Protein AF-A0A9W7ZV11-F1 (afdb_monomer_lite)

InterPro domains:
  IPR000727 Target SNARE coiled-coil homology domain [PS50192] (181-243)
  IPR000727 Target SNARE coiled-coil homology domain [SM00397] (176-243)
  IPR006011 Syntaxin, N-terminal domain [PF14523] (29-167)
  IPR006011 Syntaxin, N-terminal domain [SM00503] (16-131)
  IPR010989 SNARE [SSF47661] (23-236)
  IPR012337 Ribonuclease H-like superfamily [SSF53098] (879-1048)
  IPR036188 FAD/NAD(P)-binding domain superfamily [G3DSA:3.50.50.60] (300-605)
  IPR036397 Ribonuclease H superfamily [G3DSA:3.30.420.10] (871-1049)
  IPR048519 Gfd2/YDR514C-like, C-terminal domain [PF21762] (881-1045)
  IPR055275 Ferredoxin-NADP reductase-like [PTHR48467] (255-736)

Foldseek 3Di:
DDPVVVVVVVVVVVVVVVVLVVVLVVLLVVLVVLLVVLLVLLVVLLVLLVCQPHPNDDPVSLVVSLVSLVVSLVSLVVSLVSLVVLVVSQPDDDPVVNVVSLVSSVVSLVSSVVSLVSSLVSLVSSLVSLVVVLVVLVVVLVVLVVVLVVLVPPDDDDDPVVVVVSVVVNVVSVVVSVVSVVVSVVSVVVNVSSVVSSVSSVVSVVSSVVVVVVVVVVCCPVCVVVCVVVVVVVCVVVVVVVVVVVVVVVVVVVPDDFDFFAEEEEEALALLRLLLLVLLVVLPVGYAYEYEELFLAGHPCLLQPPFQLPVVQNVCVVSSVVSQPPPRYWYFHNDDELDPLHDPVLVVVQGLFYAYERFFDFDDFLPAAQAQADDDPDDDDDDDGFGHAAALSLVSRCQSQAQVNVPPQAPQQPWQEEEEEAQELSSLSSVCLLFADLVSVLQTQTAPSVSVSSVNGNHQEYEYEEQAAPLPGHYFQVSVVCSCPRPLEAEEEQLVRLVVLCVVCVVVLVVDVRSVVSSVVCNVRNVVHDNDDPDVDDDPSRHHYYYYHHNWRWHYFDGDPVGRFTQKTKTFGWDWDDDSVDTDTDGPPDIDIDGTRHYYYPPFGAHDDRVPAAADPVQSAFPDDLFFGADPVGHGDQSYGYAACNHVNRGDGSVVSSVRSSSRSVVVSVCSVVVSGGGDGPVSSVVSCVVSCSVPQTNIVVLNVQQVVVQCVVQVVSNYNGHHDNHSVVSSVSSVPPPPVDDDDDDPVVVVVVVVPDDPVVCVVVVVVPPFPDWDADPVNAWIWTDDDPPRKTDDIDHDCVVVVVLCPDDDVCVVVRDDDDPVPDDPPDIDIDPDDVVVVVVVVVVVVVVVVVVLVVLLVVLVVLLVVLLVVLVVLQAKEKQKFFFAQPVDLLHTQKIKIWIARSVVRDIDIAIEGALVCPVGADDPPDHGCQCVQDRDGYHYYHLLVVLVVVLVVQAVRPVYEYEYAVCPSVVVSSVVSVRDCAHPVRHGHHYHHLQSLVCSVVSNSPDGDDLVVLCVVLVHDADSPSHRRRRSVSRVVSSCSSNVD

pLDDT: mean 78.38, std 20.73, range [27.58, 98.81]

Structure (mmCIF, N/CA/C/O backbone):
data_AF-A0A9W7ZV11-F1
#
_entry.id   AF-A0A9W7ZV11-F1
#
loop_
_atom_site.group_PDB
_atom_site.id
_atom_site.type_symbol
_atom_site.label_atom_id
_atom_site.label_alt_id
_atom_site.label_comp_id
_atom_site.label_asym_id
_atom_site.label_entity_id
_atom_site.label_seq_id
_atom_site.pdbx_PDB_ins_code
_atom_site.Cartn_x
_atom_site.Cartn_y
_atom_site.Cartn_z
_atom_site.occupancy
_atom_site.B_iso_or_equiv
_atom_site.auth_seq_id
_atom_site.auth_comp_id
_atom_site.auth_asym_id
_atom_site.auth_atom_id
_atom_site.pdbx_PDB_model_num
ATOM 1 N N . MET A 1 1 ? -12.732 -54.924 3.211 1.00 38.97 1 MET A N 1
ATOM 2 C CA . MET A 1 1 ? -11.596 -54.533 4.074 1.00 38.97 1 MET A CA 1
ATOM 3 C C . MET A 1 1 ? -11.981 -54.878 5.499 1.00 38.97 1 MET A C 1
ATOM 5 O O . MET A 1 1 ? -13.117 -54.589 5.864 1.00 38.97 1 MET A O 1
ATOM 9 N N . SER A 1 2 ? -11.142 -55.621 6.224 1.00 28.86 2 SER A N 1
ATOM 10 C CA . SER A 1 2 ? -11.512 -56.160 7.542 1.00 28.86 2 SER A CA 1
ATOM 11 C C . SER A 1 2 ? -11.250 -55.128 8.644 1.00 28.86 2 SER A C 1
ATOM 13 O O . SER A 1 2 ? -10.426 -54.234 8.471 1.00 28.86 2 SER A O 1
ATOM 15 N N . PHE A 1 3 ? -11.929 -55.258 9.786 1.00 27.58 3 PHE A N 1
ATOM 16 C CA . PHE A 1 3 ? -11.771 -54.371 10.949 1.00 27.58 3 PHE A CA 1
ATOM 17 C C . PHE A 1 3 ? -10.330 -54.343 11.510 1.00 27.58 3 PHE A C 1
ATOM 19 O O . PHE A 1 3 ? -9.944 -53.357 12.132 1.00 27.58 3 PHE A O 1
ATOM 26 N N . ASN A 1 4 ? -9.503 -55.355 11.210 1.00 31.23 4 ASN A N 1
ATOM 27 C CA . ASN A 1 4 ? -8.085 -55.386 11.592 1.00 31.23 4 ASN A CA 1
ATOM 28 C C . ASN A 1 4 ? -7.197 -54.443 10.756 1.00 31.23 4 ASN A C 1
ATOM 30 O O . ASN A 1 4 ? -6.107 -54.088 11.201 1.00 31.23 4 ASN A O 1
ATOM 34 N N . ASP A 1 5 ? -7.652 -53.987 9.583 1.00 32.22 5 ASP A N 1
ATOM 35 C CA . ASP A 1 5 ? -6.881 -53.059 8.739 1.00 32.22 5 ASP A CA 1
ATOM 36 C C . ASP A 1 5 ? -6.957 -51.601 9.255 1.00 32.22 5 ASP A C 1
ATOM 38 O O . ASP A 1 5 ? -6.112 -50.774 8.914 1.00 32.22 5 ASP A O 1
ATOM 42 N N . LEU A 1 6 ? -7.937 -51.285 10.117 1.00 36.22 6 LEU A N 1
ATOM 43 C CA . LEU A 1 6 ? -8.157 -49.951 10.703 1.00 36.22 6 LEU A CA 1
ATOM 44 C C . LEU A 1 6 ? -7.381 -49.719 12.015 1.00 36.22 6 LEU A C 1
ATOM 46 O O . LEU A 1 6 ? -6.927 -48.600 12.256 1.00 36.22 6 LEU A O 1
ATOM 50 N N . GLU A 1 7 ? -7.151 -50.752 12.835 1.00 35.09 7 GLU A N 1
ATOM 51 C CA . GLU A 1 7 ? -6.350 -50.630 14.072 1.00 35.09 7 GLU A CA 1
ATOM 52 C C . GLU A 1 7 ? -4.838 -50.523 13.804 1.00 35.09 7 GLU A C 1
ATOM 54 O O . GLU A 1 7 ? -4.124 -49.827 14.530 1.00 35.09 7 GLU A O 1
ATOM 59 N N . ALA A 1 8 ? -4.341 -51.108 12.709 1.00 37.41 8 ALA A N 1
ATOM 60 C CA . ALA A 1 8 ? -2.939 -50.970 12.305 1.00 37.41 8 ALA A CA 1
ATOM 61 C C . ALA A 1 8 ? -2.564 -49.527 11.889 1.00 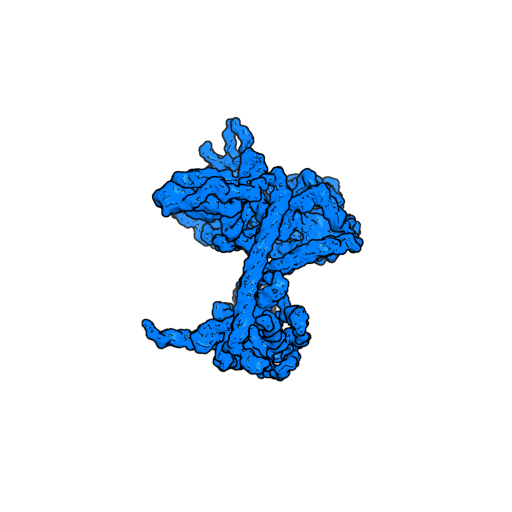37.41 8 ALA A C 1
ATOM 63 O O . ALA A 1 8 ? -1.393 -49.141 11.964 1.00 37.41 8 ALA A O 1
ATOM 64 N N . GLY A 1 9 ? -3.545 -48.715 11.474 1.00 32.31 9 GLY A N 1
ATOM 65 C CA . GLY A 1 9 ? -3.343 -47.328 11.043 1.00 32.31 9 GLY A CA 1
ATOM 66 C C . GLY A 1 9 ? -3.057 -46.351 12.188 1.00 32.31 9 GLY A C 1
ATOM 67 O O . GLY A 1 9 ? -2.239 -45.446 12.028 1.00 32.31 9 GLY A O 1
ATOM 68 N N . TYR A 1 10 ? -3.656 -46.566 13.365 1.00 34.34 10 TYR A N 1
ATOM 69 C CA . TYR A 1 10 ? -3.487 -45.681 14.527 1.00 34.34 10 TYR A CA 1
ATOM 70 C C . TYR A 1 10 ? -2.200 -45.955 15.323 1.00 34.34 10 TYR A C 1
ATOM 72 O O . TYR A 1 10 ? -1.605 -45.028 15.870 1.00 34.34 10 TYR A O 1
ATOM 80 N N . GLY A 1 11 ? -1.717 -47.204 15.346 1.00 31.89 11 GLY A N 1
ATOM 81 C CA . GLY A 1 11 ? -0.434 -47.548 15.974 1.00 31.89 11 GLY A CA 1
ATOM 82 C C . GLY A 1 11 ? 0.788 -47.017 15.210 1.00 31.89 11 GLY A C 1
ATOM 83 O O . GLY A 1 11 ? 1.790 -46.648 15.824 1.00 31.89 11 GLY A O 1
ATOM 84 N N . ARG A 1 12 ? 0.695 -46.914 13.874 1.00 34.94 12 ARG A N 1
ATOM 85 C CA . ARG A 1 12 ? 1.781 -46.408 13.015 1.00 34.94 12 ARG A CA 1
ATOM 86 C C . ARG A 1 12 ? 2.000 -44.897 13.129 1.00 34.94 12 ARG A C 1
ATOM 88 O O . ARG A 1 12 ? 3.155 -44.481 13.100 1.00 34.94 12 ARG A O 1
ATOM 95 N N . SER A 1 13 ? 0.950 -44.084 13.300 1.00 41.75 13 SER A N 1
ATOM 96 C CA . SER A 1 13 ? 1.111 -42.618 13.345 1.00 41.75 13 SER A CA 1
ATOM 97 C C . SER A 1 13 ? 1.774 -42.132 14.643 1.00 41.75 13 SER A C 1
ATOM 99 O O . SER A 1 13 ? 2.613 -41.239 14.600 1.00 41.75 13 SER A O 1
ATOM 101 N N . ILE A 1 14 ? 1.477 -42.769 15.785 1.00 45.91 14 ILE A N 1
ATOM 102 C CA . ILE A 1 14 ? 2.056 -42.416 17.098 1.00 45.91 14 ILE A CA 1
ATOM 103 C C . ILE A 1 14 ? 3.527 -42.866 17.203 1.00 45.91 14 ILE A C 1
ATOM 105 O O . ILE A 1 14 ? 4.349 -42.186 17.821 1.00 45.91 14 ILE A O 1
ATOM 109 N N . GLN A 1 15 ? 3.893 -43.992 16.578 1.00 44.22 15 GLN A N 1
ATOM 110 C CA . GLN A 1 15 ? 5.298 -44.405 16.458 1.00 44.22 15 GLN A CA 1
ATOM 111 C C . GLN A 1 15 ? 6.086 -43.506 15.489 1.00 44.22 15 GLN A C 1
ATOM 113 O O . GLN A 1 15 ? 7.239 -43.185 15.779 1.00 44.22 15 GLN A O 1
ATOM 118 N N . GLN A 1 16 ? 5.471 -43.041 14.392 1.00 48.03 16 GLN A N 1
ATOM 119 C CA . GLN A 1 16 ? 6.085 -42.077 13.468 1.00 48.03 16 GLN A CA 1
ATOM 120 C C . GLN A 1 16 ? 6.338 -40.707 14.116 1.00 48.03 16 GLN A C 1
ATOM 122 O O . GLN A 1 16 ? 7.445 -40.190 13.988 1.00 48.03 16 GLN A O 1
ATOM 127 N N . GLU A 1 17 ? 5.381 -40.136 14.857 1.00 51.47 17 GLU A N 1
ATOM 128 C CA . GLU A 1 17 ? 5.561 -38.831 15.524 1.00 51.47 17 GLU A CA 1
ATOM 129 C C . GLU A 1 17 ? 6.702 -38.839 16.559 1.00 51.47 17 GLU A C 1
ATOM 131 O O . GLU A 1 17 ? 7.508 -37.905 16.602 1.00 51.47 17 GLU A O 1
ATOM 136 N N . ASN A 1 18 ? 6.829 -39.914 17.348 1.00 57.69 18 ASN A N 1
ATOM 137 C CA . ASN A 1 18 ? 7.925 -40.068 18.311 1.00 57.69 18 ASN A CA 1
ATOM 138 C C . ASN A 1 18 ? 9.293 -40.299 17.635 1.00 57.69 18 ASN A C 1
ATOM 140 O O . ASN A 1 18 ? 10.311 -39.846 18.163 1.00 57.69 18 ASN A O 1
ATOM 144 N N . SER A 1 19 ? 9.332 -40.960 16.469 1.00 59.94 19 SER A N 1
ATOM 145 C CA . SER A 1 19 ? 10.559 -41.130 15.670 1.00 59.94 19 SER A CA 1
ATOM 146 C C . SER A 1 19 ? 11.058 -39.794 15.118 1.00 59.94 19 SER A C 1
ATOM 148 O O . SER A 1 19 ? 12.231 -39.455 15.270 1.00 59.94 19 SER A O 1
ATOM 150 N N . ILE A 1 20 ? 10.151 -38.986 14.561 1.00 66.56 20 ILE A N 1
ATOM 151 C CA . ILE A 1 20 ? 10.470 -37.699 13.927 1.00 66.56 20 ILE A CA 1
ATOM 152 C C . ILE A 1 20 ? 10.990 -36.674 14.952 1.00 66.56 20 ILE A C 1
ATOM 154 O O . ILE A 1 20 ? 11.917 -35.919 14.658 1.00 66.56 20 ILE A O 1
ATOM 158 N N . ASP A 1 21 ? 10.446 -36.637 16.176 1.00 70.38 21 ASP A N 1
ATOM 159 C CA . ASP A 1 21 ? 10.969 -35.748 17.230 1.00 70.38 21 ASP A CA 1
ATOM 160 C C . ASP A 1 21 ? 12.353 -36.186 17.738 1.00 70.38 21 ASP A C 1
ATOM 162 O O . ASP A 1 21 ? 13.201 -35.344 18.049 1.00 70.38 21 ASP A O 1
ATOM 166 N N . HIS A 1 22 ? 12.620 -37.495 17.776 1.00 74.94 22 HIS A N 1
ATOM 167 C CA . HIS A 1 22 ? 13.943 -38.017 18.112 1.00 74.94 22 HIS A CA 1
ATOM 168 C C . HIS A 1 22 ? 14.980 -37.681 17.027 1.00 74.94 22 HIS A C 1
ATOM 170 O O . HIS A 1 22 ? 16.069 -37.196 17.343 1.00 74.94 22 HIS A O 1
ATOM 176 N N . GLU A 1 23 ? 14.620 -37.853 15.754 1.00 77.50 23 GLU A N 1
ATOM 177 C CA . GLU A 1 23 ? 15.441 -37.478 14.597 1.00 77.50 23 GLU A CA 1
ATOM 178 C C . GLU A 1 23 ? 15.754 -35.978 14.579 1.00 77.50 23 GLU A C 1
ATOM 180 O O . GLU A 1 23 ? 16.915 -35.594 14.425 1.00 77.50 23 GLU A O 1
ATOM 185 N N . TYR A 1 24 ? 14.758 -35.126 14.839 1.00 82.69 24 TYR A N 1
ATOM 186 C CA . TYR A 1 24 ? 14.944 -33.677 14.910 1.00 82.69 24 TYR A CA 1
ATOM 187 C C . TYR A 1 24 ? 15.935 -33.270 16.015 1.00 82.69 24 TYR A C 1
ATOM 189 O O . TYR A 1 24 ? 16.864 -32.496 15.775 1.00 82.69 24 TYR A O 1
ATOM 197 N N . ARG A 1 25 ? 15.793 -33.818 17.231 1.00 80.38 25 ARG A N 1
ATOM 198 C CA . ARG A 1 25 ? 16.715 -33.511 18.343 1.00 80.38 25 ARG A CA 1
ATOM 199 C C . ARG A 1 25 ? 18.139 -33.989 18.060 1.00 80.38 25 ARG A C 1
ATOM 201 O O . ARG A 1 25 ? 19.095 -33.294 18.410 1.00 80.38 25 ARG A O 1
ATOM 208 N N . ASN A 1 26 ? 18.288 -35.148 17.420 1.00 82.12 26 ASN A N 1
ATOM 209 C CA . ASN A 1 26 ? 19.592 -35.664 17.012 1.00 82.12 26 ASN A CA 1
ATOM 210 C C . ASN A 1 26 ? 20.229 -34.775 15.933 1.00 82.12 26 ASN A C 1
ATOM 212 O O . ASN A 1 26 ? 21.412 -34.447 16.043 1.00 82.12 26 ASN A O 1
ATOM 216 N N . ALA A 1 27 ? 19.442 -34.306 14.959 1.00 84.06 27 ALA A N 1
ATOM 217 C CA . ALA A 1 27 ? 19.897 -33.383 13.922 1.00 84.06 27 ALA A CA 1
ATOM 218 C C . ALA A 1 27 ? 20.367 -32.041 14.507 1.00 84.06 27 ALA A C 1
ATOM 220 O O . ALA A 1 27 ? 21.452 -31.575 14.171 1.00 84.06 27 ALA A O 1
ATOM 221 N N . ILE A 1 28 ? 19.615 -31.458 15.447 1.00 85.12 28 ILE A N 1
ATOM 222 C CA . ILE A 1 28 ? 19.992 -30.221 16.154 1.00 85.12 28 ILE A CA 1
ATOM 223 C C . ILE A 1 28 ? 21.298 -30.390 16.936 1.00 85.12 28 ILE A C 1
ATOM 225 O O . ILE A 1 28 ? 22.187 -29.537 16.868 1.00 85.12 28 ILE A O 1
ATOM 229 N N . LYS A 1 29 ? 21.439 -31.502 17.666 1.00 85.94 29 LYS A N 1
ATOM 230 C CA . LYS A 1 29 ? 22.644 -31.791 18.451 1.00 85.94 29 LYS A CA 1
ATOM 231 C C . LYS A 1 29 ? 23.874 -31.957 17.556 1.00 85.94 29 LYS A C 1
ATOM 233 O O . LYS A 1 29 ? 24.913 -31.378 17.862 1.00 85.94 29 LYS A O 1
ATOM 238 N N . SER A 1 30 ? 23.746 -32.702 16.458 1.00 87.19 30 SER A N 1
ATOM 239 C CA . SER A 1 30 ? 24.816 -32.878 15.471 1.00 87.19 30 SER A CA 1
ATOM 240 C C . SER A 1 30 ? 25.186 -31.549 14.806 1.00 87.19 30 SER A C 1
ATOM 242 O O . SER A 1 30 ? 26.359 -31.190 14.786 1.00 87.19 30 SER A O 1
ATOM 244 N N . LEU A 1 31 ? 24.204 -30.751 14.375 1.00 89.31 31 LEU A N 1
ATOM 245 C CA . LEU A 1 31 ? 24.461 -29.461 13.729 1.00 89.31 31 LEU A CA 1
ATOM 246 C C . LEU A 1 31 ? 25.186 -28.482 14.663 1.00 89.31 31 LEU A C 1
ATOM 248 O O . LEU A 1 31 ? 26.114 -27.790 14.252 1.00 89.31 31 LEU A O 1
ATOM 252 N N . SER A 1 32 ? 24.815 -28.461 15.947 1.00 88.88 32 SER A N 1
ATOM 253 C CA . SER A 1 32 ? 25.510 -27.655 16.952 1.00 88.88 32 SER A CA 1
ATOM 254 C C . SER A 1 32 ? 26.964 -28.098 17.169 1.00 88.88 32 SER A C 1
ATOM 256 O O . SER A 1 32 ? 27.811 -27.248 17.449 1.00 88.88 32 SER A O 1
ATOM 258 N N . GLN A 1 33 ? 27.261 -29.398 17.064 1.00 90.56 33 GLN A N 1
ATOM 259 C CA . GLN A 1 33 ? 28.629 -29.923 17.158 1.00 90.56 33 GLN A CA 1
ATOM 260 C C . GLN A 1 33 ? 29.462 -29.531 15.936 1.00 90.56 33 GLN A C 1
ATOM 262 O O . GLN A 1 33 ? 30.615 -29.129 16.090 1.00 90.56 33 GLN A O 1
ATOM 267 N N . ASP A 1 34 ? 28.872 -29.564 14.745 1.00 90.25 34 ASP A N 1
ATOM 268 C CA . ASP A 1 34 ? 29.576 -29.210 13.513 1.00 90.25 34 ASP A CA 1
ATOM 269 C C . ASP A 1 34 ? 29.855 -27.709 13.420 1.00 90.25 34 ASP A C 1
ATOM 271 O O . ASP A 1 34 ? 30.969 -27.313 13.083 1.00 90.25 34 ASP A O 1
ATOM 275 N N . ILE A 1 35 ? 28.912 -26.856 13.840 1.00 90.31 35 ILE A N 1
ATOM 276 C CA . ILE A 1 35 ? 29.149 -25.407 13.976 1.00 90.31 35 ILE A CA 1
ATOM 277 C C . ILE A 1 35 ? 30.310 -25.142 14.949 1.00 90.31 35 ILE A C 1
ATOM 279 O O . ILE A 1 35 ? 31.183 -24.310 14.681 1.00 90.31 35 ILE A O 1
ATOM 283 N N . PHE A 1 36 ? 30.369 -25.878 16.064 1.00 90.12 36 PHE A N 1
ATOM 284 C CA . PHE A 1 36 ? 31.487 -25.785 17.000 1.00 90.12 36 PHE A CA 1
ATOM 285 C C . PHE A 1 36 ? 32.813 -26.231 16.362 1.00 90.12 36 PHE A C 1
ATOM 287 O O . PHE A 1 36 ? 33.839 -25.576 16.561 1.00 90.12 36 PHE A O 1
ATOM 294 N N . LEU A 1 37 ? 32.802 -27.298 15.560 1.00 89.44 37 LEU A N 1
ATOM 295 C CA . LEU A 1 37 ? 33.983 -27.797 14.858 1.00 89.44 37 LEU A CA 1
ATOM 296 C C . LEU A 1 37 ? 34.494 -26.807 13.798 1.00 89.44 37 LEU A C 1
ATOM 298 O O . LEU A 1 37 ? 35.703 -26.565 13.732 1.00 89.44 37 LEU A O 1
ATOM 302 N N . VAL A 1 38 ? 33.604 -26.162 13.032 1.00 88.50 38 VAL A N 1
ATOM 303 C CA . VAL A 1 38 ? 33.964 -25.062 12.113 1.00 88.50 38 VAL A CA 1
ATOM 304 C C . VAL A 1 38 ? 34.648 -23.932 12.891 1.00 88.50 38 VAL A C 1
ATOM 306 O O . VAL A 1 38 ? 35.720 -23.461 12.515 1.00 88.50 38 VAL A O 1
ATOM 309 N N . ASN A 1 39 ? 34.094 -23.539 14.039 1.00 87.19 39 ASN A N 1
ATOM 310 C CA . ASN A 1 39 ? 34.665 -22.473 14.863 1.00 87.19 39 ASN A CA 1
ATOM 311 C C . ASN A 1 39 ? 36.043 -22.840 15.468 1.00 87.19 39 ASN A C 1
ATOM 313 O O . ASN A 1 39 ? 36.952 -22.001 15.552 1.00 87.19 39 ASN A O 1
ATOM 317 N N . ALA A 1 40 ? 36.220 -24.102 15.872 1.00 88.25 40 ALA A N 1
ATOM 318 C CA . ALA A 1 40 ? 37.473 -24.621 16.417 1.00 88.25 40 ALA A CA 1
ATOM 319 C C . ALA A 1 40 ? 38.573 -24.728 15.346 1.00 88.25 40 ALA A C 1
ATOM 321 O O . ALA A 1 40 ? 39.707 -24.294 15.574 1.00 88.25 40 ALA A O 1
ATOM 322 N N . THR A 1 41 ? 38.240 -25.257 14.165 1.00 88.00 41 THR A N 1
ATOM 323 C CA . THR A 1 41 ? 39.165 -25.372 13.022 1.00 88.00 41 THR A CA 1
ATOM 324 C C . THR A 1 41 ? 39.581 -24.000 12.499 1.00 88.00 41 THR A C 1
ATOM 326 O O . THR A 1 41 ? 40.777 -23.758 12.333 1.00 88.00 41 THR A O 1
ATOM 329 N N . ARG A 1 42 ? 38.647 -23.045 12.409 1.00 89.62 42 ARG A N 1
ATOM 330 C CA . ARG A 1 42 ? 38.926 -21.623 12.141 1.00 89.62 42 ARG A CA 1
ATOM 331 C C . ARG A 1 42 ? 40.019 -21.055 13.058 1.00 89.62 42 ARG A C 1
ATOM 333 O O . ARG A 1 42 ? 40.932 -20.374 12.591 1.00 89.62 42 ARG A O 1
ATOM 340 N N . GLY A 1 43 ? 39.975 -21.354 14.360 1.00 84.06 43 GLY A N 1
ATOM 341 C CA . GLY A 1 43 ? 41.001 -20.906 15.311 1.00 84.06 43 GLY A CA 1
ATOM 342 C C . GLY A 1 43 ? 42.401 -21.469 15.021 1.00 84.06 43 GLY A C 1
ATOM 343 O O . GLY A 1 43 ? 43.404 -20.803 15.272 1.00 84.06 43 GLY A O 1
ATOM 344 N N . GLN A 1 44 ? 42.485 -22.678 14.459 1.00 89.62 44 GLN A N 1
ATOM 345 C CA . GLN A 1 44 ? 43.749 -23.276 14.017 1.00 89.62 44 GLN A CA 1
ATOM 346 C C . GLN A 1 44 ? 44.247 -22.639 12.713 1.00 89.62 44 GLN A C 1
ATOM 348 O O . GLN A 1 44 ? 45.433 -22.331 12.610 1.00 89.62 44 GLN A O 1
ATOM 353 N N . ILE A 1 45 ? 43.346 -22.392 11.757 1.00 91.44 45 ILE A N 1
ATOM 354 C CA . ILE A 1 45 ? 43.643 -21.721 10.480 1.00 91.44 45 ILE A CA 1
ATOM 355 C C . ILE A 1 45 ? 44.197 -20.319 10.740 1.00 91.44 45 ILE A C 1
ATOM 357 O O . ILE A 1 45 ? 45.251 -19.973 10.218 1.00 91.44 45 ILE A O 1
ATOM 361 N N . SER A 1 46 ? 43.572 -19.547 11.633 1.00 91.19 46 SER A N 1
ATOM 362 C CA . SER A 1 46 ? 44.052 -18.213 12.019 1.00 91.19 46 SER A CA 1
ATOM 363 C C . SER A 1 46 ? 45.510 -18.221 12.512 1.00 91.19 46 SER A C 1
ATOM 365 O O . SER A 1 46 ? 46.299 -17.363 12.115 1.00 91.19 46 SER A O 1
ATOM 367 N N . LYS A 1 47 ? 45.911 -19.228 13.306 1.00 90.69 47 LYS A N 1
ATOM 368 C CA . LYS A 1 47 ? 47.310 -19.387 13.747 1.00 90.69 47 LYS A CA 1
ATOM 369 C C . LYS A 1 47 ? 48.256 -19.678 12.579 1.00 90.69 47 LYS A C 1
ATOM 371 O O . LYS A 1 47 ? 49.336 -19.101 12.534 1.00 90.69 47 LYS A O 1
ATOM 376 N N . LEU A 1 48 ? 47.853 -20.541 11.644 1.00 91.00 48 LEU A N 1
ATOM 377 C CA . LEU A 1 48 ? 48.650 -20.881 10.459 1.00 91.00 48 LEU A CA 1
ATOM 378 C C . LEU A 1 48 ? 48.814 -19.675 9.520 1.00 91.00 48 LEU A C 1
ATOM 380 O O . LEU A 1 48 ? 49.934 -19.362 9.129 1.00 91.00 48 LEU A O 1
ATOM 384 N N . VAL A 1 49 ? 47.738 -18.922 9.268 1.00 90.56 49 VAL A N 1
ATOM 385 C CA . VAL A 1 49 ? 47.771 -17.644 8.528 1.00 90.56 49 VAL A CA 1
ATOM 386 C C . VAL A 1 49 ? 48.678 -16.618 9.219 1.00 90.56 49 VAL A C 1
ATOM 388 O O . VAL A 1 49 ? 49.327 -15.794 8.571 1.00 90.56 49 VAL A O 1
ATOM 391 N N . GLY A 1 50 ? 48.779 -16.675 10.549 1.00 87.69 50 GLY A N 1
ATOM 392 C CA . GLY A 1 50 ? 49.728 -15.889 11.336 1.00 87.69 50 GLY A CA 1
ATOM 393 C C . GLY A 1 50 ? 51.186 -16.066 10.897 1.00 87.69 50 GLY A C 1
ATOM 394 O O . GLY A 1 50 ? 51.914 -15.075 10.869 1.00 87.69 50 GLY A O 1
ATOM 395 N N . PHE A 1 51 ? 51.580 -17.275 10.486 1.00 88.75 51 PHE A N 1
ATOM 396 C CA . PHE A 1 51 ? 52.952 -17.609 10.087 1.00 88.75 51 PHE A CA 1
ATOM 397 C C . PHE A 1 51 ? 53.286 -17.296 8.622 1.00 88.75 51 PHE A C 1
ATOM 399 O O . PHE A 1 51 ? 54.470 -17.247 8.290 1.00 88.75 51 PHE A O 1
ATOM 406 N N . LEU A 1 52 ? 52.289 -17.039 7.768 1.00 85.50 52 LEU A N 1
ATOM 407 C CA . LEU A 1 52 ? 52.524 -16.639 6.376 1.00 85.50 52 LEU A CA 1
ATOM 408 C C . LEU A 1 52 ? 53.307 -15.321 6.306 1.00 85.50 52 LEU A C 1
ATOM 410 O O . LEU A 1 52 ? 52.958 -14.352 6.996 1.00 85.50 52 LEU A O 1
ATOM 414 N N . GLY A 1 53 ? 54.347 -15.296 5.469 1.00 77.50 53 GLY A N 1
ATOM 415 C CA . GLY A 1 53 ? 55.278 -14.173 5.327 1.00 77.50 53 GLY A CA 1
ATOM 416 C C . GLY A 1 53 ? 56.315 -14.044 6.451 1.00 77.50 53 GLY A C 1
ATOM 417 O O . GLY A 1 53 ? 56.913 -12.983 6.602 1.00 77.50 53 GLY A O 1
ATOM 418 N N . THR A 1 54 ? 56.515 -15.084 7.268 1.00 85.00 54 THR A N 1
ATOM 419 C CA . THR A 1 54 ? 57.559 -15.130 8.312 1.00 85.00 54 THR A CA 1
ATOM 420 C C . THR A 1 54 ? 58.588 -16.219 8.008 1.00 85.00 54 THR A C 1
ATOM 422 O O . THR A 1 54 ? 58.355 -17.070 7.158 1.00 85.00 54 THR A O 1
ATOM 425 N N . ASN A 1 55 ? 59.676 -16.292 8.781 1.00 79.19 55 ASN A N 1
ATOM 426 C CA . ASN A 1 55 ? 60.697 -17.350 8.660 1.00 79.19 55 ASN A CA 1
ATOM 427 C C . ASN A 1 55 ? 60.159 -18.781 8.891 1.00 79.19 55 ASN A C 1
ATOM 429 O O . ASN A 1 55 ? 60.902 -19.747 8.759 1.00 79.19 55 ASN A O 1
ATOM 433 N N . ARG A 1 56 ? 58.890 -18.929 9.295 1.00 82.38 56 ARG A N 1
ATOM 434 C CA . ARG A 1 56 ? 58.202 -20.217 9.471 1.00 82.38 56 ARG A CA 1
ATOM 435 C C . ARG A 1 56 ? 57.288 -20.579 8.294 1.00 82.38 56 ARG A C 1
ATOM 437 O O . ARG A 1 56 ? 56.584 -21.580 8.376 1.00 82.38 56 ARG A O 1
ATOM 444 N N . ASP A 1 57 ? 57.254 -19.768 7.241 1.00 85.44 57 ASP A N 1
ATOM 445 C CA . ASP A 1 57 ? 56.412 -19.971 6.061 1.00 85.44 57 ASP A CA 1
ATOM 446 C C . ASP A 1 57 ? 57.018 -21.018 5.106 1.00 85.44 57 ASP A C 1
ATOM 448 O O . ASP A 1 57 ? 57.682 -20.671 4.127 1.00 85.44 57 ASP A O 1
ATOM 452 N N . THR A 1 58 ? 56.793 -22.305 5.396 1.00 85.94 58 THR A N 1
ATOM 453 C CA . THR A 1 58 ? 57.281 -23.435 4.583 1.00 85.94 58 THR A CA 1
ATOM 454 C C . THR A 1 58 ? 56.186 -24.037 3.686 1.00 85.94 58 THR A C 1
ATOM 456 O O . THR A 1 58 ? 54.997 -23.893 3.998 1.00 85.94 58 THR A O 1
ATOM 459 N N . PRO A 1 59 ? 56.544 -24.755 2.601 1.00 81.00 59 PRO A N 1
ATOM 460 C CA . PRO A 1 59 ? 55.578 -25.465 1.752 1.00 81.00 59 PRO A CA 1
ATOM 461 C C . PRO A 1 59 ? 54.663 -26.425 2.530 1.00 81.00 59 PRO A C 1
ATOM 463 O O . PRO A 1 59 ? 53.457 -26.482 2.292 1.00 81.00 59 PRO A O 1
ATOM 466 N N . GLU A 1 60 ? 55.188 -27.123 3.539 1.00 83.94 60 GLU A N 1
ATOM 467 C CA . GLU A 1 60 ? 54.413 -28.049 4.376 1.00 83.94 60 GLU A CA 1
ATOM 468 C C . GLU A 1 60 ? 53.374 -27.318 5.234 1.00 83.94 60 GLU A C 1
ATOM 470 O O . GLU A 1 60 ? 52.275 -27.831 5.461 1.00 83.94 60 GLU A O 1
ATOM 475 N N . LEU A 1 61 ? 53.701 -26.111 5.713 1.00 88.06 61 LEU A N 1
ATOM 476 C CA . LEU A 1 61 ? 52.766 -25.275 6.463 1.00 88.06 61 LEU A CA 1
ATOM 477 C C . LEU A 1 61 ? 51.618 -24.799 5.571 1.00 88.06 61 LEU A C 1
ATOM 479 O O . LEU A 1 61 ? 50.468 -24.819 6.013 1.00 88.06 61 LEU A O 1
ATOM 483 N N . ARG A 1 62 ? 51.922 -24.402 4.330 1.00 85.88 62 ARG A N 1
ATOM 484 C CA . ARG A 1 62 ? 50.933 -23.953 3.336 1.00 85.88 62 ARG A CA 1
ATOM 485 C C . ARG A 1 62 ? 50.010 -25.084 2.922 1.00 85.88 62 ARG A C 1
ATOM 487 O O . ARG A 1 62 ? 48.800 -24.912 2.993 1.00 85.88 62 ARG A O 1
ATOM 494 N N . LYS A 1 63 ? 50.561 -26.265 2.631 1.00 86.19 63 LYS A N 1
ATOM 495 C CA . LYS A 1 63 ? 49.769 -27.469 2.358 1.00 86.19 63 LYS A CA 1
ATOM 496 C C . LYS A 1 63 ? 48.818 -27.782 3.514 1.00 86.19 63 LYS A C 1
ATOM 498 O O . LYS A 1 63 ? 47.622 -27.947 3.319 1.00 86.19 63 LYS A O 1
ATOM 503 N N . LYS A 1 64 ? 49.320 -27.750 4.752 1.00 88.81 64 LYS A N 1
ATOM 504 C CA . LYS A 1 64 ? 48.502 -27.971 5.955 1.00 88.81 64 LYS A CA 1
ATOM 505 C C . LYS A 1 64 ? 47.431 -26.895 6.167 1.00 88.81 64 LYS A C 1
ATOM 507 O O . LYS A 1 64 ? 46.383 -27.186 6.747 1.00 88.81 64 LYS A O 1
ATOM 512 N N . LEU A 1 65 ? 47.712 -25.651 5.785 1.00 89.31 65 LEU A N 1
ATOM 513 C CA . LEU A 1 65 ? 46.745 -24.558 5.807 1.00 89.31 65 LEU A CA 1
ATOM 514 C C . LEU A 1 65 ? 45.649 -24.806 4.765 1.00 89.31 65 LEU A C 1
ATOM 516 O O . LEU A 1 65 ? 44.480 -24.794 5.140 1.00 89.31 65 LEU A O 1
ATOM 520 N N . HIS A 1 66 ? 46.025 -25.127 3.528 1.00 88.56 66 HIS A N 1
ATOM 521 C CA . HIS A 1 66 ? 45.114 -25.443 2.433 1.00 88.56 66 HIS A CA 1
ATOM 522 C C . HIS A 1 66 ? 44.190 -26.625 2.772 1.00 88.56 66 HIS A C 1
ATOM 524 O O . HIS A 1 66 ? 42.973 -26.456 2.781 1.00 88.56 66 HIS A O 1
ATOM 530 N N . ASP A 1 67 ? 44.745 -27.761 3.215 1.00 89.06 67 ASP A N 1
ATOM 531 C CA . ASP A 1 67 ? 43.973 -28.947 3.625 1.00 89.06 67 ASP A CA 1
ATOM 532 C C . ASP A 1 67 ? 42.932 -28.611 4.712 1.00 89.06 67 ASP A C 1
ATOM 534 O O . ASP A 1 67 ? 41.821 -29.152 4.753 1.00 89.06 67 ASP A O 1
ATOM 538 N N . LYS A 1 68 ? 43.280 -27.697 5.629 1.00 90.25 68 LYS A N 1
ATOM 539 C CA . LYS A 1 68 ? 42.369 -27.219 6.677 1.00 90.25 68 LYS A CA 1
ATOM 540 C C . LYS A 1 68 ? 41.318 -26.252 6.142 1.00 90.25 68 LYS A C 1
ATOM 542 O O . LYS A 1 68 ? 40.179 -26.325 6.584 1.00 90.25 68 LYS A O 1
ATOM 547 N N . GLN A 1 69 ? 41.671 -25.364 5.220 1.00 89.19 69 GLN A N 1
ATOM 548 C CA . GLN A 1 69 ? 40.718 -24.446 4.595 1.00 89.19 69 GLN A CA 1
ATOM 549 C C . GLN A 1 69 ? 39.684 -25.204 3.757 1.00 89.19 69 GLN A C 1
ATOM 551 O O . GLN A 1 69 ? 38.494 -24.926 3.882 1.00 89.19 69 GLN A O 1
ATOM 556 N N . ASP A 1 70 ? 40.116 -26.193 2.973 1.00 87.62 70 ASP A N 1
ATOM 557 C CA . ASP A 1 70 ? 39.245 -27.064 2.177 1.00 87.62 70 ASP A CA 1
ATOM 558 C C . ASP A 1 70 ? 38.289 -27.871 3.059 1.00 87.62 70 ASP A C 1
ATOM 560 O O . ASP A 1 70 ? 37.071 -27.812 2.885 1.00 87.62 70 ASP A O 1
ATOM 564 N N . SER A 1 71 ? 38.820 -28.574 4.065 1.00 88.81 71 SER A N 1
ATOM 565 C CA . SER A 1 71 ? 37.989 -29.374 4.976 1.00 88.81 71 SER A CA 1
ATOM 566 C C . SER A 1 71 ? 37.002 -28.518 5.778 1.00 88.81 71 SER A C 1
ATOM 568 O O . SER A 1 71 ? 35.853 -28.920 5.966 1.00 88.81 71 SER A O 1
ATOM 570 N N . THR A 1 72 ? 37.392 -27.311 6.203 1.00 90.88 72 THR A N 1
ATOM 571 C CA . THR A 1 72 ? 36.469 -26.364 6.847 1.00 90.88 72 THR A CA 1
ATOM 572 C C . THR A 1 72 ? 35.421 -25.814 5.866 1.00 90.88 72 THR A C 1
ATOM 574 O O . THR A 1 72 ? 34.271 -25.624 6.271 1.00 90.88 72 THR A O 1
ATOM 577 N N . ARG A 1 73 ? 35.760 -25.595 4.585 1.00 91.12 73 ARG A N 1
ATOM 578 C CA . ARG A 1 73 ? 34.807 -25.172 3.539 1.00 91.12 73 ARG A CA 1
ATOM 579 C C . ARG A 1 73 ? 33.758 -26.243 3.247 1.00 91.12 73 ARG A C 1
ATOM 581 O O . ARG A 1 73 ? 32.572 -25.918 3.210 1.00 91.12 73 ARG A O 1
ATOM 588 N N . GLU A 1 74 ? 34.168 -27.498 3.095 1.00 89.06 74 GLU A N 1
ATOM 589 C CA . GLU A 1 74 ? 33.240 -28.616 2.882 1.00 89.06 74 GLU A CA 1
ATOM 590 C C . GLU A 1 74 ? 32.303 -28.806 4.078 1.00 89.06 74 GLU A C 1
ATOM 592 O O . GLU A 1 74 ? 31.084 -28.872 3.907 1.00 89.06 74 GLU A O 1
ATOM 597 N N . LEU A 1 75 ? 32.837 -28.744 5.302 1.00 90.31 75 LEU A N 1
ATOM 598 C CA . LEU A 1 75 ? 32.017 -28.798 6.513 1.00 90.31 75 LEU A CA 1
ATOM 599 C C . LEU A 1 75 ? 31.005 -27.638 6.576 1.00 90.31 75 LEU A C 1
ATOM 601 O O . LEU A 1 75 ? 29.853 -27.839 6.955 1.00 90.31 75 LEU A O 1
ATOM 605 N N . ALA A 1 76 ? 31.391 -26.425 6.166 1.00 89.75 76 ALA A N 1
ATOM 606 C CA . ALA A 1 76 ? 30.481 -25.281 6.119 1.00 89.75 76 ALA A CA 1
ATOM 607 C C . ALA A 1 76 ? 29.352 -25.459 5.083 1.00 89.75 76 ALA A C 1
ATOM 609 O O . ALA A 1 76 ? 28.201 -25.114 5.370 1.00 89.75 76 ALA A O 1
ATOM 610 N N . LYS A 1 77 ? 29.640 -26.026 3.903 1.00 89.12 77 LYS A N 1
ATOM 611 C CA . LYS A 1 77 ? 28.607 -26.374 2.906 1.00 89.12 77 LYS A CA 1
ATOM 612 C C . LYS A 1 77 ? 27.633 -27.410 3.465 1.00 89.12 77 LYS A C 1
ATOM 614 O O . LYS A 1 77 ? 26.418 -27.262 3.318 1.00 89.12 77 LYS A O 1
ATOM 619 N N . GLU A 1 78 ? 28.157 -28.426 4.144 1.00 88.50 78 GLU A N 1
ATOM 620 C CA . GLU A 1 78 ? 27.355 -29.494 4.736 1.00 88.50 78 GLU A CA 1
ATOM 621 C C . GLU A 1 78 ? 26.422 -28.967 5.838 1.00 88.50 78 GLU A C 1
ATOM 623 O O . GLU A 1 78 ? 25.226 -29.272 5.839 1.00 88.50 78 GLU A O 1
ATOM 628 N N . VAL A 1 79 ? 26.939 -28.106 6.724 1.00 89.06 79 VAL A N 1
ATOM 629 C CA . VAL A 1 79 ? 26.148 -27.422 7.759 1.00 89.06 79 VAL A CA 1
ATOM 630 C C . VAL A 1 79 ? 25.053 -26.561 7.125 1.00 89.06 79 VAL A C 1
ATOM 632 O O . VAL A 1 79 ? 23.902 -26.639 7.552 1.00 89.06 79 VAL A O 1
ATOM 635 N N . GLY A 1 80 ? 25.365 -25.793 6.075 1.00 86.25 80 GLY A N 1
ATOM 636 C CA . GLY A 1 80 ? 24.377 -24.988 5.347 1.00 86.25 80 GLY A CA 1
ATOM 637 C C . GLY A 1 80 ? 23.241 -25.825 4.743 1.00 86.25 80 GLY A C 1
ATOM 638 O O . GLY A 1 80 ? 22.066 -25.486 4.903 1.00 86.25 80 GLY A O 1
ATOM 639 N N . SER A 1 81 ? 23.570 -26.958 4.114 1.00 85.25 81 SER A N 1
ATOM 640 C CA . SER A 1 81 ? 22.585 -27.891 3.545 1.00 85.25 81 SER A CA 1
ATOM 641 C C . SER A 1 81 ? 21.703 -28.535 4.621 1.00 85.25 81 SER A C 1
ATOM 643 O O . SER A 1 81 ? 20.474 -28.541 4.511 1.00 85.25 81 SER A O 1
ATOM 645 N N . ARG A 1 82 ? 22.302 -29.023 5.715 1.00 86.06 82 ARG A N 1
ATOM 646 C CA . ARG A 1 82 ? 21.556 -29.645 6.821 1.00 86.06 82 ARG A CA 1
ATOM 647 C C . ARG A 1 82 ? 20.654 -28.646 7.543 1.00 86.06 82 ARG A C 1
ATOM 649 O O . ARG A 1 82 ? 19.532 -28.992 7.908 1.00 86.06 82 ARG A O 1
ATOM 656 N N . LEU A 1 83 ? 21.086 -27.392 7.669 1.00 85.12 83 LEU A N 1
ATOM 657 C CA . LEU A 1 83 ? 20.280 -26.311 8.236 1.00 85.12 83 LEU A CA 1
ATOM 658 C C . LEU A 1 83 ? 19.054 -25.979 7.365 1.00 85.12 83 LEU A C 1
ATOM 660 O O . LEU A 1 83 ? 17.983 -25.696 7.905 1.00 85.12 83 LEU A O 1
ATOM 664 N N . LYS A 1 84 ? 19.179 -26.091 6.035 1.00 80.38 84 LYS A N 1
ATOM 665 C CA . LYS A 1 84 ? 18.054 -26.000 5.088 1.00 80.38 84 LYS A CA 1
ATOM 666 C C . LYS A 1 84 ? 17.081 -27.176 5.237 1.00 80.38 84 LYS A C 1
ATOM 668 O O . LYS A 1 84 ? 15.870 -26.972 5.236 1.00 80.38 84 LYS A O 1
ATOM 673 N N . GLY A 1 85 ? 17.603 -28.390 5.426 1.00 78.38 85 GLY A N 1
ATOM 674 C CA . GLY A 1 85 ? 16.809 -29.604 5.651 1.00 78.38 85 GLY A CA 1
ATOM 675 C C . GLY A 1 85 ? 15.983 -29.588 6.944 1.00 78.38 85 GLY A C 1
ATOM 676 O O . GLY A 1 85 ? 14.921 -30.205 6.994 1.00 78.38 85 GLY A O 1
ATOM 677 N N . LEU A 1 86 ? 16.400 -28.828 7.966 1.00 77.56 86 LEU A N 1
ATOM 678 C CA . LEU A 1 86 ? 15.632 -28.667 9.210 1.00 77.56 86 LEU A CA 1
ATOM 679 C C . LEU A 1 86 ? 14.256 -28.012 8.996 1.00 77.56 86 LEU A C 1
ATOM 681 O O . LEU A 1 86 ? 13.337 -28.257 9.778 1.00 77.56 86 LEU A O 1
ATOM 685 N N . SER A 1 87 ? 14.086 -27.234 7.922 1.00 67.94 87 SER A N 1
ATOM 686 C CA . SER A 1 87 ? 12.806 -26.607 7.576 1.00 67.94 87 SER A CA 1
ATOM 687 C C . SER A 1 87 ? 11.735 -27.623 7.148 1.00 67.94 87 SER A C 1
ATOM 689 O O . SER A 1 87 ? 10.552 -27.350 7.312 1.00 67.94 87 SER A O 1
ATOM 691 N N . ALA A 1 88 ? 12.119 -28.819 6.680 1.00 68.38 88 ALA A N 1
ATOM 692 C CA . ALA A 1 88 ? 11.177 -29.876 6.294 1.00 68.38 88 ALA A CA 1
ATOM 693 C C . ALA A 1 88 ? 10.474 -30.533 7.501 1.00 68.38 88 ALA A C 1
ATOM 695 O O . ALA A 1 88 ? 9.369 -31.053 7.379 1.00 68.38 88 ALA A O 1
ATOM 696 N N . PHE A 1 89 ? 11.061 -30.452 8.701 1.00 69.62 89 PHE A N 1
ATOM 697 C CA . PHE A 1 89 ? 10.470 -30.989 9.937 1.00 69.62 89 PHE A CA 1
ATOM 698 C C . PHE A 1 89 ? 9.351 -30.097 10.522 1.00 69.62 89 PHE A C 1
ATOM 700 O O . PHE A 1 89 ? 8.906 -30.326 11.654 1.00 69.62 89 PHE A O 1
ATOM 707 N N . GLN A 1 90 ? 8.922 -29.057 9.790 1.00 61.97 90 GLN A N 1
ATOM 708 C CA . GLN A 1 90 ? 7.963 -28.043 10.244 1.00 61.97 90 GLN A CA 1
ATOM 709 C C . GLN A 1 90 ? 6.508 -28.300 9.801 1.00 61.97 90 GLN A C 1
ATOM 711 O O . GLN A 1 90 ? 5.599 -27.687 10.363 1.00 61.97 90 GLN A O 1
ATOM 716 N N . GLU A 1 91 ? 6.257 -29.194 8.837 1.00 56.09 91 GLU A N 1
ATOM 717 C CA . GLU A 1 91 ? 4.955 -29.289 8.149 1.00 56.09 91 GLU A CA 1
ATOM 718 C C . GLU A 1 91 ? 3.856 -30.058 8.915 1.00 56.09 91 GLU A C 1
ATOM 720 O O . GLU A 1 91 ? 2.677 -29.882 8.616 1.00 56.09 91 GLU A O 1
ATOM 725 N N . SER A 1 92 ? 4.183 -30.839 9.954 1.00 50.62 92 SER A N 1
ATOM 726 C CA . SER A 1 92 ? 3.227 -31.774 10.584 1.00 50.62 92 SER A CA 1
ATOM 727 C C . SER A 1 92 ? 3.277 -31.818 12.120 1.00 50.62 92 SER A C 1
ATOM 729 O O . SER A 1 92 ? 3.308 -32.892 12.716 1.00 50.62 92 SER A O 1
ATOM 731 N N . VAL A 1 93 ? 3.337 -30.661 12.784 1.00 57.38 93 VAL A N 1
ATOM 732 C CA . VAL A 1 93 ? 3.417 -30.582 14.259 1.00 57.38 93 VAL A CA 1
ATOM 733 C C . VAL A 1 93 ? 2.542 -29.461 14.813 1.00 57.38 93 VAL A C 1
ATOM 735 O O . VAL A 1 93 ? 2.294 -28.471 14.112 1.00 57.38 93 VAL A O 1
ATOM 738 N N . ASP A 1 94 ? 2.111 -29.614 16.071 1.00 59.69 94 ASP A N 1
ATOM 739 C CA . ASP A 1 94 ? 1.353 -28.609 16.820 1.00 59.69 94 ASP A CA 1
ATOM 740 C C . ASP A 1 94 ? 2.102 -27.263 16.904 1.00 59.69 94 ASP A C 1
ATOM 742 O O . ASP A 1 94 ? 3.338 -27.210 16.894 1.00 59.69 94 ASP A O 1
ATOM 746 N N . ASP A 1 95 ? 1.354 -26.163 17.007 1.00 55.38 95 ASP A N 1
ATOM 747 C CA . ASP A 1 95 ? 1.901 -24.798 16.985 1.00 55.38 95 ASP A CA 1
ATOM 748 C C . ASP A 1 95 ? 2.928 -24.518 18.099 1.00 55.38 95 ASP A C 1
ATOM 750 O O . ASP A 1 95 ? 3.848 -23.714 17.912 1.00 55.38 95 ASP A O 1
ATOM 754 N N . GLY A 1 96 ? 2.821 -25.191 19.251 1.00 63.25 96 GLY A N 1
ATOM 755 C CA . GLY A 1 96 ? 3.760 -25.049 20.362 1.00 63.25 96 GLY A CA 1
ATOM 756 C C . GLY A 1 96 ? 5.122 -25.668 20.047 1.00 63.25 96 GLY A C 1
ATOM 757 O O . GLY A 1 96 ? 6.160 -25.010 20.195 1.00 63.25 96 GLY A O 1
ATOM 758 N N . THR A 1 97 ? 5.128 -26.905 19.547 1.00 66.44 97 THR A N 1
ATOM 759 C CA . THR A 1 97 ? 6.353 -27.598 19.119 1.00 66.44 97 THR A CA 1
ATOM 760 C C . THR A 1 97 ? 6.980 -26.914 17.907 1.00 66.44 97 THR A C 1
ATOM 762 O O . THR A 1 97 ? 8.194 -26.697 17.886 1.00 66.44 97 THR A O 1
ATOM 765 N N . ARG A 1 98 ? 6.166 -26.462 16.944 1.00 67.56 98 ARG A N 1
ATOM 766 C CA . ARG A 1 98 ? 6.621 -25.695 15.773 1.00 67.56 98 ARG A CA 1
ATOM 767 C C . ARG A 1 98 ? 7.356 -24.416 16.181 1.00 67.56 98 ARG A C 1
ATOM 769 O O . ARG A 1 98 ? 8.438 -24.138 15.665 1.00 67.56 98 ARG A O 1
ATOM 776 N N . ARG A 1 99 ? 6.836 -23.674 17.168 1.00 65.81 99 ARG A N 1
ATOM 777 C CA . ARG A 1 99 ? 7.486 -22.465 17.702 1.00 65.81 99 ARG A CA 1
ATOM 778 C C . ARG A 1 99 ? 8.815 -22.768 18.396 1.00 65.81 99 ARG A C 1
ATOM 780 O O . ARG A 1 99 ? 9.776 -22.029 18.191 1.00 65.81 99 ARG A O 1
ATOM 787 N N . LYS A 1 100 ? 8.887 -23.833 19.202 1.00 72.00 100 LYS A N 1
ATOM 788 C CA . LYS A 1 100 ? 10.126 -24.238 19.888 1.00 72.00 100 LYS A CA 1
ATOM 789 C C . LYS A 1 100 ? 11.211 -24.649 18.889 1.00 72.00 100 LYS A C 1
ATOM 791 O O . LYS A 1 100 ? 12.318 -24.119 18.956 1.00 72.00 100 LYS A O 1
ATOM 796 N N . ARG A 1 101 ? 10.871 -25.520 17.932 1.00 79.50 101 ARG A N 1
ATOM 797 C CA . ARG A 1 101 ? 11.784 -25.956 16.866 1.00 79.50 101 ARG A CA 1
ATOM 798 C C . ARG A 1 101 ? 12.283 -24.763 16.037 1.00 79.50 101 ARG A C 1
ATOM 800 O O . ARG A 1 101 ? 13.477 -24.639 15.786 1.00 79.50 101 ARG A O 1
ATOM 807 N N . ARG A 1 102 ? 11.399 -23.805 15.729 1.00 69.81 102 ARG A N 1
ATOM 808 C CA . ARG A 1 102 ? 11.753 -22.567 15.013 1.00 69.81 102 ARG A CA 1
ATOM 809 C C . ARG A 1 102 ? 12.767 -21.698 15.766 1.00 69.81 102 ARG A C 1
ATOM 811 O O . ARG A 1 102 ? 13.710 -21.219 15.149 1.00 69.81 102 ARG A O 1
ATOM 818 N N . LEU A 1 103 ? 12.607 -21.510 17.079 1.00 74.94 103 LEU A N 1
ATOM 819 C CA . LEU A 1 103 ? 13.554 -20.730 17.894 1.00 74.94 103 LEU A CA 1
ATOM 820 C C . LEU A 1 103 ? 14.932 -21.406 18.001 1.00 74.94 103 LEU A C 1
ATOM 822 O O . LEU A 1 103 ? 15.958 -20.728 17.986 1.00 74.94 103 LEU A O 1
ATOM 826 N N . GLU A 1 104 ? 14.963 -22.738 18.096 1.00 78.25 104 GLU A N 1
ATOM 827 C CA . GLU A 1 104 ? 16.207 -23.517 18.103 1.00 78.25 104 GLU A CA 1
ATOM 828 C C . GLU A 1 104 ? 16.936 -23.421 16.753 1.00 78.25 104 GLU A C 1
ATOM 830 O O . GLU A 1 104 ? 18.144 -23.180 16.727 1.00 78.25 104 GLU A O 1
ATOM 835 N N . GLN A 1 105 ? 16.201 -23.520 15.640 1.00 81.25 105 GLN A N 1
ATOM 836 C CA . GLN A 1 105 ? 16.750 -23.336 14.296 1.00 81.25 105 GLN A CA 1
ATOM 837 C C . GLN A 1 105 ? 17.260 -21.900 14.088 1.00 81.25 105 GLN A C 1
ATOM 839 O O . GLN A 1 105 ? 18.375 -21.724 13.613 1.00 81.25 105 GLN A O 1
ATOM 844 N N . GLU A 1 106 ? 16.507 -20.874 14.503 1.00 78.69 106 GLU A N 1
ATOM 845 C CA . GLU A 1 106 ? 16.904 -19.461 14.377 1.00 78.69 106 GLU A CA 1
ATOM 846 C C . GLU A 1 106 ? 18.212 -19.157 15.123 1.00 78.69 106 GLU A C 1
ATOM 848 O O . GLU A 1 106 ? 19.085 -18.448 14.611 1.00 78.69 106 GLU A O 1
ATOM 853 N N . LYS A 1 107 ? 18.374 -19.722 16.325 1.00 84.31 107 LYS A N 1
ATOM 854 C CA . LYS A 1 107 ? 19.611 -19.596 17.096 1.00 84.31 107 LYS A CA 1
ATOM 855 C C . LYS A 1 107 ? 20.797 -20.217 16.351 1.00 84.31 107 LYS A C 1
ATOM 857 O O . LYS A 1 107 ? 21.827 -19.561 16.219 1.00 84.31 107 LYS A O 1
ATOM 862 N N . LEU A 1 108 ? 20.642 -21.433 15.821 1.00 85.25 108 LEU A N 1
ATOM 863 C CA . LEU A 1 108 ? 21.699 -22.109 15.060 1.00 85.25 108 LEU A CA 1
ATOM 864 C C . LEU A 1 108 ? 22.047 -21.367 13.765 1.00 85.25 108 LEU A C 1
ATOM 866 O O . LEU A 1 108 ? 23.226 -21.252 13.441 1.00 85.25 108 LEU A O 1
ATOM 870 N N . THR A 1 109 ? 21.058 -20.802 13.066 1.00 85.50 109 THR A N 1
ATOM 871 C CA . THR A 1 109 ? 21.280 -19.965 11.875 1.00 85.50 109 THR A CA 1
ATOM 872 C C . THR A 1 109 ? 22.145 -18.753 12.207 1.00 85.50 109 THR A C 1
ATOM 874 O O . THR A 1 109 ? 23.106 -18.474 11.492 1.00 85.50 109 THR A O 1
ATOM 877 N N . LYS A 1 110 ? 21.849 -18.054 13.311 1.00 83.56 110 LYS A N 1
ATOM 878 C CA . LYS A 1 110 ? 22.620 -16.886 13.769 1.00 83.56 110 LYS A CA 1
ATOM 879 C C . LYS A 1 110 ? 24.041 -17.260 14.199 1.00 83.56 110 LYS A C 1
ATOM 881 O O . LYS A 1 110 ? 24.995 -16.588 13.804 1.00 83.56 110 LYS A O 1
ATOM 886 N N . ASP A 1 111 ? 24.188 -18.336 14.969 1.00 86.06 111 ASP A N 1
ATOM 887 C CA . ASP A 1 111 ? 25.494 -18.820 15.434 1.00 86.06 111 ASP A CA 1
ATOM 888 C C . ASP A 1 111 ? 26.375 -19.272 14.254 1.00 86.06 111 ASP A C 1
ATOM 890 O O . ASP A 1 111 ? 27.572 -18.959 14.200 1.00 86.06 111 ASP A O 1
ATOM 894 N N . PHE A 1 112 ? 25.782 -19.939 13.259 1.00 91.38 112 PHE A N 1
ATOM 895 C CA . PHE A 1 112 ? 26.479 -20.339 12.041 1.00 91.38 112 PHE A CA 1
ATOM 896 C C . PHE A 1 112 ? 26.851 -19.138 11.163 1.00 91.38 112 PHE A C 1
ATOM 898 O O . PHE A 1 112 ? 27.991 -19.062 10.713 1.00 91.38 112 PHE A O 1
ATOM 905 N N . GLN A 1 113 ? 25.951 -18.161 10.986 1.00 87.06 113 GLN A N 1
ATOM 906 C CA . GLN A 1 113 ? 26.222 -16.938 10.219 1.00 87.06 113 GLN A CA 1
ATOM 907 C C . GLN A 1 113 ? 27.459 -16.203 10.738 1.00 87.06 113 GLN A C 1
ATOM 909 O O . GLN A 1 113 ? 28.343 -15.847 9.961 1.00 87.06 113 GLN A O 1
ATOM 914 N N . LYS A 1 114 ? 27.542 -16.027 12.062 1.00 87.94 114 LYS A N 1
ATOM 915 C CA . LYS A 1 114 ? 28.688 -15.392 12.715 1.00 87.94 114 LYS A CA 1
ATOM 916 C C . LYS A 1 114 ? 29.974 -16.196 12.516 1.00 87.94 114 LYS A C 1
ATOM 918 O O . LYS A 1 114 ? 31.017 -15.636 12.195 1.00 87.94 114 LYS A O 1
ATOM 923 N N . THR A 1 115 ? 29.897 -17.517 12.677 1.00 87.88 115 THR A N 1
ATOM 924 C CA . THR A 1 115 ? 31.050 -18.412 12.492 1.00 87.88 115 THR A CA 1
ATOM 925 C C . THR A 1 115 ? 31.570 -18.373 11.049 1.00 87.88 115 THR A C 1
ATOM 927 O O . THR A 1 115 ? 32.782 -18.368 10.824 1.00 87.88 115 THR A O 1
ATOM 930 N N . LEU A 1 116 ? 30.663 -18.301 10.072 1.00 89.94 116 LEU A N 1
ATOM 931 C CA . LEU A 1 116 ? 30.980 -18.229 8.648 1.00 89.94 116 LEU A CA 1
ATOM 932 C C . LEU A 1 116 ? 31.601 -16.878 8.260 1.00 89.94 116 LEU A C 1
ATOM 934 O O . LEU A 1 116 ? 32.541 -16.839 7.468 1.00 89.94 116 LEU A O 1
ATOM 938 N N . GLU A 1 117 ? 31.115 -15.778 8.842 1.00 88.38 117 GLU A N 1
ATOM 939 C CA . GLU A 1 117 ? 31.674 -14.433 8.650 1.00 88.38 117 GLU A CA 1
ATOM 940 C C . GLU A 1 117 ? 33.108 -14.341 9.187 1.00 88.38 117 GLU A C 1
ATOM 942 O O . GLU A 1 117 ? 34.013 -13.887 8.482 1.00 88.38 117 GLU A O 1
ATOM 947 N N . ASP A 1 118 ? 33.345 -14.861 10.392 1.00 87.81 118 ASP A N 1
ATOM 948 C CA . ASP A 1 118 ? 34.684 -14.941 10.978 1.00 87.81 118 ASP A CA 1
ATOM 949 C C . ASP A 1 118 ? 35.643 -15.770 10.107 1.00 87.81 118 ASP A C 1
ATOM 951 O O . ASP A 1 118 ? 36.805 -15.397 9.925 1.00 87.81 118 ASP A O 1
ATOM 955 N N . PHE A 1 119 ? 35.168 -16.888 9.549 1.00 92.00 119 PHE A N 1
ATOM 956 C CA . PHE A 1 119 ? 35.966 -17.727 8.656 1.00 92.00 119 PHE A CA 1
ATOM 957 C C . PHE A 1 119 ? 36.298 -17.012 7.337 1.00 92.00 119 PHE A C 1
ATOM 959 O O . PHE A 1 119 ? 37.464 -16.973 6.940 1.00 92.00 119 PHE A O 1
ATOM 966 N N . GLN A 1 120 ? 35.321 -16.346 6.711 1.00 89.56 120 GLN A N 1
ATOM 967 C CA . GLN A 1 120 ? 35.537 -15.564 5.489 1.00 89.56 120 GLN A CA 1
ATOM 968 C C . GLN A 1 120 ? 36.553 -14.426 5.694 1.00 89.56 120 GLN A C 1
ATOM 970 O O . GLN A 1 120 ? 37.338 -14.111 4.796 1.00 89.56 120 GLN A O 1
ATOM 975 N N . ASN A 1 121 ? 36.565 -13.805 6.874 1.00 90.12 121 ASN A N 1
ATOM 976 C CA . ASN A 1 121 ? 37.538 -12.767 7.206 1.00 90.12 121 ASN A CA 1
ATOM 977 C C . ASN A 1 121 ? 38.973 -13.317 7.291 1.00 90.12 121 ASN A C 1
ATOM 979 O O . ASN A 1 121 ? 39.910 -12.648 6.854 1.00 90.12 121 ASN A O 1
ATOM 983 N N . ILE A 1 122 ? 39.153 -14.544 7.791 1.00 89.69 122 ILE A N 1
ATOM 984 C CA . ILE A 1 122 ? 40.464 -15.211 7.838 1.00 89.69 122 ILE A CA 1
ATOM 985 C C . ILE A 1 122 ? 40.942 -15.604 6.435 1.00 89.69 122 ILE A C 1
ATOM 987 O O . ILE A 1 122 ? 42.114 -15.393 6.129 1.00 89.69 122 ILE A O 1
ATOM 991 N N . GLU A 1 123 ? 40.049 -16.077 5.561 1.00 86.94 123 GLU A N 1
ATOM 992 C CA . GLU A 1 123 ? 40.350 -16.347 4.143 1.00 86.94 123 GLU A CA 1
ATOM 993 C C . GLU A 1 123 ? 40.861 -15.086 3.420 1.00 86.94 123 GLU A C 1
ATOM 995 O O . GLU A 1 123 ? 41.900 -15.102 2.757 1.00 86.94 123 GLU A O 1
ATOM 1000 N N . ARG A 1 124 ? 40.199 -13.936 3.618 1.00 88.69 124 ARG A N 1
ATOM 1001 C CA . ARG A 1 124 ? 40.652 -12.651 3.049 1.00 88.69 124 ARG A CA 1
ATOM 1002 C C . ARG A 1 124 ? 42.002 -12.202 3.604 1.00 88.69 124 ARG A C 1
ATOM 1004 O O . ARG A 1 124 ? 42.798 -11.604 2.873 1.00 88.69 124 ARG A O 1
ATOM 1011 N N . LEU A 1 125 ? 42.271 -12.478 4.879 1.00 89.00 125 LEU A N 1
ATOM 1012 C CA . LEU A 1 125 ? 43.559 -12.172 5.494 1.00 89.00 125 LEU A CA 1
ATOM 1013 C C . LEU A 1 125 ? 44.675 -13.045 4.901 1.00 89.00 125 LEU A C 1
ATOM 1015 O O . LEU A 1 125 ? 45.751 -12.521 4.611 1.00 89.00 125 LEU A O 1
ATOM 1019 N N . ALA A 1 126 ? 44.412 -14.337 4.680 1.00 87.06 126 ALA A N 1
ATOM 1020 C CA . ALA A 1 126 ? 45.341 -15.253 4.020 1.00 87.06 126 ALA A CA 1
ATOM 1021 C C . ALA A 1 126 ? 45.678 -14.766 2.603 1.00 87.06 126 ALA A C 1
ATOM 1023 O O . ALA A 1 126 ? 46.849 -14.546 2.300 1.00 87.06 126 ALA A O 1
ATOM 1024 N N . LEU A 1 127 ? 44.655 -14.454 1.797 1.00 86.62 127 LEU A N 1
ATOM 1025 C CA . LEU A 1 127 ? 44.799 -13.896 0.447 1.00 86.62 127 LEU A CA 1
ATOM 1026 C C . LEU A 1 127 ? 45.679 -12.635 0.422 1.00 86.62 127 LEU A C 1
ATOM 1028 O O . LEU A 1 127 ? 46.568 -12.494 -0.417 1.00 86.62 127 LEU A O 1
ATOM 1032 N N . THR A 1 128 ? 45.444 -11.717 1.361 1.00 86.94 128 THR A N 1
ATOM 1033 C CA . THR A 1 128 ? 46.202 -10.461 1.461 1.00 86.94 128 THR A CA 1
ATOM 1034 C C . THR A 1 128 ? 47.678 -10.714 1.771 1.00 86.94 128 THR A C 1
ATOM 1036 O O . THR A 1 128 ? 48.551 -10.082 1.174 1.00 86.94 128 THR A O 1
ATOM 1039 N N . LYS A 1 129 ? 47.977 -11.649 2.682 1.00 88.25 129 LYS A N 1
ATOM 1040 C CA . LYS A 1 129 ? 49.359 -11.997 3.029 1.00 88.25 129 LYS A CA 1
ATOM 1041 C C . LYS A 1 129 ? 50.085 -12.702 1.883 1.00 88.25 129 LYS A C 1
ATOM 1043 O O . LYS A 1 129 ? 51.225 -12.342 1.605 1.00 88.25 129 LYS A O 1
ATOM 1048 N N . THR A 1 130 ? 49.432 -13.642 1.200 1.00 85.00 130 THR A N 1
ATOM 1049 C CA . THR A 1 130 ? 50.031 -14.369 0.069 1.00 85.00 130 THR A CA 1
ATOM 1050 C C . THR A 1 130 ? 50.332 -13.432 -1.100 1.00 85.00 130 THR A C 1
ATOM 1052 O O . THR A 1 130 ? 51.441 -13.455 -1.623 1.00 85.00 130 THR A O 1
ATOM 1055 N N . ARG A 1 131 ? 49.414 -12.515 -1.445 1.00 85.44 131 ARG A N 1
ATOM 1056 C CA . ARG A 1 131 ? 49.660 -11.484 -2.474 1.00 85.44 131 ARG A CA 1
ATOM 1057 C C . ARG A 1 131 ? 50.856 -10.598 -2.145 1.00 85.44 131 ARG A C 1
ATOM 1059 O O . ARG A 1 131 ? 51.672 -10.332 -3.018 1.00 85.44 131 ARG A O 1
ATOM 1066 N N . LYS A 1 132 ? 50.983 -10.172 -0.884 1.00 85.31 132 LYS A N 1
ATOM 1067 C CA . LYS A 1 132 ? 52.126 -9.364 -0.445 1.00 85.31 132 LYS A CA 1
ATOM 1068 C C . LYS A 1 132 ? 53.453 -10.116 -0.613 1.00 85.31 132 LYS A C 1
ATOM 1070 O O . LYS A 1 132 ? 54.437 -9.501 -0.997 1.00 85.31 132 LYS A O 1
ATOM 1075 N N . ALA A 1 133 ? 53.470 -11.426 -0.360 1.00 81.06 133 ALA A N 1
ATOM 1076 C CA . ALA A 1 133 ? 54.659 -12.253 -0.558 1.00 81.06 133 ALA A CA 1
ATOM 1077 C C . ALA A 1 133 ? 55.036 -12.408 -2.044 1.00 81.06 133 ALA A C 1
ATOM 1079 O O . ALA A 1 133 ? 56.219 -12.348 -2.357 1.00 81.06 133 ALA A O 1
ATOM 1080 N N . ILE A 1 134 ? 54.055 -12.546 -2.950 1.00 82.81 134 ILE A N 1
ATOM 1081 C CA . ILE A 1 134 ? 54.307 -12.578 -4.404 1.00 82.81 134 ILE A CA 1
ATOM 1082 C C . ILE A 1 134 ? 54.897 -11.258 -4.880 1.00 82.81 134 ILE A C 1
ATOM 1084 O O . ILE A 1 134 ? 55.899 -11.277 -5.576 1.00 82.81 134 ILE A O 1
ATOM 1088 N N . MET A 1 135 ? 54.321 -10.123 -4.474 1.00 81.25 135 MET A N 1
ATOM 1089 C CA . MET A 1 135 ? 54.831 -8.809 -4.880 1.00 81.25 135 MET A CA 1
ATOM 1090 C C . MET A 1 135 ? 56.302 -8.625 -4.484 1.00 81.25 135 MET A C 1
ATOM 1092 O O . MET A 1 135 ? 57.099 -8.178 -5.294 1.00 81.25 135 MET A O 1
ATOM 1096 N N . SER A 1 136 ? 56.682 -9.034 -3.270 1.00 80.62 136 SER A N 1
ATOM 1097 C CA . SER A 1 136 ? 58.082 -8.968 -2.834 1.00 80.62 136 SER A CA 1
ATOM 1098 C C . SER A 1 136 ? 59.003 -9.960 -3.560 1.00 80.62 136 SER A C 1
ATOM 1100 O O . SER A 1 136 ? 60.185 -9.673 -3.716 1.00 80.62 136 SER A O 1
ATOM 1102 N N . ALA A 1 137 ? 58.494 -11.119 -3.991 1.00 76.69 137 ALA A N 1
ATOM 1103 C CA . ALA A 1 137 ? 59.263 -12.085 -4.779 1.00 76.69 137 ALA A CA 1
ATOM 1104 C C . ALA A 1 137 ? 59.443 -11.625 -6.237 1.00 76.69 137 ALA A C 1
ATOM 1106 O O . ALA A 1 137 ? 60.534 -11.749 -6.779 1.00 76.69 137 ALA A O 1
ATOM 1107 N N . ASP A 1 138 ? 58.405 -11.040 -6.836 1.00 78.00 138 ASP A N 1
ATOM 1108 C CA . ASP A 1 138 ? 58.430 -10.441 -8.175 1.00 78.00 138 ASP A CA 1
ATOM 1109 C C . ASP A 1 138 ? 59.425 -9.268 -8.241 1.00 78.00 138 ASP A C 1
ATOM 1111 O O . ASP A 1 138 ? 60.257 -9.194 -9.143 1.00 78.00 138 ASP A O 1
ATOM 1115 N N . GLU A 1 139 ? 59.441 -8.410 -7.213 1.00 80.56 139 GLU A N 1
ATOM 1116 C CA . GLU A 1 139 ? 60.444 -7.346 -7.061 1.00 80.56 139 GLU A CA 1
ATOM 1117 C C . GLU A 1 139 ? 61.882 -7.897 -6.980 1.00 80.56 139 GLU A C 1
ATOM 1119 O O . GLU A 1 139 ? 62.801 -7.302 -7.548 1.00 80.56 139 GLU A O 1
ATOM 1124 N N . ALA A 1 140 ? 62.086 -9.036 -6.306 1.00 79.44 140 ALA A N 1
ATOM 1125 C CA . ALA A 1 140 ? 63.394 -9.683 -6.203 1.00 79.44 140 ALA A CA 1
ATOM 1126 C C . ALA A 1 140 ? 63.848 -10.298 -7.538 1.00 79.44 140 ALA A C 1
ATOM 1128 O O . ALA A 1 140 ? 65.010 -10.128 -7.905 1.00 79.44 140 ALA A O 1
ATOM 1129 N N . VAL A 1 141 ? 62.941 -10.937 -8.288 1.00 79.50 141 VAL A N 1
ATOM 1130 C CA . VAL A 1 141 ? 63.221 -11.460 -9.639 1.00 79.50 141 VAL A CA 1
ATOM 1131 C C . VAL A 1 141 ? 63.623 -10.325 -10.578 1.00 79.50 141 VAL A C 1
ATOM 1133 O O . VAL A 1 141 ? 64.673 -10.400 -11.206 1.00 79.50 141 VAL A O 1
ATOM 1136 N N . GLN A 1 142 ? 62.879 -9.216 -10.587 1.00 79.06 142 GLN A N 1
ATOM 1137 C CA . GLN A 1 142 ? 63.222 -8.045 -11.403 1.00 79.06 142 GLN A CA 1
ATOM 1138 C C . GLN A 1 142 ? 64.565 -7.410 -11.014 1.00 79.06 142 GLN A C 1
ATOM 1140 O O . GLN A 1 142 ? 65.220 -6.767 -11.836 1.00 79.06 142 GLN A O 1
ATOM 1145 N N . GLN A 1 143 ? 64.971 -7.506 -9.745 1.00 79.06 143 GLN A N 1
ATOM 1146 C CA . GLN A 1 143 ? 66.287 -7.040 -9.311 1.00 79.06 143 GLN A CA 1
ATOM 1147 C C . GLN A 1 143 ? 67.396 -7.991 -9.784 1.00 79.06 143 GLN A C 1
ATOM 1149 O O . GLN A 1 143 ? 68.391 -7.522 -10.326 1.00 79.06 143 GLN A O 1
ATOM 1154 N N . GLN A 1 144 ? 67.195 -9.305 -9.662 1.00 78.69 144 GLN A N 1
ATOM 1155 C CA . GLN A 1 144 ? 68.138 -10.319 -10.145 1.00 78.69 144 GLN A CA 1
ATOM 1156 C C . GLN A 1 144 ? 68.293 -10.295 -11.673 1.00 78.69 144 GLN A C 1
ATOM 1158 O O . GLN A 1 144 ? 69.408 -10.418 -12.170 1.00 78.69 144 GLN A O 1
ATOM 1163 N N . GLU A 1 145 ? 67.214 -10.066 -12.427 1.00 74.69 145 GLU A N 1
ATOM 1164 C CA . GLU A 1 145 ? 67.266 -9.864 -13.882 1.00 74.69 145 GLU A CA 1
ATOM 1165 C C . GLU A 1 145 ? 68.082 -8.622 -14.262 1.00 74.69 145 GLU A C 1
ATOM 1167 O O . GLU A 1 145 ? 68.874 -8.662 -15.203 1.00 74.69 145 GLU A O 1
ATOM 1172 N N . ARG A 1 146 ? 67.939 -7.524 -13.508 1.00 79.31 146 ARG A N 1
ATOM 1173 C CA . ARG A 1 146 ? 68.758 -6.316 -13.693 1.00 79.31 146 ARG A CA 1
ATOM 1174 C C . ARG A 1 146 ? 70.230 -6.570 -13.385 1.00 79.31 146 ARG A C 1
ATOM 1176 O O . ARG A 1 146 ? 71.087 -6.131 -14.145 1.00 79.31 146 ARG A O 1
ATOM 1183 N N . ASP A 1 147 ? 70.529 -7.292 -12.310 1.00 77.00 147 ASP A N 1
ATOM 1184 C CA . ASP A 1 147 ? 71.905 -7.630 -11.935 1.00 77.00 147 ASP A CA 1
ATOM 1185 C C . ASP A 1 147 ? 72.548 -8.603 -12.945 1.00 77.00 147 ASP A C 1
ATOM 1187 O O . ASP A 1 147 ? 73.725 -8.450 -13.276 1.00 77.00 147 ASP A O 1
ATOM 1191 N N . ARG A 1 148 ? 71.765 -9.531 -13.517 1.00 78.06 148 ARG A N 1
ATOM 1192 C CA . ARG A 1 148 ? 72.168 -10.402 -14.635 1.00 78.06 148 ARG A CA 1
ATOM 1193 C C . ARG A 1 148 ? 72.513 -9.595 -15.889 1.00 78.06 148 ARG A C 1
ATOM 1195 O O . ARG A 1 148 ? 73.584 -9.797 -16.450 1.00 78.06 148 ARG A O 1
ATOM 1202 N N . LEU A 1 149 ? 71.656 -8.651 -16.287 1.00 73.56 149 LEU A N 1
ATOM 1203 C CA . LEU A 1 149 ? 71.902 -7.761 -17.433 1.00 73.56 149 LEU A CA 1
ATOM 1204 C C . LEU A 1 149 ? 73.145 -6.877 -17.218 1.00 73.56 149 LEU A C 1
ATOM 1206 O O . LEU A 1 149 ? 73.962 -6.726 -18.123 1.00 73.56 149 LEU A O 1
ATOM 1210 N N . ASN A 1 150 ? 73.360 -6.367 -16.001 1.00 73.38 150 ASN A N 1
ATOM 1211 C CA . ASN A 1 150 ? 74.573 -5.615 -15.654 1.00 73.38 150 ASN A CA 1
ATOM 1212 C C . ASN A 1 150 ? 75.844 -6.490 -15.709 1.00 73.38 150 ASN A C 1
ATOM 1214 O O . ASN A 1 150 ? 76.914 -6.018 -16.098 1.00 73.38 150 ASN A O 1
ATOM 1218 N N . ALA A 1 151 ? 75.750 -7.770 -15.330 1.00 67.50 151 ALA A N 1
ATOM 1219 C CA . ALA A 1 151 ? 76.844 -8.734 -15.466 1.00 67.50 151 ALA A CA 1
ATOM 1220 C C . ALA A 1 151 ? 77.111 -9.127 -16.937 1.00 67.50 151 ALA A C 1
ATOM 1222 O O . ALA A 1 151 ? 78.233 -9.518 -17.280 1.00 67.50 151 ALA A O 1
ATOM 1223 N N . GLU A 1 152 ? 76.114 -8.999 -17.820 1.00 64.94 152 GLU A N 1
ATOM 1224 C CA . GLU A 1 152 ? 76.249 -9.139 -19.278 1.00 64.94 152 GLU A CA 1
ATOM 1225 C C . GLU A 1 152 ? 76.914 -7.907 -19.938 1.00 64.94 152 GLU A C 1
ATOM 1227 O O . GLU A 1 152 ? 77.702 -8.081 -20.870 1.00 64.94 152 GLU A O 1
ATOM 1232 N N . GLU A 1 153 ? 76.685 -6.687 -19.430 1.00 63.69 153 GLU A N 1
ATOM 1233 C CA . GLU A 1 153 ? 77.195 -5.427 -20.014 1.00 63.69 153 GLU A CA 1
ATOM 1234 C C . GLU A 1 153 ? 78.646 -5.043 -19.646 1.00 63.69 153 GLU A C 1
ATOM 1236 O O . GLU A 1 153 ? 79.272 -4.296 -20.399 1.00 63.69 153 GLU A O 1
ATOM 1241 N N . ASN A 1 154 ? 79.231 -5.545 -18.550 1.00 57.19 154 ASN A N 1
ATOM 1242 C CA . ASN A 1 154 ? 80.647 -5.292 -18.223 1.00 57.19 154 ASN A CA 1
ATOM 1243 C C . ASN A 1 154 ? 81.584 -6.078 -19.166 1.00 57.19 154 ASN A C 1
ATOM 1245 O O . ASN A 1 154 ? 81.996 -7.200 -18.868 1.00 57.19 154 ASN A O 1
ATOM 1249 N N . VAL A 1 155 ? 81.895 -5.487 -20.323 1.00 54.72 155 VAL A N 1
ATOM 1250 C CA . VAL A 1 155 ? 82.727 -6.053 -21.397 1.00 54.72 155 VAL A CA 1
ATOM 1251 C C . VAL A 1 155 ? 84.011 -5.237 -21.539 1.00 54.72 155 VAL A C 1
ATOM 1253 O O . VAL A 1 155 ? 84.132 -4.448 -22.467 1.00 54.72 155 VAL A O 1
ATOM 1256 N N . GLU A 1 156 ? 84.985 -5.413 -20.645 1.00 52.00 156 GLU A N 1
ATOM 1257 C CA . GLU A 1 156 ? 86.355 -4.945 -20.905 1.00 52.00 156 GLU A CA 1
ATOM 1258 C C . GLU A 1 156 ? 87.395 -5.988 -20.437 1.00 52.00 156 GLU A C 1
ATOM 1260 O O . GLU A 1 156 ? 87.513 -6.287 -19.253 1.00 52.00 156 GLU A O 1
ATOM 1265 N N . GLU A 1 157 ? 88.140 -6.495 -21.430 1.00 50.03 157 GLU A N 1
ATOM 1266 C CA . GLU A 1 157 ? 89.398 -7.271 -21.411 1.00 50.03 157 GLU A CA 1
ATOM 1267 C C . GLU A 1 157 ? 89.373 -8.820 -21.333 1.00 50.03 157 GLU A C 1
ATOM 1269 O O . GLU A 1 157 ? 88.904 -9.459 -20.395 1.00 50.03 157 GLU A O 1
ATOM 1274 N N . GLU A 1 158 ? 89.954 -9.414 -22.388 1.00 53.78 158 GLU A N 1
ATOM 1275 C CA . GLU A 1 158 ? 90.020 -10.836 -22.743 1.00 53.78 158 GLU A CA 1
ATOM 1276 C C . GLU A 1 158 ? 90.939 -11.656 -21.814 1.00 53.78 158 GLU A C 1
ATOM 1278 O O . GLU A 1 158 ? 92.168 -11.557 -21.872 1.00 53.78 158 GLU A O 1
ATOM 1283 N N . GLN A 1 159 ? 90.354 -12.569 -21.032 1.00 54.00 159 GLN A N 1
ATOM 1284 C CA . GLN A 1 159 ? 91.046 -13.741 -20.484 1.00 54.00 159 GLN A CA 1
ATOM 1285 C C . GLN A 1 159 ? 90.119 -14.974 -20.518 1.00 54.00 159 GLN A C 1
ATOM 1287 O O . GLN A 1 159 ? 89.062 -14.956 -19.890 1.00 54.00 159 GLN A O 1
ATOM 1292 N N . PRO A 1 160 ? 90.520 -16.096 -21.150 1.00 56.75 160 PRO A N 1
ATOM 1293 C CA . PRO A 1 160 ? 89.648 -17.264 -21.338 1.00 56.75 160 PRO A CA 1
ATOM 1294 C C . PRO A 1 160 ? 89.255 -17.984 -20.034 1.00 56.75 160 PRO A C 1
ATOM 1296 O O . PRO A 1 160 ? 88.273 -18.717 -20.017 1.00 56.75 160 PRO A O 1
ATOM 1299 N N . LEU A 1 161 ? 89.987 -17.775 -18.929 1.00 54.72 161 LEU A N 1
ATOM 1300 C CA . LEU A 1 161 ? 89.652 -18.351 -17.616 1.00 54.72 161 LEU A CA 1
ATOM 1301 C C . LEU A 1 161 ? 88.510 -17.591 -16.902 1.00 54.72 161 LEU A C 1
ATOM 1303 O O . LEU A 1 161 ? 87.818 -18.166 -16.063 1.00 54.72 161 LEU A O 1
ATOM 1307 N N . LEU A 1 162 ? 88.321 -16.303 -17.220 1.00 59.03 162 LEU A N 1
ATOM 1308 C CA . LEU A 1 162 ? 87.266 -15.452 -16.654 1.00 59.03 162 LEU A CA 1
ATOM 1309 C C . LEU A 1 162 ? 85.917 -15.675 -17.359 1.00 59.03 162 LEU A C 1
ATOM 1311 O O . LEU A 1 162 ? 84.877 -15.610 -16.706 1.00 59.03 162 LEU A O 1
ATOM 1315 N N . ASP A 1 163 ? 85.926 -16.035 -18.647 1.00 61.00 163 ASP A N 1
ATOM 1316 C CA . ASP A 1 163 ? 84.711 -16.368 -19.407 1.00 61.00 163 ASP A CA 1
ATOM 1317 C C . ASP A 1 163 ? 84.006 -17.628 -18.884 1.00 61.00 163 ASP A C 1
ATOM 1319 O O . ASP A 1 163 ? 82.777 -17.659 -18.792 1.00 61.00 163 ASP A O 1
ATOM 1323 N N . GLU A 1 164 ? 84.760 -18.657 -18.483 1.00 61.78 164 GLU A N 1
ATOM 1324 C CA . GLU A 1 164 ? 84.185 -19.887 -17.923 1.00 61.78 164 GLU A CA 1
ATOM 1325 C C . GLU A 1 164 ? 83.551 -19.627 -16.541 1.00 61.78 164 GLU A C 1
ATOM 1327 O O . GLU A 1 164 ? 82.426 -20.056 -16.280 1.00 61.78 164 GLU A O 1
ATOM 1332 N N . GLN A 1 165 ? 84.205 -18.832 -15.680 1.00 61.47 165 GLN A N 1
ATOM 1333 C CA . GLN A 1 165 ? 83.620 -18.385 -14.405 1.00 61.47 165 GLN A CA 1
ATOM 1334 C C . GLN A 1 165 ? 82.362 -17.527 -14.605 1.00 61.47 165 GLN A C 1
ATOM 1336 O O . GLN A 1 165 ? 81.396 -17.667 -13.853 1.00 61.47 165 GLN A O 1
ATOM 1341 N N . ARG A 1 166 ? 82.344 -16.674 -15.633 1.00 66.81 166 ARG A N 1
ATOM 1342 C CA . ARG A 1 166 ? 81.200 -15.823 -15.976 1.00 66.81 166 ARG A CA 1
ATOM 1343 C C . ARG A 1 166 ? 80.013 -16.629 -16.496 1.00 66.81 166 ARG A C 1
ATOM 1345 O O . ARG A 1 166 ? 78.887 -16.370 -16.078 1.00 66.81 166 ARG A O 1
ATOM 1352 N N . GLN A 1 167 ? 80.245 -17.628 -17.352 1.00 68.31 167 GLN A N 1
ATOM 1353 C CA . GLN A 1 167 ? 79.181 -18.533 -17.800 1.00 68.31 167 GLN A CA 1
ATOM 1354 C C . GLN A 1 167 ? 78.570 -19.303 -16.629 1.00 68.31 167 GLN A C 1
ATOM 1356 O O . GLN A 1 167 ? 77.347 -19.402 -16.543 1.00 68.31 167 GLN A O 1
ATOM 1361 N N . VAL A 1 168 ? 79.394 -19.772 -15.686 1.00 70.69 168 VAL A N 1
ATOM 1362 C CA . VAL A 1 168 ? 78.898 -20.396 -14.452 1.00 70.69 168 VAL A CA 1
ATOM 1363 C C . VAL A 1 168 ? 78.067 -19.403 -13.630 1.00 70.69 168 VAL A C 1
ATOM 1365 O O . VAL A 1 168 ? 77.009 -19.771 -13.128 1.00 70.69 168 VAL A O 1
ATOM 1368 N N . GLN A 1 169 ? 78.483 -18.138 -13.524 1.00 69.75 169 GLN A N 1
ATOM 1369 C CA . GLN A 1 169 ? 77.747 -17.114 -12.775 1.00 69.75 169 GLN A CA 1
ATOM 1370 C C . GLN A 1 169 ? 76.397 -16.744 -13.418 1.00 69.75 169 GLN A C 1
ATOM 1372 O O . GLN A 1 169 ? 75.393 -16.653 -12.712 1.00 69.75 169 GLN A O 1
ATOM 1377 N N . LEU A 1 170 ? 76.339 -16.592 -14.745 1.00 70.38 170 LEU A N 1
ATOM 1378 C CA . LEU A 1 170 ? 75.086 -16.366 -15.480 1.00 70.38 170 LEU A CA 1
ATOM 1379 C C . LEU A 1 170 ? 74.138 -17.566 -15.359 1.00 70.38 170 LEU A C 1
ATOM 1381 O O . LEU A 1 170 ? 72.940 -17.387 -15.153 1.00 70.38 170 LEU A O 1
ATOM 1385 N N . GLN A 1 171 ? 74.677 -18.787 -15.389 1.00 73.62 171 GLN A N 1
ATOM 1386 C CA . GLN A 1 171 ? 73.897 -20.004 -15.179 1.00 73.62 171 GLN A CA 1
ATOM 1387 C C . GLN A 1 171 ? 73.340 -20.104 -13.747 1.00 73.62 171 GLN A C 1
ATOM 1389 O O . GLN A 1 171 ? 72.247 -20.634 -13.548 1.00 73.62 171 GLN A O 1
ATOM 1394 N N . VAL A 1 172 ? 74.054 -19.584 -12.741 1.00 73.19 172 VAL A N 1
ATOM 1395 C CA . VAL A 1 172 ? 73.540 -19.469 -11.365 1.00 73.19 172 VAL A CA 1
ATOM 1396 C C . VAL A 1 172 ? 72.368 -18.488 -11.306 1.00 73.19 172 VAL A C 1
ATOM 1398 O O . VAL A 1 172 ? 71.332 -18.853 -10.755 1.00 73.19 172 VAL A O 1
ATOM 1401 N N . PHE A 1 173 ? 72.476 -17.308 -11.930 1.00 72.62 173 PHE A N 1
ATOM 1402 C CA . PHE A 1 173 ? 71.356 -16.360 -12.009 1.00 72.62 173 PHE A CA 1
ATOM 1403 C C . PHE A 1 173 ? 70.139 -16.960 -12.726 1.00 72.62 173 PHE A C 1
ATOM 1405 O O . PHE A 1 173 ? 69.027 -16.837 -12.222 1.00 72.62 173 PHE A O 1
ATOM 1412 N N . ASP A 1 174 ? 70.337 -17.671 -13.840 1.00 71.88 174 ASP A N 1
ATOM 1413 C CA . ASP A 1 174 ? 69.249 -18.333 -14.578 1.00 71.88 174 ASP A CA 1
ATOM 1414 C C . ASP A 1 174 ? 68.546 -19.411 -13.744 1.00 71.88 174 ASP A C 1
ATOM 1416 O O . ASP A 1 174 ? 67.316 -19.508 -13.741 1.00 71.88 174 ASP A O 1
ATOM 1420 N N . ASN A 1 175 ? 69.315 -20.200 -12.990 1.00 74.12 175 ASN A N 1
ATOM 1421 C CA . ASN A 1 175 ? 68.762 -21.202 -12.083 1.00 74.12 175 ASN A CA 1
ATOM 1422 C C . ASN A 1 175 ? 67.988 -20.561 -10.916 1.00 74.12 175 ASN A C 1
ATOM 1424 O O . ASN A 1 175 ? 66.933 -21.069 -10.533 1.00 74.12 175 ASN A O 1
ATOM 1428 N N . GLU A 1 176 ? 68.484 -19.456 -10.350 1.00 73.00 176 GLU A N 1
ATOM 1429 C CA . GLU A 1 176 ? 67.826 -18.733 -9.253 1.00 73.00 176 GLU A CA 1
ATOM 1430 C C . GLU A 1 176 ? 66.540 -18.024 -9.702 1.00 73.00 176 GLU A C 1
ATOM 1432 O O . GLU A 1 176 ? 65.513 -18.142 -9.028 1.00 73.00 176 GLU A O 1
ATOM 1437 N N . ILE A 1 177 ? 66.565 -17.353 -10.860 1.00 74.62 177 ILE A N 1
ATOM 1438 C CA . ILE A 1 177 ? 65.388 -16.718 -11.471 1.00 74.62 177 ILE A CA 1
ATOM 1439 C C . ILE A 1 177 ? 64.330 -17.784 -11.767 1.00 74.62 177 ILE A C 1
ATOM 1441 O O . ILE A 1 177 ? 63.193 -17.662 -11.309 1.00 74.62 177 ILE A O 1
ATOM 1445 N N . GLY A 1 178 ? 64.710 -18.884 -12.428 1.00 74.19 178 GLY A N 1
ATOM 1446 C CA . GLY A 1 178 ? 63.790 -19.984 -12.726 1.00 74.19 178 GLY A CA 1
ATOM 1447 C C . GLY A 1 178 ? 63.176 -20.623 -11.472 1.00 74.19 178 GLY A C 1
ATOM 1448 O O . GLY A 1 178 ? 61.992 -20.971 -11.462 1.00 74.19 178 GLY A O 1
ATOM 1449 N N . TYR A 1 179 ? 63.944 -20.737 -10.383 1.00 75.56 179 TYR A N 1
ATOM 1450 C CA . TYR A 1 179 ? 63.439 -21.221 -9.095 1.00 75.56 179 TYR A CA 1
ATOM 1451 C C . TYR A 1 179 ? 62.430 -20.250 -8.456 1.00 75.56 179 TYR A C 1
ATOM 1453 O O . TYR A 1 179 ? 61.367 -20.672 -7.989 1.00 75.56 179 TYR A O 1
ATOM 1461 N N . ASN A 1 180 ? 62.719 -18.946 -8.471 1.00 73.50 180 ASN A N 1
ATOM 1462 C CA . ASN A 1 180 ? 61.829 -17.919 -7.927 1.00 73.50 180 ASN A CA 1
ATOM 1463 C C . ASN A 1 180 ? 60.535 -17.769 -8.749 1.00 73.50 180 ASN A C 1
ATOM 1465 O O . ASN A 1 180 ? 59.453 -17.661 -8.170 1.00 73.50 180 ASN A O 1
ATOM 1469 N N . GLU A 1 181 ? 60.603 -17.859 -10.079 1.00 75.62 181 GLU A N 1
ATOM 1470 C CA . GLU A 1 181 ? 59.422 -17.883 -10.953 1.00 75.62 181 GLU A CA 1
ATOM 1471 C C . GLU A 1 181 ? 58.526 -19.104 -10.701 1.00 75.62 181 GLU A C 1
ATOM 1473 O O . GLU A 1 181 ? 57.295 -18.994 -10.694 1.00 75.62 181 GLU A O 1
ATOM 1478 N N . MET A 1 182 ? 59.123 -20.279 -10.463 1.00 78.62 182 MET A N 1
ATOM 1479 C CA . MET A 1 182 ? 58.377 -21.488 -10.105 1.00 78.62 182 MET A CA 1
ATOM 1480 C C . MET A 1 182 ? 57.611 -21.298 -8.787 1.00 78.62 182 MET A C 1
ATOM 1482 O O . MET A 1 182 ? 56.430 -21.646 -8.712 1.00 78.62 182 MET A O 1
ATOM 1486 N N . LEU A 1 183 ? 58.249 -20.696 -7.777 1.00 77.69 183 LEU A N 1
ATOM 1487 C CA . LEU A 1 183 ? 57.605 -20.347 -6.508 1.00 77.69 183 LEU A CA 1
ATOM 1488 C C . LEU A 1 183 ? 56.466 -19.335 -6.700 1.00 77.69 183 LEU A C 1
ATOM 1490 O O . LEU A 1 183 ? 55.405 -19.498 -6.099 1.00 77.69 183 LEU A O 1
ATOM 1494 N N . ILE A 1 184 ? 56.640 -18.311 -7.543 1.00 77.94 184 ILE A N 1
ATOM 1495 C CA . ILE A 1 184 ? 55.584 -17.330 -7.847 1.00 77.94 184 ILE A CA 1
ATOM 1496 C C . ILE A 1 184 ? 54.364 -18.027 -8.459 1.00 77.94 184 ILE A C 1
ATOM 1498 O O . ILE A 1 184 ? 53.247 -17.833 -7.977 1.00 77.94 184 ILE A O 1
ATOM 1502 N N . ARG A 1 185 ? 54.564 -18.908 -9.447 1.00 79.62 185 ARG A N 1
ATOM 1503 C CA . ARG A 1 185 ? 53.468 -19.666 -10.079 1.00 79.62 185 ARG A CA 1
ATOM 1504 C C . ARG A 1 185 ? 52.723 -20.564 -9.094 1.00 79.62 185 ARG A C 1
ATOM 1506 O O . ARG A 1 185 ? 51.497 -20.657 -9.159 1.00 79.62 185 ARG A O 1
ATOM 1513 N N . GLU A 1 186 ? 53.436 -21.214 -8.174 1.00 80.00 186 GLU A N 1
ATOM 1514 C CA . GLU A 1 186 ? 52.820 -22.005 -7.101 1.00 80.00 186 GLU A CA 1
ATOM 1515 C C . GLU A 1 186 ? 51.910 -21.122 -6.230 1.00 80.00 186 GLU A C 1
ATOM 1517 O O . GLU A 1 186 ? 50.754 -21.464 -5.977 1.00 80.00 186 GLU A O 1
ATOM 1522 N N . ARG A 1 187 ? 52.374 -19.922 -5.866 1.00 79.75 187 ARG A N 1
ATOM 1523 C CA . ARG A 1 187 ? 51.603 -18.959 -5.065 1.00 79.75 187 ARG A CA 1
ATOM 1524 C C . ARG A 1 187 ? 50.407 -18.355 -5.802 1.00 79.75 187 ARG A C 1
ATOM 1526 O O . ARG A 1 187 ? 49.378 -18.088 -5.182 1.00 79.75 187 ARG A O 1
ATOM 1533 N N . GLU A 1 188 ? 50.504 -18.139 -7.109 1.00 79.56 188 GLU A N 1
ATOM 1534 C CA . GLU A 1 188 ? 49.370 -17.695 -7.928 1.00 79.56 188 GLU A CA 1
ATOM 1535 C C . GLU A 1 188 ? 48.265 -18.756 -8.015 1.00 79.56 188 GLU A C 1
ATOM 1537 O O . GLU A 1 188 ? 47.079 -18.418 -8.071 1.00 79.56 188 GLU A O 1
ATOM 1542 N N . ASN A 1 189 ? 48.627 -20.042 -7.997 1.00 81.06 189 ASN A N 1
ATOM 1543 C CA . ASN A 1 189 ? 47.656 -21.133 -7.902 1.00 81.06 189 ASN A CA 1
ATOM 1544 C C . ASN A 1 189 ? 46.949 -21.128 -6.538 1.00 81.06 189 ASN A C 1
ATOM 1546 O O . ASN A 1 189 ? 45.719 -21.147 -6.508 1.00 81.06 189 ASN A O 1
ATOM 1550 N N . GLU A 1 190 ? 47.695 -20.974 -5.437 1.00 81.19 190 GLU A N 1
ATOM 1551 C CA . GLU A 1 190 ? 47.118 -20.853 -4.084 1.00 81.19 190 GLU A CA 1
ATOM 1552 C C . GLU A 1 190 ? 46.107 -19.690 -3.992 1.00 81.19 190 GLU A C 1
ATOM 1554 O O . GLU A 1 190 ? 45.042 -19.811 -3.385 1.00 81.19 190 GLU A O 1
ATOM 1559 N N . ILE A 1 191 ? 46.412 -18.545 -4.617 1.00 83.69 191 ILE A N 1
ATOM 1560 C CA . ILE A 1 191 ? 45.507 -17.385 -4.670 1.00 83.69 191 ILE A CA 1
ATOM 1561 C C . ILE A 1 191 ? 44.198 -17.736 -5.374 1.00 83.69 191 ILE A C 1
ATOM 1563 O O . ILE A 1 191 ? 43.127 -17.404 -4.860 1.00 83.69 191 ILE A O 1
ATOM 1567 N N . ARG A 1 192 ? 44.274 -18.407 -6.529 1.00 81.69 192 ARG A N 1
ATOM 1568 C CA . ARG A 1 192 ? 43.089 -18.814 -7.295 1.00 81.69 192 ARG A CA 1
ATOM 1569 C C . ARG A 1 192 ? 42.193 -19.751 -6.487 1.00 81.69 192 ARG A C 1
ATOM 1571 O O . ARG A 1 192 ? 40.973 -19.604 -6.516 1.00 81.69 192 ARG A O 1
ATOM 1578 N N . GLU A 1 193 ? 42.785 -20.663 -5.726 1.00 81.44 193 GLU A N 1
ATOM 1579 C CA . GLU A 1 193 ? 42.057 -21.593 -4.857 1.00 81.44 193 GLU A CA 1
ATOM 1580 C C . GLU A 1 193 ? 41.363 -20.878 -3.687 1.00 81.44 193 GLU A C 1
ATOM 1582 O O . GLU A 1 193 ? 40.182 -21.122 -3.426 1.00 81.44 193 GLU A O 1
ATOM 1587 N N . ILE A 1 194 ? 42.042 -19.934 -3.023 1.00 82.31 194 ILE A N 1
ATOM 1588 C CA . ILE A 1 194 ? 41.443 -19.117 -1.951 1.00 82.31 194 ILE A CA 1
ATOM 1589 C C . ILE A 1 194 ? 40.296 -18.250 -2.501 1.00 82.31 194 ILE A C 1
ATOM 1591 O O . ILE A 1 194 ? 39.234 -18.137 -1.882 1.00 82.31 194 ILE A O 1
ATOM 1595 N N . GLU A 1 195 ? 40.468 -17.648 -3.680 1.00 81.94 195 GLU A N 1
ATOM 1596 C CA . GLU A 1 195 ? 39.426 -16.851 -4.338 1.00 81.94 195 GLU A CA 1
ATOM 1597 C C . GLU A 1 195 ? 38.191 -17.684 -4.690 1.00 81.94 195 GLU A C 1
ATOM 1599 O O . GLU A 1 195 ? 37.062 -17.262 -4.407 1.00 81.94 195 GLU A O 1
ATOM 1604 N N . GLN A 1 196 ? 38.397 -18.884 -5.238 1.00 83.62 196 GLN A N 1
ATOM 1605 C CA . GLN A 1 196 ? 37.329 -19.842 -5.507 1.00 83.62 196 GLN A CA 1
ATOM 1606 C C . GLN A 1 196 ? 36.605 -20.239 -4.210 1.00 83.62 196 GLN A C 1
ATOM 1608 O O . GLN A 1 196 ? 35.373 -20.206 -4.150 1.00 83.62 196 GLN A O 1
ATOM 1613 N N . GLY A 1 197 ? 37.352 -20.492 -3.132 1.00 81.38 197 GLY A N 1
ATOM 1614 C CA . GLY A 1 197 ? 36.795 -20.760 -1.807 1.00 81.38 197 GLY A CA 1
ATOM 1615 C C . GLY A 1 197 ? 35.902 -19.629 -1.276 1.00 81.38 197 GLY A C 1
ATOM 1616 O O . GLY A 1 197 ? 34.832 -19.883 -0.719 1.00 81.38 197 GLY A O 1
ATOM 1617 N N . ILE A 1 198 ? 36.270 -18.362 -1.498 1.00 84.12 198 ILE A N 1
ATOM 1618 C CA . ILE A 1 198 ? 35.450 -17.201 -1.107 1.00 84.12 198 ILE A CA 1
ATOM 1619 C C . ILE A 1 198 ? 34.145 -17.128 -1.919 1.00 84.12 198 ILE A C 1
ATOM 1621 O O . ILE A 1 198 ? 33.103 -16.741 -1.376 1.00 84.12 198 ILE A O 1
ATOM 1625 N N . ILE A 1 199 ? 34.168 -17.488 -3.207 1.00 82.00 199 ILE A N 1
ATOM 1626 C CA . ILE A 1 199 ? 32.967 -17.545 -4.060 1.00 82.00 199 ILE A CA 1
ATOM 1627 C C . ILE A 1 199 ? 31.997 -18.620 -3.552 1.00 82.00 199 ILE A C 1
ATOM 1629 O O . ILE A 1 199 ? 30.792 -18.371 -3.444 1.00 82.00 199 ILE A O 1
ATOM 1633 N N . GLU A 1 200 ? 32.516 -19.786 -3.176 1.00 82.56 200 GLU A N 1
ATOM 1634 C CA . GLU A 1 200 ? 31.725 -20.878 -2.605 1.00 82.56 200 GLU A CA 1
ATOM 1635 C C . GLU A 1 200 ? 31.088 -20.480 -1.268 1.00 82.56 200 GLU A C 1
ATOM 1637 O O . GLU A 1 200 ? 29.884 -20.657 -1.083 1.00 82.56 200 GLU A O 1
ATOM 1642 N N . LEU A 1 201 ? 31.841 -19.827 -0.377 1.00 84.69 201 LEU A N 1
ATOM 1643 C CA . LEU A 1 201 ? 31.302 -19.299 0.883 1.00 84.69 201 LEU A CA 1
ATOM 1644 C C . LEU A 1 201 ? 30.198 -18.254 0.659 1.00 84.69 201 LEU A C 1
ATOM 1646 O O . LEU A 1 201 ? 29.189 -18.251 1.362 1.00 84.69 201 LEU A O 1
ATOM 1650 N N . ASN A 1 202 ? 30.335 -17.385 -0.347 1.00 80.31 202 ASN A N 1
ATOM 1651 C CA . ASN A 1 202 ? 29.285 -16.421 -0.699 1.00 80.31 202 ASN A CA 1
ATOM 1652 C C . ASN A 1 202 ? 28.000 -17.098 -1.206 1.00 80.31 202 ASN A C 1
ATOM 1654 O O . ASN A 1 202 ? 26.912 -16.533 -1.062 1.00 80.31 202 ASN A O 1
ATOM 1658 N N . THR A 1 203 ? 28.112 -18.295 -1.783 1.00 81.88 203 THR A N 1
ATOM 1659 C CA . THR A 1 203 ? 26.950 -19.112 -2.158 1.00 81.88 203 THR A CA 1
ATOM 1660 C C . THR A 1 203 ? 26.233 -19.608 -0.904 1.00 81.88 203 THR A C 1
ATOM 1662 O O . THR A 1 203 ? 25.029 -19.393 -0.783 1.00 81.88 203 THR A O 1
ATOM 1665 N N . VAL A 1 204 ? 26.979 -20.105 0.092 1.00 83.81 204 VAL A N 1
ATOM 1666 C CA . VAL A 1 204 ? 26.423 -20.483 1.405 1.00 83.81 204 VAL A CA 1
ATOM 1667 C C . VAL A 1 204 ? 25.739 -19.288 2.090 1.00 83.81 204 VAL A C 1
ATOM 1669 O O . VAL A 1 204 ? 24.641 -19.434 2.619 1.00 83.81 204 VAL A O 1
ATOM 1672 N N . PHE A 1 205 ? 26.308 -18.076 2.017 1.00 81.62 205 PHE A N 1
ATOM 1673 C CA . PHE A 1 205 ? 25.660 -16.856 2.529 1.00 81.62 205 PHE A CA 1
ATOM 1674 C C . PHE A 1 205 ? 24.348 -16.512 1.818 1.00 81.62 205 PHE A C 1
ATOM 1676 O O . PHE A 1 205 ? 23.404 -16.044 2.458 1.00 81.62 205 PHE A O 1
ATOM 1683 N N . ARG A 1 206 ? 24.273 -16.712 0.497 1.00 79.94 206 ARG A N 1
ATOM 1684 C CA . ARG A 1 206 ? 23.042 -16.484 -0.269 1.00 79.94 206 ARG A CA 1
ATOM 1685 C C . ARG A 1 206 ? 21.964 -17.497 0.115 1.00 79.94 206 ARG A C 1
ATOM 1687 O O . ARG A 1 206 ? 20.810 -17.103 0.287 1.00 79.94 206 ARG A O 1
ATOM 1694 N N . ASP A 1 207 ? 22.338 -18.758 0.287 1.00 76.81 207 ASP A N 1
ATOM 1695 C CA . ASP A 1 207 ? 21.421 -19.813 0.720 1.00 76.81 207 ASP A CA 1
ATOM 1696 C C . ASP A 1 207 ? 20.921 -19.552 2.146 1.00 76.81 207 ASP A C 1
ATOM 1698 O O . ASP A 1 207 ? 19.719 -19.616 2.398 1.00 76.81 207 ASP A O 1
ATOM 1702 N N . LEU A 1 208 ? 21.806 -19.124 3.052 1.00 75.75 208 LEU A N 1
ATOM 1703 C CA . LEU A 1 208 ? 21.438 -18.709 4.405 1.00 75.75 208 LEU A CA 1
ATOM 1704 C C . LEU A 1 208 ? 20.504 -17.488 4.399 1.00 75.75 208 LEU A C 1
ATOM 1706 O O . LEU A 1 208 ? 19.511 -17.460 5.118 1.00 75.75 208 LEU A O 1
ATOM 1710 N N . GLY A 1 209 ? 20.786 -16.492 3.554 1.00 71.12 209 GLY A N 1
ATOM 1711 C CA . GLY A 1 209 ? 19.928 -15.321 3.376 1.00 71.12 209 GLY A CA 1
ATOM 1712 C C . GLY A 1 209 ? 18.540 -15.681 2.846 1.00 71.12 209 GLY A C 1
ATOM 1713 O O . GLY A 1 209 ? 17.559 -15.058 3.248 1.00 71.12 209 GLY A O 1
ATOM 1714 N N . THR A 1 210 ? 18.450 -16.714 2.004 1.00 73.00 210 THR A N 1
ATOM 1715 C CA . THR A 1 210 ? 17.182 -17.274 1.510 1.00 73.00 210 THR A CA 1
ATOM 1716 C C . THR A 1 210 ? 16.415 -17.948 2.648 1.00 73.00 210 THR A C 1
ATOM 1718 O O . THR A 1 210 ? 15.251 -17.635 2.848 1.00 73.00 210 THR A O 1
ATOM 1721 N N . ILE A 1 211 ? 17.082 -18.751 3.485 1.00 66.94 211 ILE A N 1
ATOM 1722 C CA . ILE A 1 211 ? 16.476 -19.364 4.682 1.00 66.94 211 ILE A CA 1
ATOM 1723 C C . ILE A 1 211 ? 15.959 -18.288 5.652 1.00 66.94 211 ILE A C 1
ATOM 1725 O O . ILE A 1 211 ? 14.853 -18.403 6.171 1.00 66.94 211 ILE A O 1
ATOM 1729 N N . VAL A 1 212 ? 16.724 -17.214 5.873 1.00 63.69 212 VAL A N 1
ATOM 1730 C CA . VAL A 1 212 ? 16.325 -16.100 6.750 1.00 63.69 212 VAL A CA 1
ATOM 1731 C C . VAL A 1 212 ? 15.138 -15.319 6.173 1.00 63.69 212 VAL A C 1
ATOM 1733 O O . VAL A 1 212 ? 14.225 -14.975 6.918 1.00 63.69 212 VAL A O 1
ATOM 1736 N N . THR A 1 213 ? 15.107 -15.063 4.860 1.00 60.59 213 THR A N 1
ATOM 1737 C CA . THR A 1 213 ? 13.993 -14.343 4.206 1.00 60.59 213 THR A CA 1
ATOM 1738 C C . THR A 1 213 ? 12.730 -15.193 4.067 1.00 60.59 213 THR A C 1
ATOM 1740 O O . THR A 1 213 ? 11.635 -14.683 4.299 1.00 60.59 213 THR A O 1
ATOM 1743 N N . GLU A 1 214 ? 12.859 -16.488 3.774 1.00 59.75 214 GLU A N 1
ATOM 1744 C CA . GLU A 1 214 ? 11.752 -17.452 3.798 1.00 59.75 214 GLU A CA 1
ATOM 1745 C C . GLU A 1 214 ? 11.153 -17.551 5.206 1.00 59.75 214 GLU A C 1
ATOM 1747 O O . GLU A 1 214 ? 9.934 -17.437 5.359 1.00 59.75 214 GLU A O 1
ATOM 1752 N N . GLN A 1 215 ? 11.997 -17.647 6.243 1.00 50.34 215 GLN A N 1
ATOM 1753 C CA . GLN A 1 215 ? 11.553 -17.600 7.637 1.00 50.34 215 GLN A CA 1
ATOM 1754 C C . GLN A 1 215 ? 10.843 -16.276 7.945 1.00 50.34 215 GLN A C 1
ATOM 1756 O O . GLN A 1 215 ? 9.743 -16.309 8.489 1.00 50.34 215 GLN A O 1
ATOM 1761 N N . GLN A 1 216 ? 11.385 -15.127 7.536 1.00 44.78 216 GLN A N 1
ATOM 1762 C CA . GLN A 1 216 ? 10.772 -13.813 7.770 1.00 44.78 216 GLN A CA 1
ATOM 1763 C C . GLN A 1 216 ? 9.384 -13.676 7.103 1.00 44.78 216 GLN A C 1
ATOM 1765 O O . GLN A 1 216 ? 8.461 -13.152 7.720 1.00 44.78 216 GLN A O 1
ATOM 1770 N N . SER A 1 217 ? 9.179 -14.263 5.916 1.00 43.47 217 SER A N 1
ATOM 1771 C CA . SER A 1 217 ? 7.865 -14.302 5.241 1.00 43.47 217 SER A CA 1
ATOM 1772 C C . SER A 1 217 ? 6.817 -15.184 5.948 1.00 43.47 217 SER A C 1
ATOM 1774 O O . SER A 1 217 ? 5.615 -14.918 5.886 1.00 43.47 217 SER A O 1
ATOM 1776 N N . LEU A 1 218 ? 7.261 -16.232 6.653 1.00 42.97 218 LEU A N 1
ATOM 1777 C CA . LEU A 1 218 ? 6.415 -17.152 7.428 1.00 42.97 218 LEU A CA 1
ATOM 1778 C C . LEU A 1 218 ? 6.138 -16.624 8.845 1.00 42.97 218 LEU A C 1
ATOM 1780 O O . LEU A 1 218 ? 5.084 -16.909 9.418 1.00 42.97 218 LEU A O 1
ATOM 1784 N N . PHE A 1 219 ? 7.065 -15.834 9.397 1.00 38.94 219 PHE A N 1
ATOM 1785 C CA . PHE A 1 219 ? 6.852 -15.021 10.595 1.00 38.94 219 PHE A CA 1
ATOM 1786 C C . PHE A 1 219 ? 5.725 -14.011 10.359 1.00 38.94 219 PHE A C 1
ATOM 1788 O O . PHE A 1 219 ? 4.787 -13.978 11.151 1.00 38.94 219 PHE A O 1
ATOM 1795 N N . ASP A 1 220 ? 5.729 -13.308 9.226 1.00 39.91 220 ASP A N 1
ATOM 1796 C CA . ASP A 1 220 ? 4.734 -12.269 8.968 1.00 39.91 220 ASP A CA 1
ATOM 1797 C C . ASP A 1 220 ? 3.345 -12.829 8.626 1.00 39.91 220 ASP A C 1
ATOM 1799 O O . ASP A 1 220 ? 2.355 -12.232 9.017 1.00 39.91 220 ASP A O 1
ATOM 1803 N N . ASN A 1 221 ? 3.207 -13.997 7.990 1.00 41.22 221 ASN A N 1
ATOM 1804 C CA . ASN A 1 221 ? 1.882 -14.496 7.581 1.00 41.22 221 ASN A CA 1
ATOM 1805 C C . ASN A 1 221 ? 1.049 -15.136 8.707 1.00 41.22 221 ASN A C 1
ATOM 1807 O O . ASN A 1 221 ? -0.179 -15.045 8.686 1.00 41.22 221 ASN A O 1
ATOM 1811 N N . ILE A 1 222 ? 1.669 -15.764 9.710 1.00 41.69 222 ILE A N 1
ATOM 1812 C CA . ILE A 1 222 ? 0.929 -16.353 10.844 1.00 41.69 222 ILE A CA 1
ATOM 1813 C C . ILE A 1 222 ? 0.800 -15.339 11.982 1.00 41.69 222 ILE A C 1
ATOM 1815 O O . ILE A 1 222 ? -0.260 -15.250 12.598 1.00 41.69 222 ILE A O 1
ATOM 1819 N N . GLU A 1 223 ? 1.827 -14.519 12.221 1.00 36.47 223 GLU A N 1
ATOM 1820 C CA . GLU A 1 223 ? 1.743 -13.421 13.182 1.00 36.47 223 GLU A CA 1
ATOM 1821 C C . GLU A 1 223 ? 0.787 -12.331 12.687 1.00 36.47 223 GLU A C 1
ATOM 1823 O O . GLU A 1 223 ? 0.007 -11.843 13.492 1.00 36.47 223 GLU A O 1
ATOM 1828 N N . SER A 1 224 ? 0.722 -12.038 11.379 1.00 38.28 224 SER A N 1
ATOM 1829 C CA . SER A 1 224 ? -0.305 -11.157 10.801 1.00 38.28 224 SER A CA 1
ATOM 1830 C C . SER A 1 224 ? -1.686 -11.802 10.840 1.00 38.28 224 SER A C 1
ATOM 1832 O O . SER A 1 224 ? -2.608 -11.164 11.308 1.00 38.28 224 SER A O 1
ATOM 1834 N N . ASN A 1 225 ? -1.888 -13.076 10.487 1.00 37.88 225 ASN A N 1
ATOM 1835 C CA . ASN A 1 225 ? -3.247 -13.642 10.541 1.00 37.88 225 ASN A CA 1
ATOM 1836 C C . ASN A 1 225 ? -3.774 -13.847 11.974 1.00 37.88 225 ASN A C 1
ATOM 1838 O O . ASN A 1 225 ? -4.957 -13.621 12.228 1.00 37.88 225 ASN A O 1
ATOM 1842 N N . VAL A 1 226 ? -2.918 -14.206 12.936 1.00 39.78 226 VAL A N 1
ATOM 1843 C CA . VAL A 1 226 ? -3.317 -14.370 14.344 1.00 39.78 226 VAL A CA 1
ATOM 1844 C C . VAL A 1 226 ? -3.364 -13.029 15.075 1.00 39.78 226 VAL A C 1
ATOM 1846 O O . VAL A 1 226 ? -4.297 -12.829 15.849 1.00 39.78 226 VAL A O 1
ATOM 1849 N N . ASN A 1 227 ? -2.453 -12.081 14.813 1.00 37.50 227 ASN A N 1
ATOM 1850 C CA . ASN A 1 227 ? -2.602 -10.720 15.336 1.00 37.50 227 ASN A CA 1
ATOM 1851 C C . ASN A 1 227 ? -3.740 -9.979 14.645 1.00 37.50 227 ASN A C 1
ATOM 1853 O O . ASN A 1 227 ? -4.403 -9.234 15.333 1.00 37.50 227 ASN A O 1
ATOM 1857 N N . ASN A 1 228 ? -4.064 -10.201 13.373 1.00 38.53 228 ASN A N 1
ATOM 1858 C CA . ASN A 1 228 ? -5.231 -9.571 12.749 1.00 38.53 228 ASN A CA 1
ATOM 1859 C C . ASN A 1 228 ? -6.510 -10.144 13.360 1.00 38.53 228 ASN A C 1
ATOM 1861 O O . ASN A 1 228 ? -7.338 -9.379 13.825 1.00 38.53 228 ASN A O 1
ATOM 1865 N N . VAL A 1 229 ? -6.660 -11.464 13.513 1.00 40.50 229 VAL A N 1
ATOM 1866 C CA . VAL A 1 229 ? -7.860 -12.027 14.167 1.00 40.50 229 VAL A CA 1
ATOM 1867 C C . VAL A 1 229 ? -7.942 -11.635 15.654 1.00 40.50 229 VAL A C 1
ATOM 1869 O O . VAL A 1 229 ? -9.017 -11.282 16.140 1.00 40.50 229 VAL A O 1
ATOM 1872 N N . LYS A 1 230 ? -6.820 -11.617 16.383 1.00 38.53 230 LYS A N 1
ATOM 1873 C CA . LYS A 1 230 ? -6.766 -11.213 17.800 1.00 38.53 230 LYS A CA 1
ATOM 1874 C C . LYS A 1 230 ? -6.942 -9.703 17.994 1.00 38.53 230 LYS A C 1
ATOM 1876 O O . LYS A 1 230 ? -7.650 -9.304 18.913 1.00 38.53 230 LYS A O 1
ATOM 1881 N N . ASN A 1 231 ? -6.361 -8.875 17.130 1.00 39.50 231 ASN A N 1
ATOM 1882 C CA . ASN A 1 231 ? -6.509 -7.421 17.153 1.00 39.50 231 ASN A CA 1
ATOM 1883 C C . ASN A 1 231 ? -7.906 -7.025 16.677 1.00 39.50 231 ASN A C 1
ATOM 1885 O O . ASN A 1 231 ? -8.505 -6.197 17.331 1.00 39.50 231 ASN A O 1
ATOM 1889 N N . HIS A 1 232 ? -8.503 -7.651 15.658 1.00 44.09 232 HIS A N 1
ATOM 1890 C CA . HIS A 1 232 ? -9.889 -7.361 15.259 1.00 44.09 232 HIS A CA 1
ATOM 1891 C C . HIS A 1 232 ? -10.907 -7.767 16.340 1.00 44.09 232 HIS A C 1
ATOM 1893 O O . HIS A 1 232 ? -11.876 -7.045 16.560 1.00 44.09 232 HIS A O 1
ATOM 1899 N N . THR A 1 233 ? -10.668 -8.856 17.084 1.00 41.66 233 THR A N 1
ATOM 1900 C CA . THR A 1 233 ? -11.587 -9.294 18.157 1.00 41.66 233 THR A CA 1
ATOM 1901 C C . THR A 1 233 ? -11.409 -8.488 19.453 1.00 41.66 233 THR A C 1
ATOM 1903 O O . THR A 1 233 ? -12.398 -8.113 20.080 1.00 41.66 233 THR A O 1
ATOM 1906 N N . ASN A 1 234 ? -10.171 -8.152 19.840 1.00 37.03 234 ASN A N 1
ATOM 1907 C CA . ASN A 1 234 ? -9.906 -7.309 21.015 1.00 37.03 234 ASN A CA 1
ATOM 1908 C C . ASN A 1 234 ? -10.210 -5.823 20.746 1.00 37.03 234 ASN A C 1
ATOM 1910 O O . ASN A 1 234 ? -10.797 -5.158 21.601 1.00 37.03 234 ASN A O 1
ATOM 1914 N N . ASN A 1 235 ? -9.904 -5.316 19.545 1.00 40.19 235 ASN A N 1
ATOM 1915 C CA . ASN A 1 235 ? -10.206 -3.937 19.162 1.00 40.19 235 ASN A CA 1
ATOM 1916 C C . ASN A 1 235 ? -11.710 -3.717 18.988 1.00 40.19 235 ASN A C 1
ATOM 1918 O O . ASN A 1 235 ? -12.151 -2.613 19.244 1.00 40.19 235 ASN A O 1
ATOM 1922 N N . ALA A 1 236 ? -12.539 -4.708 18.647 1.00 41.41 236 ALA A N 1
ATOM 1923 C CA . ALA A 1 236 ? -13.989 -4.482 18.564 1.00 41.41 236 ALA A CA 1
ATOM 1924 C C . ALA A 1 236 ? -14.600 -4.072 19.923 1.00 41.41 236 ALA A C 1
ATOM 1926 O O . ALA A 1 236 ? -15.396 -3.137 19.996 1.00 41.41 236 ALA A O 1
ATOM 1927 N N . SER A 1 237 ? -14.174 -4.706 21.022 1.00 42.28 237 SER A N 1
ATOM 1928 C CA . SER A 1 237 ? -14.648 -4.370 22.373 1.00 42.28 237 SER A CA 1
ATOM 1929 C C . SER A 1 237 ? -13.909 -3.168 22.975 1.00 42.28 237 SER A C 1
ATOM 1931 O O . SER A 1 237 ? -14.532 -2.331 23.636 1.00 42.28 237 SER A O 1
ATOM 1933 N N . GLU A 1 238 ? -12.596 -3.035 22.739 1.00 40.12 238 GLU A N 1
ATOM 1934 C CA . GLU A 1 238 ? -11.828 -1.869 23.192 1.00 40.12 238 GLU A CA 1
ATOM 1935 C C . GLU A 1 238 ? -12.174 -0.600 22.413 1.00 40.12 238 GLU A C 1
ATOM 1937 O O . GLU A 1 238 ? -12.207 0.451 23.028 1.00 40.12 238 GLU A O 1
ATOM 1942 N N . GLN A 1 239 ? -12.487 -0.649 21.116 1.00 50.53 239 GLN A N 1
ATOM 1943 C CA . GLN A 1 239 ? -12.875 0.529 20.327 1.00 50.53 239 GLN A CA 1
ATOM 1944 C C . GLN A 1 239 ? -14.298 0.983 20.652 1.00 50.53 239 GLN A C 1
ATOM 1946 O O . GLN A 1 239 ? -14.540 2.181 20.686 1.00 50.53 239 GLN A O 1
ATOM 1951 N N . LEU A 1 240 ? -15.224 0.083 21.003 1.00 47.12 240 LEU A N 1
ATOM 1952 C CA . LEU A 1 240 ? -16.547 0.468 21.523 1.00 47.12 240 LEU A CA 1
ATOM 1953 C C . LEU A 1 240 ? -16.458 1.070 22.933 1.00 47.12 240 LEU A C 1
ATOM 1955 O O . LEU A 1 240 ? -17.118 2.067 23.239 1.00 47.12 240 LEU A O 1
ATOM 1959 N N . THR A 1 241 ? -15.586 0.518 23.780 1.00 45.06 241 THR A N 1
ATOM 1960 C CA . THR A 1 241 ? -15.332 1.053 25.126 1.00 45.06 241 THR A CA 1
ATOM 1961 C C . THR A 1 241 ? -14.551 2.363 25.058 1.00 45.06 241 THR A C 1
ATOM 1963 O O . THR A 1 241 ? -14.904 3.308 25.753 1.00 45.06 241 THR A O 1
ATOM 1966 N N . ARG A 1 242 ? -13.560 2.484 24.167 1.00 44.66 242 ARG A N 1
ATOM 1967 C CA . ARG A 1 242 ? -12.779 3.705 23.934 1.00 44.66 242 ARG A CA 1
ATOM 1968 C C . ARG A 1 242 ? -13.574 4.761 23.186 1.00 44.66 242 ARG A C 1
ATOM 1970 O O . ARG A 1 242 ? -13.422 5.910 23.544 1.00 44.66 242 ARG A O 1
ATOM 1977 N N . ALA A 1 243 ? -14.476 4.435 22.262 1.00 44.44 243 ALA A N 1
ATOM 1978 C CA . ALA A 1 243 ? -15.400 5.406 21.662 1.00 44.44 243 ALA A CA 1
ATOM 1979 C C . ALA A 1 243 ? -16.410 5.933 22.697 1.00 44.44 243 ALA A C 1
ATOM 1981 O O . ALA A 1 243 ? -16.674 7.135 22.752 1.00 44.44 243 ALA A O 1
ATOM 1982 N N . SER A 1 244 ? -16.899 5.062 23.590 1.00 40.00 244 SER A N 1
ATOM 1983 C CA . SER A 1 244 ? -17.734 5.428 24.746 1.00 40.00 244 SER A CA 1
ATOM 1984 C C . SER A 1 244 ? -16.963 6.266 25.777 1.00 40.00 244 SER A C 1
ATOM 1986 O O . SER A 1 244 ? -17.474 7.266 26.289 1.00 40.00 244 SER A O 1
ATOM 1988 N N . GLU A 1 245 ? -15.699 5.929 26.049 1.00 40.25 245 GLU A N 1
ATOM 1989 C CA . GLU A 1 245 ? -14.805 6.712 26.903 1.00 40.25 245 GLU A CA 1
ATOM 1990 C C . GLU A 1 245 ? -14.340 8.008 26.237 1.00 40.25 245 GLU A C 1
ATOM 1992 O O . GLU A 1 245 ? -14.182 8.996 26.939 1.00 40.25 245 GLU A O 1
ATOM 1997 N N . HIS A 1 246 ? -14.193 8.061 24.914 1.00 43.84 246 HIS A N 1
ATOM 1998 C CA . HIS A 1 246 ? -13.841 9.252 24.141 1.00 43.84 246 HIS A CA 1
ATOM 1999 C C . HIS A 1 246 ? -15.030 10.219 24.095 1.00 43.84 246 HIS A C 1
ATOM 2001 O O . HIS A 1 246 ? -14.842 11.410 24.320 1.00 43.84 246 HIS A O 1
ATOM 2007 N N . GLN A 1 247 ? -16.274 9.730 23.977 1.00 41.94 247 GLN A N 1
ATOM 2008 C CA . GLN A 1 247 ? -17.487 10.536 24.198 1.00 41.94 247 GLN A CA 1
ATOM 2009 C C . GLN A 1 247 ? -17.624 11.011 25.657 1.00 41.94 247 GLN A C 1
ATOM 2011 O O . GLN A 1 247 ? -17.991 12.163 25.905 1.00 41.94 247 GLN A O 1
ATOM 2016 N N . LYS A 1 248 ? -17.311 10.162 26.648 1.00 39.91 248 LYS A N 1
ATOM 2017 C CA . LYS A 1 248 ? -17.358 10.534 28.077 1.00 39.91 248 LYS A CA 1
ATOM 2018 C C . LYS A 1 248 ? -16.220 11.475 28.491 1.00 39.91 248 LYS A C 1
ATOM 2020 O O . LYS A 1 248 ? -16.442 12.327 29.348 1.00 39.91 248 LYS A O 1
ATOM 2025 N N . ARG A 1 249 ? -15.028 11.364 27.893 1.00 43.69 249 ARG A N 1
ATOM 2026 C CA . ARG A 1 249 ? -13.849 12.219 28.132 1.00 43.69 249 ARG A CA 1
ATOM 2027 C C . ARG A 1 249 ? -13.895 13.502 27.315 1.00 43.69 249 ARG A C 1
ATOM 2029 O O . ARG A 1 249 ? -13.515 14.522 27.861 1.00 43.69 249 ARG A O 1
ATOM 2036 N N . SER A 1 250 ? -14.470 13.510 26.114 1.00 41.50 250 SER A N 1
ATOM 2037 C CA . SER A 1 250 ? -14.848 14.742 25.400 1.00 41.50 250 SER A CA 1
ATOM 2038 C C . SER A 1 250 ? -15.790 15.601 26.258 1.00 41.50 250 SER A C 1
ATOM 2040 O O . SER A 1 250 ? -15.576 16.801 26.409 1.00 41.50 250 SER A O 1
ATOM 2042 N N . ARG A 1 251 ? -16.739 14.969 26.969 1.00 39.69 251 ARG A N 1
ATOM 2043 C CA . ARG A 1 251 ? -17.597 15.640 27.965 1.00 39.69 251 ARG A CA 1
ATOM 2044 C C . ARG A 1 251 ? -16.883 16.025 29.274 1.00 39.69 251 ARG A C 1
ATOM 2046 O O . ARG A 1 251 ? -17.326 16.958 29.936 1.00 39.69 251 ARG A O 1
ATOM 2053 N N . LYS A 1 252 ? -15.793 15.346 29.659 1.00 33.47 252 LYS A N 1
ATOM 2054 C CA . LYS A 1 252 ? -15.018 15.611 30.896 1.00 33.47 252 LYS A CA 1
ATOM 2055 C C . LYS A 1 252 ? -13.861 16.608 30.706 1.00 33.47 252 LYS A C 1
ATOM 2057 O O . LYS A 1 252 ? -13.535 17.332 31.639 1.00 33.47 252 LYS A O 1
ATOM 2062 N N . ASN A 1 253 ? -13.282 16.686 29.507 1.00 37.41 253 ASN A N 1
ATOM 2063 C CA . ASN A 1 253 ? -12.181 17.584 29.134 1.00 37.41 253 ASN A CA 1
ATOM 2064 C C . ASN A 1 253 ? -12.649 19.004 28.794 1.00 37.41 253 ASN A C 1
ATOM 2066 O O . ASN A 1 253 ? -11.825 19.888 28.588 1.00 37.41 253 ASN A O 1
ATOM 2070 N N . ALA A 1 254 ? -13.956 19.267 28.844 1.00 37.62 254 ALA A N 1
ATOM 2071 C CA . ALA A 1 254 ? -14.507 20.618 28.795 1.00 37.62 254 ALA A CA 1
ATOM 2072 C C . ALA A 1 254 ? -14.082 21.506 29.992 1.00 37.62 254 ALA A C 1
ATOM 2074 O O . ALA A 1 254 ? -14.508 22.654 30.063 1.00 37.62 254 ALA A O 1
ATOM 2075 N N . HIS A 1 255 ? -13.290 20.997 30.951 1.00 35.25 255 HIS A N 1
ATOM 2076 C CA . HIS A 1 255 ? -12.926 21.699 32.192 1.00 35.25 255 HIS A CA 1
ATOM 2077 C C . HIS A 1 255 ? -11.424 21.710 32.552 1.00 35.25 255 HIS A C 1
ATOM 2079 O O . HIS A 1 255 ? -11.064 22.176 33.633 1.00 35.25 255 HIS A O 1
ATOM 2085 N N . THR A 1 256 ? -10.515 21.287 31.668 1.00 36.19 256 THR A N 1
ATOM 2086 C CA . THR A 1 256 ? -9.064 21.498 31.846 1.00 36.19 256 THR A CA 1
ATOM 2087 C C . THR A 1 256 ? -8.568 22.553 30.861 1.00 36.19 256 THR A C 1
ATOM 2089 O O . THR A 1 256 ? -8.769 22.434 29.658 1.00 36.19 256 THR A O 1
ATOM 2092 N N . LYS A 1 257 ? -7.935 23.622 31.368 1.00 38.28 257 LYS A N 1
ATOM 2093 C CA . LYS A 1 257 ? -7.329 24.684 30.545 1.00 38.28 257 LYS A CA 1
ATOM 2094 C C . LYS A 1 257 ? -6.373 24.056 29.518 1.00 38.28 257 LYS A C 1
ATOM 2096 O O . LYS A 1 257 ? -5.307 23.574 29.889 1.00 38.28 257 LYS A O 1
ATOM 2101 N N . SER A 1 258 ? -6.785 24.045 28.251 1.00 52.19 258 SER A N 1
ATOM 2102 C CA . SER A 1 258 ? -6.029 23.526 27.107 1.00 52.19 258 SER A CA 1
ATOM 2103 C C . SER A 1 258 ? -4.692 24.259 26.980 1.00 52.19 258 SER A C 1
ATOM 2105 O O . SER A 1 258 ? -4.673 25.464 26.730 1.00 52.19 258 SER A O 1
ATOM 2107 N N . ALA A 1 259 ? -3.576 23.548 27.140 1.00 60.75 259 ALA A N 1
ATOM 2108 C CA . ALA A 1 259 ? -2.256 24.099 26.858 1.00 60.75 259 ALA A CA 1
ATOM 2109 C C . ALA A 1 259 ? -2.112 24.358 25.348 1.00 60.75 259 ALA A C 1
ATOM 2111 O O . ALA A 1 259 ? -2.478 23.509 24.539 1.00 60.75 259 ALA A O 1
ATOM 2112 N N . SER A 1 260 ? -1.587 25.526 24.975 1.00 79.75 260 SER A N 1
ATOM 2113 C CA . SER A 1 260 ? -1.266 25.851 23.581 1.00 79.75 260 SER A CA 1
ATOM 2114 C C . SER A 1 260 ? -0.091 24.983 23.113 1.00 79.75 260 SER A C 1
ATOM 2116 O O . SER A 1 260 ? 0.973 25.000 23.737 1.00 79.75 260 SER A O 1
ATOM 2118 N N . ILE A 1 261 ? -0.294 24.195 22.054 1.00 89.62 261 ILE A N 1
ATOM 2119 C CA . ILE A 1 261 ? 0.716 23.305 21.461 1.00 89.62 261 ILE A CA 1
ATOM 2120 C C . ILE A 1 261 ? 0.801 23.540 19.944 1.00 89.62 261 ILE A C 1
ATOM 2122 O O . ILE A 1 261 ? -0.142 24.054 19.343 1.00 89.62 261 ILE A O 1
ATOM 2126 N N . PRO A 1 262 ? 1.915 23.182 19.284 1.00 92.94 262 PRO A N 1
ATOM 2127 C CA . PRO A 1 262 ? 1.982 23.209 17.828 1.00 92.94 262 PRO A CA 1
ATOM 2128 C C . PRO A 1 262 ? 0.941 22.265 17.213 1.00 92.94 262 PRO A C 1
ATOM 2130 O O . PRO A 1 262 ? 0.940 21.067 17.511 1.00 92.94 262 PRO A O 1
ATOM 2133 N N . HIS A 1 263 ? 0.087 22.793 16.334 1.00 96.25 263 HIS A N 1
ATOM 2134 C CA . HIS A 1 263 ? -0.894 22.010 15.576 1.00 96.25 263 HIS A CA 1
ATOM 2135 C C . HIS A 1 263 ? -0.584 22.124 14.084 1.00 96.25 263 HIS A C 1
ATOM 2137 O O . HIS A 1 263 ? -0.639 23.214 13.514 1.00 96.25 263 HIS A O 1
ATOM 2143 N N . ILE A 1 264 ? -0.211 21.011 13.456 1.00 98.06 264 ILE A N 1
ATOM 2144 C CA . ILE A 1 264 ? 0.255 20.967 12.066 1.00 98.06 264 ILE A CA 1
ATOM 2145 C C . ILE A 1 264 ? -0.805 20.325 11.170 1.00 98.06 264 ILE A C 1
ATOM 2147 O O . ILE A 1 264 ? -1.224 19.199 11.423 1.00 98.06 264 ILE A O 1
ATOM 2151 N N . ALA A 1 265 ? -1.185 21.001 10.087 1.00 98.44 265 ALA A N 1
ATOM 2152 C CA . ALA A 1 265 ? -1.991 20.397 9.028 1.00 98.44 265 ALA A CA 1
ATOM 2153 C C . ALA A 1 265 ? -1.093 19.783 7.950 1.00 98.44 265 ALA A C 1
ATOM 2155 O O . ALA A 1 265 ? -0.134 20.403 7.490 1.00 98.44 265 ALA A O 1
ATOM 2156 N N . ILE A 1 266 ? -1.416 18.578 7.501 1.00 98.81 266 ILE A N 1
ATOM 2157 C CA . ILE A 1 266 ? -0.735 17.882 6.411 1.00 98.81 266 ILE A CA 1
ATOM 2158 C C . ILE A 1 266 ? -1.749 17.650 5.296 1.00 98.81 266 ILE A C 1
ATOM 2160 O O . ILE A 1 266 ? -2.738 16.954 5.487 1.00 98.81 266 ILE A O 1
ATOM 2164 N N . VAL A 1 267 ? -1.509 18.220 4.117 1.00 98.50 267 VAL A N 1
ATOM 2165 C CA . VAL A 1 267 ? -2.414 18.125 2.965 1.00 98.50 267 VAL A CA 1
ATOM 2166 C C . VAL A 1 267 ? -1.944 17.007 2.039 1.00 98.50 267 VAL A C 1
ATOM 2168 O O . VAL A 1 267 ? -0.946 17.164 1.333 1.00 98.50 267 VAL A O 1
ATOM 2171 N N . GLY A 1 268 ? -2.649 15.881 2.045 1.00 97.94 268 GLY A N 1
ATOM 2172 C CA . GLY A 1 268 ? -2.382 14.669 1.272 1.00 97.94 268 GLY A CA 1
ATOM 2173 C C . GLY A 1 268 ? -2.164 13.444 2.166 1.00 97.94 268 GLY A C 1
ATOM 2174 O O . GLY A 1 268 ? -1.153 13.341 2.856 1.00 97.94 268 GLY A O 1
ATOM 2175 N N . GLY A 1 269 ? -3.053 12.453 2.076 1.00 96.94 269 GLY A N 1
ATOM 2176 C CA . GLY A 1 269 ? -2.993 11.197 2.831 1.00 96.94 269 GLY A CA 1
ATOM 2177 C C . GLY A 1 269 ? -2.111 10.121 2.190 1.00 96.94 269 GLY A C 1
ATOM 2178 O O . GLY A 1 269 ? -2.360 8.933 2.367 1.00 96.94 269 GLY A O 1
ATOM 2179 N N . GLY A 1 270 ? -1.113 10.496 1.385 1.00 96.94 270 GLY A N 1
ATOM 2180 C CA . GLY A 1 270 ? -0.170 9.564 0.750 1.00 96.94 270 GLY A CA 1
ATOM 2181 C C . GLY A 1 270 ? 1.084 9.289 1.598 1.00 96.94 270 GLY A C 1
ATOM 2182 O O . GLY A 1 270 ? 1.205 9.800 2.712 1.00 96.94 270 GLY A O 1
ATOM 2183 N N . PRO A 1 271 ? 2.086 8.559 1.062 1.00 97.56 271 PRO A N 1
ATOM 2184 C CA . PRO A 1 271 ? 3.330 8.270 1.782 1.00 97.56 271 PRO A CA 1
ATOM 2185 C C . PRO A 1 271 ? 4.047 9.503 2.320 1.00 97.56 271 PRO A C 1
ATOM 2187 O O . PRO A 1 271 ? 4.563 9.476 3.429 1.00 97.56 271 PRO A O 1
ATOM 2190 N N . ALA A 1 272 ? 4.089 10.588 1.541 1.00 98.00 272 ALA A N 1
ATOM 2191 C CA . ALA A 1 272 ? 4.751 11.819 1.957 1.00 98.00 272 ALA A CA 1
ATOM 2192 C C . ALA A 1 272 ? 4.104 12.408 3.221 1.00 98.00 272 ALA A C 1
ATOM 2194 O O . ALA A 1 272 ? 4.819 12.722 4.168 1.00 98.00 272 ALA A O 1
ATOM 2195 N N . GLY A 1 273 ? 2.770 12.475 3.264 1.00 98.31 273 GLY A N 1
ATOM 2196 C CA . GLY A 1 273 ? 2.036 12.980 4.420 1.00 98.31 273 GLY A CA 1
ATOM 2197 C C . GLY A 1 273 ? 2.210 12.096 5.652 1.00 98.31 273 GLY A C 1
ATOM 2198 O O . GLY A 1 273 ? 2.637 12.577 6.702 1.00 98.31 273 GLY A O 1
ATOM 2199 N N . PHE A 1 274 ? 1.990 10.785 5.513 1.00 98.62 274 PHE A N 1
ATOM 2200 C CA . PHE A 1 274 ? 2.127 9.853 6.635 1.00 98.62 274 PHE A CA 1
ATOM 2201 C C . PHE A 1 274 ? 3.560 9.739 7.167 1.00 98.62 274 PHE A C 1
ATOM 2203 O O . PHE A 1 274 ? 3.750 9.683 8.380 1.00 98.62 274 PHE A O 1
ATOM 2210 N N . TYR A 1 275 ? 4.590 9.741 6.312 1.00 98.56 275 TYR A N 1
ATOM 2211 C CA . TYR A 1 275 ? 5.977 9.730 6.792 1.00 98.56 275 TYR A CA 1
ATOM 2212 C C . TYR A 1 275 ? 6.390 11.062 7.425 1.00 98.56 275 TYR A C 1
ATOM 2214 O O . TYR A 1 275 ? 7.163 11.053 8.386 1.00 98.56 275 TYR A O 1
ATOM 2222 N N . THR A 1 276 ? 5.863 12.196 6.950 1.00 98.75 276 THR A N 1
ATOM 2223 C CA . THR A 1 276 ? 6.042 13.480 7.637 1.00 98.75 276 THR A CA 1
ATOM 2224 C C . THR A 1 276 ? 5.420 13.420 9.034 1.00 98.75 276 THR A C 1
ATOM 2226 O O . THR A 1 276 ? 6.112 13.726 10.005 1.00 98.75 276 THR A O 1
ATOM 2229 N N . ALA A 1 277 ? 4.175 12.944 9.160 1.00 98.56 277 ALA A N 1
ATOM 2230 C CA . ALA A 1 277 ? 3.512 12.761 10.451 1.00 98.56 277 ALA A CA 1
ATOM 2231 C C . ALA A 1 277 ? 4.304 11.818 11.374 1.00 98.56 277 ALA A C 1
ATOM 2233 O O . ALA A 1 277 ? 4.655 12.197 12.489 1.00 98.56 277 ALA A O 1
ATOM 2234 N N . ALA A 1 278 ? 4.692 10.635 10.884 1.00 98.19 278 ALA A N 1
ATOM 2235 C CA . ALA A 1 278 ? 5.467 9.648 11.638 1.00 98.19 278 ALA A CA 1
ATOM 2236 C C . ALA A 1 278 ? 6.754 10.237 12.229 1.00 98.19 278 ALA A C 1
ATOM 2238 O O . ALA A 1 278 ? 7.108 9.981 13.384 1.00 98.19 278 ALA A O 1
ATOM 2239 N N . ARG A 1 279 ? 7.473 11.036 11.433 1.00 98.06 279 ARG A N 1
ATOM 2240 C CA . ARG A 1 279 ? 8.714 11.665 11.877 1.00 98.06 279 ARG A CA 1
ATOM 2241 C C . ARG A 1 279 ? 8.451 12.782 12.876 1.00 98.06 279 ARG A C 1
ATOM 2243 O O . ARG A 1 279 ? 9.143 12.819 13.890 1.00 98.06 279 ARG A O 1
ATOM 2250 N N . LEU A 1 280 ? 7.450 13.629 12.647 1.00 98.06 280 LEU A N 1
ATOM 2251 C CA . LEU A 1 280 ? 7.059 14.674 13.596 1.00 98.06 280 LEU A CA 1
ATOM 2252 C C . LEU A 1 280 ? 6.692 14.092 14.965 1.00 98.06 280 LEU A C 1
ATOM 2254 O O . LEU A 1 280 ? 7.238 14.541 15.970 1.00 98.06 280 LEU A O 1
ATOM 2258 N N . LEU A 1 281 ? 5.886 13.027 15.000 1.00 97.38 281 LEU A N 1
ATOM 2259 C CA . LEU A 1 281 ? 5.516 12.318 16.231 1.00 97.38 281 LEU A CA 1
ATOM 2260 C C . LEU A 1 281 ? 6.733 11.804 17.016 1.00 97.38 281 LEU A C 1
ATOM 2262 O O . LEU A 1 281 ? 6.700 11.776 18.248 1.00 97.38 281 LEU A O 1
ATOM 2266 N N . SER A 1 282 ? 7.799 11.403 16.311 1.00 96.19 282 SER A N 1
ATOM 2267 C CA . SER A 1 282 ? 9.051 10.925 16.916 1.00 96.19 282 SER A CA 1
ATOM 2268 C C . SER A 1 282 ? 9.970 12.044 17.419 1.00 96.19 282 SER A C 1
ATOM 2270 O O . SER A 1 282 ? 10.814 11.803 18.281 1.00 96.19 282 SER A O 1
ATOM 2272 N N . ARG A 1 283 ? 9.837 13.260 16.874 1.00 94.88 283 ARG A N 1
ATOM 2273 C CA . ARG A 1 283 ? 10.709 14.406 17.178 1.00 94.88 283 ARG A CA 1
ATOM 2274 C C . ARG A 1 283 ? 10.095 15.359 18.199 1.00 94.88 283 ARG A C 1
ATOM 2276 O O . ARG A 1 283 ? 10.819 15.905 19.026 1.00 94.88 283 ARG A O 1
ATOM 2283 N N . VAL A 1 284 ? 8.777 15.537 18.160 1.00 93.31 284 VAL A N 1
ATOM 2284 C CA . VAL A 1 284 ? 8.045 16.510 18.973 1.00 93.31 284 VAL A CA 1
ATOM 2285 C C . VAL A 1 284 ? 7.057 15.766 19.866 1.00 93.31 284 VAL A C 1
ATOM 2287 O O . VAL A 1 284 ? 6.132 15.113 19.389 1.00 93.31 284 VAL A O 1
ATOM 2290 N N . LYS A 1 285 ? 7.262 15.839 21.188 1.00 89.31 285 LYS A N 1
ATOM 2291 C CA . LYS A 1 285 ? 6.418 15.121 22.159 1.00 89.31 285 LYS A CA 1
ATOM 2292 C C . LYS A 1 285 ? 5.008 15.714 22.239 1.00 89.31 285 LYS A C 1
ATOM 2294 O O . LYS A 1 285 ? 4.038 14.972 22.125 1.00 89.31 285 LYS A O 1
ATOM 2299 N N . ALA A 1 286 ? 4.916 17.034 22.404 1.00 91.19 286 ALA A N 1
ATOM 2300 C CA . ALA A 1 286 ? 3.661 17.779 22.478 1.00 91.19 286 ALA A CA 1
ATOM 2301 C C . ALA A 1 286 ? 3.356 18.415 21.115 1.00 91.19 286 ALA A C 1
ATOM 2303 O O . ALA A 1 286 ? 3.854 19.494 20.806 1.00 91.19 286 ALA A O 1
ATOM 2304 N N . ILE A 1 287 ? 2.596 17.703 20.287 1.00 94.62 287 ILE A N 1
ATOM 2305 C CA . ILE A 1 287 ? 2.176 18.133 18.951 1.00 94.62 287 ILE A CA 1
ATOM 2306 C C . ILE A 1 287 ? 0.790 17.562 18.662 1.00 94.62 287 ILE A C 1
ATOM 2308 O O . ILE A 1 287 ? 0.480 16.470 19.137 1.00 94.62 287 ILE A O 1
ATOM 2312 N N . ALA A 1 288 ? -0.006 18.282 17.879 1.00 96.88 288 ALA A N 1
ATOM 2313 C CA . ALA A 1 288 ? -1.218 17.775 17.245 1.00 96.88 288 ALA A CA 1
ATOM 2314 C C . ALA A 1 288 ? -1.053 17.818 15.718 1.00 96.88 288 ALA A C 1
ATOM 2316 O O . ALA A 1 288 ? -0.426 18.737 15.182 1.00 96.88 288 ALA A O 1
ATOM 2317 N N . ILE A 1 289 ? -1.572 16.818 15.008 1.00 98.44 289 ILE A N 1
ATOM 2318 C CA . ILE A 1 289 ? -1.417 16.677 13.557 1.00 98.44 289 ILE A CA 1
ATOM 2319 C C . ILE A 1 289 ? -2.767 16.335 12.931 1.00 98.44 289 ILE A C 1
ATOM 2321 O O . ILE A 1 289 ? -3.370 15.333 13.295 1.00 98.44 289 ILE A O 1
ATOM 2325 N N . ASP A 1 290 ? -3.192 17.105 11.933 1.00 98.50 290 ASP A N 1
ATOM 2326 C CA . ASP A 1 290 ? -4.392 16.809 11.145 1.00 98.50 290 ASP A CA 1
ATOM 2327 C C . ASP A 1 290 ? -3.991 16.491 9.700 1.00 98.50 290 ASP A C 1
ATOM 2329 O O . ASP A 1 290 ? -3.386 17.317 9.016 1.00 98.50 290 ASP A O 1
ATOM 2333 N N . ILE A 1 291 ? -4.303 15.286 9.225 1.00 98.75 291 ILE A N 1
ATOM 2334 C CA . ILE A 1 291 ? -4.021 14.836 7.857 1.00 98.75 291 ILE A CA 1
ATOM 2335 C C . ILE A 1 291 ? -5.290 14.977 7.016 1.00 98.75 291 ILE A C 1
ATOM 2337 O O . ILE A 1 291 ? -6.286 14.314 7.282 1.00 98.75 291 ILE A O 1
ATOM 2341 N N . TYR A 1 292 ? -5.227 15.794 5.971 1.00 98.50 292 TYR A N 1
ATOM 2342 C CA . TYR A 1 292 ? -6.308 16.039 5.020 1.00 98.50 292 TYR A CA 1
ATOM 2343 C C . TYR A 1 292 ? -6.127 15.203 3.756 1.00 98.50 292 TYR A C 1
ATOM 2345 O O . TYR A 1 292 ? -5.038 15.166 3.183 1.00 98.50 292 TYR A O 1
ATOM 2353 N N . GLU A 1 293 ? -7.189 14.568 3.275 1.00 97.81 293 GLU A N 1
ATOM 2354 C CA . GLU A 1 293 ? -7.194 13.803 2.030 1.00 97.81 293 GLU A CA 1
ATOM 2355 C C . GLU A 1 293 ? -8.489 14.057 1.260 1.00 97.81 293 GLU A C 1
ATOM 2357 O O . GLU A 1 293 ? -9.583 13.994 1.814 1.00 97.81 293 GLU A O 1
ATOM 2362 N N . LYS A 1 294 ? -8.362 14.319 -0.044 1.00 95.94 294 LYS A N 1
ATOM 2363 C CA . LYS A 1 294 ? -9.512 14.644 -0.891 1.00 95.94 294 LYS A CA 1
ATOM 2364 C C . LYS A 1 294 ? -10.424 13.444 -1.132 1.00 95.94 294 LYS A C 1
ATOM 2366 O O . LYS A 1 294 ? -11.612 13.622 -1.362 1.00 95.94 294 LYS A O 1
ATOM 2371 N N . LEU A 1 295 ? -9.881 12.226 -1.123 1.00 96.56 295 LEU A N 1
ATOM 2372 C CA . LEU A 1 295 ? -10.668 11.000 -1.246 1.00 96.56 295 LEU A CA 1
ATOM 2373 C C . LEU A 1 295 ? -11.145 10.510 0.132 1.00 96.56 295 LEU A C 1
ATOM 2375 O O . LEU A 1 295 ? -10.482 10.768 1.134 1.00 96.56 295 LEU A O 1
ATOM 2379 N N . PRO A 1 296 ? -12.239 9.729 0.204 1.00 95.88 296 PRO A N 1
ATOM 2380 C CA . PRO A 1 296 ? -12.612 9.003 1.425 1.00 95.88 296 PRO A CA 1
ATOM 2381 C C . PRO A 1 296 ? -11.524 8.044 1.934 1.00 95.88 296 PRO A C 1
ATOM 2383 O O . PRO A 1 296 ? -11.516 7.658 3.097 1.00 95.88 296 PRO A O 1
ATOM 2386 N N . THR A 1 297 ? -10.622 7.621 1.045 1.00 96.94 297 THR A N 1
ATOM 2387 C CA . THR A 1 297 ? -9.608 6.597 1.308 1.00 96.94 297 THR A CA 1
ATOM 2388 C C . THR A 1 297 ? -8.201 7.203 1.425 1.00 96.94 297 THR A C 1
ATOM 2390 O O . THR A 1 297 ? -7.815 7.978 0.541 1.00 96.94 297 THR A O 1
ATOM 2393 N N . PRO A 1 298 ? -7.375 6.780 2.394 1.00 96.88 298 PRO A N 1
ATOM 2394 C CA . PRO A 1 298 ? -5.988 7.203 2.536 1.00 96.88 298 PRO A CA 1
ATOM 2395 C C . PRO A 1 298 ? -5.036 6.436 1.593 1.00 96.88 298 PRO A C 1
ATOM 2397 O O . PRO A 1 298 ? -5.431 5.700 0.687 1.00 96.88 298 PRO A O 1
ATOM 2400 N N . HIS A 1 299 ? -3.735 6.617 1.827 1.00 96.75 299 HIS A N 1
ATOM 2401 C CA . HIS A 1 299 ? -2.581 5.900 1.263 1.00 96.75 299 HIS A CA 1
ATOM 2402 C C . HIS A 1 299 ? -2.166 6.304 -0.161 1.00 96.75 299 HIS A C 1
ATOM 2404 O O . HIS A 1 299 ? -1.078 5.928 -0.616 1.00 96.75 299 HIS A O 1
ATOM 2410 N N . GLY A 1 300 ? -2.964 7.119 -0.856 1.00 95.81 300 GLY A N 1
ATOM 2411 C CA . GLY A 1 300 ? -2.617 7.702 -2.155 1.00 95.81 300 GLY A CA 1
ATOM 2412 C C . GLY A 1 300 ? -2.114 6.658 -3.161 1.00 95.81 300 GLY A C 1
ATOM 2413 O O . GLY A 1 300 ? -2.749 5.630 -3.388 1.00 95.81 300 GLY A O 1
ATOM 2414 N N . LEU A 1 301 ? -0.936 6.888 -3.752 1.00 95.38 301 LEU A N 1
ATOM 2415 C CA . LEU A 1 301 ? -0.363 5.984 -4.759 1.00 95.38 301 LEU A CA 1
ATOM 2416 C C . LEU A 1 301 ? 0.043 4.601 -4.225 1.00 95.38 301 LEU A C 1
ATOM 2418 O O . LEU A 1 301 ? 0.271 3.713 -5.035 1.00 95.38 301 LEU A O 1
ATOM 2422 N N . VAL A 1 302 ? 0.101 4.357 -2.914 1.00 96.62 302 VAL A N 1
ATOM 2423 C CA . VAL A 1 302 ? 0.296 2.976 -2.424 1.00 96.62 302 VAL A CA 1
ATOM 2424 C C . VAL A 1 302 ? -0.954 2.136 -2.687 1.00 96.62 302 VAL A C 1
ATOM 2426 O O . VAL A 1 302 ? -0.854 0.965 -3.037 1.00 96.62 302 VAL A O 1
ATOM 2429 N N . ARG A 1 303 ? -2.139 2.751 -2.587 1.00 96.31 303 ARG A N 1
ATOM 2430 C CA . ARG A 1 303 ? -3.422 2.120 -2.918 1.00 96.31 303 ARG A CA 1
ATOM 2431 C C . ARG A 1 303 ? -3.710 2.150 -4.419 1.00 96.31 303 ARG A C 1
ATOM 2433 O O . ARG A 1 303 ? -4.139 1.139 -4.973 1.00 96.31 303 ARG A O 1
ATOM 2440 N N . TYR A 1 304 ? -3.473 3.302 -5.050 1.00 96.00 304 TYR A N 1
ATOM 2441 C CA . TYR A 1 304 ? -3.924 3.592 -6.416 1.00 96.00 304 TYR A CA 1
ATOM 2442 C C . TYR A 1 304 ? -2.840 3.513 -7.500 1.00 96.00 304 TYR A C 1
ATOM 2444 O O . TYR A 1 304 ? -3.166 3.468 -8.681 1.00 96.00 304 TYR A O 1
ATOM 2452 N N . GLY A 1 305 ? -1.560 3.497 -7.129 1.00 94.19 305 GLY A N 1
ATOM 2453 C CA . GLY A 1 305 ? -0.428 3.493 -8.062 1.00 94.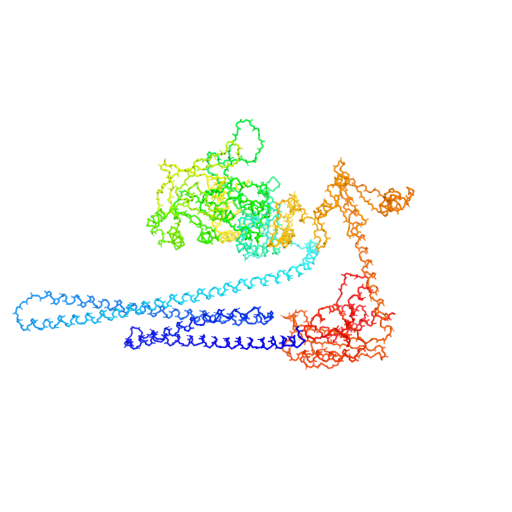19 305 GLY A CA 1
ATOM 2454 C C . GLY A 1 305 ? 0.318 2.162 -8.106 1.00 94.19 305 GLY A C 1
ATOM 2455 O O . GLY A 1 305 ? 0.488 1.598 -9.180 1.00 94.19 305 GLY A O 1
ATOM 2456 N N . VAL A 1 306 ? 0.746 1.652 -6.947 1.00 96.06 306 VAL A N 1
ATOM 2457 C CA . VAL A 1 306 ? 1.467 0.373 -6.834 1.00 96.06 306 VAL A CA 1
ATOM 2458 C C . VAL A 1 306 ? 0.634 -0.741 -7.464 1.00 96.06 306 VAL A C 1
ATOM 2460 O O . VAL A 1 306 ? -0.549 -0.895 -7.142 1.00 96.06 306 VAL A O 1
ATOM 2463 N N . ALA A 1 307 ? 1.254 -1.492 -8.373 1.00 96.44 307 ALA A N 1
ATOM 2464 C CA . ALA A 1 307 ? 0.593 -2.551 -9.117 1.00 96.44 307 ALA A CA 1
ATOM 2465 C C . ALA A 1 307 ? 0.001 -3.626 -8.179 1.00 96.44 307 ALA A C 1
ATOM 2467 O O . ALA A 1 307 ? 0.541 -3.876 -7.097 1.00 96.44 307 ALA A O 1
ATOM 2468 N N . PRO A 1 308 ? -1.125 -4.251 -8.554 1.00 96.25 308 PRO A N 1
ATOM 2469 C CA . PRO A 1 308 ? -1.802 -5.230 -7.708 1.00 96.25 308 PRO A CA 1
ATOM 2470 C C . PRO A 1 308 ? -0.995 -6.522 -7.506 1.00 96.25 308 PRO A C 1
ATOM 2472 O O . PRO A 1 308 ? -1.133 -7.185 -6.482 1.00 96.25 308 PRO A O 1
ATOM 2475 N N . ASP A 1 309 ? -0.089 -6.837 -8.431 1.00 94.19 309 ASP A N 1
ATOM 2476 C CA . ASP A 1 309 ? 0.872 -7.939 -8.328 1.00 94.19 309 ASP A CA 1
ATOM 2477 C C . ASP A 1 309 ? 2.151 -7.588 -7.541 1.00 94.19 309 ASP A C 1
ATOM 2479 O O . ASP A 1 309 ? 3.069 -8.398 -7.477 1.00 94.19 309 ASP A O 1
ATOM 2483 N N . HIS A 1 310 ? 2.190 -6.405 -6.913 1.00 93.50 310 HIS A N 1
ATOM 2484 C CA . HIS A 1 310 ? 3.245 -5.945 -6.001 1.00 93.50 310 HIS A CA 1
ATOM 2485 C C . HIS A 1 310 ? 2.717 -5.714 -4.568 1.00 93.50 310 HIS A C 1
ATOM 2487 O O . HIS A 1 310 ? 2.853 -4.609 -4.015 1.00 93.50 310 HIS A O 1
ATOM 2493 N N . PRO A 1 311 ? 2.063 -6.708 -3.934 1.00 88.94 311 PRO A N 1
ATOM 2494 C CA . PRO A 1 311 ? 1.487 -6.540 -2.602 1.00 88.94 311 PRO A CA 1
ATOM 2495 C C . PRO A 1 311 ? 2.547 -6.219 -1.536 1.00 88.94 311 PRO A C 1
ATOM 2497 O O . PRO A 1 311 ? 2.262 -5.491 -0.586 1.00 88.94 311 PRO A O 1
ATOM 2500 N N . GLU A 1 312 ? 3.790 -6.676 -1.710 1.00 86.81 312 GLU A N 1
ATOM 2501 C CA . GLU A 1 312 ? 4.893 -6.455 -0.772 1.00 86.81 312 GLU A CA 1
ATOM 2502 C C . GLU A 1 312 ? 5.274 -4.976 -0.639 1.00 86.81 312 GLU A C 1
ATOM 2504 O O . GLU A 1 312 ? 5.710 -4.523 0.419 1.00 86.81 312 GLU A O 1
ATOM 2509 N N . VAL A 1 313 ? 5.058 -4.186 -1.693 1.00 83.56 313 VAL A N 1
ATOM 2510 C CA . VAL A 1 313 ? 5.310 -2.739 -1.671 1.00 83.56 313 VAL A CA 1
ATOM 2511 C C . VAL A 1 313 ? 4.212 -2.002 -0.888 1.00 83.56 313 VAL A C 1
ATOM 2513 O O . VAL A 1 313 ? 4.466 -0.926 -0.335 1.00 83.56 313 VAL A O 1
ATOM 2516 N N . LYS A 1 314 ? 3.007 -2.586 -0.780 1.00 89.75 314 LYS A N 1
ATOM 2517 C CA . LYS A 1 314 ? 1.863 -2.008 -0.053 1.00 89.75 314 LYS A CA 1
ATOM 2518 C C . LYS A 1 314 ? 1.950 -2.194 1.468 1.00 89.75 314 LYS A C 1
ATOM 2520 O O . LYS A 1 314 ? 1.248 -1.498 2.194 1.00 89.75 314 LYS A O 1
ATOM 2525 N N . ILE A 1 315 ? 2.876 -3.023 1.966 1.00 82.56 315 ILE A N 1
ATOM 2526 C CA . ILE A 1 315 ? 3.091 -3.298 3.405 1.00 82.56 315 ILE A CA 1
ATOM 2527 C C . ILE A 1 315 ? 3.385 -2.025 4.218 1.00 82.56 315 ILE A C 1
ATOM 2529 O O . ILE A 1 315 ? 3.100 -1.967 5.414 1.00 82.56 315 ILE A O 1
ATOM 2533 N N . CYS A 1 316 ? 3.904 -0.962 3.590 1.00 84.19 316 CYS A N 1
ATOM 2534 C CA . CYS A 1 316 ? 4.124 0.314 4.274 1.00 84.19 316 CYS A CA 1
ATOM 2535 C C . CYS A 1 316 ? 2.835 0.945 4.839 1.00 84.19 316 CYS A C 1
ATOM 2537 O O . CYS A 1 316 ? 2.938 1.743 5.770 1.00 84.19 316 CYS A O 1
ATOM 2539 N N . MET A 1 317 ? 1.649 0.536 4.360 1.00 90.12 317 MET A N 1
ATOM 2540 C CA . MET A 1 317 ? 0.353 0.909 4.942 1.00 90.12 317 MET A CA 1
ATOM 2541 C C . MET A 1 317 ? 0.267 0.564 6.433 1.00 90.12 317 MET A C 1
ATOM 2543 O O . MET A 1 317 ? -0.188 1.398 7.198 1.00 90.12 317 MET A O 1
ATOM 2547 N N . ASN A 1 318 ? 0.852 -0.549 6.894 1.00 85.00 318 ASN A N 1
ATOM 2548 C CA . ASN A 1 318 ? 0.866 -0.905 8.322 1.00 85.00 318 ASN A CA 1
ATOM 2549 C C . ASN A 1 318 ? 1.504 0.188 9.194 1.00 85.00 318 ASN A C 1
ATOM 2551 O O . ASN A 1 318 ? 1.115 0.400 10.340 1.00 85.00 318 ASN A O 1
ATOM 2555 N N . LYS A 1 319 ? 2.509 0.897 8.659 1.00 88.69 319 LYS A N 1
ATOM 2556 C CA . LYS A 1 319 ? 3.120 2.025 9.365 1.00 88.69 319 LYS A CA 1
ATOM 2557 C C . LYS A 1 319 ? 2.208 3.251 9.365 1.00 88.69 319 LYS A C 1
ATOM 2559 O O . LYS A 1 319 ? 2.283 4.039 10.301 1.00 88.69 319 LYS A O 1
ATOM 2564 N N . PHE A 1 320 ? 1.401 3.432 8.326 1.00 95.62 320 PHE A N 1
ATOM 2565 C CA . PHE A 1 320 ? 0.448 4.534 8.210 1.00 95.62 320 PHE A CA 1
ATOM 2566 C C . PHE A 1 320 ? -0.735 4.330 9.157 1.00 95.62 320 PHE A C 1
ATOM 2568 O O . PHE A 1 320 ? -1.081 5.272 9.862 1.00 95.62 320 PHE A O 1
ATOM 2575 N N . ASP A 1 321 ? -1.239 3.099 9.274 1.00 89.38 321 ASP A N 1
ATOM 2576 C CA . ASP A 1 321 ? -2.238 2.699 10.270 1.00 89.38 321 ASP A CA 1
ATOM 2577 C C . ASP A 1 321 ? -1.758 3.029 11.693 1.00 89.38 321 ASP A C 1
ATOM 2579 O O . ASP A 1 321 ? -2.420 3.778 12.403 1.00 89.38 321 ASP A O 1
ATOM 2583 N N . GLN A 1 322 ? -0.537 2.619 12.068 1.00 90.56 322 GLN A N 1
ATOM 2584 C CA . GLN A 1 322 ? 0.053 2.967 13.376 1.00 90.56 322 GLN A CA 1
ATOM 2585 C C . GLN A 1 322 ? 0.137 4.478 13.635 1.00 90.56 322 GLN A C 1
ATOM 2587 O O . GLN A 1 322 ? 0.089 4.916 14.779 1.00 90.56 322 GLN A O 1
ATOM 2592 N N . VAL A 1 323 ? 0.362 5.275 12.588 1.00 94.94 323 VAL A N 1
ATOM 2593 C CA . VAL A 1 323 ? 0.448 6.737 12.704 1.00 94.94 323 VAL A CA 1
ATOM 2594 C C . VAL A 1 323 ? -0.940 7.340 12.864 1.00 94.94 323 VAL A C 1
ATOM 2596 O O . VAL A 1 323 ? -1.098 8.262 13.653 1.00 94.94 323 VAL A O 1
ATOM 2599 N N . ALA A 1 324 ? -1.933 6.830 12.138 1.00 92.44 324 ALA A N 1
ATOM 2600 C CA . ALA A 1 324 ? -3.313 7.285 12.237 1.00 92.44 324 ALA A CA 1
ATOM 2601 C C . ALA A 1 324 ? -3.988 6.891 13.563 1.00 92.44 324 ALA A C 1
ATOM 2603 O O . ALA A 1 324 ? -4.934 7.553 13.977 1.00 92.44 324 ALA A O 1
ATOM 2604 N N . GLU A 1 325 ? -3.509 5.829 14.216 1.00 88.31 325 GLU A N 1
ATOM 2605 C CA . GLU A 1 325 ? -3.962 5.380 15.539 1.00 88.31 325 GLU A CA 1
ATOM 2606 C C . GLU A 1 325 ? -3.346 6.173 16.711 1.00 88.31 325 GLU A C 1
ATOM 2608 O O . GLU A 1 325 ? -3.812 6.038 17.844 1.00 88.31 325 GLU A O 1
ATOM 2613 N N . ASP A 1 326 ? -2.307 6.988 16.481 1.00 94.31 326 ASP A N 1
ATOM 2614 C CA . ASP A 1 326 ? -1.721 7.845 17.523 1.00 94.31 326 ASP A CA 1
ATOM 2615 C C . ASP A 1 326 ? -2.729 8.937 17.922 1.00 94.31 326 ASP A C 1
ATOM 2617 O O . ASP A 1 326 ? -3.237 9.662 17.071 1.00 94.31 326 ASP A O 1
ATOM 2621 N N . GLU A 1 327 ? -2.990 9.099 19.224 1.00 92.75 327 GLU A N 1
ATOM 2622 C CA . GLU A 1 327 ? -3.970 10.063 19.761 1.00 92.75 327 GLU A CA 1
ATOM 2623 C C . GLU A 1 327 ? -3.677 11.524 19.373 1.00 92.75 327 GLU A C 1
ATOM 2625 O O . GLU A 1 327 ? -4.554 12.385 19.448 1.00 92.75 327 GLU A O 1
ATOM 2630 N N . ARG A 1 328 ? -2.437 11.823 18.965 1.00 95.56 328 ARG A N 1
ATOM 2631 C CA . ARG A 1 328 ? -2.015 13.146 18.485 1.00 95.56 328 ARG A CA 1
ATOM 2632 C C . ARG A 1 328 ? -2.355 13.391 17.016 1.00 95.56 328 ARG A C 1
ATOM 2634 O O . ARG A 1 328 ? -2.101 14.494 16.530 1.00 95.56 328 ARG A O 1
ATOM 2641 N N . VAL A 1 329 ? -2.867 12.392 16.299 1.00 97.25 329 VAL A N 1
ATOM 2642 C CA . VAL A 1 329 ? -3.177 12.458 14.869 1.00 97.25 329 VAL A CA 1
ATOM 2643 C C . VAL A 1 329 ? -4.680 12.365 14.642 1.00 97.25 329 VAL A C 1
ATOM 2645 O O . VAL A 1 329 ? -5.365 11.510 15.195 1.00 97.25 329 VAL A O 1
ATOM 2648 N N . ARG A 1 330 ? -5.197 13.225 13.765 1.00 96.88 330 ARG A N 1
ATOM 2649 C CA . ARG A 1 330 ? -6.552 13.133 13.217 1.00 96.88 330 ARG A CA 1
ATOM 2650 C C . ARG A 1 330 ? -6.492 13.043 11.704 1.00 96.88 330 ARG A C 1
ATOM 2652 O O . ARG A 1 330 ? -5.594 13.593 11.070 1.00 96.88 330 ARG A O 1
ATOM 2659 N N . TYR A 1 331 ? -7.461 12.356 11.119 1.00 97.31 331 TYR A N 1
ATOM 2660 C CA . TYR A 1 331 ? -7.570 12.184 9.675 1.00 97.31 331 TYR A CA 1
ATOM 2661 C C . TYR A 1 331 ? -8.904 12.735 9.181 1.00 97.31 331 TYR A C 1
ATOM 2663 O O . TYR A 1 331 ? -9.950 12.406 9.737 1.00 97.31 331 TYR A O 1
ATOM 2671 N N . PHE A 1 332 ? -8.836 13.536 8.124 1.00 97.31 332 PHE A N 1
ATOM 2672 C CA . PHE A 1 332 ? -9.949 14.186 7.448 1.00 97.31 332 PHE A CA 1
ATOM 2673 C C . PHE A 1 332 ? -9.939 13.764 5.974 1.00 97.31 332 PHE A C 1
ATOM 2675 O O . PHE A 1 332 ? -9.412 14.467 5.110 1.00 97.31 332 PHE A O 1
ATOM 2682 N N . GLY A 1 333 ? -10.470 12.573 5.696 1.00 96.50 333 GLY A N 1
ATOM 2683 C CA . GLY A 1 333 ? -10.754 12.100 4.342 1.00 96.50 333 GLY A CA 1
ATOM 2684 C C . GLY A 1 333 ? -12.000 12.770 3.765 1.00 96.50 333 GLY A C 1
ATOM 2685 O O . GLY A 1 333 ? -12.809 13.323 4.506 1.00 96.50 333 GLY A O 1
ATOM 2686 N N . ASN A 1 334 ? -12.178 12.696 2.448 1.00 95.88 334 ASN A N 1
ATOM 2687 C CA . ASN A 1 334 ? -13.249 13.390 1.719 1.00 95.88 334 ASN A CA 1
ATOM 2688 C C . ASN A 1 334 ? -13.206 14.930 1.875 1.00 95.88 334 ASN A C 1
ATOM 2690 O O . ASN A 1 334 ? -14.228 15.600 1.760 1.00 95.88 334 ASN A O 1
ATOM 2694 N N . VAL A 1 335 ? -12.023 15.501 2.134 1.00 95.88 335 VAL A N 1
ATOM 2695 C CA . VAL A 1 335 ? -11.822 16.948 2.301 1.00 95.88 335 VAL A CA 1
ATOM 2696 C C . VAL A 1 335 ? -10.780 17.453 1.307 1.00 95.88 335 VAL A C 1
ATOM 2698 O O . VAL A 1 335 ? -9.579 17.206 1.435 1.00 95.88 335 VAL A O 1
ATOM 2701 N N . GLU A 1 336 ? -11.235 18.196 0.297 1.00 94.62 336 GLU A N 1
ATOM 2702 C CA . GLU A 1 336 ? -10.361 18.784 -0.719 1.00 94.62 336 GLU A CA 1
ATOM 2703 C C . GLU A 1 336 ? -9.919 20.207 -0.340 1.00 94.62 336 GLU A C 1
ATOM 2705 O O . GLU A 1 336 ? -10.656 21.186 -0.492 1.00 94.62 336 GLU A O 1
ATOM 2710 N N . VAL A 1 337 ? -8.674 20.320 0.131 1.00 94.94 337 VAL A N 1
ATOM 2711 C CA . VAL A 1 337 ? -8.008 21.604 0.397 1.00 94.94 337 VAL A CA 1
ATOM 2712 C C . VAL A 1 337 ? -7.647 22.299 -0.918 1.00 94.94 337 VAL A C 1
ATOM 2714 O O . VAL A 1 337 ? -7.115 21.676 -1.836 1.00 94.94 337 VAL A O 1
ATOM 2717 N N . GLY A 1 338 ? -7.872 23.612 -0.985 1.00 90.31 338 GLY A N 1
ATOM 2718 C CA . GLY A 1 338 ? -7.638 24.444 -2.169 1.00 90.31 338 GLY A CA 1
ATOM 2719 C C . GLY A 1 338 ? -8.911 24.780 -2.955 1.00 90.31 338 GLY A C 1
ATOM 2720 O O . GLY A 1 338 ? -8.824 25.466 -3.972 1.00 90.31 338 GLY A O 1
ATOM 2721 N N . THR A 1 339 ? -10.073 24.329 -2.477 1.00 87.50 339 THR A N 1
ATOM 2722 C CA . THR A 1 339 ? -11.407 24.685 -2.986 1.00 87.50 339 THR A CA 1
ATOM 2723 C C . THR A 1 339 ? -11.961 25.928 -2.279 1.00 87.50 339 THR A C 1
ATOM 2725 O O . THR A 1 339 ? -11.403 26.381 -1.278 1.00 87.50 339 THR A O 1
ATOM 2728 N N . ASP A 1 340 ? -13.076 26.486 -2.766 1.00 76.25 340 ASP A N 1
ATOM 2729 C CA . ASP A 1 340 ? -13.698 27.682 -2.167 1.00 76.25 340 ASP A CA 1
ATOM 2730 C C . ASP A 1 340 ? -14.166 27.454 -0.710 1.00 76.25 340 ASP A C 1
ATOM 2732 O O . ASP A 1 340 ? -14.128 28.376 0.119 1.00 76.25 340 ASP A O 1
ATOM 2736 N N . GLY A 1 341 ? -14.529 26.209 -0.366 1.00 80.31 341 GLY A N 1
ATOM 2737 C CA . GLY A 1 341 ? -14.883 25.797 0.997 1.00 80.31 341 GLY A CA 1
ATOM 2738 C C . GLY A 1 341 ? -13.699 25.909 1.962 1.00 80.31 341 GLY A C 1
ATOM 2739 O O . GLY A 1 341 ? -13.769 26.653 2.947 1.00 80.31 341 GLY A O 1
ATOM 2740 N N . LEU A 1 342 ? -12.570 25.278 1.620 1.00 92.00 342 LEU A N 1
ATOM 2741 C CA . LEU A 1 342 ? -11.352 25.235 2.436 1.00 92.00 342 LEU A CA 1
ATOM 2742 C C . LEU A 1 342 ? -10.114 25.623 1.610 1.00 92.00 342 LEU A C 1
ATOM 2744 O O . LEU A 1 342 ? -9.395 24.771 1.085 1.00 92.00 342 LEU A O 1
ATOM 2748 N N . THR A 1 343 ? -9.849 26.927 1.501 1.00 95.38 343 THR A N 1
ATOM 2749 C CA . THR A 1 343 ? -8.660 27.443 0.806 1.00 95.38 343 THR A CA 1
ATOM 2750 C C . THR A 1 343 ? -7.391 27.252 1.642 1.00 95.38 343 THR A C 1
ATOM 2752 O O . THR A 1 343 ? -7.452 27.075 2.864 1.00 95.38 343 THR A O 1
ATOM 2755 N N . LEU A 1 344 ? -6.218 27.330 1.004 1.00 95.62 344 LEU A N 1
ATOM 2756 C CA . LEU A 1 344 ? -4.945 27.248 1.722 1.00 95.62 344 LEU A CA 1
ATOM 2757 C C . LEU A 1 344 ? -4.779 28.408 2.715 1.00 95.62 344 LEU A C 1
ATOM 2759 O O . LEU A 1 344 ? -4.261 28.201 3.806 1.00 95.62 344 LEU A O 1
ATOM 2763 N N . GLU A 1 345 ? -5.237 29.612 2.377 1.00 94.62 345 GLU A N 1
ATOM 2764 C CA . GLU A 1 345 ? -5.164 30.779 3.262 1.00 94.62 345 GLU A CA 1
ATOM 2765 C C . GLU A 1 345 ? -5.979 30.566 4.542 1.00 94.62 345 GLU A C 1
ATOM 2767 O O . GLU A 1 345 ? -5.475 30.821 5.636 1.00 94.62 345 GLU A O 1
ATOM 2772 N N . LYS A 1 346 ? -7.203 30.027 4.419 1.00 94.19 346 LYS A N 1
ATOM 2773 C CA . LYS A 1 346 ? -8.030 29.647 5.574 1.00 94.19 346 LYS A CA 1
ATOM 2774 C C . LYS A 1 346 ? -7.305 28.610 6.428 1.00 94.19 346 LYS A C 1
ATOM 2776 O O . LYS A 1 346 ? -7.169 28.810 7.631 1.00 94.19 346 LYS A O 1
ATOM 2781 N N . LEU A 1 347 ? -6.768 27.556 5.811 1.00 94.94 347 LEU A N 1
ATOM 2782 C CA . LEU A 1 347 ? -6.042 26.508 6.530 1.00 94.94 347 LEU A CA 1
ATOM 2783 C C . LEU A 1 347 ? -4.822 27.074 7.280 1.00 94.94 347 LEU A C 1
ATOM 2785 O O . LEU A 1 347 ? -4.631 26.799 8.461 1.00 94.94 347 LEU A O 1
ATOM 2789 N N . ARG A 1 348 ? -4.035 27.943 6.639 1.00 94.62 348 ARG A N 1
ATOM 2790 C CA . ARG A 1 348 ? -2.878 28.608 7.262 1.00 94.62 348 ARG A CA 1
ATOM 2791 C C . ARG A 1 348 ? -3.252 29.536 8.417 1.00 94.62 348 ARG A C 1
ATOM 2793 O O . ARG A 1 348 ? -2.432 29.730 9.303 1.00 94.62 348 ARG A O 1
ATOM 2800 N N . SER A 1 349 ? -4.456 30.107 8.416 1.00 93.19 349 SER A N 1
ATOM 2801 C CA . SER A 1 349 ? -4.936 30.939 9.529 1.00 93.19 349 SER A CA 1
ATOM 2802 C C . SER A 1 349 ? -5.362 30.132 10.762 1.00 93.19 349 SER A C 1
ATOM 2804 O O . SER A 1 349 ? -5.475 30.695 11.847 1.00 93.19 349 SER A O 1
ATOM 2806 N N . ILE A 1 350 ? -5.598 28.826 10.594 1.00 94.38 350 ILE A N 1
ATOM 2807 C CA . ILE A 1 350 ? -6.085 27.922 11.645 1.00 94.38 350 ILE A CA 1
ATOM 2808 C C . ILE A 1 350 ? -4.923 27.181 12.316 1.00 94.38 350 ILE A C 1
ATOM 2810 O O . ILE A 1 350 ? -4.925 27.002 13.530 1.00 94.38 350 ILE A O 1
ATOM 2814 N N . TYR A 1 351 ? -3.933 26.745 11.536 1.00 96.25 351 TYR A N 1
ATOM 2815 C CA . TYR A 1 351 ? -2.857 25.871 12.008 1.00 96.25 351 TYR A CA 1
ATOM 2816 C C . TYR A 1 351 ? -1.545 26.615 12.262 1.00 96.25 351 TYR A C 1
ATOM 2818 O O . TYR A 1 351 ? -1.215 27.578 11.575 1.00 96.25 351 TYR A O 1
ATOM 2826 N N . SER A 1 352 ? -0.733 26.092 13.186 1.00 95.06 352 SER A N 1
ATOM 2827 C CA . SER A 1 352 ? 0.633 26.572 13.444 1.00 95.06 352 SER A CA 1
ATOM 2828 C C . SER A 1 352 ? 1.536 26.455 12.214 1.00 95.06 352 SER A C 1
ATOM 2830 O O . SER A 1 352 ? 2.447 27.256 12.030 1.00 95.06 352 SER A O 1
ATOM 2832 N N . GLY A 1 353 ? 1.303 25.439 11.381 1.00 96.69 353 GLY A N 1
ATOM 2833 C CA . GLY A 1 353 ? 2.003 25.234 10.120 1.00 96.69 353 GLY A CA 1
ATOM 2834 C C . GLY A 1 353 ? 1.271 24.241 9.221 1.00 96.69 353 GLY A C 1
ATOM 2835 O O . GLY A 1 353 ? 0.506 23.400 9.695 1.00 96.69 353 GLY A O 1
ATOM 2836 N N . VAL A 1 354 ? 1.513 24.338 7.916 1.00 98.38 354 VAL A N 1
ATOM 2837 C CA . VAL A 1 354 ? 0.880 23.507 6.886 1.00 98.38 354 VAL A CA 1
ATOM 2838 C C . VAL A 1 354 ? 1.950 22.827 6.038 1.00 98.38 354 VAL A C 1
ATOM 2840 O O . VAL A 1 354 ? 2.833 23.490 5.496 1.00 98.38 354 VAL A O 1
ATOM 2843 N N . VAL A 1 355 ? 1.859 21.508 5.877 1.00 98.81 355 VAL A N 1
ATOM 2844 C CA . VAL A 1 355 ? 2.722 20.723 4.987 1.00 98.81 355 VAL A CA 1
ATOM 2845 C C . VAL A 1 355 ? 1.934 20.269 3.763 1.00 98.81 355 VAL A C 1
ATOM 2847 O O . VAL A 1 355 ? 0.996 19.483 3.867 1.00 98.81 355 VAL A O 1
ATOM 2850 N N . LEU A 1 356 ? 2.343 20.716 2.579 1.00 98.56 356 LEU A N 1
ATOM 2851 C CA . LEU A 1 356 ? 1.776 20.284 1.305 1.00 98.56 356 LEU A CA 1
ATOM 2852 C C . LEU A 1 356 ? 2.439 18.981 0.841 1.00 98.56 356 LEU A C 1
ATOM 2854 O O . LEU A 1 356 ? 3.639 18.932 0.572 1.00 98.56 356 LEU A O 1
ATOM 2858 N N . SER A 1 357 ? 1.646 17.920 0.719 1.00 97.81 357 SER A N 1
ATOM 2859 C CA . SER A 1 357 ? 2.113 16.561 0.410 1.00 97.81 357 SER A CA 1
ATOM 2860 C C . SER A 1 357 ? 1.209 15.812 -0.586 1.00 97.81 357 SER A C 1
ATOM 2862 O O . SER A 1 357 ? 1.286 14.592 -0.726 1.00 97.81 357 SER A O 1
ATOM 2864 N N . PHE A 1 358 ? 0.394 16.548 -1.351 1.00 95.06 358 PHE A N 1
ATOM 2865 C CA . PHE A 1 358 ? -0.602 16.020 -2.299 1.00 95.06 358 PHE A CA 1
ATOM 2866 C C . PHE A 1 358 ? -0.018 15.459 -3.616 1.00 95.06 358 PHE A C 1
ATOM 2868 O O . PHE A 1 358 ? -0.748 15.078 -4.531 1.00 95.06 358 PHE A O 1
ATOM 2875 N N . GLY A 1 359 ? 1.311 15.361 -3.716 1.00 93.75 359 GLY A N 1
ATOM 2876 C CA . GLY A 1 359 ? 2.005 14.636 -4.779 1.00 93.75 359 GLY A CA 1
ATOM 2877 C C . GLY A 1 359 ? 1.899 15.263 -6.176 1.00 93.75 359 GLY A C 1
ATOM 2878 O O . GLY A 1 359 ? 2.009 16.478 -6.347 1.00 93.75 359 GLY A O 1
ATOM 2879 N N . ALA A 1 360 ? 1.766 14.408 -7.197 1.00 91.31 360 ALA A N 1
ATOM 2880 C CA . ALA A 1 360 ? 1.653 14.805 -8.600 1.00 91.31 360 ALA A CA 1
ATOM 2881 C C . ALA A 1 360 ? 0.425 14.149 -9.249 1.00 91.31 360 ALA A C 1
ATOM 2883 O O . ALA A 1 360 ? 0.396 12.939 -9.485 1.00 91.31 360 ALA A O 1
ATOM 2884 N N . SER A 1 361 ? -0.617 14.944 -9.494 1.00 84.31 361 SER A N 1
ATOM 2885 C CA . SER A 1 361 ? -1.937 14.481 -9.938 1.00 84.31 361 SER A CA 1
ATOM 2886 C C . SER A 1 361 ? -2.170 14.559 -11.451 1.00 84.31 361 SER A C 1
ATOM 2888 O O . SER A 1 361 ? -3.157 13.999 -11.920 1.00 84.31 361 SER A O 1
ATOM 2890 N N . ARG A 1 362 ? -1.282 15.205 -12.215 1.00 84.50 362 ARG A N 1
ATOM 2891 C CA . ARG A 1 362 ? -1.392 15.358 -13.674 1.00 84.50 362 ARG A CA 1
ATOM 2892 C C . ARG A 1 362 ? -0.409 14.435 -14.395 1.00 84.50 362 ARG A C 1
ATOM 2894 O O . ARG A 1 362 ? 0.645 14.109 -13.853 1.00 84.50 362 ARG A O 1
ATOM 2901 N N . ASP A 1 363 ? -0.724 14.022 -15.613 1.00 84.31 363 ASP A N 1
ATOM 2902 C CA . ASP A 1 363 ? 0.207 13.378 -16.542 1.00 84.31 363 ASP A CA 1
ATOM 2903 C C . ASP A 1 363 ? 0.885 14.412 -17.456 1.00 84.31 363 ASP A C 1
ATOM 2905 O O . ASP A 1 363 ? 0.353 15.491 -17.727 1.00 84.31 363 ASP A O 1
ATOM 2909 N N . ARG A 1 364 ? 2.102 14.112 -17.920 1.00 86.81 364 ARG A N 1
ATOM 2910 C CA . ARG A 1 364 ? 2.758 14.919 -18.956 1.00 86.81 364 ARG A CA 1
ATOM 2911 C C . ARG A 1 364 ? 2.232 14.503 -20.328 1.00 86.81 364 ARG A C 1
ATOM 2913 O O . ARG A 1 364 ? 2.229 13.318 -20.652 1.00 86.81 364 ARG A O 1
ATOM 2920 N N . LYS A 1 365 ? 1.829 15.492 -21.123 1.00 88.50 365 LYS A N 1
ATOM 2921 C CA . LYS A 1 365 ? 1.440 15.316 -22.526 1.00 88.50 365 LYS A CA 1
ATOM 2922 C C . LYS A 1 365 ? 2.670 15.161 -23.417 1.00 88.50 365 LYS A C 1
ATOM 2924 O O . LYS A 1 365 ? 3.748 15.661 -23.086 1.00 88.50 365 LYS A O 1
ATOM 2929 N N . LEU A 1 366 ? 2.494 14.473 -24.537 1.00 90.31 366 LEU A N 1
ATOM 2930 C CA . LEU A 1 366 ? 3.491 14.343 -25.597 1.00 90.31 366 LEU A CA 1
ATOM 2931 C C . LEU A 1 366 ? 3.531 15.597 -26.478 1.00 90.31 366 LEU A C 1
ATOM 2933 O O . LEU A 1 366 ? 4.600 15.953 -26.963 1.00 90.31 366 LEU A O 1
ATOM 2937 N N . GLY A 1 367 ? 2.394 16.282 -26.635 1.00 90.19 367 GLY A N 1
ATOM 2938 C CA . GLY A 1 367 ? 2.267 17.484 -27.456 1.00 90.19 367 GLY A CA 1
ATOM 2939 C C . GLY A 1 367 ? 2.290 17.183 -28.953 1.00 90.19 367 GLY A C 1
ATOM 2940 O O . GLY A 1 367 ? 2.824 17.979 -29.721 1.00 90.19 367 GLY A O 1
ATOM 2941 N N . ILE A 1 368 ? 1.750 16.030 -29.360 1.00 90.56 368 ILE A N 1
ATOM 2942 C CA . ILE A 1 368 ? 1.780 15.553 -30.749 1.00 90.56 368 ILE A CA 1
ATOM 2943 C C . ILE A 1 368 ? 0.376 15.472 -31.366 1.00 90.56 368 ILE A C 1
ATOM 2945 O O . ILE A 1 368 ? -0.596 15.205 -30.651 1.00 90.56 368 ILE A O 1
ATOM 2949 N N . PRO A 1 369 ? 0.237 15.640 -32.694 1.00 88.19 369 PRO A N 1
ATOM 2950 C CA . PRO A 1 369 ? -1.035 15.434 -33.380 1.00 88.19 369 PRO A CA 1
ATOM 2951 C C . PRO A 1 369 ? -1.613 14.032 -33.135 1.00 88.19 369 PRO A C 1
ATOM 2953 O O . PRO A 1 369 ? -0.899 13.032 -33.223 1.00 88.19 369 PRO A O 1
ATOM 2956 N N . GLY A 1 370 ? -2.916 13.967 -32.843 1.00 82.00 370 GLY A N 1
ATOM 2957 C CA . GLY A 1 370 ? -3.642 12.719 -32.572 1.00 82.00 370 GLY A CA 1
ATOM 2958 C C . GLY A 1 370 ? -3.530 12.195 -31.133 1.00 82.00 370 GLY A C 1
ATOM 2959 O O . GLY A 1 370 ? -4.185 11.209 -30.806 1.00 82.00 370 GLY A O 1
ATOM 2960 N N . GLU A 1 371 ? -2.758 12.845 -30.249 1.00 85.88 371 GLU A N 1
ATOM 2961 C CA . GLU A 1 371 ? -2.610 12.418 -28.846 1.00 85.88 371 GLU A CA 1
ATOM 2962 C C . GLU A 1 371 ? -3.950 12.342 -28.095 1.00 85.88 371 GLU A C 1
ATOM 2964 O O . GLU A 1 371 ? -4.186 11.375 -27.375 1.00 85.88 371 GLU A O 1
ATOM 2969 N N . ASP A 1 372 ? -4.833 13.326 -28.278 1.00 78.12 372 ASP A N 1
ATOM 2970 C CA . ASP A 1 372 ? -6.155 13.382 -27.632 1.00 78.12 372 ASP A CA 1
ATOM 2971 C C . ASP A 1 372 ? -7.275 12.749 -28.490 1.00 78.12 372 ASP A C 1
ATOM 2973 O O . ASP A 1 372 ? -8.457 12.882 -28.176 1.00 78.12 372 ASP A O 1
ATOM 2977 N N . GLY A 1 373 ? -6.910 12.055 -29.574 1.00 70.56 373 GLY A N 1
ATOM 2978 C CA . GLY A 1 373 ? -7.833 11.438 -30.529 1.00 70.56 373 GLY A CA 1
ATOM 2979 C C . GLY A 1 373 ? -8.182 12.319 -31.730 1.00 70.56 373 GLY A C 1
ATOM 2980 O O . GLY A 1 373 ? -7.631 13.408 -31.907 1.00 70.56 373 GLY A O 1
ATOM 2981 N N . TRP A 1 374 ? -9.080 11.827 -32.590 1.00 59.28 374 TRP A N 1
ATOM 2982 C CA . TRP A 1 374 ? -9.492 12.498 -33.827 1.00 59.28 374 TRP A CA 1
ATOM 2983 C C . TRP A 1 374 ? -10.944 12.979 -33.715 1.00 59.28 374 TRP A C 1
ATOM 2985 O O . TRP A 1 374 ? -11.837 12.192 -33.414 1.00 59.28 374 TRP A O 1
ATOM 2995 N N . ARG A 1 375 ? -11.192 14.277 -33.936 1.00 53.88 375 ARG A N 1
ATOM 2996 C CA . ARG A 1 375 ? -12.550 14.847 -33.961 1.00 53.88 375 ARG A CA 1
ATOM 2997 C C . ARG A 1 375 ? -12.984 15.074 -35.410 1.00 53.88 375 ARG A C 1
ATOM 2999 O O . ARG A 1 375 ? -12.275 15.793 -36.115 1.00 53.88 375 ARG A O 1
ATOM 3006 N N . PRO A 1 376 ? -14.157 14.586 -35.847 1.00 43.53 376 PRO A N 1
ATOM 3007 C CA . PRO A 1 376 ? -14.810 15.137 -37.024 1.00 43.53 376 PRO A CA 1
ATOM 3008 C C . PRO A 1 376 ? -15.113 16.619 -36.766 1.00 43.53 376 PRO A C 1
ATOM 3010 O O . PRO A 1 376 ? -15.611 16.994 -35.703 1.00 43.53 376 PRO A O 1
ATOM 3013 N N . THR A 1 377 ? -14.798 17.494 -37.714 1.00 38.22 377 THR A N 1
ATOM 3014 C CA . THR A 1 377 ? -15.136 18.918 -37.618 1.00 38.22 377 THR A CA 1
ATOM 3015 C C . THR A 1 377 ? -16.660 19.096 -37.572 1.00 38.22 377 THR A C 1
ATOM 3017 O O . THR A 1 377 ? -17.320 18.801 -38.564 1.00 38.22 377 THR A O 1
ATOM 3020 N N . GLY A 1 378 ? -17.221 19.601 -36.462 1.00 43.09 378 GLY A N 1
ATOM 3021 C CA . GLY A 1 378 ? -18.590 20.150 -36.439 1.00 43.09 378 GLY A CA 1
ATOM 3022 C C . GLY A 1 378 ? -19.552 19.739 -35.312 1.00 43.09 378 GLY A C 1
ATOM 3023 O O . GLY A 1 378 ? -20.640 20.302 -35.267 1.00 43.09 378 GLY A O 1
ATOM 3024 N N . SER A 1 379 ? -19.219 18.830 -34.388 1.00 38.94 379 SER A N 1
ATOM 3025 C CA . SER A 1 379 ? -20.148 18.417 -33.312 1.00 38.94 379 SER A CA 1
ATOM 3026 C C . SER A 1 379 ? -19.745 18.955 -31.931 1.00 38.94 379 SER A C 1
ATOM 3028 O O . SER A 1 379 ? -18.586 18.859 -31.528 1.00 38.94 379 SER A O 1
ATOM 3030 N N . GLY A 1 380 ? -20.718 19.550 -31.232 1.00 41.09 380 GLY A N 1
ATOM 3031 C CA . GLY A 1 380 ? -20.577 20.252 -29.955 1.00 41.09 380 GLY A CA 1
ATOM 3032 C C . GLY A 1 380 ? -20.037 19.420 -28.787 1.00 41.09 380 GLY A C 1
ATOM 3033 O O . GLY A 1 380 ? -19.939 18.199 -28.836 1.00 41.09 380 GLY A O 1
ATOM 3034 N N . ALA A 1 381 ? -19.649 20.143 -27.739 1.00 39.81 381 ALA A N 1
ATOM 3035 C CA . ALA A 1 381 ? -18.901 19.667 -26.588 1.00 39.81 381 ALA A CA 1
ATOM 3036 C C . ALA A 1 381 ? -19.687 18.694 -25.688 1.00 39.81 381 ALA A C 1
ATOM 3038 O O . ALA A 1 381 ? -20.465 19.127 -24.845 1.00 39.81 381 ALA A O 1
ATOM 3039 N N . ASP A 1 382 ? -19.379 17.403 -25.790 1.00 38.84 382 ASP A N 1
ATOM 3040 C CA . ASP A 1 382 ? -19.351 16.507 -24.631 1.00 38.84 382 ASP A CA 1
ATOM 3041 C C . ASP A 1 382 ? -17.984 15.796 -24.614 1.00 38.84 382 ASP A C 1
ATOM 3043 O O . ASP A 1 382 ? -17.473 15.363 -25.646 1.00 38.84 382 ASP A O 1
ATOM 3047 N N . SER A 1 383 ? -17.292 15.849 -23.478 1.00 43.62 383 SER A N 1
ATOM 3048 C CA . SER A 1 383 ? -15.824 15.936 -23.398 1.00 43.62 383 SER A CA 1
ATOM 3049 C C . SER A 1 383 ? -15.159 14.734 -22.727 1.00 43.62 383 SER A C 1
ATOM 3051 O O . SER A 1 383 ? -14.263 14.891 -21.894 1.00 43.62 383 SER A O 1
ATOM 3053 N N . ARG A 1 384 ? -15.537 13.510 -23.107 1.00 43.19 384 ARG A N 1
ATOM 3054 C CA . ARG A 1 384 ? -14.811 12.299 -22.690 1.00 43.19 384 ARG A CA 1
ATOM 3055 C C . ARG A 1 384 ? -14.331 11.516 -23.911 1.00 43.19 384 ARG A C 1
ATOM 3057 O O . ARG A 1 384 ? -15.099 10.876 -24.604 1.00 43.19 384 ARG A O 1
ATOM 3064 N N . LEU A 1 385 ? -13.035 11.712 -24.156 1.00 44.72 385 LEU A N 1
ATOM 3065 C CA . LEU A 1 385 ? -12.104 11.079 -25.093 1.00 44.72 385 LEU A CA 1
ATOM 3066 C C . LEU A 1 385 ? -12.533 9.716 -25.653 1.00 44.72 385 LEU A C 1
ATOM 3068 O O . LEU A 1 385 ? -12.545 8.730 -24.926 1.00 44.72 385 LEU A O 1
ATOM 3072 N N . GLU A 1 386 ? -12.684 9.642 -26.971 1.00 45.81 386 GLU A N 1
ATOM 3073 C CA . GLU A 1 386 ? -12.666 8.385 -27.714 1.00 45.81 386 GLU A CA 1
ATOM 3074 C C . GLU A 1 386 ? -11.799 8.631 -28.977 1.00 45.81 386 GLU A C 1
ATOM 3076 O O . GLU A 1 386 ? -12.217 9.352 -29.886 1.00 45.81 386 GLU A O 1
ATOM 3081 N N . GLY A 1 387 ? -10.544 8.137 -29.021 1.00 57.28 387 GLY A N 1
ATOM 3082 C CA . GLY A 1 387 ? -9.699 8.289 -30.228 1.00 57.28 387 GLY A CA 1
ATOM 3083 C C . GLY A 1 387 ? -8.168 8.138 -30.147 1.00 57.28 387 GLY A C 1
ATOM 3084 O O . GLY A 1 387 ? -7.551 7.949 -31.193 1.00 57.28 387 GLY A O 1
ATOM 3085 N N . GLY A 1 388 ? -7.527 8.352 -28.986 1.00 73.75 388 GLY A N 1
ATOM 3086 C CA . GLY A 1 388 ? -6.105 8.763 -28.913 1.00 73.75 388 GLY A CA 1
ATOM 3087 C C . GLY A 1 388 ? -5.186 7.946 -27.995 1.00 73.75 388 GLY A C 1
ATOM 3088 O O . GLY A 1 388 ? -5.461 6.796 -27.666 1.00 73.75 388 GLY A O 1
ATOM 3089 N N . ILE A 1 389 ? -4.070 8.549 -27.564 1.00 87.12 389 ILE A N 1
ATOM 3090 C CA . ILE A 1 389 ? -3.138 7.945 -26.598 1.00 87.12 389 ILE A CA 1
ATOM 3091 C C . ILE A 1 389 ? -3.714 8.083 -25.187 1.00 87.12 389 ILE A C 1
ATOM 3093 O O . ILE A 1 389 ? -3.903 9.190 -24.669 1.00 87.12 389 ILE A O 1
ATOM 3097 N N . LEU A 1 390 ? -3.906 6.949 -24.520 1.00 89.25 390 LEU A N 1
ATOM 3098 C CA . LEU A 1 390 ? -4.351 6.895 -23.137 1.00 89.25 390 LEU A CA 1
ATOM 3099 C C . LEU A 1 390 ? -3.193 7.207 -22.176 1.00 89.25 390 LEU A C 1
ATOM 3101 O O . LEU A 1 390 ? -2.030 6.885 -22.413 1.00 89.25 390 LEU A O 1
ATOM 3105 N N . SER A 1 391 ? -3.494 7.843 -21.050 1.00 91.06 391 SER A N 1
ATOM 3106 C CA . SER A 1 391 ? -2.519 8.039 -19.979 1.00 91.06 391 SER A CA 1
ATOM 3107 C C . SER A 1 391 ? -2.219 6.707 -19.287 1.00 91.06 391 SER A C 1
ATOM 3109 O O . SER A 1 391 ? -3.135 6.050 -18.794 1.00 91.06 391 SER A O 1
ATOM 3111 N N . ALA A 1 392 ? -0.943 6.320 -19.173 1.00 93.06 392 ALA A N 1
ATOM 3112 C CA . ALA A 1 392 ? -0.570 5.133 -18.398 1.00 93.06 392 ALA A CA 1
ATOM 3113 C C . ALA A 1 392 ? -0.992 5.274 -16.927 1.00 93.06 392 ALA A C 1
ATOM 3115 O O . ALA A 1 392 ? -1.384 4.296 -16.304 1.00 93.06 392 ALA A O 1
ATOM 3116 N N . ARG A 1 393 ? -0.998 6.503 -16.388 1.00 91.12 393 ARG A N 1
ATOM 3117 C CA . ARG A 1 393 ? -1.551 6.792 -15.058 1.00 91.12 393 ARG A CA 1
ATOM 3118 C C . ARG A 1 393 ? -3.035 6.445 -14.980 1.00 91.12 393 ARG A C 1
ATOM 3120 O O . ARG A 1 393 ? -3.444 5.890 -13.970 1.00 91.12 393 ARG A O 1
ATOM 3127 N N . ASP A 1 394 ? -3.835 6.798 -15.983 1.00 91.06 394 ASP A N 1
ATOM 3128 C CA . ASP A 1 394 ? -5.277 6.528 -15.945 1.00 91.06 394 ASP A CA 1
ATOM 3129 C C . ASP A 1 394 ? -5.565 5.039 -16.122 1.00 91.06 394 ASP A C 1
ATOM 3131 O O . ASP A 1 394 ? -6.424 4.507 -15.426 1.00 91.06 394 ASP A O 1
ATOM 3135 N N . PHE A 1 395 ? -4.775 4.347 -16.947 1.00 94.50 395 PHE A N 1
ATOM 3136 C CA . PHE A 1 395 ? -4.792 2.887 -17.035 1.00 94.50 395 PHE A CA 1
ATOM 3137 C C . PHE A 1 395 ? -4.446 2.225 -15.688 1.00 94.50 395 PHE A C 1
ATOM 3139 O O . PHE A 1 395 ? -5.153 1.324 -15.240 1.00 94.50 395 PHE A O 1
ATOM 3146 N N . VAL A 1 396 ? -3.414 2.726 -14.996 1.00 96.06 396 VAL A N 1
ATOM 3147 C CA . VAL A 1 396 ? -3.028 2.282 -13.643 1.00 96.06 396 VAL A CA 1
ATOM 3148 C C . VAL A 1 396 ? -4.134 2.535 -12.628 1.00 96.06 396 VAL A C 1
ATOM 3150 O O . VAL A 1 396 ? -4.527 1.639 -11.885 1.00 96.06 396 VAL A O 1
ATOM 3153 N N . ASN A 1 397 ? -4.666 3.752 -12.620 1.00 94.69 397 ASN A N 1
ATOM 3154 C CA . ASN A 1 397 ? -5.769 4.162 -11.766 1.00 94.69 397 ASN A CA 1
ATOM 3155 C C . ASN A 1 397 ? -7.005 3.284 -11.986 1.00 94.69 397 ASN A C 1
ATOM 3157 O O . ASN A 1 397 ? -7.656 2.913 -11.015 1.00 94.69 397 ASN A O 1
ATOM 3161 N N . TRP A 1 398 ? -7.316 2.937 -13.235 1.00 95.06 398 TRP A N 1
ATOM 3162 C CA . TRP A 1 398 ? -8.440 2.078 -13.594 1.00 95.06 398 TRP A CA 1
ATOM 3163 C C . TRP A 1 398 ? -8.298 0.683 -12.993 1.00 95.06 398 TRP A C 1
ATOM 3165 O O . TRP A 1 398 ? -9.166 0.260 -12.225 1.00 95.06 398 TRP A O 1
ATOM 3175 N N . TYR A 1 399 ? -7.179 -0.007 -13.242 1.00 96.75 399 TYR A N 1
ATOM 3176 C CA . TYR A 1 399 ? -7.014 -1.357 -12.702 1.00 96.75 399 TYR A CA 1
ATOM 3177 C C . TYR A 1 399 ? -6.879 -1.370 -11.172 1.00 96.75 399 TYR A C 1
ATOM 3179 O O . TYR A 1 399 ? -7.280 -2.340 -10.528 1.00 96.75 399 TYR A O 1
ATOM 3187 N N . ASN A 1 400 ? -6.377 -0.284 -10.572 1.00 97.56 400 ASN A N 1
ATOM 3188 C CA . ASN A 1 400 ? -6.269 -0.127 -9.120 1.00 97.56 400 ASN A CA 1
ATOM 3189 C C . ASN A 1 400 ? -7.526 0.453 -8.447 1.00 97.56 400 ASN A C 1
ATOM 3191 O O . ASN A 1 400 ? -7.511 0.628 -7.227 1.00 97.56 400 ASN A O 1
ATOM 3195 N N . GLY A 1 401 ? -8.594 0.744 -9.194 1.00 95.56 401 GLY A N 1
ATOM 3196 C CA . GLY A 1 401 ? -9.877 1.174 -8.635 1.00 95.56 401 GLY A CA 1
ATOM 3197 C C . GLY A 1 401 ? -9.924 2.615 -8.128 1.00 95.56 401 GLY A C 1
ATOM 3198 O O . GLY A 1 401 ? -10.676 2.920 -7.207 1.00 95.56 401 GLY A O 1
ATOM 3199 N N . HIS A 1 402 ? -9.121 3.514 -8.695 1.00 95.81 402 HIS A N 1
ATOM 3200 C CA . HIS A 1 402 ? -9.213 4.940 -8.391 1.00 95.81 402 HIS A CA 1
ATOM 3201 C C . HIS A 1 402 ? -10.534 5.517 -8.943 1.00 95.81 402 HIS A C 1
ATOM 3203 O O . HIS A 1 402 ? -10.806 5.347 -10.138 1.00 95.81 402 HIS A O 1
ATOM 3209 N N . PRO A 1 403 ? -11.320 6.275 -8.152 1.00 92.12 403 PRO A N 1
ATOM 3210 C CA . PRO A 1 403 ? -12.671 6.681 -8.556 1.00 92.12 403 PRO A CA 1
ATOM 3211 C C . PRO A 1 403 ? -12.769 7.465 -9.866 1.00 92.12 403 PRO A C 1
ATOM 3213 O O . PRO A 1 403 ? -13.711 7.301 -10.634 1.00 92.12 403 PRO A O 1
ATOM 3216 N N . THR A 1 404 ? -11.766 8.288 -10.177 1.00 88.50 404 THR A N 1
ATOM 3217 C CA . THR A 1 404 ? -11.756 9.080 -11.422 1.00 88.50 404 THR A CA 1
ATOM 3218 C C . THR A 1 404 ? -11.566 8.244 -12.689 1.00 88.50 404 THR A C 1
ATOM 3220 O O . THR A 1 404 ? -11.819 8.752 -13.775 1.00 88.50 404 THR A O 1
ATOM 3223 N N . ALA A 1 405 ? -11.093 7.001 -12.570 1.00 86.62 405 ALA A N 1
ATOM 3224 C CA . ALA A 1 405 ? -10.819 6.111 -13.696 1.00 86.62 405 ALA A CA 1
ATOM 3225 C C . ALA A 1 405 ? -11.780 4.909 -13.750 1.00 86.62 405 ALA A C 1
ATOM 3227 O O . ALA A 1 405 ? -11.611 4.040 -14.597 1.00 86.62 405 ALA A O 1
ATOM 3228 N N . GLN A 1 406 ? -12.802 4.861 -12.884 1.00 82.50 406 GLN A N 1
ATOM 3229 C CA . GLN A 1 406 ? -13.776 3.761 -12.825 1.00 82.50 406 GLN A CA 1
ATOM 3230 C C . GLN A 1 406 ? -14.462 3.514 -14.178 1.00 82.50 406 GLN A C 1
ATOM 3232 O O . GLN A 1 406 ? -14.649 2.369 -14.577 1.00 82.50 406 GLN A O 1
ATOM 3237 N N . ALA A 1 407 ? -14.820 4.593 -14.879 1.00 79.75 407 ALA A N 1
ATOM 3238 C CA . ALA A 1 407 ? -15.517 4.540 -16.163 1.00 79.75 407 ALA A CA 1
ATOM 3239 C C . ALA A 1 407 ? -14.588 4.291 -17.364 1.00 79.75 407 ALA A C 1
ATOM 3241 O O . ALA A 1 407 ? -15.063 4.263 -18.497 1.00 79.75 407 ALA A O 1
ATOM 3242 N N . LEU A 1 408 ? -13.275 4.160 -17.147 1.00 84.06 408 LEU A N 1
ATOM 3243 C CA . LEU A 1 408 ? -12.349 3.855 -18.228 1.00 84.06 408 LEU A CA 1
ATOM 3244 C C . LEU A 1 408 ? -12.627 2.434 -18.738 1.00 84.06 408 LEU A C 1
ATOM 3246 O O . LEU A 1 408 ? -12.640 1.483 -17.962 1.00 84.06 408 LEU A O 1
ATOM 3250 N N . ALA A 1 409 ? -12.836 2.302 -20.043 1.00 83.00 409 ALA A N 1
ATOM 3251 C CA . ALA A 1 409 ? -13.047 1.030 -20.722 1.00 83.00 409 ALA A CA 1
ATOM 3252 C C . ALA A 1 409 ? -12.039 0.939 -21.876 1.00 83.00 409 ALA A C 1
ATOM 3254 O O . ALA A 1 409 ? -12.378 1.270 -23.013 1.00 83.00 409 ALA A O 1
ATOM 3255 N N . PRO A 1 410 ? -10.762 0.612 -21.592 1.00 84.75 410 PRO A N 1
ATOM 3256 C CA . PRO A 1 410 ? -9.762 0.527 -22.644 1.00 84.75 410 PRO A CA 1
ATOM 3257 C C . PRO A 1 410 ? -10.151 -0.592 -23.615 1.00 84.75 410 PRO A C 1
ATOM 3259 O O . PRO A 1 410 ? -10.511 -1.691 -23.193 1.00 84.75 410 PRO A O 1
ATOM 3262 N N . ASP A 1 411 ? -10.074 -0.313 -24.914 1.00 82.69 411 ASP A N 1
ATOM 3263 C CA . ASP A 1 411 ? -10.334 -1.313 -25.944 1.00 82.69 411 ASP A CA 1
ATOM 3264 C C . ASP A 1 411 ? -9.164 -2.302 -26.015 1.00 82.69 411 ASP A C 1
ATOM 3266 O O . ASP A 1 411 ? -8.083 -1.994 -26.520 1.00 82.69 411 ASP A O 1
ATOM 3270 N N . LEU A 1 412 ? -9.384 -3.490 -25.453 1.00 89.44 412 LEU A N 1
ATOM 3271 C CA . LEU A 1 412 ? -8.421 -4.591 -25.440 1.00 89.44 412 LEU A CA 1
ATOM 3272 C C . LEU A 1 412 ? -8.819 -5.723 -26.400 1.00 89.44 412 LEU A C 1
ATOM 3274 O O . LEU A 1 412 ? -8.099 -6.715 -26.497 1.00 89.44 412 LEU A O 1
ATOM 3278 N N . GLU A 1 413 ? -9.962 -5.619 -27.085 1.00 87.44 413 GLU A N 1
ATOM 3279 C CA . GLU A 1 413 ? -10.555 -6.713 -27.872 1.00 87.44 413 GLU A CA 1
ATOM 3280 C C . GLU A 1 413 ? -10.350 -6.554 -29.383 1.00 87.44 413 GLU A C 1
ATOM 3282 O O . GLU A 1 413 ? -10.430 -7.543 -30.128 1.00 87.44 413 GLU A O 1
ATOM 3287 N N . SER A 1 414 ? -10.118 -5.324 -29.849 1.00 78.00 414 SER A N 1
ATOM 3288 C CA . SER A 1 414 ? -9.991 -5.001 -31.274 1.00 78.00 414 SER A CA 1
ATOM 3289 C C . SER A 1 414 ? -8.584 -5.196 -31.842 1.00 78.00 414 SER A C 1
ATOM 3291 O O . SER A 1 414 ? -8.419 -5.197 -33.062 1.00 78.00 414 SER A O 1
ATOM 3293 N N . CYS A 1 415 ? -7.574 -5.387 -30.989 1.00 79.25 415 CYS A N 1
ATOM 3294 C CA . CYS A 1 415 ? -6.178 -5.481 -31.403 1.00 79.25 415 CYS A CA 1
ATOM 3295 C C . CYS A 1 415 ? -5.363 -6.467 -30.565 1.00 79.25 415 CYS A C 1
ATOM 3297 O O . CYS A 1 415 ? -5.747 -6.861 -29.464 1.00 79.25 415 CYS A O 1
ATOM 3299 N N . ASP A 1 416 ? -4.205 -6.845 -31.098 1.00 89.31 416 ASP A N 1
ATOM 3300 C CA . ASP A 1 416 ? -3.244 -7.745 -30.468 1.00 89.31 416 ASP A CA 1
ATOM 3301 C C . ASP A 1 416 ? -1.942 -7.052 -30.034 1.00 89.31 416 ASP A C 1
ATOM 3303 O O . ASP A 1 416 ? -1.092 -7.680 -29.396 1.00 89.31 416 ASP A O 1
ATOM 3307 N N . ARG A 1 417 ? -1.789 -5.755 -30.318 1.00 92.62 417 ARG A N 1
ATOM 3308 C CA . ARG A 1 417 ? -0.564 -4.994 -30.058 1.00 92.62 417 ARG A CA 1
ATOM 3309 C C . ARG A 1 417 ? -0.843 -3.684 -29.328 1.00 92.62 417 ARG A C 1
ATOM 3311 O O . ARG A 1 417 ? -1.639 -2.862 -29.790 1.00 92.62 417 ARG A O 1
ATOM 3318 N N . ALA A 1 418 ? -0.134 -3.478 -28.218 1.00 95.62 418 ALA A N 1
ATOM 3319 C CA . ALA A 1 418 ? -0.126 -2.231 -27.461 1.00 95.62 418 ALA A CA 1
ATOM 3320 C C . ALA A 1 418 ? 1.256 -1.564 -27.501 1.00 95.62 418 ALA A C 1
ATOM 3322 O O . ALA A 1 418 ? 2.285 -2.234 -27.487 1.00 95.62 418 ALA A O 1
ATOM 3323 N N . ILE A 1 419 ? 1.284 -0.233 -27.505 1.00 97.19 419 ILE A N 1
ATOM 3324 C CA . ILE A 1 419 ? 2.514 0.566 -27.455 1.00 97.19 419 ILE A CA 1
ATOM 3325 C C . ILE A 1 419 ? 2.513 1.397 -26.177 1.00 97.19 419 ILE A C 1
ATOM 3327 O O . ILE A 1 419 ? 1.555 2.110 -25.896 1.00 97.19 419 ILE A O 1
ATOM 3331 N N . ILE A 1 420 ? 3.600 1.362 -25.418 1.00 98.06 420 ILE A N 1
ATOM 3332 C CA . ILE A 1 420 ? 3.799 2.173 -24.219 1.00 98.06 420 ILE A CA 1
ATOM 3333 C C . ILE A 1 420 ? 4.976 3.114 -24.456 1.00 98.06 420 ILE A C 1
ATOM 3335 O O . ILE A 1 420 ? 6.114 2.691 -24.632 1.00 98.06 420 ILE A O 1
ATOM 3339 N N . ILE A 1 421 ? 4.706 4.415 -24.453 1.00 97.88 421 ILE A N 1
ATOM 3340 C CA . ILE A 1 421 ? 5.692 5.464 -24.708 1.00 97.88 421 ILE A CA 1
ATOM 3341 C C . ILE A 1 421 ? 6.292 5.909 -23.375 1.00 97.88 421 ILE A C 1
ATOM 3343 O O . ILE A 1 421 ? 5.636 6.564 -22.565 1.00 97.88 421 ILE A O 1
ATOM 3347 N N . GLY A 1 422 ? 7.564 5.596 -23.170 1.00 96.62 422 GLY A N 1
ATOM 3348 C CA . GLY A 1 422 ? 8.321 5.839 -21.949 1.00 96.62 422 GLY A CA 1
ATOM 3349 C C . GLY A 1 422 ? 8.854 4.536 -21.355 1.00 96.62 422 GLY A C 1
ATOM 3350 O O . GLY A 1 422 ? 8.163 3.529 -21.322 1.00 96.62 422 GLY A O 1
ATOM 3351 N N . GLN A 1 423 ? 10.086 4.568 -20.847 1.00 96.38 423 GLN A N 1
ATOM 3352 C CA . GLN A 1 423 ? 10.781 3.404 -20.280 1.00 96.38 423 GLN A CA 1
ATOM 3353 C C . GLN A 1 423 ? 11.062 3.618 -18.787 1.00 96.38 423 GLN A C 1
ATOM 3355 O O . GLN A 1 423 ? 12.206 3.787 -18.372 1.00 96.38 423 GLN A O 1
ATOM 3360 N N . GLY A 1 424 ? 10.000 3.683 -17.984 1.00 94.75 424 GLY A N 1
ATOM 3361 C CA . GLY A 1 424 ? 10.067 3.737 -16.517 1.00 94.75 424 GLY A CA 1
ATOM 3362 C C . GLY A 1 424 ? 9.306 2.574 -15.879 1.00 94.75 424 GLY A C 1
ATOM 3363 O O . GLY A 1 424 ? 8.648 1.817 -16.585 1.00 94.75 424 GLY A O 1
ATOM 3364 N N . ASN A 1 425 ? 9.340 2.456 -14.548 1.00 95.00 425 ASN A N 1
ATOM 3365 C CA . ASN A 1 425 ? 8.652 1.361 -13.841 1.00 95.00 425 ASN A CA 1
ATOM 3366 C C . ASN A 1 425 ? 7.150 1.298 -14.152 1.00 95.00 425 ASN A C 1
ATOM 3368 O O . ASN A 1 425 ? 6.642 0.224 -14.429 1.00 95.00 425 ASN A O 1
ATOM 3372 N N . VAL A 1 426 ? 6.468 2.446 -14.232 1.00 95.31 426 VAL A N 1
ATOM 3373 C CA . VAL A 1 426 ? 5.033 2.502 -14.578 1.00 95.31 426 VAL A CA 1
ATOM 3374 C C . VAL A 1 426 ? 4.744 1.917 -15.965 1.00 95.31 426 VAL A C 1
ATOM 3376 O O . VAL A 1 426 ? 3.705 1.295 -16.169 1.00 95.31 426 VAL A O 1
ATOM 3379 N N . ALA A 1 427 ? 5.670 2.072 -16.915 1.00 97.06 427 ALA A N 1
ATOM 3380 C CA . ALA A 1 427 ? 5.530 1.472 -18.236 1.00 97.06 427 ALA A CA 1
ATOM 3381 C C . ALA A 1 427 ? 5.627 -0.058 -18.165 1.00 97.06 427 ALA A C 1
ATOM 3383 O O . ALA A 1 427 ? 4.844 -0.750 -18.810 1.00 97.06 427 ALA A O 1
ATOM 3384 N N . LEU A 1 428 ? 6.551 -0.578 -17.349 1.00 97.56 428 LEU A N 1
ATOM 3385 C CA . LEU A 1 428 ? 6.685 -2.016 -17.120 1.00 97.56 428 LEU A CA 1
ATOM 3386 C C . LEU A 1 428 ? 5.505 -2.586 -16.327 1.00 97.56 428 LEU A C 1
ATOM 3388 O O . LEU A 1 428 ? 5.064 -3.684 -16.635 1.00 97.56 428 LEU A O 1
ATOM 3392 N N . ASP A 1 429 ? 4.949 -1.843 -15.369 1.00 97.44 429 ASP A N 1
ATOM 3393 C CA . ASP A 1 429 ? 3.739 -2.244 -14.646 1.00 97.44 429 ASP A CA 1
ATOM 3394 C C . ASP A 1 429 ? 2.547 -2.378 -15.597 1.00 97.44 429 ASP A C 1
ATOM 3396 O O . ASP A 1 429 ? 1.881 -3.410 -15.611 1.00 97.44 429 ASP A O 1
ATOM 3400 N N . ALA A 1 430 ? 2.319 -1.382 -16.458 1.00 97.56 430 ALA A N 1
ATOM 3401 C CA . ALA A 1 430 ? 1.259 -1.449 -17.459 1.00 97.56 430 ALA A CA 1
ATOM 3402 C C . ALA A 1 430 ? 1.476 -2.599 -18.462 1.00 97.56 430 ALA A C 1
ATOM 3404 O O . ALA A 1 430 ? 0.528 -3.322 -18.769 1.00 97.56 430 ALA A O 1
ATOM 3405 N N . ALA A 1 431 ? 2.714 -2.819 -18.926 1.00 98.06 431 ALA A N 1
ATOM 3406 C CA . ALA A 1 431 ? 3.046 -3.948 -19.797 1.00 98.06 431 ALA A CA 1
ATOM 3407 C C . ALA A 1 431 ? 2.782 -5.298 -19.114 1.00 98.06 431 ALA A C 1
ATOM 3409 O O . ALA A 1 431 ? 2.207 -6.200 -19.722 1.00 98.06 431 ALA A O 1
ATOM 3410 N N . ARG A 1 432 ? 3.164 -5.428 -17.840 1.00 97.56 432 ARG A N 1
ATOM 3411 C CA . ARG A 1 432 ? 2.980 -6.645 -17.050 1.00 97.56 432 ARG A CA 1
ATOM 3412 C C . ARG A 1 432 ? 1.502 -6.935 -16.821 1.00 97.56 432 ARG A C 1
ATOM 3414 O O . ARG A 1 432 ? 1.077 -8.048 -17.081 1.00 97.56 432 ARG A O 1
ATOM 3421 N N . ILE A 1 433 ? 0.688 -5.942 -16.460 1.00 97.81 433 ILE A N 1
ATOM 3422 C CA . ILE A 1 433 ? -0.768 -6.128 -16.318 1.00 97.81 433 ILE A CA 1
ATOM 3423 C C . ILE A 1 433 ? -1.425 -6.563 -17.637 1.00 97.81 433 ILE A C 1
ATOM 3425 O O . ILE A 1 433 ? -2.303 -7.421 -17.617 1.00 97.81 433 ILE A O 1
ATOM 3429 N N . LEU A 1 434 ? -0.982 -6.034 -18.783 1.00 97.06 434 LEU A N 1
ATOM 3430 C CA . LEU A 1 434 ? -1.501 -6.440 -20.096 1.00 97.06 434 LEU A CA 1
ATOM 3431 C C . LEU A 1 434 ? -1.108 -7.873 -20.499 1.00 97.06 434 LEU A C 1
ATOM 3433 O O . LEU A 1 434 ? -1.831 -8.501 -21.272 1.00 97.06 434 LEU A O 1
ATOM 3437 N N . LEU A 1 435 ? 0.033 -8.380 -20.017 1.00 96.50 435 LEU A N 1
ATOM 3438 C CA . LEU A 1 435 ? 0.632 -9.640 -20.476 1.00 96.50 435 LEU A CA 1
ATOM 3439 C C . LEU A 1 435 ? 0.616 -10.771 -19.439 1.00 96.50 435 LEU A C 1
ATOM 3441 O O . LEU A 1 435 ? 0.847 -11.923 -19.813 1.00 96.50 435 LEU A O 1
ATOM 3445 N N . SER A 1 436 ? 0.324 -10.481 -18.172 1.00 95.62 436 SER A N 1
ATOM 3446 C CA . SER A 1 436 ? 0.240 -11.460 -17.084 1.00 95.62 436 SER A CA 1
ATOM 3447 C C . SER A 1 436 ? -0.918 -12.436 -17.263 1.00 95.62 436 SER A C 1
ATOM 3449 O O . SER A 1 436 ? -1.960 -12.120 -17.846 1.00 95.62 436 SER A O 1
ATOM 3451 N N . ASP A 1 437 ? -0.737 -13.646 -16.744 1.00 92.88 437 ASP A N 1
ATOM 3452 C CA . ASP A 1 437 ? -1.802 -14.639 -16.668 1.00 92.88 437 ASP A CA 1
ATOM 3453 C C . ASP A 1 437 ? -2.977 -14.096 -15.837 1.00 92.88 437 ASP A C 1
ATOM 3455 O O . ASP A 1 437 ? -2.799 -13.553 -14.741 1.00 92.88 437 ASP A O 1
ATOM 3459 N N . ILE A 1 438 ? -4.184 -14.243 -16.377 1.00 94.25 438 ILE A N 1
ATOM 3460 C CA . ILE A 1 438 ? -5.412 -13.775 -15.745 1.00 94.25 438 ILE A CA 1
ATOM 3461 C C . ILE A 1 438 ? -5.662 -14.513 -14.433 1.00 94.25 438 ILE A C 1
ATOM 3463 O O . ILE A 1 438 ? -6.115 -13.885 -13.481 1.00 94.25 438 ILE A O 1
ATOM 3467 N N . ASP A 1 439 ? -5.308 -15.795 -14.334 1.00 92.62 439 ASP A N 1
ATOM 3468 C CA . ASP A 1 439 ? -5.500 -16.580 -13.110 1.00 92.62 439 ASP A CA 1
ATOM 3469 C C . ASP A 1 439 ? -4.564 -16.130 -11.980 1.00 92.62 439 ASP A C 1
ATOM 3471 O O . ASP A 1 439 ? -4.877 -16.283 -10.794 1.00 92.62 439 ASP A O 1
ATOM 3475 N N . VAL A 1 440 ? -3.416 -15.544 -12.336 1.00 93.25 440 VAL A N 1
ATOM 3476 C CA . VAL A 1 440 ? -2.501 -14.912 -11.379 1.00 93.25 440 VAL A CA 1
ATOM 3477 C C . VAL A 1 440 ? -3.070 -13.567 -10.936 1.00 93.25 440 VAL A C 1
ATOM 3479 O O . VAL A 1 440 ? -3.186 -13.323 -9.735 1.00 93.25 440 VAL A O 1
ATOM 3482 N N . LEU A 1 441 ? -3.487 -12.719 -11.883 1.00 95.50 441 LEU A N 1
ATOM 3483 C CA . LEU A 1 441 ? -4.078 -11.413 -11.571 1.00 95.50 441 LEU A CA 1
ATOM 3484 C C . LEU A 1 441 ? -5.381 -11.538 -10.768 1.00 95.50 441 LEU A C 1
ATOM 3486 O O . LEU A 1 441 ? -5.613 -10.733 -9.868 1.00 95.50 441 LEU A O 1
ATOM 3490 N N . ALA A 1 442 ? -6.190 -12.569 -11.014 1.00 94.75 442 ALA A N 1
ATOM 3491 C CA . ALA A 1 442 ? -7.443 -12.829 -10.306 1.00 94.75 442 ALA A CA 1
ATOM 3492 C C . ALA A 1 442 ? -7.272 -13.054 -8.796 1.00 94.75 442 ALA A C 1
ATOM 3494 O O . ALA A 1 442 ? -8.241 -12.930 -8.056 1.00 94.75 442 ALA A O 1
ATOM 3495 N N . LYS A 1 443 ? -6.054 -13.355 -8.328 1.00 94.44 443 LYS A N 1
ATOM 3496 C CA . LYS A 1 443 ? -5.721 -13.534 -6.903 1.00 94.44 443 LYS A CA 1
ATOM 3497 C C . LYS A 1 443 ? -5.154 -12.269 -6.249 1.00 94.44 443 LYS A C 1
ATOM 3499 O O . LYS A 1 443 ? -4.780 -12.300 -5.079 1.00 94.44 443 LYS A O 1
ATOM 3504 N N . THR A 1 444 ? -5.051 -11.168 -6.991 1.00 97.12 444 THR A N 1
ATOM 3505 C CA . THR A 1 444 ? -4.518 -9.880 -6.515 1.00 97.12 444 THR A CA 1
ATOM 3506 C C . THR A 1 444 ? -5.636 -8.916 -6.092 1.00 97.12 444 THR A C 1
ATOM 3508 O O . THR A 1 444 ? -6.812 -9.269 -6.136 1.00 97.12 444 THR A O 1
ATOM 3511 N N . ASP A 1 445 ? -5.291 -7.686 -5.687 1.00 95.50 445 ASP A N 1
ATOM 3512 C CA . ASP A 1 445 ? -6.260 -6.617 -5.378 1.00 95.50 445 ASP A CA 1
ATOM 3513 C C . ASP A 1 445 ? -6.675 -5.758 -6.596 1.00 95.50 445 ASP A C 1
ATOM 3515 O O . ASP A 1 445 ? -7.161 -4.631 -6.426 1.00 95.50 445 ASP A O 1
ATOM 3519 N N . ILE A 1 446 ? -6.452 -6.256 -7.820 1.00 97.56 446 ILE A N 1
ATOM 3520 C CA . ILE A 1 446 ? -6.964 -5.656 -9.064 1.00 97.56 446 ILE A CA 1
ATOM 3521 C C . ILE A 1 446 ? -8.497 -5.624 -9.034 1.00 97.56 446 ILE A C 1
ATOM 3523 O O . ILE A 1 446 ? -9.095 -6.542 -8.494 1.00 97.56 446 ILE A O 1
ATOM 3527 N N . THR A 1 447 ? -9.164 -4.618 -9.598 1.00 94.38 447 THR A N 1
ATOM 3528 C CA . THR A 1 447 ? -10.647 -4.583 -9.589 1.00 94.38 447 THR A CA 1
ATOM 3529 C C . THR A 1 447 ? -11.265 -5.650 -10.499 1.00 94.38 447 THR A C 1
ATOM 3531 O O . THR A 1 447 ? -10.711 -5.939 -11.562 1.00 94.38 447 THR A O 1
ATOM 3534 N N . GLU A 1 448 ? -12.436 -6.198 -10.141 1.00 92.69 448 GLU A N 1
ATOM 3535 C CA . GLU A 1 448 ? -13.158 -7.130 -11.033 1.00 92.69 448 GLU A CA 1
ATOM 3536 C C . GLU A 1 448 ? -13.519 -6.475 -12.374 1.00 92.69 448 GLU A C 1
ATOM 3538 O O . GLU A 1 448 ? -13.407 -7.115 -13.415 1.00 92.69 448 GLU A O 1
ATOM 3543 N N . ASN A 1 449 ? -13.844 -5.175 -12.379 1.00 89.62 449 ASN A N 1
ATOM 3544 C CA . ASN A 1 449 ? -14.100 -4.433 -13.616 1.00 89.62 449 ASN A CA 1
ATOM 3545 C C . ASN A 1 449 ? -12.903 -4.491 -14.580 1.00 89.62 449 ASN A C 1
ATOM 3547 O O . ASN A 1 449 ? -13.068 -4.770 -15.767 1.00 89.62 449 ASN A O 1
ATOM 3551 N N . ALA A 1 450 ? -11.686 -4.251 -14.085 1.00 94.06 450 ALA A N 1
ATOM 3552 C CA . ALA A 1 450 ? -10.500 -4.328 -14.929 1.00 94.06 450 ALA A CA 1
ATOM 3553 C C . ALA A 1 450 ? -10.176 -5.767 -15.341 1.00 94.06 450 ALA A C 1
ATOM 3555 O O . ALA A 1 450 ? -9.824 -6.019 -16.495 1.00 94.06 450 ALA A O 1
ATOM 3556 N N . LEU A 1 451 ? -10.356 -6.718 -14.424 1.00 94.44 451 LEU A N 1
ATOM 3557 C CA . LEU A 1 451 ? -10.147 -8.135 -14.690 1.00 94.44 451 LEU A CA 1
ATOM 3558 C C . LEU A 1 451 ? -11.091 -8.661 -15.783 1.00 94.44 451 LEU A C 1
ATOM 3560 O O . LEU A 1 451 ? -10.657 -9.427 -16.640 1.00 94.44 451 LEU A O 1
ATOM 3564 N N . ASP A 1 452 ? -12.343 -8.202 -15.820 1.00 93.25 452 ASP A N 1
ATOM 3565 C CA . ASP A 1 452 ? -13.322 -8.556 -16.855 1.00 93.25 452 ASP A CA 1
ATOM 3566 C C . ASP A 1 452 ? -12.919 -8.087 -18.255 1.00 93.25 452 ASP A C 1
ATOM 3568 O O . ASP A 1 452 ? -13.148 -8.802 -19.234 1.00 93.25 452 ASP A O 1
ATOM 3572 N N . HIS A 1 453 ? -12.286 -6.919 -18.365 1.00 91.94 453 HIS A N 1
ATOM 3573 C CA . HIS A 1 453 ? -11.741 -6.437 -19.636 1.00 91.94 453 HIS A CA 1
ATOM 3574 C C . HIS A 1 453 ? -10.472 -7.211 -20.015 1.00 91.94 453 HIS A C 1
ATOM 3576 O O . HIS A 1 453 ? -10.316 -7.631 -21.161 1.00 91.94 453 HIS A O 1
ATOM 3582 N N . LEU A 1 454 ? -9.582 -7.467 -19.050 1.00 94.94 454 LEU A N 1
ATOM 3583 C CA . LEU A 1 454 ? -8.348 -8.225 -19.277 1.00 94.94 454 LEU A CA 1
ATOM 3584 C C . LEU A 1 454 ? -8.628 -9.683 -19.681 1.00 94.94 454 LEU A C 1
ATOM 3586 O O . LEU A 1 454 ? -7.941 -10.204 -20.556 1.00 94.94 454 LEU A O 1
ATOM 3590 N N . ARG A 1 455 ? -9.679 -10.318 -19.138 1.00 94.12 455 ARG A N 1
ATOM 3591 C CA . ARG A 1 455 ? -10.161 -11.656 -19.546 1.00 94.12 455 ARG A CA 1
ATOM 3592 C C . ARG A 1 455 ? -10.475 -11.741 -21.041 1.00 94.12 455 ARG A C 1
ATOM 3594 O O . ARG A 1 455 ? -10.273 -12.789 -21.647 1.00 94.12 455 ARG A O 1
ATOM 3601 N N . LYS A 1 456 ? -10.965 -10.649 -21.633 1.00 93.06 456 LYS A N 1
ATOM 3602 C CA . LYS A 1 456 ? -11.322 -10.565 -23.059 1.00 93.06 456 LYS A CA 1
ATOM 3603 C C . LYS A 1 456 ? -10.176 -10.052 -23.934 1.00 93.06 456 LYS A C 1
ATOM 3605 O O . LYS A 1 456 ? -10.299 -10.044 -25.157 1.00 93.06 456 LYS A O 1
ATOM 3610 N N . SER A 1 457 ? -9.063 -9.647 -23.323 1.00 93.81 457 SER A N 1
ATOM 3611 C CA . SER A 1 457 ? -7.938 -9.027 -24.014 1.00 93.81 457 SER A CA 1
ATOM 3612 C C . SER A 1 457 ? -7.358 -9.929 -25.106 1.00 93.81 457 SER A C 1
ATOM 3614 O O . SER A 1 457 ? -6.929 -11.070 -24.876 1.00 93.81 457 SER A O 1
ATOM 3616 N N . LYS A 1 458 ? -7.276 -9.380 -26.316 1.00 93.00 458 LYS A N 1
ATOM 3617 C CA . LYS A 1 458 ? -6.568 -9.973 -27.450 1.00 93.00 458 LYS A CA 1
ATOM 3618 C C . LYS A 1 458 ? -5.128 -9.494 -27.562 1.00 93.00 458 LYS A C 1
ATOM 3620 O O . LYS A 1 458 ? -4.414 -10.024 -28.404 1.00 93.00 458 LYS A O 1
ATOM 3625 N N . ILE A 1 459 ? -4.661 -8.609 -26.676 1.00 93.50 459 ILE A N 1
ATOM 3626 C CA . ILE A 1 459 ? -3.259 -8.178 -26.633 1.00 93.50 459 ILE A CA 1
ATOM 3627 C C . ILE A 1 459 ? -2.336 -9.392 -26.459 1.00 93.50 459 ILE A C 1
ATOM 3629 O O . ILE A 1 459 ? -2.500 -10.210 -25.548 1.00 93.50 459 ILE A O 1
ATOM 3633 N N . ARG A 1 460 ? -1.371 -9.527 -27.367 1.00 93.19 460 ARG A N 1
ATOM 3634 C CA . ARG A 1 460 ? -0.312 -10.546 -27.378 1.00 93.19 460 ARG A CA 1
ATOM 3635 C C . ARG A 1 460 ? 1.082 -9.931 -27.449 1.00 93.19 460 ARG A C 1
ATOM 3637 O O . ARG A 1 460 ? 2.035 -10.613 -27.080 1.00 93.19 460 ARG A O 1
ATOM 3644 N N . HIS A 1 461 ? 1.210 -8.675 -27.873 1.00 95.12 461 HIS A N 1
ATOM 3645 C CA . HIS A 1 461 ? 2.484 -7.966 -27.929 1.00 95.12 461 HIS A CA 1
ATOM 3646 C C . HIS A 1 461 ? 2.411 -6.580 -27.277 1.00 95.12 461 HIS A C 1
ATOM 3648 O O . HIS A 1 461 ? 1.446 -5.844 -27.488 1.00 95.12 461 HIS A O 1
ATOM 3654 N N . VAL A 1 462 ? 3.446 -6.208 -26.518 1.00 97.75 462 VAL A N 1
ATOM 3655 C CA . VAL A 1 462 ? 3.607 -4.851 -25.967 1.00 97.75 462 VAL A CA 1
ATOM 3656 C C . VAL A 1 462 ? 4.982 -4.284 -26.319 1.00 97.75 462 VAL A C 1
ATOM 3658 O O . VAL A 1 462 ? 5.996 -4.828 -25.887 1.00 97.75 462 VAL A O 1
ATOM 3661 N N . ASP A 1 463 ? 5.034 -3.159 -27.033 1.00 97.81 463 ASP A N 1
ATOM 3662 C CA . ASP A 1 463 ? 6.278 -2.405 -27.239 1.00 97.81 463 ASP A CA 1
ATOM 3663 C C . ASP A 1 463 ? 6.447 -1.334 -26.167 1.00 97.81 463 ASP A C 1
ATOM 3665 O O . ASP A 1 463 ? 5.571 -0.490 -25.979 1.00 97.81 463 ASP A O 1
ATOM 3669 N N . VAL A 1 464 ? 7.601 -1.307 -25.506 1.00 98.31 464 VAL A N 1
ATOM 3670 C CA . VAL A 1 464 ? 7.963 -0.252 -24.556 1.00 98.31 464 VAL A CA 1
ATOM 3671 C C . VAL A 1 464 ? 9.027 0.646 -25.188 1.00 98.31 464 VAL A C 1
ATOM 3673 O O . VAL A 1 464 ? 10.209 0.298 -25.290 1.00 98.31 464 VAL A O 1
ATOM 3676 N N . VAL A 1 465 ? 8.592 1.825 -25.627 1.00 98.19 465 VAL A N 1
ATOM 3677 C CA . VAL A 1 465 ? 9.343 2.712 -26.518 1.00 98.19 465 VAL A CA 1
ATOM 3678 C C . VAL A 1 465 ? 10.000 3.854 -25.747 1.00 98.19 465 VAL A C 1
ATOM 3680 O O . VAL A 1 465 ? 9.341 4.610 -25.035 1.00 98.19 465 VAL A O 1
ATOM 3683 N N . GLY A 1 466 ? 11.311 4.014 -25.893 1.00 97.06 466 GLY A N 1
ATOM 3684 C CA . GLY A 1 466 ? 12.102 5.073 -25.282 1.00 97.06 466 GLY A CA 1
ATOM 3685 C C . GLY A 1 466 ? 12.765 5.970 -26.319 1.00 97.06 466 GLY A C 1
ATOM 3686 O O . GLY A 1 466 ? 13.416 5.502 -27.243 1.00 97.06 466 GLY A O 1
ATOM 3687 N N . ARG A 1 467 ? 12.701 7.286 -26.098 1.00 96.50 467 ARG A N 1
ATOM 3688 C CA . ARG A 1 467 ? 13.396 8.284 -26.935 1.00 96.50 467 ARG A CA 1
ATOM 3689 C C . ARG A 1 467 ? 14.925 8.276 -26.823 1.00 96.50 467 ARG A C 1
ATOM 3691 O O . ARG A 1 467 ? 15.592 8.945 -27.597 1.00 96.50 467 ARG A O 1
ATOM 3698 N N . ARG A 1 468 ? 15.487 7.597 -25.819 1.00 95.69 468 ARG A N 1
ATOM 3699 C CA . ARG A 1 468 ? 16.939 7.510 -25.560 1.00 95.69 468 ARG A CA 1
ATOM 3700 C C . ARG A 1 468 ? 17.397 6.050 -25.610 1.00 95.69 468 ARG A C 1
ATOM 3702 O O . ARG A 1 468 ? 16.577 5.173 -25.872 1.00 95.69 468 ARG A O 1
ATOM 3709 N N . GLY A 1 469 ? 18.687 5.821 -25.389 1.00 93.44 469 GLY A N 1
ATOM 3710 C CA . GLY A 1 469 ? 19.298 4.502 -25.398 1.00 93.44 469 GLY A CA 1
ATOM 3711 C C . GLY A 1 469 ? 19.078 3.697 -24.105 1.00 93.44 469 GLY A C 1
ATOM 3712 O O . GLY A 1 469 ? 18.530 4.209 -23.117 1.00 93.44 469 GLY A O 1
ATOM 3713 N N . PRO A 1 470 ? 19.544 2.435 -24.088 1.00 93.44 470 PRO A N 1
ATOM 3714 C CA . PRO A 1 470 ? 19.385 1.492 -22.976 1.00 93.44 470 PRO A CA 1
ATOM 3715 C C . PRO A 1 470 ? 19.946 1.994 -21.646 1.00 93.44 470 PRO A C 1
ATOM 3717 O O . PRO A 1 470 ? 19.367 1.752 -20.587 1.00 93.44 470 PRO A O 1
ATOM 3720 N N . LEU A 1 471 ? 21.049 2.745 -21.686 1.00 92.62 471 LEU A N 1
ATOM 3721 C CA . LEU A 1 471 ? 21.702 3.267 -20.485 1.00 92.62 471 LEU A CA 1
ATOM 3722 C C . LEU A 1 471 ? 20.946 4.432 -19.832 1.00 92.62 471 LEU A C 1
ATOM 3724 O O . LEU A 1 471 ? 21.252 4.799 -18.699 1.00 92.62 471 LEU A O 1
ATOM 3728 N N . GLN A 1 472 ? 19.961 5.022 -20.520 1.00 92.75 472 GLN A N 1
ATOM 3729 C CA . GLN A 1 472 ? 19.131 6.109 -19.988 1.00 92.75 472 GLN A CA 1
ATOM 3730 C C . GLN A 1 472 ? 17.695 5.678 -19.665 1.00 92.75 472 GLN A C 1
ATOM 3732 O O . GLN A 1 472 ? 16.857 6.542 -19.356 1.00 92.75 472 GLN A O 1
ATOM 3737 N N . ALA A 1 473 ? 17.403 4.377 -19.747 1.00 92.75 473 ALA A N 1
ATOM 3738 C CA . ALA A 1 473 ? 16.151 3.814 -19.272 1.00 92.75 473 ALA A CA 1
ATOM 3739 C C . ALA A 1 473 ? 15.978 4.092 -17.769 1.00 92.75 473 ALA A C 1
ATOM 3741 O O . ALA A 1 473 ? 16.930 4.047 -16.992 1.00 92.75 473 ALA A O 1
ATOM 3742 N N . ALA A 1 474 ? 14.755 4.436 -17.369 1.00 92.75 474 ALA A N 1
ATOM 3743 C CA . ALA A 1 474 ? 14.433 4.861 -16.008 1.00 92.75 474 ALA A CA 1
ATOM 3744 C C . ALA A 1 474 ? 13.833 3.738 -15.151 1.00 92.75 474 ALA A C 1
ATOM 3746 O O . ALA A 1 474 ? 13.568 3.963 -13.969 1.00 92.75 474 ALA A O 1
ATOM 3747 N N . PHE A 1 475 ? 13.578 2.561 -15.730 1.00 94.12 475 PHE A N 1
ATOM 3748 C CA . PHE A 1 475 ? 13.150 1.406 -14.953 1.00 94.12 475 PHE A CA 1
ATOM 3749 C C . PHE A 1 475 ? 14.283 0.889 -14.062 1.00 94.12 475 PHE A C 1
ATOM 3751 O O . PHE A 1 475 ? 15.466 1.029 -14.375 1.00 94.12 475 PHE A O 1
ATOM 3758 N N . THR A 1 476 ? 13.930 0.277 -12.939 1.00 91.12 476 THR A N 1
ATOM 3759 C CA . THR A 1 476 ? 14.888 -0.374 -12.047 1.00 91.12 476 THR A CA 1
ATOM 3760 C C . THR A 1 476 ? 15.074 -1.850 -12.409 1.00 91.12 476 THR A C 1
ATOM 3762 O O . THR A 1 476 ? 14.275 -2.470 -13.108 1.00 91.12 476 THR A O 1
ATOM 3765 N N . ILE A 1 477 ? 16.192 -2.433 -11.960 1.00 91.44 477 ILE A N 1
ATOM 3766 C CA . ILE A 1 477 ? 16.575 -3.808 -12.318 1.00 91.44 477 ILE A CA 1
ATOM 3767 C C . ILE A 1 477 ? 15.583 -4.870 -11.819 1.00 91.44 477 ILE A C 1
ATOM 3769 O O . ILE A 1 477 ? 15.507 -5.942 -12.418 1.00 91.44 477 ILE A O 1
ATOM 3773 N N . LYS A 1 478 ? 14.859 -4.607 -10.721 1.00 89.44 478 LYS A N 1
ATOM 3774 C CA . LYS A 1 478 ? 13.865 -5.537 -10.165 1.00 89.44 478 LYS A CA 1
ATOM 3775 C C . LYS A 1 478 ? 12.715 -5.718 -11.163 1.00 89.44 478 LYS A C 1
ATOM 3777 O O . LYS A 1 478 ? 12.465 -6.831 -11.603 1.00 89.44 478 LYS A O 1
ATOM 3782 N N . GLU A 1 479 ? 12.132 -4.613 -11.595 1.00 93.50 479 GLU A N 1
ATOM 3783 C CA . GLU A 1 479 ? 10.966 -4.522 -12.467 1.00 93.50 479 GLU A CA 1
ATOM 3784 C C . GLU A 1 479 ? 11.309 -5.031 -13.870 1.00 93.50 479 GLU A C 1
ATOM 3786 O O . GLU A 1 479 ? 10.552 -5.802 -14.455 1.00 93.50 479 GLU A O 1
ATOM 3791 N N . LEU A 1 480 ? 12.502 -4.694 -14.384 1.00 95.62 480 LEU A N 1
ATOM 3792 C CA . LEU A 1 480 ? 13.000 -5.276 -15.633 1.00 95.62 480 LEU A CA 1
ATOM 3793 C C . LEU A 1 480 ? 13.131 -6.802 -15.528 1.00 95.62 480 LEU A C 1
ATOM 3795 O O . LEU A 1 480 ? 12.732 -7.529 -16.434 1.00 95.62 480 LEU A O 1
ATOM 3799 N N . ARG A 1 481 ? 13.708 -7.306 -14.432 1.00 94.69 481 ARG A N 1
ATOM 3800 C CA . ARG A 1 481 ? 13.903 -8.746 -14.229 1.00 94.69 481 ARG A CA 1
ATOM 3801 C C . ARG A 1 481 ? 12.576 -9.487 -14.129 1.00 94.69 481 ARG A C 1
ATOM 3803 O O . ARG A 1 481 ? 12.482 -10.583 -14.666 1.00 94.69 481 ARG A O 1
ATOM 3810 N N . GLU A 1 482 ? 11.597 -8.929 -13.431 1.00 94.19 482 GLU A N 1
ATOM 3811 C CA . GLU A 1 482 ? 10.255 -9.505 -13.321 1.00 94.19 482 GLU A CA 1
ATOM 3812 C C . GLU A 1 482 ? 9.559 -9.551 -14.679 1.00 94.19 482 GLU A C 1
ATOM 3814 O O . GLU A 1 482 ? 9.003 -10.587 -15.028 1.00 94.19 482 GLU A O 1
ATOM 3819 N N . MET A 1 483 ? 9.687 -8.493 -15.487 1.00 95.31 483 MET A N 1
ATOM 3820 C CA . MET A 1 483 ? 9.147 -8.471 -16.846 1.00 95.31 483 MET A CA 1
ATOM 3821 C C . MET A 1 483 ? 9.819 -9.508 -17.764 1.00 95.31 483 MET A C 1
ATOM 3823 O O . MET A 1 483 ? 9.141 -10.220 -18.499 1.00 95.31 483 MET A O 1
ATOM 3827 N N . ILE A 1 484 ? 11.150 -9.643 -17.703 1.00 93.00 484 ILE A N 1
ATOM 3828 C CA . ILE A 1 484 ? 11.899 -10.659 -18.468 1.00 93.00 484 ILE A CA 1
ATOM 3829 C C . ILE A 1 484 ? 11.514 -12.083 -18.040 1.00 93.00 484 ILE A C 1
ATOM 3831 O O . ILE A 1 484 ? 11.488 -12.991 -18.865 1.00 93.00 484 ILE A O 1
ATOM 3835 N N . LYS A 1 485 ? 11.243 -12.296 -16.749 1.00 91.62 485 LYS A N 1
ATOM 3836 C CA . LYS A 1 485 ? 10.900 -13.609 -16.184 1.00 91.62 485 LYS A CA 1
ATOM 3837 C C . LYS A 1 485 ? 9.404 -13.921 -16.217 1.00 91.62 485 LYS A C 1
ATOM 3839 O O . LYS A 1 485 ? 9.003 -14.940 -15.652 1.00 91.62 485 LYS A O 1
ATOM 3844 N N . LEU A 1 486 ? 8.591 -13.061 -16.826 1.00 92.62 486 LEU A N 1
ATOM 3845 C CA . LEU A 1 486 ? 7.151 -13.248 -16.864 1.00 92.62 486 LEU A CA 1
ATOM 3846 C C . LEU A 1 486 ? 6.826 -14.575 -17.587 1.00 92.62 486 LEU A C 1
ATOM 3848 O O . LEU A 1 486 ? 7.277 -14.774 -18.719 1.00 92.62 486 LEU A O 1
ATOM 3852 N N . PRO A 1 487 ? 6.097 -15.515 -16.951 1.00 88.25 487 PRO A N 1
ATOM 3853 C CA . PRO A 1 487 ? 5.873 -16.839 -17.524 1.00 88.25 487 PRO A CA 1
ATOM 3854 C C . PRO A 1 487 ? 5.173 -16.765 -18.880 1.00 88.25 487 PRO A C 1
ATOM 3856 O O . PRO A 1 487 ? 4.200 -16.035 -19.035 1.00 88.25 487 PRO A O 1
ATOM 3859 N N . ASN A 1 488 ? 5.635 -17.559 -19.849 1.00 87.06 488 ASN A N 1
ATOM 3860 C CA . ASN A 1 488 ? 5.049 -17.651 -21.193 1.00 87.06 488 ASN A CA 1
ATOM 3861 C C . ASN A 1 488 ? 5.033 -16.330 -21.991 1.00 87.06 488 ASN A C 1
ATOM 3863 O O . ASN A 1 488 ? 4.256 -16.196 -22.940 1.00 87.06 488 ASN A O 1
ATOM 3867 N N . VAL A 1 489 ? 5.901 -15.370 -21.647 1.00 92.12 489 VAL A N 1
ATOM 38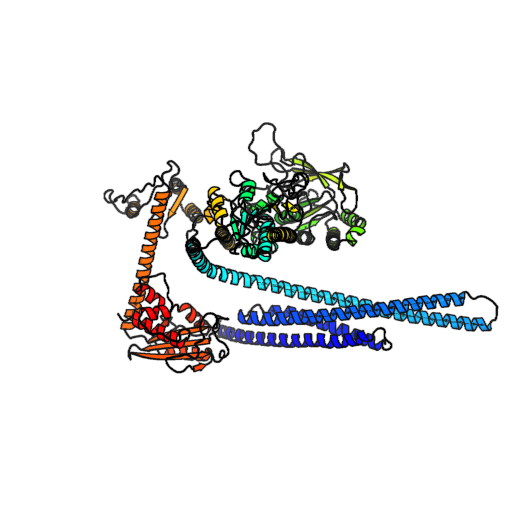68 C CA . VAL A 1 489 ? 6.043 -14.103 -22.375 1.00 92.12 489 VAL A CA 1
ATOM 3869 C C . VAL A 1 489 ? 7.470 -13.955 -22.906 1.00 92.12 489 VAL A C 1
ATOM 3871 O O . VAL A 1 489 ? 8.429 -13.895 -22.143 1.00 92.12 489 VAL A O 1
ATOM 3874 N N . ALA A 1 490 ? 7.624 -13.889 -24.230 1.00 91.94 490 ALA A N 1
ATOM 3875 C CA . ALA A 1 490 ? 8.931 -13.725 -24.867 1.00 91.94 490 ALA A CA 1
ATOM 3876 C C . ALA A 1 490 ? 9.416 -12.264 -24.827 1.00 91.94 490 ALA A C 1
ATOM 3878 O O . ALA A 1 490 ? 8.625 -11.338 -24.999 1.00 91.94 490 ALA A O 1
ATOM 3879 N N . PHE A 1 491 ? 10.722 -12.060 -24.654 1.00 92.62 491 PHE A N 1
ATOM 3880 C CA . PHE A 1 491 ? 11.362 -10.743 -24.672 1.00 92.62 491 PHE A CA 1
ATOM 3881 C C . PHE A 1 491 ? 12.155 -10.527 -25.968 1.00 92.62 491 PHE A C 1
ATOM 3883 O O . PHE A 1 491 ? 12.840 -11.435 -26.440 1.00 92.62 491 PHE A O 1
ATOM 3890 N N . SER A 1 492 ? 12.090 -9.312 -26.516 1.00 90.88 492 SER A N 1
ATOM 3891 C CA . SER A 1 492 ? 12.865 -8.895 -27.689 1.00 90.88 492 SER A CA 1
ATOM 3892 C C . SER A 1 492 ? 13.422 -7.474 -27.548 1.00 90.88 492 SER A C 1
ATOM 3894 O O . SER A 1 492 ? 12.840 -6.610 -26.896 1.00 90.88 492 SER A O 1
ATOM 3896 N N . THR A 1 493 ? 14.584 -7.227 -28.143 1.00 93.31 493 THR A N 1
ATOM 3897 C CA . THR A 1 493 ? 15.220 -5.905 -28.240 1.00 93.31 493 THR A CA 1
ATOM 3898 C C . THR A 1 493 ? 16.309 -5.970 -29.308 1.00 93.31 493 THR A C 1
ATOM 3900 O O . THR A 1 493 ? 16.824 -7.055 -29.584 1.00 93.31 493 THR A O 1
ATOM 3903 N N . ASP A 1 494 ? 16.693 -4.821 -29.863 1.00 91.12 494 ASP A N 1
ATOM 3904 C CA . ASP A 1 494 ? 17.847 -4.700 -30.760 1.00 91.12 494 ASP A CA 1
ATOM 3905 C C . ASP A 1 494 ? 19.150 -4.995 -29.992 1.00 91.12 494 ASP A C 1
ATOM 3907 O O . ASP A 1 494 ? 19.578 -4.213 -29.136 1.00 91.12 494 ASP A O 1
ATOM 3911 N N . ALA A 1 495 ? 19.743 -6.162 -30.253 1.00 90.25 495 ALA A N 1
ATOM 3912 C CA . ALA A 1 495 ? 20.939 -6.630 -29.562 1.00 90.25 495 ALA A CA 1
ATOM 3913 C C . ALA A 1 495 ? 22.201 -5.864 -29.971 1.00 90.25 495 ALA A C 1
ATOM 3915 O O . ALA A 1 495 ? 23.049 -5.599 -29.117 1.00 90.25 495 ALA A O 1
ATOM 3916 N N . GLU A 1 496 ? 22.307 -5.467 -31.241 1.00 91.56 496 GLU A N 1
ATOM 3917 C CA . GLU A 1 496 ? 23.453 -4.713 -31.753 1.00 91.56 496 GLU A CA 1
ATOM 3918 C C . GLU A 1 496 ? 23.485 -3.308 -31.155 1.00 91.56 496 GLU A C 1
ATOM 3920 O O . GLU A 1 496 ? 24.530 -2.842 -30.694 1.00 91.56 496 GLU A O 1
ATOM 3925 N N . LEU A 1 497 ? 22.325 -2.648 -31.083 1.00 91.38 497 LEU A N 1
ATOM 3926 C CA . LEU A 1 497 ? 22.194 -1.349 -30.431 1.00 91.38 497 LEU A CA 1
ATOM 3927 C C . LEU A 1 497 ? 22.553 -1.423 -28.944 1.00 91.38 497 LEU A C 1
ATOM 3929 O O . LEU A 1 497 ? 23.260 -0.548 -28.442 1.00 91.38 497 LEU A O 1
ATOM 3933 N N . VAL A 1 498 ? 22.072 -2.452 -28.237 1.00 92.38 498 VAL A N 1
ATOM 3934 C CA . VAL A 1 498 ? 22.365 -2.646 -26.810 1.00 92.38 498 VAL A CA 1
ATOM 3935 C C . VAL A 1 498 ? 23.858 -2.863 -26.579 1.00 92.38 498 VAL A C 1
ATOM 3937 O O . VAL A 1 498 ? 2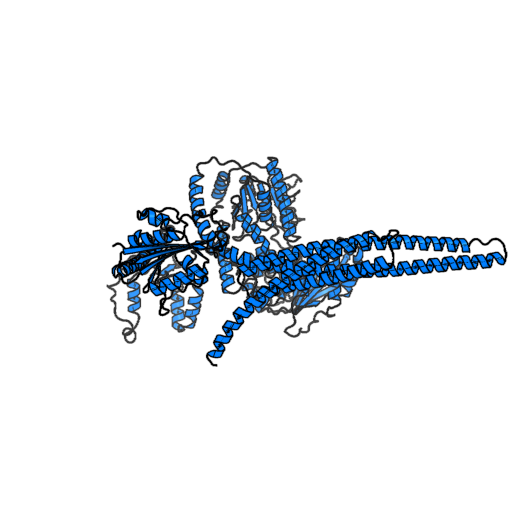4.430 -2.210 -25.706 1.00 92.38 498 VAL A O 1
ATOM 3940 N N . ASP A 1 499 ? 24.500 -3.735 -27.356 1.00 91.06 499 ASP A N 1
ATOM 3941 C CA . ASP A 1 499 ? 25.936 -4.000 -27.240 1.00 91.06 499 ASP A CA 1
ATOM 3942 C C . ASP A 1 499 ? 26.773 -2.745 -27.540 1.00 91.06 499 ASP A C 1
ATOM 3944 O O . ASP A 1 499 ? 27.670 -2.398 -26.764 1.00 91.06 499 ASP A O 1
ATOM 3948 N N . ARG A 1 500 ? 26.427 -2.001 -28.601 1.00 91.75 500 ARG A N 1
ATOM 3949 C CA . ARG A 1 500 ? 27.088 -0.734 -28.949 1.00 91.75 500 ARG A CA 1
ATOM 3950 C C . ARG A 1 500 ? 26.990 0.297 -27.823 1.00 91.75 500 ARG A C 1
ATOM 3952 O O . ARG A 1 500 ? 28.015 0.807 -27.378 1.00 91.75 500 ARG A O 1
ATOM 3959 N N . GLU A 1 501 ? 25.787 0.570 -27.318 1.00 90.44 501 GLU A N 1
ATOM 3960 C CA . GLU A 1 501 ? 25.566 1.563 -26.253 1.00 90.44 501 GLU A CA 1
ATOM 3961 C C . GLU A 1 501 ? 26.259 1.172 -24.937 1.00 90.44 501 GLU A C 1
ATOM 3963 O O . GLU A 1 501 ? 26.788 2.030 -24.231 1.00 90.44 501 GLU A O 1
ATOM 3968 N N . ILE A 1 502 ? 26.310 -0.123 -24.603 1.00 90.00 502 ILE A N 1
ATOM 3969 C CA . ILE A 1 502 ? 27.031 -0.616 -23.419 1.00 90.00 502 ILE A CA 1
ATOM 3970 C C . ILE A 1 502 ? 28.542 -0.407 -23.565 1.00 90.00 502 ILE A C 1
ATOM 3972 O O . ILE A 1 502 ? 29.181 0.045 -22.609 1.00 90.00 502 ILE A O 1
ATOM 3976 N N . LYS A 1 503 ? 29.109 -0.696 -24.745 1.00 89.56 503 LYS A N 1
ATOM 3977 C CA . LYS A 1 503 ? 30.533 -0.472 -25.043 1.00 89.56 503 LYS A CA 1
ATOM 3978 C C . LYS A 1 503 ? 30.893 1.011 -24.971 1.00 89.56 503 LYS A C 1
ATOM 3980 O O . LYS A 1 503 ? 31.834 1.375 -24.267 1.00 89.56 503 LYS A O 1
ATOM 3985 N N . GLU A 1 504 ? 30.116 1.870 -25.624 1.00 88.44 504 GLU A N 1
ATOM 3986 C CA . GLU A 1 504 ? 30.322 3.326 -25.614 1.00 88.44 504 GLU A CA 1
ATOM 3987 C C . GLU A 1 504 ? 30.126 3.931 -24.211 1.00 88.44 504 GLU A C 1
ATOM 3989 O O . GLU A 1 504 ? 30.816 4.873 -23.817 1.00 88.44 504 GLU A O 1
ATOM 3994 N N . GLY A 1 505 ? 29.230 3.356 -23.405 1.00 86.06 505 GLY A N 1
ATOM 3995 C CA . GLY A 1 505 ? 28.936 3.794 -22.043 1.00 86.06 505 GLY A CA 1
ATOM 3996 C C . GLY A 1 505 ? 29.822 3.212 -20.939 1.00 86.06 505 GLY A C 1
ATOM 3997 O O . GLY A 1 505 ? 29.525 3.443 -19.762 1.00 86.06 505 GLY A O 1
ATOM 3998 N N . ALA A 1 506 ? 30.903 2.486 -21.252 1.00 87.06 506 ALA A N 1
ATOM 3999 C CA . ALA A 1 506 ? 31.738 1.789 -20.263 1.00 87.06 506 ALA A CA 1
ATOM 4000 C C . ALA A 1 506 ? 32.200 2.687 -19.093 1.00 87.06 506 ALA A C 1
ATOM 4002 O O . ALA A 1 506 ? 32.181 2.269 -17.930 1.00 87.06 506 ALA A O 1
ATOM 4003 N N . GLY A 1 507 ? 32.530 3.953 -19.374 1.00 86.19 507 GLY A N 1
ATOM 4004 C CA . GLY A 1 507 ? 32.908 4.937 -18.353 1.00 86.19 507 GLY A CA 1
ATOM 4005 C C . GLY A 1 507 ? 31.783 5.288 -17.365 1.00 86.19 507 GLY A C 1
ATOM 4006 O O . GLY A 1 507 ? 32.048 5.514 -16.184 1.00 86.19 507 GLY A O 1
ATOM 4007 N N . LEU A 1 508 ? 30.519 5.293 -17.805 1.00 84.62 508 LEU A N 1
ATOM 4008 C CA . LEU A 1 508 ? 29.352 5.491 -16.931 1.00 84.62 508 LEU A CA 1
ATOM 4009 C C . LEU A 1 508 ? 29.087 4.247 -16.077 1.00 84.62 508 LEU A C 1
ATOM 4011 O O . LEU A 1 508 ? 28.793 4.354 -14.885 1.00 84.62 508 LEU A O 1
ATOM 4015 N N . LEU A 1 509 ? 29.228 3.061 -16.676 1.00 87.94 509 LEU A N 1
ATOM 4016 C CA . LEU A 1 509 ? 29.022 1.777 -16.002 1.00 87.94 509 LEU A CA 1
ATOM 4017 C C . LEU A 1 509 ? 30.045 1.548 -14.885 1.00 87.94 509 LEU A C 1
ATOM 4019 O O . LEU A 1 509 ? 29.689 1.042 -13.819 1.00 87.94 509 LEU A O 1
ATOM 4023 N N . ALA A 1 510 ? 31.293 1.980 -15.084 1.00 86.12 510 ALA A N 1
ATOM 4024 C CA . ALA A 1 510 ? 32.329 1.939 -14.054 1.00 86.12 510 ALA A CA 1
ATOM 4025 C C . ALA A 1 510 ? 31.962 2.768 -12.806 1.00 86.12 510 ALA A C 1
ATOM 4027 O O . ALA A 1 510 ? 32.313 2.392 -11.688 1.00 86.12 510 ALA A O 1
ATOM 4028 N N . LYS A 1 511 ? 31.206 3.862 -12.979 1.00 86.12 511 LYS A N 1
ATOM 4029 C CA . LYS A 1 511 ? 30.801 4.776 -11.897 1.00 86.12 511 LYS A CA 1
ATOM 4030 C C . LYS A 1 511 ? 29.513 4.358 -11.177 1.00 86.12 511 LYS A C 1
ATOM 4032 O O . LYS A 1 511 ? 29.232 4.871 -10.097 1.00 86.12 511 LYS A O 1
ATOM 4037 N N . SER A 1 512 ? 28.715 3.443 -11.738 1.00 86.12 512 SER A N 1
ATOM 4038 C CA . SER A 1 512 ? 27.403 3.073 -11.189 1.00 86.12 512 SER A CA 1
ATOM 4039 C C . SER A 1 512 ? 27.163 1.563 -11.215 1.00 86.12 512 SER A C 1
ATOM 4041 O O . SER A 1 512 ? 26.757 0.983 -12.222 1.00 86.12 512 SER A O 1
ATOM 4043 N N . ARG A 1 513 ? 27.337 0.914 -10.053 1.00 86.56 513 ARG A N 1
ATOM 4044 C CA . ARG A 1 513 ? 27.054 -0.527 -9.884 1.00 86.56 513 ARG A CA 1
ATOM 4045 C C . ARG A 1 513 ? 25.602 -0.901 -10.240 1.00 86.56 513 ARG A C 1
ATOM 4047 O O . ARG A 1 513 ? 25.427 -1.945 -10.868 1.00 86.56 513 ARG A O 1
ATOM 4054 N N . PRO A 1 514 ? 24.563 -0.117 -9.869 1.00 84.75 514 PRO A N 1
ATOM 4055 C CA . PRO A 1 514 ? 23.189 -0.411 -10.280 1.00 84.75 514 PRO A CA 1
ATOM 4056 C C . PRO A 1 514 ? 23.003 -0.386 -11.801 1.00 84.75 514 PRO A C 1
ATOM 4058 O O . PRO A 1 514 ? 22.398 -1.307 -12.347 1.00 84.75 514 PRO A O 1
ATOM 4061 N N . LEU A 1 515 ? 23.573 0.618 -12.478 1.00 87.38 515 LEU A N 1
ATOM 4062 C CA . LEU A 1 515 ? 23.481 0.755 -13.932 1.00 87.38 515 LEU A CA 1
ATOM 4063 C C . LEU A 1 515 ? 24.204 -0.394 -14.645 1.00 87.38 515 LEU A C 1
ATOM 4065 O O . LEU A 1 515 ? 23.638 -0.994 -15.552 1.00 87.38 515 LEU A O 1
ATOM 4069 N N . LYS A 1 516 ? 25.401 -0.766 -14.168 1.00 91.31 516 LYS A N 1
ATOM 4070 C CA . LYS A 1 516 ? 26.158 -1.919 -14.676 1.00 91.31 516 LYS A CA 1
ATOM 4071 C C . LYS A 1 516 ? 25.347 -3.211 -14.625 1.00 91.31 516 LYS A C 1
ATOM 4073 O O . LYS A 1 516 ? 25.191 -3.874 -15.637 1.00 91.31 516 LYS A O 1
ATOM 4078 N N . ARG A 1 517 ? 24.738 -3.524 -13.479 1.00 91.00 517 ARG A N 1
ATOM 4079 C CA . ARG A 1 517 ? 23.919 -4.741 -13.340 1.00 91.00 517 ARG A CA 1
ATOM 4080 C C . ARG A 1 517 ? 22.698 -4.754 -14.264 1.00 91.00 517 ARG A C 1
ATOM 4082 O O . ARG A 1 517 ? 22.284 -5.826 -14.694 1.00 91.00 517 ARG A O 1
ATOM 4089 N N . MET A 1 518 ? 22.091 -3.595 -14.518 1.00 92.75 518 MET A N 1
ATOM 4090 C CA . MET A 1 518 ? 20.965 -3.472 -15.447 1.00 92.75 518 MET A CA 1
ATOM 4091 C C . MET A 1 518 ? 21.420 -3.686 -16.895 1.00 92.75 518 MET A C 1
ATOM 4093 O O . MET A 1 518 ? 20.779 -4.443 -17.619 1.00 92.75 518 MET A O 1
ATOM 4097 N N . ALA A 1 519 ? 22.546 -3.081 -17.283 1.00 91.75 519 ALA A N 1
ATOM 4098 C CA . ALA A 1 519 ? 23.169 -3.270 -18.589 1.00 91.75 519 ALA A CA 1
ATOM 4099 C C . ALA A 1 519 ? 23.555 -4.740 -18.832 1.00 91.75 519 ALA A C 1
ATOM 4101 O O . ALA A 1 519 ? 23.183 -5.298 -19.860 1.00 91.75 519 ALA A O 1
ATOM 4102 N N . ASP A 1 520 ? 24.194 -5.396 -17.856 1.00 91.50 520 ASP A N 1
ATOM 4103 C CA . ASP A 1 520 ? 24.557 -6.819 -17.932 1.00 91.50 520 ASP A CA 1
ATOM 4104 C C . ASP A 1 520 ? 23.312 -7.708 -18.123 1.00 91.50 520 ASP A C 1
ATOM 4106 O O . ASP A 1 520 ? 23.320 -8.659 -18.906 1.00 91.50 520 ASP A O 1
ATOM 4110 N N . LEU A 1 521 ? 22.214 -7.392 -17.422 1.00 92.62 521 LEU A N 1
ATOM 4111 C CA . LEU A 1 521 ? 20.951 -8.121 -17.547 1.00 92.62 521 LEU A CA 1
ATOM 4112 C C . LEU A 1 521 ? 20.330 -7.950 -18.939 1.00 92.62 521 LEU A C 1
ATOM 4114 O O . LEU A 1 521 ? 19.866 -8.942 -19.505 1.00 92.62 521 LEU A O 1
ATOM 4118 N N . LEU A 1 522 ? 20.319 -6.722 -19.470 1.00 91.75 522 LEU A N 1
ATOM 4119 C CA . LEU A 1 522 ? 19.819 -6.423 -20.813 1.00 91.75 522 LEU A CA 1
ATOM 4120 C C . LEU A 1 522 ? 20.670 -7.110 -21.879 1.00 91.75 522 LEU A C 1
ATOM 4122 O O . LEU A 1 522 ? 20.110 -7.823 -22.697 1.00 91.75 522 LEU A O 1
ATOM 4126 N N . SER A 1 523 ? 21.997 -6.971 -21.826 1.00 90.69 523 SER A N 1
ATOM 4127 C CA . SER A 1 523 ? 22.928 -7.605 -22.769 1.00 90.69 523 SER A CA 1
ATOM 4128 C C . SER A 1 523 ? 22.733 -9.122 -22.822 1.00 90.69 523 SER A C 1
ATOM 4130 O O . SER A 1 523 ? 22.552 -9.690 -23.899 1.00 90.69 523 SER A O 1
ATOM 4132 N N . LYS A 1 524 ? 22.647 -9.772 -21.652 1.00 90.94 524 LYS A N 1
ATOM 4133 C CA . LYS A 1 524 ? 22.427 -11.219 -21.558 1.00 90.94 524 LYS A CA 1
ATOM 4134 C C . LYS A 1 524 ? 21.161 -11.677 -22.287 1.00 90.94 524 LYS A C 1
ATOM 4136 O O . LYS A 1 524 ? 21.197 -12.703 -22.957 1.00 90.94 524 LYS A O 1
ATOM 4141 N N . HIS A 1 525 ? 20.046 -10.965 -22.119 1.00 88.56 525 HIS A N 1
ATOM 4142 C CA . HIS A 1 525 ? 18.765 -11.375 -22.707 1.00 88.56 525 HIS A CA 1
ATOM 4143 C C . HIS A 1 525 ? 18.558 -10.829 -24.121 1.00 88.56 525 HIS A C 1
ATOM 4145 O O . HIS A 1 525 ? 17.818 -11.429 -24.889 1.00 88.56 525 HIS A O 1
ATOM 4151 N N . ALA A 1 526 ? 19.242 -9.746 -24.491 1.00 86.88 526 ALA A N 1
ATOM 4152 C CA . ALA A 1 526 ? 19.305 -9.263 -25.862 1.00 86.88 526 ALA A CA 1
ATOM 4153 C C . ALA A 1 526 ? 20.014 -10.281 -26.766 1.00 86.88 526 ALA A C 1
ATOM 4155 O O . ALA A 1 526 ? 19.527 -10.568 -27.845 1.00 86.88 526 ALA A O 1
ATOM 4156 N N . ALA A 1 527 ? 21.091 -10.918 -26.297 1.00 74.88 527 ALA A N 1
ATOM 4157 C CA . ALA A 1 527 ? 21.759 -11.999 -27.033 1.00 74.88 527 ALA A CA 1
ATOM 4158 C C . ALA A 1 527 ? 20.904 -13.277 -27.179 1.00 74.88 527 ALA A C 1
ATOM 4160 O O . ALA A 1 527 ? 21.213 -14.144 -27.991 1.00 74.88 527 ALA A O 1
ATOM 4161 N N . GLN A 1 528 ? 19.852 -13.411 -26.367 1.00 73.00 528 GLN A N 1
ATOM 4162 C CA . GLN A 1 528 ? 18.899 -14.525 -26.390 1.00 73.00 528 GLN A CA 1
ATOM 4163 C C . GLN A 1 528 ? 17.577 -14.138 -27.072 1.00 73.00 528 GLN A C 1
ATOM 4165 O O . GLN A 1 528 ? 16.640 -14.939 -27.075 1.00 73.00 528 GLN A O 1
ATOM 4170 N N . SER A 1 529 ? 17.475 -12.911 -27.599 1.00 66.12 529 SER A N 1
ATOM 4171 C CA . SER A 1 529 ? 16.260 -12.428 -28.240 1.00 66.12 529 SER A CA 1
ATOM 4172 C C . SER A 1 529 ? 16.049 -13.117 -29.586 1.00 66.12 529 SER A C 1
ATOM 4174 O O . SER A 1 529 ? 16.987 -13.514 -30.278 1.00 66.12 529 SER A O 1
ATOM 4176 N N . ILE A 1 530 ? 14.782 -13.279 -29.960 1.00 62.44 530 ILE A N 1
ATOM 4177 C CA . ILE A 1 530 ? 14.415 -13.692 -31.313 1.00 62.44 530 ILE A CA 1
ATOM 4178 C C . ILE A 1 530 ? 14.680 -12.478 -32.214 1.00 62.44 530 ILE A C 1
ATOM 4180 O O . ILE A 1 530 ? 14.260 -11.370 -31.879 1.00 62.44 530 ILE A O 1
ATOM 4184 N N . SER A 1 531 ? 15.398 -12.682 -33.320 1.00 45.72 531 SER A N 1
ATOM 4185 C CA . SER A 1 531 ? 15.984 -11.624 -34.158 1.00 45.72 531 SER A CA 1
ATOM 4186 C C . SER A 1 531 ? 14.976 -10.673 -34.815 1.00 45.72 531 SER A C 1
ATOM 4188 O O . SER A 1 531 ? 15.374 -9.606 -35.267 1.00 45.72 531 SER A O 1
ATOM 4190 N N . GLU A 1 532 ? 13.682 -11.003 -34.825 1.00 47.19 532 GLU A N 1
ATOM 4191 C CA . GLU A 1 532 ? 12.626 -10.090 -35.265 1.00 47.19 532 GLU A CA 1
ATOM 4192 C C . GLU A 1 532 ? 11.433 -10.111 -34.288 1.00 47.19 532 GLU A C 1
ATOM 4194 O O . GLU A 1 532 ? 10.981 -11.193 -33.891 1.00 47.19 532 GLU A O 1
ATOM 4199 N N . PRO A 1 533 ? 10.875 -8.938 -33.907 1.00 47.62 533 PRO A N 1
ATOM 4200 C CA . PRO A 1 533 ? 9.498 -8.866 -33.420 1.00 47.62 533 PRO A CA 1
ATOM 4201 C C . PRO A 1 533 ? 8.591 -9.523 -34.473 1.00 47.62 533 PRO A C 1
ATOM 4203 O O . PRO A 1 533 ? 8.874 -9.334 -35.654 1.00 47.62 533 PRO A O 1
ATOM 4206 N N . PRO A 1 534 ? 7.514 -10.249 -34.113 1.00 46.66 534 PRO A N 1
ATOM 4207 C CA . PRO A 1 534 ? 6.649 -10.889 -35.103 1.00 46.66 534 PRO A CA 1
ATOM 4208 C C . PRO A 1 534 ? 6.212 -9.882 -36.183 1.00 46.66 534 PRO A C 1
ATOM 4210 O O . PRO A 1 534 ? 5.413 -8.976 -35.936 1.00 46.66 534 PRO A O 1
ATOM 4213 N N . THR A 1 535 ? 6.784 -10.009 -37.376 1.00 41.56 535 THR A N 1
ATOM 4214 C CA . THR A 1 535 ? 6.535 -9.169 -38.544 1.00 41.56 535 THR A CA 1
ATOM 4215 C C . THR A 1 535 ? 5.183 -9.556 -39.124 1.00 41.56 535 THR A C 1
ATOM 4217 O O . THR A 1 535 ? 5.074 -10.532 -39.854 1.00 41.56 535 THR A O 1
ATOM 4220 N N . THR A 1 536 ? 4.125 -8.813 -38.770 1.00 41.38 536 THR A N 1
ATOM 4221 C CA . THR A 1 536 ? 2.795 -8.842 -39.432 1.00 41.38 536 THR A CA 1
ATOM 4222 C C . THR A 1 536 ? 2.197 -10.238 -39.711 1.00 41.38 536 THR A C 1
ATOM 4224 O O . THR A 1 536 ? 1.365 -10.403 -40.599 1.00 41.38 536 THR A O 1
ATOM 4227 N N . GLY A 1 537 ? 2.587 -11.243 -38.929 1.00 40.66 537 GLY A N 1
ATOM 4228 C CA . GLY A 1 537 ? 2.166 -12.632 -39.040 1.00 40.66 537 GLY A CA 1
ATOM 4229 C C . GLY A 1 537 ? 1.911 -13.168 -37.644 1.00 40.66 537 GLY A C 1
ATOM 4230 O O . GLY A 1 537 ? 2.788 -13.095 -36.785 1.00 40.66 537 GLY A O 1
ATOM 4231 N N . MET A 1 538 ? 0.682 -13.638 -37.423 1.00 31.94 538 MET A N 1
ATOM 4232 C CA . MET A 1 538 ? 0.164 -14.080 -36.130 1.00 31.94 538 MET A CA 1
ATOM 4233 C C . MET A 1 538 ? 1.204 -14.906 -35.353 1.00 31.94 538 MET A C 1
ATOM 4235 O O . MET A 1 538 ? 1.624 -15.961 -35.842 1.00 31.94 538 MET A O 1
ATOM 4239 N N . PRO A 1 539 ? 1.571 -14.509 -34.119 1.00 43.50 539 PRO A N 1
ATOM 4240 C CA . PRO A 1 539 ? 2.058 -15.476 -33.148 1.00 43.50 539 PRO A CA 1
ATOM 4241 C C . PRO A 1 539 ? 1.056 -16.637 -33.121 1.00 43.50 539 PRO A C 1
ATOM 4243 O O . PRO A 1 539 ? -0.151 -16.403 -33.223 1.00 43.50 539 PRO A O 1
ATOM 4246 N N . SER A 1 540 ? 1.514 -17.885 -32.971 1.00 47.19 540 SER A N 1
ATOM 4247 C CA . SER A 1 540 ? 0.603 -18.979 -32.592 1.00 47.19 540 SER A CA 1
ATOM 4248 C C . SER A 1 540 ? -0.323 -18.458 -31.487 1.00 47.19 540 SER A C 1
ATOM 4250 O O . SER A 1 540 ? 0.212 -17.836 -30.567 1.00 47.19 540 SER A O 1
ATOM 4252 N N . GLN A 1 541 ? -1.645 -18.662 -31.595 1.00 49.09 541 GLN A N 1
ATOM 4253 C CA . GLN A 1 541 ? -2.699 -17.965 -30.822 1.00 49.09 541 GLN A CA 1
ATOM 4254 C C . GLN A 1 541 ? -2.446 -17.822 -29.298 1.00 49.09 541 GLN A C 1
ATOM 4256 O O . GLN A 1 541 ? -3.006 -16.919 -28.670 1.00 49.09 541 GLN A O 1
ATOM 4261 N N . ASP A 1 542 ? -1.549 -18.635 -28.735 1.00 58.03 542 ASP A N 1
ATOM 4262 C CA . ASP A 1 542 ? -1.206 -18.713 -27.315 1.00 58.03 542 ASP A CA 1
ATOM 4263 C C . ASP A 1 542 ? 0.110 -18.027 -26.880 1.00 58.03 542 ASP A C 1
ATOM 4265 O O . ASP A 1 542 ? 0.408 -18.007 -25.687 1.00 58.03 542 ASP A O 1
ATOM 4269 N N . LYS A 1 543 ? 0.932 -17.460 -27.779 1.00 78.88 543 LYS A N 1
ATOM 4270 C CA . LYS A 1 543 ? 2.244 -16.886 -27.393 1.00 78.88 543 LYS A CA 1
ATOM 4271 C C . LYS A 1 543 ? 2.193 -15.371 -27.192 1.00 78.88 543 LYS A C 1
ATOM 4273 O O . LYS A 1 543 ? 1.919 -14.620 -28.125 1.00 78.88 543 LYS A O 1
ATOM 4278 N N . ARG A 1 544 ? 2.516 -14.924 -25.974 1.00 90.94 544 ARG A N 1
ATOM 4279 C CA . ARG A 1 544 ? 2.650 -13.509 -25.594 1.00 90.94 544 ARG A CA 1
ATOM 4280 C C . ARG A 1 544 ? 4.104 -13.049 -25.707 1.00 90.94 544 ARG A C 1
ATOM 4282 O O . ARG A 1 544 ? 5.031 -13.846 -25.571 1.00 90.94 544 ARG A O 1
ATOM 4289 N N . SER A 1 545 ? 4.323 -11.765 -25.960 1.00 94.12 545 SER A N 1
ATOM 4290 C CA . SER A 1 545 ? 5.662 -11.185 -26.083 1.00 94.12 545 SER A CA 1
ATOM 4291 C C . SER A 1 545 ? 5.693 -9.694 -25.756 1.00 94.12 545 SER A C 1
ATOM 4293 O O . SER A 1 545 ? 4.659 -9.031 -25.696 1.00 94.12 545 SER A O 1
ATOM 4295 N N . TRP A 1 546 ? 6.889 -9.156 -25.548 1.00 96.38 546 TRP A N 1
ATOM 4296 C CA . TRP A 1 546 ? 7.118 -7.726 -25.393 1.00 96.38 546 TRP A CA 1
ATOM 4297 C C . TRP A 1 546 ? 8.479 -7.318 -25.956 1.00 96.38 546 TRP A C 1
ATOM 4299 O O . TRP A 1 546 ? 9.367 -8.160 -26.147 1.00 96.38 546 TRP A O 1
ATOM 4309 N N . SER A 1 547 ? 8.638 -6.026 -26.235 1.00 95.75 547 SER A N 1
ATOM 4310 C CA . SER A 1 547 ? 9.879 -5.481 -26.777 1.00 95.75 547 SER A CA 1
ATOM 4311 C C . SER A 1 547 ? 10.328 -4.192 -26.087 1.00 95.75 547 SER A C 1
ATOM 4313 O O . SER A 1 547 ? 9.512 -3.422 -25.571 1.00 95.75 547 SER A O 1
ATOM 4315 N N . LEU A 1 548 ? 11.640 -3.943 -26.088 1.00 97.06 548 LEU A N 1
ATOM 4316 C CA . LEU A 1 548 ? 12.207 -2.623 -25.808 1.00 97.06 548 LEU A CA 1
ATOM 4317 C C . LEU A 1 548 ? 12.644 -1.975 -27.121 1.00 97.06 548 LEU A C 1
ATOM 4319 O O . LEU A 1 548 ? 13.537 -2.472 -27.801 1.00 97.06 548 LEU A O 1
ATOM 4323 N N . GLN A 1 549 ? 12.030 -0.839 -27.446 1.00 96.31 549 GLN A N 1
ATOM 4324 C CA . GLN A 1 549 ? 12.387 -0.029 -28.609 1.00 96.31 549 GLN A CA 1
ATOM 4325 C C . GLN A 1 549 ? 13.103 1.230 -28.123 1.00 96.31 549 GLN A C 1
ATOM 4327 O O . GLN A 1 549 ? 12.538 2.002 -27.349 1.00 96.31 549 GLN A O 1
ATOM 4332 N N . PHE A 1 550 ? 14.348 1.438 -28.534 1.00 96.62 550 PHE A N 1
ATOM 4333 C CA . PHE A 1 550 ? 15.164 2.574 -28.098 1.00 96.62 550 PHE A CA 1
ATOM 4334 C C . PHE A 1 550 ? 15.323 3.605 -29.208 1.00 96.62 550 PHE A C 1
ATOM 4336 O O . PHE A 1 550 ? 15.107 3.314 -30.379 1.00 96.62 550 PHE A O 1
ATOM 4343 N N . LEU A 1 551 ? 15.745 4.812 -28.825 1.00 96.75 551 LEU A N 1
ATOM 4344 C CA . LEU A 1 551 ? 16.009 5.912 -29.749 1.00 96.75 551 LEU A CA 1
ATOM 4345 C C . LEU A 1 551 ? 14.811 6.270 -30.647 1.00 96.75 551 LEU A C 1
ATOM 4347 O O . LEU A 1 551 ? 15.004 6.735 -31.764 1.00 96.75 551 LEU A O 1
ATOM 4351 N N . LEU A 1 552 ? 13.575 6.152 -30.158 1.00 97.69 552 LEU A N 1
ATOM 4352 C CA . LEU A 1 552 ? 12.360 6.511 -30.904 1.00 97.69 552 LEU A CA 1
ATOM 4353 C C . LEU A 1 552 ? 11.538 7.588 -30.181 1.00 97.69 552 LEU A C 1
ATOM 4355 O O . LEU A 1 552 ? 11.149 7.425 -29.022 1.00 97.69 552 LEU A O 1
ATOM 4359 N N . SER A 1 553 ? 11.254 8.693 -30.873 1.00 97.62 553 SER A N 1
ATOM 4360 C CA . SER A 1 553 ? 10.435 9.807 -30.372 1.00 97.62 553 SER A CA 1
ATOM 4361 C C . SER A 1 553 ? 9.096 9.808 -31.108 1.00 97.62 553 SER A C 1
ATOM 4363 O O . SER A 1 553 ? 9.109 9.792 -32.334 1.00 97.62 553 SER A O 1
ATOM 4365 N N . PRO A 1 554 ? 7.938 9.804 -30.425 1.00 96.12 554 PRO A N 1
ATOM 4366 C CA . PRO A 1 554 ? 6.652 9.815 -31.115 1.00 96.12 554 PRO A CA 1
ATOM 4367 C C . PRO A 1 554 ? 6.423 11.173 -31.792 1.00 96.12 554 PRO A C 1
ATOM 4369 O O . PRO A 1 554 ? 6.721 12.213 -31.208 1.00 96.12 554 PRO A O 1
ATOM 4372 N N . VAL A 1 555 ? 5.876 11.156 -33.007 1.00 95.06 555 VAL A N 1
ATOM 4373 C CA . VAL A 1 555 ? 5.678 12.346 -33.856 1.00 95.06 555 VAL A CA 1
ATOM 4374 C C . VAL A 1 555 ? 4.203 12.629 -34.089 1.00 95.06 555 VAL A C 1
ATOM 4376 O O . VAL A 1 555 ? 3.781 13.779 -34.033 1.00 95.06 555 VAL A O 1
ATOM 4379 N N . LYS A 1 556 ? 3.410 11.590 -34.366 1.00 91.38 556 LYS A N 1
ATOM 4380 C CA . LYS A 1 556 ? 1.958 11.687 -34.558 1.00 91.38 556 LYS A CA 1
ATOM 4381 C C . LYS A 1 556 ? 1.290 10.338 -34.317 1.00 91.38 556 LYS A C 1
ATOM 4383 O O . LYS A 1 556 ? 1.923 9.292 -34.463 1.00 91.38 556 LYS A O 1
ATOM 4388 N N . VAL A 1 557 ? -0.001 10.375 -34.014 1.00 88.62 557 VAL A N 1
ATOM 4389 C CA . VAL A 1 557 ? -0.872 9.195 -33.970 1.00 88.62 557 VAL A CA 1
ATOM 4390 C C . VAL A 1 557 ? -1.917 9.294 -35.061 1.00 88.62 557 VAL A C 1
ATOM 4392 O O . VAL A 1 557 ? -2.481 10.360 -35.304 1.00 88.62 557 VAL A O 1
ATOM 4395 N N . THR A 1 558 ? -2.168 8.169 -35.716 1.00 83.50 558 THR A N 1
ATOM 4396 C CA . THR A 1 558 ? -3.254 8.018 -36.684 1.00 83.50 558 THR A CA 1
ATOM 4397 C C . THR A 1 558 ? -4.314 7.094 -36.095 1.00 83.50 558 THR A C 1
ATOM 4399 O O . THR A 1 558 ? -3.983 6.114 -35.424 1.00 83.50 558 THR A O 1
ATOM 4402 N N . GLY A 1 559 ? -5.583 7.454 -36.279 1.00 73.69 559 GLY A N 1
ATOM 4403 C CA . GLY A 1 559 ? -6.734 6.706 -35.775 1.00 73.69 559 GLY A CA 1
ATOM 4404 C C . GLY A 1 559 ? -7.479 5.996 -36.899 1.00 73.69 559 GLY A C 1
ATOM 4405 O O . GLY A 1 559 ? -7.332 6.345 -38.071 1.00 73.69 559 GLY A O 1
ATOM 4406 N N . ASN A 1 560 ? -8.300 5.017 -36.532 1.00 64.12 560 ASN A N 1
ATOM 4407 C CA . ASN A 1 560 ? -9.201 4.352 -37.469 1.00 64.12 560 ASN A CA 1
ATOM 4408 C C . ASN A 1 560 ? -10.285 5.343 -37.966 1.00 64.12 560 ASN A C 1
ATOM 4410 O O . ASN A 1 560 ? -10.951 5.950 -37.131 1.00 64.12 560 ASN A O 1
ATOM 4414 N N . PRO A 1 561 ? -10.531 5.489 -39.284 1.00 55.22 561 PRO A N 1
ATOM 4415 C CA . PRO A 1 561 ? -11.570 6.383 -39.814 1.00 55.22 561 PRO A CA 1
ATOM 4416 C C . PRO A 1 561 ? -12.988 6.124 -39.277 1.00 55.22 561 PRO A C 1
ATOM 4418 O O . PRO A 1 561 ? -13.807 7.037 -39.260 1.00 55.22 561 PRO A O 1
ATOM 4421 N N . ASN A 1 562 ? -13.271 4.890 -38.843 1.00 54.53 562 ASN A N 1
ATOM 4422 C CA . ASN A 1 562 ? -14.586 4.446 -38.369 1.00 54.53 562 ASN A CA 1
ATOM 4423 C C . ASN A 1 562 ? -14.603 4.106 -36.865 1.00 54.53 562 ASN A C 1
ATOM 4425 O O . ASN A 1 562 ? -15.539 3.456 -36.402 1.00 54.53 562 ASN A O 1
ATOM 4429 N N . GLY A 1 563 ? -13.563 4.471 -36.109 1.00 56.56 563 GLY A N 1
ATOM 4430 C CA . GLY A 1 563 ? -13.438 4.086 -34.705 1.00 56.56 563 GLY A CA 1
ATOM 4431 C C . GLY A 1 563 ? -12.582 5.033 -33.873 1.00 56.56 563 GLY A C 1
ATOM 4432 O O . GLY A 1 563 ? -12.021 6.008 -34.359 1.00 56.56 563 GLY A O 1
ATOM 4433 N N . HIS A 1 564 ? -12.482 4.709 -32.589 1.00 63.28 564 HIS A N 1
ATOM 4434 C CA . HIS A 1 564 ? -11.906 5.570 -31.559 1.00 63.28 564 HIS A CA 1
ATOM 4435 C C . HIS A 1 564 ? -10.581 5.044 -30.980 1.00 63.28 564 HIS A C 1
ATOM 4437 O O . HIS A 1 564 ? -10.109 5.505 -29.942 1.00 63.28 564 HIS A O 1
ATOM 4443 N N . SER A 1 565 ? -9.966 4.072 -31.640 1.00 71.75 565 SER A N 1
ATOM 4444 C CA . SER A 1 565 ? -8.706 3.472 -31.202 1.00 71.75 565 SER A CA 1
ATOM 4445 C C . SER A 1 565 ? -7.563 3.979 -32.089 1.00 71.75 565 SER A C 1
ATOM 4447 O O . SER A 1 565 ? -7.789 4.239 -33.284 1.00 71.75 565 SER A O 1
ATOM 4449 N N . PRO A 1 566 ? -6.336 4.137 -31.551 1.00 81.81 566 PRO A N 1
ATOM 4450 C CA . PRO A 1 566 ? -5.175 4.355 -32.403 1.00 81.81 566 PRO A CA 1
ATOM 4451 C C . PRO A 1 566 ? -5.075 3.192 -33.395 1.00 81.81 566 PRO A C 1
ATOM 4453 O O . PRO A 1 566 ? -5.438 2.068 -33.071 1.00 81.81 566 PRO A O 1
ATOM 4456 N N . GLN A 1 567 ? -4.631 3.475 -34.614 1.00 84.75 567 GLN A N 1
ATOM 4457 C CA . GLN A 1 567 ? -4.287 2.457 -35.609 1.00 84.75 567 GLN A CA 1
ATOM 4458 C C . GLN A 1 567 ? -2.768 2.299 -35.699 1.00 84.75 567 GLN A C 1
ATOM 4460 O O . GLN A 1 567 ? -2.247 1.208 -35.931 1.00 84.75 567 GLN A O 1
ATOM 4465 N N . MET A 1 568 ? -2.051 3.413 -35.544 1.00 88.31 568 MET A N 1
ATOM 4466 C CA . MET A 1 568 ? -0.607 3.465 -35.694 1.00 88.31 568 MET A CA 1
ATOM 4467 C C . MET A 1 568 ? -0.032 4.698 -34.999 1.00 88.31 568 MET A C 1
ATOM 4469 O O . MET A 1 568 ? -0.604 5.793 -35.052 1.00 88.31 568 MET A O 1
ATOM 4473 N N . VAL A 1 569 ? 1.146 4.521 -34.405 1.00 92.12 569 VAL A N 1
ATOM 4474 C CA . VAL A 1 569 ? 1.988 5.604 -33.892 1.00 92.12 569 VAL A CA 1
ATOM 4475 C C . VAL A 1 569 ? 3.214 5.736 -34.791 1.00 92.12 569 VAL A C 1
ATOM 4477 O O . VAL A 1 569 ? 3.920 4.759 -35.044 1.00 92.12 569 VAL A O 1
ATOM 4480 N N . VAL A 1 570 ? 3.466 6.952 -35.272 1.00 94.75 570 VAL A N 1
ATOM 4481 C CA . VAL A 1 570 ? 4.652 7.272 -36.073 1.00 94.75 570 VAL A CA 1
ATOM 4482 C C . VAL A 1 570 ? 5.738 7.800 -35.151 1.00 94.75 570 VAL A C 1
ATOM 4484 O O . VAL A 1 570 ? 5.507 8.744 -34.391 1.00 94.75 570 VAL A O 1
ATOM 4487 N N . PHE A 1 571 ? 6.922 7.207 -35.240 1.00 97.62 571 PHE A N 1
ATOM 4488 C CA . PHE A 1 571 ? 8.104 7.580 -34.479 1.00 97.62 571 PHE A CA 1
ATOM 4489 C C . PHE A 1 571 ? 9.191 8.127 -35.398 1.00 97.62 571 PHE A C 1
ATOM 4491 O O . PHE A 1 571 ? 9.380 7.628 -36.499 1.00 97.62 571 PHE A O 1
ATOM 4498 N N . GLU A 1 572 ? 9.939 9.118 -34.928 1.00 97.94 572 GLU A N 1
ATOM 4499 C CA . GLU A 1 572 ? 11.209 9.535 -35.517 1.00 97.94 572 GLU A CA 1
ATOM 4500 C C . GLU A 1 572 ? 12.357 8.824 -34.791 1.00 97.94 572 GLU A C 1
ATOM 4502 O O . GLU A 1 572 ? 12.375 8.755 -33.552 1.00 97.94 572 GLU A O 1
ATOM 4507 N N . LYS A 1 573 ? 13.325 8.308 -35.551 1.00 97.69 573 LYS A N 1
ATOM 4508 C CA . LYS A 1 573 ? 14.576 7.786 -35.002 1.00 97.69 573 LYS A CA 1
ATOM 4509 C C . LYS A 1 573 ? 15.425 8.924 -34.451 1.00 97.69 573 LYS A C 1
ATOM 4511 O O . LYS A 1 573 ? 15.479 10.017 -35.009 1.00 97.69 573 LYS A O 1
ATOM 4516 N N . ASN A 1 574 ? 16.121 8.650 -33.357 1.00 97.06 574 ASN A N 1
ATOM 4517 C CA . ASN A 1 574 ? 16.979 9.606 -32.679 1.00 97.06 574 ASN A CA 1
ATOM 4518 C C . ASN A 1 574 ? 18.433 9.139 -32.678 1.00 97.06 574 ASN A C 1
ATOM 4520 O O . ASN A 1 574 ? 18.730 7.947 -32.687 1.00 97.06 574 ASN A O 1
ATOM 4524 N N . ARG A 1 575 ? 19.334 10.104 -32.530 1.00 94.44 575 ARG A N 1
ATOM 4525 C CA . ARG A 1 575 ? 20.690 9.900 -32.018 1.00 94.44 575 ARG A CA 1
ATOM 4526 C C . ARG A 1 575 ? 20.856 10.617 -30.680 1.00 94.44 575 ARG A C 1
ATOM 4528 O O . ARG A 1 575 ? 20.091 11.531 -30.359 1.00 94.44 575 ARG A O 1
ATOM 4535 N N . LEU A 1 576 ? 21.845 10.203 -29.895 1.00 93.44 576 LEU A N 1
ATOM 4536 C CA . LEU A 1 576 ? 22.194 10.855 -28.636 1.00 93.44 576 LEU A CA 1
ATOM 4537 C C . LEU A 1 576 ? 23.263 11.933 -28.864 1.00 93.44 576 LEU A C 1
ATOM 4539 O O . LEU A 1 576 ? 24.280 11.678 -29.499 1.00 93.44 576 LEU A O 1
ATOM 4543 N N . GLU A 1 577 ? 23.043 13.130 -28.322 1.00 91.00 577 GLU A N 1
ATOM 4544 C CA . GLU A 1 577 ? 23.988 14.253 -28.355 1.00 91.00 577 GLU A CA 1
ATOM 4545 C C . GLU A 1 577 ? 24.208 14.845 -26.954 1.00 91.00 577 GLU A C 1
ATOM 4547 O O . GLU A 1 577 ? 23.312 14.833 -26.104 1.00 91.00 577 GLU A O 1
ATOM 4552 N N . GLY A 1 578 ? 25.385 15.427 -26.717 1.00 85.56 578 GLY A N 1
ATOM 4553 C CA . GLY A 1 578 ? 25.737 16.078 -25.451 1.00 85.56 578 GLY A CA 1
ATOM 4554 C C . GLY A 1 578 ? 26.490 15.167 -24.469 1.00 85.56 578 GLY A C 1
ATOM 4555 O O . GLY A 1 578 ? 26.952 14.091 -24.845 1.00 85.56 578 GLY A O 1
ATOM 4556 N N . PRO A 1 579 ? 26.672 15.601 -23.208 1.00 79.25 579 PRO A N 1
ATOM 4557 C CA . PRO A 1 579 ? 27.505 14.890 -22.241 1.00 79.25 579 PRO A CA 1
ATOM 4558 C C . PRO A 1 579 ? 26.926 13.514 -21.895 1.00 79.25 579 PRO A C 1
ATOM 4560 O O . PRO A 1 579 ? 25.723 13.385 -21.655 1.00 79.25 579 PRO A O 1
ATOM 4563 N N . SER A 1 580 ? 27.798 12.507 -21.776 1.00 72.62 580 SER A N 1
ATOM 4564 C CA . SER A 1 580 ? 27.423 11.099 -21.560 1.00 72.62 580 SER A CA 1
ATOM 4565 C C . SER A 1 580 ? 26.528 10.875 -20.333 1.00 72.62 580 SER A C 1
ATOM 4567 O O . SER A 1 580 ? 25.724 9.951 -20.309 1.00 72.62 580 SER A O 1
ATOM 4569 N N . GLU A 1 581 ? 26.612 11.733 -19.314 1.00 70.94 581 GLU A N 1
ATOM 4570 C CA . GLU A 1 581 ? 25.795 11.627 -18.097 1.00 70.94 581 GLU A CA 1
ATOM 4571 C C . GLU A 1 581 ? 24.323 12.019 -18.311 1.00 70.94 581 GLU A C 1
ATOM 4573 O O . GLU A 1 581 ? 23.438 11.527 -17.606 1.00 70.94 581 GLU A O 1
ATOM 4578 N N . ARG A 1 582 ? 24.037 12.917 -19.263 1.00 80.00 582 ARG A N 1
ATOM 4579 C CA . ARG A 1 582 ? 22.680 13.400 -19.575 1.00 80.00 582 ARG A CA 1
ATOM 4580 C C . ARG A 1 582 ? 22.534 13.699 -21.072 1.00 80.00 582 ARG A C 1
ATOM 4582 O O . ARG A 1 582 ? 22.297 14.855 -21.433 1.00 80.00 582 ARG A O 1
ATOM 4589 N N . PRO A 1 583 ? 22.634 12.681 -21.941 1.00 88.25 583 PRO A N 1
ATOM 4590 C CA . PRO A 1 583 ? 22.508 12.891 -23.369 1.00 88.25 583 PRO A CA 1
ATOM 4591 C C . PRO A 1 583 ? 21.075 13.292 -23.728 1.00 88.25 583 PRO A C 1
ATOM 4593 O O . PRO A 1 583 ? 20.086 12.843 -23.124 1.00 88.25 583 PRO A O 1
ATOM 4596 N N . ARG A 1 584 ? 20.972 14.147 -24.738 1.00 93.19 584 ARG A N 1
ATOM 4597 C CA . ARG A 1 584 ? 19.727 14.587 -25.353 1.00 93.19 584 ARG A CA 1
ATOM 4598 C C . ARG A 1 584 ? 19.466 13.749 -26.604 1.00 93.19 584 ARG A C 1
ATOM 4600 O O . ARG A 1 584 ? 20.367 13.528 -27.398 1.00 93.19 584 ARG A O 1
ATOM 4607 N N . ALA A 1 585 ? 18.220 13.322 -26.779 1.00 95.06 585 ALA A N 1
ATOM 4608 C CA . ALA A 1 585 ? 17.764 12.707 -28.020 1.00 95.06 585 ALA A CA 1
ATOM 4609 C C . ALA A 1 585 ? 17.508 13.791 -29.078 1.00 95.06 585 ALA A C 1
ATOM 4611 O O . ALA A 1 585 ? 16.838 14.788 -28.782 1.00 95.06 585 ALA A O 1
ATOM 4612 N N . VAL A 1 586 ? 18.050 13.599 -30.278 1.00 95.81 586 VAL A N 1
ATOM 4613 C CA . VAL A 1 586 ? 17.868 14.482 -31.436 1.00 95.81 586 VAL A CA 1
ATOM 4614 C C . VAL A 1 586 ? 17.423 13.637 -32.622 1.00 95.81 586 VAL A C 1
ATOM 4616 O O . VAL A 1 586 ? 18.057 12.626 -32.919 1.00 95.81 586 VAL A O 1
ATOM 4619 N N . GLY A 1 587 ? 16.325 14.041 -33.260 1.00 95.50 587 GLY A N 1
ATOM 4620 C CA . GLY A 1 587 ? 15.771 13.373 -34.432 1.00 95.50 587 GLY A CA 1
ATOM 4621 C C . GLY A 1 587 ? 16.725 13.409 -35.625 1.00 95.50 587 GLY A C 1
ATOM 4622 O O . GLY A 1 587 ? 17.459 14.385 -35.805 1.00 95.50 587 GLY A O 1
ATOM 4623 N N . ILE A 1 588 ? 16.748 12.330 -36.408 1.00 96.50 588 ILE A N 1
ATOM 4624 C CA . ILE A 1 588 ? 17.602 12.203 -37.602 1.00 96.50 588 ILE A CA 1
ATOM 4625 C C . ILE A 1 588 ? 16.816 12.291 -38.919 1.00 96.50 588 ILE A C 1
ATOM 4627 O O . ILE A 1 588 ? 17.391 12.069 -39.979 1.00 96.50 588 ILE A O 1
ATOM 4631 N N . GLY A 1 589 ? 15.515 12.600 -38.877 1.00 94.94 589 GLY A N 1
ATOM 4632 C CA . GLY A 1 589 ? 14.666 12.687 -40.070 1.00 94.94 589 GLY A CA 1
ATOM 4633 C C . GLY A 1 589 ? 14.248 11.341 -40.678 1.00 94.94 589 GLY A C 1
ATOM 4634 O O . GLY A 1 589 ? 13.616 11.327 -41.732 1.00 94.94 589 GLY A O 1
ATOM 4635 N N . GLU A 1 590 ? 14.563 10.218 -40.026 1.00 97.00 590 GLU A N 1
ATOM 4636 C CA . GLU A 1 590 ? 14.074 8.884 -40.393 1.00 97.00 590 GLU A CA 1
ATOM 4637 C C . GLU A 1 590 ? 12.865 8.493 -39.540 1.00 97.00 590 GLU A C 1
ATOM 4639 O O . GLU A 1 590 ? 12.898 8.639 -38.316 1.00 97.00 590 GLU A O 1
ATOM 4644 N N . TYR A 1 591 ? 11.827 7.931 -40.164 1.00 96.38 591 TYR A N 1
ATOM 4645 C CA . TYR A 1 591 ? 10.564 7.606 -39.498 1.00 96.38 591 TYR A CA 1
ATOM 4646 C C . TYR A 1 591 ? 10.267 6.104 -39.515 1.00 96.38 591 TYR A C 1
ATOM 4648 O O . TYR A 1 591 ? 10.600 5.401 -40.467 1.00 96.38 591 TYR A O 1
ATOM 4656 N N . VAL A 1 592 ? 9.621 5.624 -38.453 1.00 95.00 592 VAL A N 1
ATOM 4657 C CA . VAL A 1 592 ? 9.150 4.245 -38.291 1.00 95.00 592 VAL A CA 1
ATOM 4658 C C . VAL A 1 592 ? 7.684 4.273 -37.879 1.00 95.00 592 VAL A C 1
ATOM 4660 O O . VAL A 1 592 ? 7.289 5.013 -36.978 1.00 95.00 592 VAL A O 1
ATOM 4663 N N . GLU A 1 593 ? 6.879 3.446 -38.530 1.00 93.81 593 GLU A N 1
ATOM 4664 C CA . GLU A 1 593 ? 5.452 3.314 -38.268 1.00 93.81 593 GLU A CA 1
ATOM 4665 C C . GLU A 1 593 ? 5.184 2.020 -37.500 1.00 93.81 593 GLU A C 1
ATOM 4667 O O . GLU A 1 593 ? 5.518 0.933 -37.967 1.00 93.81 593 GLU A O 1
ATOM 4672 N N . LEU A 1 594 ? 4.584 2.128 -36.312 1.00 91.56 594 LEU A N 1
ATOM 4673 C CA . LEU A 1 594 ? 4.206 0.970 -35.503 1.00 91.56 594 LEU A CA 1
ATOM 4674 C C . LEU A 1 594 ? 2.684 0.904 -35.377 1.00 91.56 594 LEU A C 1
ATOM 4676 O O . LEU A 1 594 ? 2.065 1.787 -34.780 1.00 91.56 594 LEU A O 1
ATOM 4680 N N . GLY A 1 595 ? 2.090 -0.146 -35.945 1.00 89.56 595 GLY A N 1
ATOM 4681 C CA . GLY A 1 595 ? 0.665 -0.437 -35.799 1.00 89.56 595 GLY A CA 1
ATOM 4682 C C . GLY A 1 595 ? 0.325 -0.869 -34.373 1.00 89.56 595 GLY A C 1
ATOM 4683 O O . GLY A 1 595 ? 1.051 -1.658 -33.771 1.00 89.56 595 GLY A O 1
ATOM 4684 N N . CYS A 1 596 ? -0.776 -0.364 -33.828 1.00 89.75 596 CYS A N 1
ATOM 4685 C CA . CYS A 1 596 ? -1.302 -0.764 -32.525 1.00 89.75 596 CYS A CA 1
ATOM 4686 C C . CYS A 1 596 ? -2.797 -0.462 -32.453 1.00 89.75 596 CYS A C 1
ATOM 4688 O O . CYS A 1 596 ? -3.270 0.379 -33.206 1.00 89.75 596 CYS A O 1
ATOM 4690 N N . GLY A 1 597 ? -3.523 -1.115 -31.543 1.00 85.38 597 GLY A N 1
ATOM 4691 C CA . GLY A 1 597 ? -4.882 -0.682 -31.175 1.00 85.38 597 GLY A CA 1
ATOM 4692 C C . GLY A 1 597 ? -4.976 -0.076 -29.776 1.00 85.38 597 GLY A C 1
ATOM 4693 O O . GLY A 1 597 ? -6.011 0.466 -29.407 1.00 85.38 597 GLY A O 1
ATOM 4694 N N . LEU A 1 598 ? -3.877 -0.097 -29.015 1.00 91.25 598 LEU A N 1
ATOM 4695 C CA . LEU A 1 598 ? -3.742 0.612 -27.749 1.00 91.25 598 LEU A CA 1
ATOM 4696 C C . LEU A 1 598 ? -2.400 1.345 -27.705 1.00 91.25 598 LEU A C 1
ATOM 4698 O O . LEU A 1 598 ? -1.350 0.765 -27.982 1.00 91.25 598 LEU A O 1
ATOM 4702 N N . ALA A 1 599 ? -2.419 2.613 -27.307 1.00 93.50 599 ALA A N 1
ATOM 4703 C CA . ALA A 1 599 ? -1.215 3.389 -27.042 1.00 93.50 599 ALA A CA 1
ATOM 4704 C C . ALA A 1 599 ? -1.316 4.048 -25.662 1.00 93.50 599 ALA A C 1
ATOM 4706 O O . ALA A 1 599 ? -2.297 4.735 -25.376 1.00 93.50 599 ALA A O 1
ATOM 4707 N N . LEU A 1 600 ? -0.300 3.860 -24.818 1.00 94.94 600 LEU A N 1
ATOM 4708 C CA . LEU A 1 600 ? -0.203 4.436 -23.480 1.00 94.94 600 LEU A CA 1
ATOM 4709 C C . LEU A 1 600 ? 0.961 5.431 -23.407 1.00 94.94 600 LEU A C 1
ATOM 4711 O O . LEU A 1 600 ? 2.093 5.086 -23.741 1.00 94.94 600 LEU A O 1
ATOM 4715 N N . ARG A 1 601 ? 0.740 6.647 -22.895 1.00 95.19 601 ARG A N 1
ATOM 4716 C CA . ARG A 1 601 ? 1.835 7.565 -22.530 1.00 95.19 601 ARG A CA 1
ATOM 4717 C C . ARG A 1 601 ? 2.250 7.363 -21.077 1.00 95.19 601 ARG A C 1
ATOM 4719 O O . ARG A 1 601 ? 1.468 7.577 -20.155 1.00 95.19 601 ARG A O 1
ATOM 4726 N N . SER A 1 602 ? 3.513 7.009 -20.870 1.00 95.88 602 SER A N 1
ATOM 4727 C CA . SER A 1 602 ? 4.170 6.835 -19.570 1.00 95.88 602 SER A CA 1
ATOM 4728 C C . SER A 1 602 ? 5.427 7.717 -19.469 1.00 95.88 602 SER A C 1
ATOM 4730 O O . SER A 1 602 ? 6.506 7.273 -19.069 1.00 95.88 602 SER A O 1
ATOM 4732 N N . VAL A 1 603 ? 5.295 8.999 -19.826 1.00 91.69 603 VAL A N 1
ATOM 4733 C CA . VAL A 1 603 ? 6.401 9.982 -19.881 1.00 91.69 603 VAL A CA 1
ATOM 4734 C C . VAL A 1 603 ? 6.554 10.836 -18.610 1.00 91.69 603 VAL A C 1
ATOM 4736 O O . VAL A 1 603 ? 7.266 11.844 -18.595 1.00 91.69 603 VAL A O 1
ATOM 4739 N N . GLY A 1 604 ? 5.917 10.403 -17.520 1.00 86.69 604 GLY A N 1
ATOM 4740 C CA . GLY A 1 604 ? 6.015 11.002 -16.191 1.00 86.69 604 GLY A CA 1
ATOM 4741 C C . GLY A 1 604 ? 4.776 11.788 -15.764 1.00 86.69 604 GLY A C 1
ATOM 4742 O O . GLY A 1 604 ? 3.913 12.144 -16.566 1.00 86.69 604 GLY A O 1
ATOM 4743 N N . TYR A 1 605 ? 4.714 12.060 -14.464 1.00 86.62 605 TYR A N 1
ATOM 4744 C CA . TYR A 1 605 ? 3.663 12.854 -13.836 1.00 86.62 605 TYR A CA 1
ATOM 4745 C C . TYR A 1 605 ? 4.073 14.333 -13.789 1.00 86.62 605 TYR A C 1
ATOM 4747 O O . TYR A 1 605 ? 5.227 14.691 -14.039 1.00 86.62 605 TYR A O 1
ATOM 4755 N N . ALA A 1 606 ? 3.133 15.196 -13.434 1.00 86.81 606 ALA A N 1
ATOM 4756 C CA . ALA A 1 606 ? 3.354 16.594 -13.113 1.00 86.81 606 ALA A CA 1
ATOM 4757 C C . ALA A 1 606 ? 2.467 16.992 -11.927 1.00 86.81 606 ALA A C 1
ATOM 4759 O O . ALA A 1 606 ? 1.324 16.538 -11.808 1.00 86.81 606 ALA A O 1
ATOM 4760 N N . SER A 1 607 ? 2.994 17.818 -11.026 1.00 90.88 607 SER A N 1
ATOM 4761 C CA . SER A 1 607 ? 2.181 18.404 -9.960 1.00 90.88 607 SER A CA 1
ATOM 4762 C C . SER A 1 607 ? 1.252 19.481 -10.509 1.00 90.88 607 SER A C 1
ATOM 4764 O O . SER A 1 607 ? 1.430 19.961 -11.627 1.00 90.88 607 SER A O 1
ATOM 4766 N N . MET A 1 608 ? 0.234 19.832 -9.730 1.00 89.88 608 MET A N 1
ATOM 4767 C CA . MET A 1 608 ? -0.688 20.919 -10.043 1.00 89.88 608 MET A CA 1
ATOM 4768 C C . MET A 1 608 ? -0.474 22.077 -9.066 1.00 89.88 608 MET A C 1
ATOM 4770 O O . MET A 1 608 ? -0.203 21.811 -7.891 1.00 89.88 608 MET A O 1
ATOM 4774 N N . PRO A 1 609 ? -0.602 23.335 -9.525 1.00 92.75 609 PRO A N 1
ATOM 4775 C CA . PRO A 1 609 ? -0.616 24.474 -8.623 1.00 92.75 609 PRO A CA 1
ATOM 4776 C C . PRO A 1 609 ? -1.845 24.404 -7.709 1.00 92.75 609 PRO A C 1
ATOM 4778 O O . PRO A 1 609 ? -2.924 23.985 -8.129 1.00 92.75 609 PRO A O 1
ATOM 4781 N N . MET A 1 610 ? -1.674 24.844 -6.465 1.00 92.56 610 MET A N 1
ATOM 4782 C CA . MET A 1 610 ? -2.763 25.085 -5.521 1.00 92.56 610 MET A CA 1
ATOM 4783 C C . MET A 1 610 ? -2.894 26.593 -5.343 1.00 92.56 610 MET A C 1
ATOM 4785 O O . MET A 1 610 ? -1.893 27.270 -5.109 1.00 92.56 610 MET A O 1
ATOM 4789 N N . LYS A 1 611 ? -4.113 27.128 -5.460 1.00 90.31 611 LYS A N 1
ATOM 4790 C CA . LYS A 1 611 ? -4.370 28.555 -5.228 1.00 90.31 611 LYS A CA 1
ATOM 4791 C C . LYS A 1 611 ? -3.867 28.942 -3.829 1.00 90.31 611 LYS A C 1
ATOM 4793 O O . LYS A 1 611 ? -4.156 28.242 -2.862 1.00 90.31 611 LYS A O 1
ATOM 4798 N N . GLY A 1 612 ? -3.069 30.006 -3.759 1.00 87.06 612 GLY A N 1
ATOM 4799 C CA . GLY A 1 612 ? -2.429 30.465 -2.521 1.00 87.06 612 GLY A CA 1
ATOM 4800 C C . GLY A 1 612 ? -1.059 29.853 -2.216 1.00 87.06 612 GLY A C 1
ATOM 4801 O O . GLY A 1 612 ? -0.359 30.356 -1.340 1.00 87.06 612 GLY A O 1
ATOM 4802 N N . ALA A 1 613 ? -0.643 28.795 -2.922 1.00 92.81 613 ALA A N 1
ATOM 4803 C CA . ALA A 1 613 ? 0.686 28.200 -2.779 1.00 92.81 613 ALA A CA 1
ATOM 4804 C C . ALA A 1 613 ? 1.644 28.710 -3.873 1.00 92.81 613 ALA A C 1
ATOM 4806 O O . ALA A 1 613 ? 1.234 28.839 -5.030 1.00 92.81 613 ALA A O 1
ATOM 4807 N N . PRO A 1 614 ? 2.933 28.937 -3.561 1.00 93.44 614 PRO A N 1
ATOM 4808 C CA . PRO A 1 614 ? 3.932 29.238 -4.581 1.00 93.44 614 PRO A CA 1
ATOM 4809 C C . PRO A 1 614 ? 4.163 28.026 -5.495 1.00 93.44 614 PRO A C 1
ATOM 4811 O O . PRO A 1 614 ? 4.193 26.882 -5.037 1.00 93.44 614 PRO A O 1
ATOM 4814 N N . PHE A 1 615 ? 4.350 28.268 -6.794 1.00 94.44 615 PHE A N 1
ATOM 4815 C CA . PHE A 1 615 ? 4.513 27.203 -7.784 1.00 94.44 615 PHE A CA 1
ATOM 4816 C C . PHE A 1 615 ? 5.431 27.631 -8.936 1.00 94.44 615 PHE A C 1
ATOM 4818 O O . PHE A 1 615 ? 5.243 28.687 -9.532 1.00 94.44 615 PHE A O 1
ATOM 4825 N N . ASP A 1 616 ? 6.419 26.800 -9.266 1.00 93.25 616 ASP A N 1
ATOM 4826 C CA . ASP A 1 616 ? 7.272 26.961 -10.447 1.00 93.25 616 ASP A CA 1
ATOM 4827 C C . ASP A 1 616 ? 6.653 26.173 -11.604 1.00 93.25 616 ASP A C 1
ATOM 4829 O O . ASP A 1 616 ? 6.735 24.945 -11.636 1.00 93.25 616 ASP A O 1
ATOM 4833 N N . GLU A 1 617 ? 6.041 26.865 -12.568 1.00 90.56 617 GLU A N 1
ATOM 4834 C CA . GLU A 1 617 ? 5.391 26.230 -13.724 1.00 90.56 617 GLU A CA 1
ATOM 4835 C C . GLU A 1 617 ? 6.365 25.511 -14.667 1.00 90.56 617 GLU A C 1
ATOM 4837 O O . GLU A 1 617 ? 5.968 24.601 -15.393 1.00 90.56 617 GLU A O 1
ATOM 4842 N N . LYS A 1 618 ? 7.654 25.870 -14.666 1.00 88.75 618 LYS A N 1
ATOM 4843 C CA . LYS A 1 618 ? 8.650 25.198 -15.514 1.00 88.75 618 LYS A CA 1
ATOM 4844 C C . LYS A 1 618 ? 9.081 23.878 -14.892 1.00 88.75 618 LYS A C 1
ATOM 4846 O O . LYS A 1 618 ? 9.181 22.864 -15.586 1.00 88.75 618 LYS A O 1
ATOM 4851 N N . LYS A 1 619 ? 9.350 23.881 -13.585 1.00 87.94 619 LYS A N 1
ATOM 4852 C CA . LYS A 1 619 ? 9.730 22.669 -12.840 1.00 87.94 619 LYS A CA 1
ATOM 4853 C C . LYS A 1 619 ? 8.522 21.818 -12.454 1.00 87.94 619 LYS A C 1
ATOM 4855 O O . LYS A 1 619 ? 8.693 20.623 -12.229 1.00 87.94 619 LYS A O 1
ATOM 4860 N N . MET A 1 620 ? 7.326 22.408 -12.434 1.00 91.94 620 MET A N 1
ATOM 4861 C CA . MET A 1 620 ? 6.080 21.836 -11.921 1.00 91.94 620 MET A CA 1
ATOM 4862 C C . MET A 1 620 ? 6.200 21.417 -10.447 1.00 91.94 620 MET A C 1
ATOM 4864 O O . MET A 1 620 ? 5.792 20.313 -10.096 1.00 91.94 620 MET A O 1
ATOM 4868 N N . LEU A 1 621 ? 6.801 22.265 -9.605 1.00 94.44 621 LEU A N 1
ATOM 4869 C CA . LEU A 1 621 ? 7.065 22.010 -8.178 1.00 94.44 621 LEU A CA 1
ATOM 4870 C C . LEU A 1 621 ? 6.748 23.237 -7.330 1.00 94.44 621 LEU A C 1
ATOM 4872 O O . LEU A 1 621 ? 6.737 24.354 -7.839 1.00 94.44 621 LEU A O 1
ATOM 4876 N N . VAL A 1 622 ? 6.597 23.037 -6.021 1.00 95.81 622 VAL A N 1
ATOM 4877 C CA . VAL A 1 622 ? 6.637 24.141 -5.052 1.00 95.81 622 VAL A CA 1
ATOM 4878 C C . VAL A 1 622 ? 8.108 24.507 -4.792 1.00 95.81 622 VAL A C 1
ATOM 4880 O O . VAL A 1 622 ? 8.861 23.652 -4.305 1.00 95.81 622 VAL A O 1
ATOM 4883 N N . PRO A 1 623 ? 8.555 25.741 -5.104 1.00 96.69 623 PRO A N 1
ATOM 4884 C CA . PRO A 1 623 ? 9.898 26.213 -4.765 1.00 96.69 623 PRO A CA 1
ATOM 4885 C C . PRO A 1 623 ? 10.155 26.069 -3.265 1.00 96.69 623 PRO A C 1
ATOM 4887 O O . PRO A 1 623 ? 9.307 26.451 -2.463 1.00 96.69 623 PRO A O 1
ATOM 4890 N N . ASN A 1 624 ? 11.286 25.479 -2.870 1.00 97.12 624 ASN A N 1
ATOM 4891 C CA . ASN A 1 624 ? 11.559 25.201 -1.459 1.00 97.12 624 ASN A CA 1
ATOM 4892 C C . ASN A 1 624 ? 13.055 25.094 -1.122 1.00 97.12 624 ASN A C 1
ATOM 4894 O O . ASN A 1 624 ? 13.867 24.759 -1.986 1.00 97.12 624 ASN A O 1
ATOM 4898 N N . ILE A 1 625 ? 13.396 25.301 0.157 1.00 95.94 625 ILE A N 1
ATOM 4899 C CA . ILE A 1 625 ? 14.718 25.015 0.745 1.00 95.94 625 ILE A CA 1
ATOM 4900 C C . ILE A 1 625 ? 14.530 24.089 1.945 1.00 95.94 625 ILE A C 1
ATOM 4902 O O . ILE A 1 625 ? 13.873 24.438 2.925 1.00 95.94 625 ILE A O 1
ATOM 4906 N N . GLY A 1 626 ? 15.079 22.874 1.865 1.00 91.62 626 GLY A N 1
ATOM 4907 C CA . GLY A 1 626 ? 14.935 21.866 2.924 1.00 91.62 626 GLY A CA 1
ATOM 4908 C C . GLY A 1 626 ? 13.486 21.431 3.191 1.00 91.62 626 GLY A C 1
ATOM 4909 O O . GLY A 1 626 ? 13.235 20.723 4.158 1.00 91.62 626 GLY A O 1
ATOM 4910 N N . GLY A 1 627 ? 12.533 21.821 2.338 1.00 96.69 627 GLY A N 1
ATOM 4911 C CA . GLY A 1 627 ? 11.100 21.622 2.547 1.00 96.69 627 GLY A CA 1
ATOM 4912 C C . GLY A 1 627 ? 10.332 22.858 3.022 1.00 96.69 627 GLY A C 1
ATOM 4913 O O . GLY A 1 627 ? 9.111 22.789 3.021 1.00 96.69 627 GLY A O 1
ATOM 4914 N N . ARG A 1 628 ? 10.977 23.985 3.365 1.00 97.75 628 ARG A N 1
ATOM 4915 C CA . ARG A 1 628 ? 10.279 25.273 3.568 1.00 97.75 628 ARG A CA 1
ATOM 4916 C C . ARG A 1 628 ? 9.914 25.868 2.217 1.00 97.75 628 ARG A C 1
ATOM 4918 O O . ARG A 1 628 ? 10.810 25.991 1.382 1.00 97.75 628 ARG A O 1
ATOM 4925 N N . ALA A 1 629 ? 8.649 26.201 1.986 1.00 97.31 629 ALA A N 1
ATOM 4926 C CA . ALA A 1 629 ? 8.224 26.814 0.730 1.00 97.31 629 ALA A CA 1
ATOM 4927 C C . ALA A 1 629 ? 8.849 28.211 0.566 1.00 97.31 629 ALA A C 1
ATOM 4929 O O . ALA A 1 629 ? 9.102 28.892 1.560 1.00 97.31 629 ALA A O 1
ATOM 4930 N N . LEU A 1 630 ? 9.110 28.628 -0.674 1.00 96.25 630 LEU A N 1
ATOM 4931 C CA . LEU A 1 630 ? 9.631 29.959 -0.993 1.00 96.25 630 LEU A CA 1
ATOM 4932 C C . LEU A 1 630 ? 8.581 30.810 -1.696 1.00 96.25 630 LEU A C 1
ATOM 4934 O O . LEU A 1 630 ? 7.839 30.319 -2.546 1.00 96.25 630 LEU A O 1
ATOM 4938 N N . LYS A 1 631 ? 8.593 32.099 -1.387 1.00 90.94 631 LYS A N 1
ATOM 4939 C CA . LYS A 1 631 ? 7.888 33.155 -2.107 1.00 90.94 631 LYS A CA 1
ATOM 4940 C C . LYS A 1 631 ? 8.511 33.408 -3.480 1.00 90.94 631 LYS A C 1
ATOM 4942 O O . LYS A 1 631 ? 9.570 32.883 -3.824 1.00 90.94 631 LYS A O 1
ATOM 4947 N N . ALA A 1 632 ? 7.846 34.250 -4.270 1.00 85.38 632 ALA A N 1
ATOM 4948 C CA . ALA A 1 632 ? 8.323 34.652 -5.593 1.00 85.38 632 ALA A CA 1
ATOM 4949 C C . ALA A 1 632 ? 9.650 35.439 -5.556 1.00 85.38 632 ALA A C 1
ATOM 4951 O O . ALA A 1 632 ? 10.415 35.374 -6.514 1.00 85.38 632 ALA A O 1
ATOM 4952 N N . ASP A 1 633 ? 9.926 36.153 -4.462 1.00 86.38 633 ASP A N 1
ATOM 4953 C CA . ASP A 1 633 ? 11.170 36.901 -4.219 1.00 86.38 633 ASP A CA 1
ATOM 4954 C C . ASP A 1 633 ? 12.339 36.016 -3.740 1.00 86.38 633 ASP A C 1
ATOM 4956 O O . ASP A 1 633 ? 13.480 36.472 -3.708 1.00 86.38 633 ASP A O 1
ATOM 4960 N N . GLY A 1 634 ? 12.081 34.737 -3.441 1.00 87.44 634 GLY A N 1
ATOM 4961 C CA . GLY A 1 634 ? 13.073 33.773 -2.967 1.00 87.44 634 GLY A CA 1
ATOM 4962 C C . GLY A 1 634 ? 13.149 33.628 -1.445 1.00 87.44 634 GLY A C 1
ATOM 4963 O O . GLY A 1 634 ? 13.851 32.728 -0.979 1.00 87.44 634 GLY A O 1
ATOM 4964 N N . ASP A 1 635 ? 12.405 34.432 -0.681 1.00 91.06 635 ASP A N 1
ATOM 4965 C CA . ASP A 1 635 ? 12.347 34.319 0.776 1.00 91.06 635 ASP A CA 1
ATOM 4966 C C . ASP A 1 635 ? 11.461 33.153 1.227 1.00 91.06 635 ASP A C 1
ATOM 4968 O O . ASP A 1 635 ? 10.573 32.684 0.514 1.00 91.06 635 ASP A O 1
ATOM 4972 N N . VAL A 1 636 ? 11.686 32.676 2.452 1.00 93.69 636 VAL A N 1
ATOM 4973 C CA . VAL A 1 636 ? 10.873 31.611 3.053 1.00 93.69 636 VAL A CA 1
ATOM 4974 C C . VAL A 1 636 ? 9.445 32.103 3.303 1.00 93.69 636 VAL A C 1
ATOM 4976 O O . VAL A 1 636 ? 9.231 33.163 3.891 1.00 93.69 636 VAL A O 1
ATOM 4979 N N . GLU A 1 637 ? 8.461 31.294 2.912 1.00 93.31 637 GLU A N 1
ATOM 4980 C CA . GLU A 1 637 ? 7.055 31.461 3.276 1.00 93.31 637 GLU A CA 1
ATOM 4981 C C . GLU A 1 637 ? 6.819 30.882 4.688 1.00 93.31 637 GLU A C 1
ATOM 4983 O O . GLU A 1 637 ? 6.854 29.658 4.859 1.00 93.31 637 GLU A O 1
ATOM 4988 N N . PRO A 1 638 ? 6.590 31.715 5.724 1.00 91.88 638 PRO A N 1
ATOM 4989 C CA . PRO A 1 638 ? 6.523 31.234 7.101 1.00 91.88 638 PRO A CA 1
ATOM 4990 C C . PRO A 1 638 ? 5.371 30.249 7.322 1.00 91.88 638 PRO A C 1
ATOM 4992 O O . PRO A 1 638 ? 4.239 30.470 6.874 1.00 91.88 638 PRO A O 1
ATOM 4995 N N . GLY A 1 639 ? 5.667 29.152 8.020 1.00 94.38 639 GLY A N 1
ATOM 4996 C CA . GLY A 1 639 ? 4.688 28.120 8.360 1.00 94.38 639 GLY A CA 1
ATOM 4997 C C . GLY A 1 639 ? 4.176 27.290 7.178 1.00 94.38 639 GLY A C 1
ATOM 4998 O O . GLY A 1 639 ? 3.284 26.470 7.384 1.00 94.38 639 GLY A O 1
ATOM 4999 N N . LEU A 1 640 ? 4.710 27.463 5.959 1.00 97.69 640 LEU A N 1
ATOM 5000 C CA . LEU A 1 640 ? 4.348 26.654 4.794 1.00 97.69 640 LEU A CA 1
ATOM 5001 C C . LEU A 1 640 ? 5.502 25.741 4.375 1.00 97.69 640 LEU A C 1
ATOM 5003 O O . LEU A 1 640 ? 6.619 26.179 4.093 1.00 97.69 640 LEU A O 1
ATOM 5007 N N . TYR A 1 641 ? 5.204 24.453 4.277 1.00 98.56 641 TYR A N 1
ATOM 5008 C CA . TYR A 1 641 ? 6.173 23.414 3.965 1.00 98.56 641 TYR A CA 1
ATOM 5009 C C . TYR A 1 641 ? 5.687 22.540 2.815 1.00 98.56 641 TYR A C 1
ATOM 5011 O O . TYR A 1 641 ? 4.503 22.504 2.486 1.00 98.56 641 TYR A O 1
ATOM 5019 N N . VAL A 1 642 ? 6.604 21.787 2.218 1.00 98.56 642 VAL A N 1
ATOM 5020 C CA . VAL A 1 642 ? 6.314 20.826 1.156 1.00 98.56 642 VAL A CA 1
ATOM 5021 C C . VAL A 1 642 ? 7.092 19.529 1.373 1.00 98.56 642 VAL A C 1
ATOM 5023 O O . VAL A 1 642 ? 8.238 19.545 1.831 1.00 98.56 642 VAL A O 1
ATOM 5026 N N . SER A 1 643 ? 6.488 18.388 1.044 1.00 98.12 643 SER A N 1
ATOM 5027 C CA . SER A 1 643 ? 7.147 17.078 1.044 1.00 98.12 643 SER A CA 1
ATOM 5028 C C . SER A 1 643 ? 6.719 16.202 -0.140 1.00 98.12 643 SER A C 1
ATOM 5030 O O . SER A 1 643 ? 5.709 16.430 -0.812 1.00 98.12 643 SER A O 1
ATOM 5032 N N . GLY A 1 644 ? 7.523 15.182 -0.435 1.00 96.62 644 GLY A N 1
ATOM 5033 C CA . GLY A 1 644 ? 7.251 14.180 -1.455 1.00 96.62 644 GLY A CA 1
ATOM 5034 C C . GLY A 1 644 ? 7.431 14.680 -2.886 1.00 96.62 644 GLY A C 1
ATOM 5035 O O . GLY A 1 644 ? 8.313 15.479 -3.204 1.00 96.62 644 GLY A O 1
ATOM 5036 N N . TRP A 1 645 ? 6.597 14.172 -3.794 1.00 95.81 645 TRP A N 1
ATOM 5037 C CA . TRP A 1 645 ? 6.708 14.491 -5.221 1.00 95.81 645 TRP A CA 1
ATOM 5038 C C . TRP A 1 645 ? 6.446 15.962 -5.540 1.00 95.81 645 TRP A C 1
ATOM 5040 O O . TRP A 1 645 ? 7.031 16.476 -6.485 1.00 95.81 645 TRP A O 1
ATOM 5050 N N . LEU A 1 646 ? 5.650 16.659 -4.727 1.00 95.44 646 LEU A N 1
ATOM 5051 C CA . LEU A 1 646 ? 5.429 18.097 -4.880 1.00 95.44 646 LEU A CA 1
ATOM 5052 C C . LEU A 1 646 ? 6.696 18.924 -4.575 1.00 95.44 646 LEU A C 1
ATOM 5054 O O . LEU A 1 646 ? 6.871 20.015 -5.116 1.00 95.44 646 LEU A O 1
ATOM 5058 N N . LYS A 1 647 ? 7.594 18.378 -3.739 1.00 96.38 647 LYS A N 1
ATOM 5059 C CA . LYS A 1 647 ? 8.884 18.973 -3.360 1.00 96.38 647 LYS A CA 1
ATOM 5060 C C . LYS A 1 647 ? 9.996 18.668 -4.364 1.00 96.38 647 LYS A C 1
ATOM 5062 O O . LYS A 1 647 ? 10.763 19.561 -4.714 1.00 96.38 647 LYS A O 1
ATOM 5067 N N . ARG A 1 648 ? 10.132 17.399 -4.772 1.00 93.94 648 ARG A N 1
ATOM 5068 C CA . ARG A 1 648 ? 11.302 16.895 -5.530 1.00 93.94 648 ARG A CA 1
ATOM 5069 C C . ARG A 1 648 ? 11.012 16.503 -6.980 1.00 93.94 648 ARG A C 1
ATOM 5071 O O . ARG A 1 648 ? 11.942 16.233 -7.737 1.00 93.94 648 ARG A O 1
ATOM 5078 N N . GLY A 1 649 ? 9.742 16.440 -7.353 1.00 91.44 649 GLY A N 1
ATOM 5079 C CA . GLY A 1 649 ? 9.268 15.872 -8.608 1.00 91.44 649 GLY A CA 1
ATOM 5080 C C . GLY A 1 649 ? 8.915 14.391 -8.506 1.00 91.44 649 GLY A C 1
ATOM 5081 O O . GLY A 1 649 ? 9.296 13.716 -7.545 1.00 91.44 649 GLY A O 1
ATOM 5082 N N . PRO A 1 650 ? 8.164 13.873 -9.492 1.00 88.50 650 PRO A N 1
ATOM 5083 C CA . PRO A 1 650 ? 7.627 12.518 -9.476 1.00 88.50 650 PRO A CA 1
ATOM 5084 C C . PRO A 1 650 ? 8.659 11.487 -9.932 1.00 88.50 650 PRO A C 1
ATOM 5086 O O . PRO A 1 650 ? 8.495 10.804 -10.942 1.00 88.50 650 PRO A O 1
ATOM 5089 N N . VAL A 1 651 ? 9.764 11.420 -9.193 1.00 81.88 651 VAL A N 1
ATOM 5090 C CA . VAL A 1 651 ? 10.879 10.507 -9.436 1.00 81.88 651 VAL A CA 1
ATOM 5091 C C . VAL A 1 651 ? 11.244 9.819 -8.124 1.00 81.88 651 VAL A C 1
ATOM 5093 O O . VAL A 1 651 ? 11.321 10.454 -7.071 1.00 81.88 651 VAL A O 1
ATOM 5096 N N . GLY A 1 652 ? 11.509 8.516 -8.200 1.00 74.25 652 GLY A N 1
ATOM 5097 C CA . GLY A 1 652 ? 11.949 7.704 -7.069 1.00 74.25 652 GLY A CA 1
ATOM 5098 C C . GLY A 1 652 ? 10.851 6.834 -6.457 1.00 74.25 652 GLY A C 1
ATOM 5099 O O . GLY A 1 652 ? 9.656 7.051 -6.650 1.00 74.25 652 GLY A O 1
ATOM 5100 N N . VAL A 1 653 ? 11.297 5.820 -5.717 1.00 86.06 653 VAL A N 1
ATOM 5101 C CA . VAL A 1 653 ? 10.451 4.838 -5.021 1.00 86.06 653 VAL A CA 1
ATOM 5102 C C . VAL A 1 653 ? 9.983 5.362 -3.659 1.00 86.06 653 VAL A C 1
ATOM 5104 O O . VAL A 1 653 ? 10.511 6.363 -3.162 1.00 86.06 653 VAL A O 1
ATOM 5107 N N . ILE A 1 654 ? 9.053 4.650 -3.009 1.00 86.50 654 ILE A N 1
ATOM 5108 C CA . ILE A 1 654 ? 8.488 5.003 -1.690 1.00 86.50 654 ILE A CA 1
ATOM 5109 C C . ILE A 1 654 ? 9.582 5.306 -0.653 1.00 86.50 654 ILE A C 1
ATOM 5111 O O . ILE A 1 654 ? 9.469 6.287 0.078 1.00 86.50 654 ILE A O 1
ATOM 5115 N N . ALA A 1 655 ? 10.683 4.546 -0.639 1.00 87.38 655 ALA A N 1
ATOM 5116 C CA . ALA A 1 655 ? 11.800 4.775 0.283 1.00 87.38 655 ALA A CA 1
ATOM 5117 C C . ALA A 1 655 ? 12.443 6.168 0.129 1.00 87.38 655 ALA A C 1
ATOM 5119 O O . ALA A 1 655 ? 12.822 6.792 1.118 1.00 87.38 655 ALA A O 1
ATOM 5120 N N . THR A 1 656 ? 12.525 6.695 -1.096 1.00 88.31 656 THR A N 1
ATOM 5121 C CA . THR A 1 656 ? 13.049 8.052 -1.323 1.00 88.31 656 THR A CA 1
ATOM 5122 C C . THR A 1 656 ? 12.057 9.118 -0.860 1.00 88.31 656 THR A C 1
ATOM 5124 O O . THR A 1 656 ? 12.464 10.137 -0.308 1.00 88.31 656 THR A O 1
ATOM 5127 N N . THR A 1 657 ? 10.754 8.873 -1.035 1.00 93.38 657 THR A N 1
ATOM 5128 C CA . THR A 1 657 ? 9.686 9.738 -0.515 1.00 93.38 657 THR A CA 1
ATOM 5129 C C . THR A 1 657 ? 9.690 9.762 1.012 1.00 93.38 657 THR A C 1
ATOM 5131 O O . THR A 1 657 ? 9.536 10.831 1.589 1.00 93.38 657 THR A O 1
ATOM 5134 N N . MET A 1 658 ? 9.938 8.623 1.664 1.00 94.69 658 MET A N 1
ATOM 5135 C CA . MET A 1 658 ? 10.099 8.538 3.119 1.00 94.69 658 MET A CA 1
ATOM 5136 C C . MET A 1 658 ? 11.258 9.413 3.610 1.00 94.69 658 MET A C 1
ATOM 5138 O O . MET A 1 658 ? 11.070 10.235 4.501 1.00 94.69 658 MET A O 1
ATOM 5142 N N . GLN A 1 659 ? 12.450 9.263 3.021 1.00 92.81 65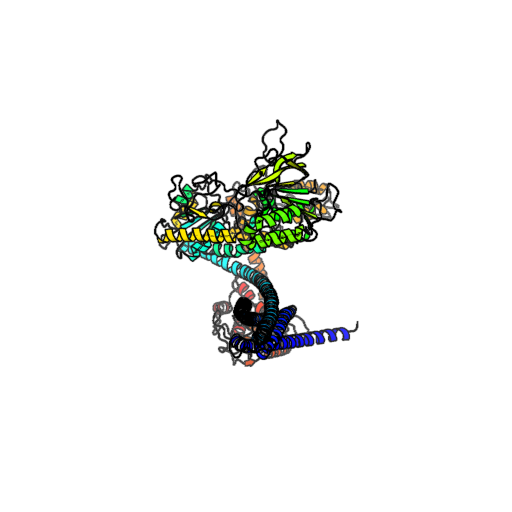9 GLN A N 1
ATOM 5143 C CA . GLN A 1 659 ? 13.627 10.052 3.411 1.00 92.81 659 GLN A CA 1
ATOM 5144 C C . GLN A 1 659 ? 13.392 11.557 3.236 1.00 92.81 659 GLN A C 1
ATOM 5146 O O . GLN A 1 659 ? 13.737 12.347 4.110 1.00 92.81 659 GLN A O 1
ATOM 5151 N N . ASP A 1 660 ? 12.764 11.951 2.131 1.00 96.44 660 ASP A N 1
ATOM 5152 C CA . ASP A 1 660 ? 12.417 13.345 1.864 1.00 96.44 660 ASP A CA 1
ATOM 5153 C C . ASP A 1 660 ? 11.378 13.907 2.846 1.00 96.44 660 ASP A C 1
ATOM 5155 O O . ASP A 1 660 ? 11.539 15.018 3.358 1.00 96.44 660 ASP A O 1
ATOM 5159 N N . ALA A 1 661 ? 10.343 13.126 3.157 1.00 97.69 661 ALA A N 1
ATOM 5160 C CA . ALA A 1 661 ? 9.339 13.481 4.151 1.00 97.69 661 ALA A CA 1
ATOM 5161 C C . ALA A 1 661 ? 9.954 13.641 5.549 1.00 97.69 661 ALA A C 1
ATOM 5163 O O . ALA A 1 661 ? 9.566 14.551 6.285 1.00 97.69 661 ALA A O 1
ATOM 5164 N N . TYR A 1 662 ? 10.949 12.813 5.893 1.00 98.00 662 TYR A N 1
ATOM 5165 C CA . TYR A 1 662 ? 11.699 12.931 7.144 1.00 98.00 662 TYR A CA 1
ATOM 5166 C C . TYR A 1 662 ? 12.546 14.199 7.194 1.00 98.00 662 TYR A C 1
ATOM 5168 O O . TYR A 1 662 ? 12.589 14.846 8.235 1.00 98.00 662 TYR A O 1
ATOM 5176 N N . GLN A 1 663 ? 13.174 14.590 6.082 1.00 97.62 663 GLN A N 1
ATOM 5177 C CA . GLN A 1 663 ? 13.909 15.854 6.004 1.00 97.62 663 GLN A CA 1
ATOM 5178 C C . GLN A 1 663 ? 12.985 17.055 6.223 1.00 97.62 663 GLN A C 1
ATOM 5180 O O . GLN A 1 663 ? 13.308 17.926 7.026 1.00 97.62 663 GLN A O 1
ATOM 5185 N N . THR A 1 664 ? 11.820 17.085 5.564 1.00 98.44 664 THR A N 1
ATOM 5186 C CA . THR A 1 664 ? 10.838 18.161 5.777 1.00 98.44 664 THR A CA 1
ATOM 5187 C C . THR A 1 664 ? 10.339 18.174 7.228 1.00 98.44 664 THR A C 1
ATOM 5189 O O . THR A 1 664 ? 10.279 19.235 7.839 1.00 98.44 664 THR A O 1
ATOM 5192 N N . ALA A 1 665 ? 10.036 17.014 7.818 1.00 98.25 665 ALA A N 1
ATOM 5193 C CA . ALA A 1 665 ? 9.604 16.923 9.215 1.00 98.25 665 ALA A CA 1
ATOM 5194 C C . ALA A 1 665 ? 10.685 17.365 10.217 1.00 98.25 665 ALA A C 1
ATOM 5196 O O . ALA A 1 665 ? 10.369 18.020 11.206 1.00 98.25 665 ALA A O 1
ATOM 5197 N N . ASP A 1 666 ? 11.955 17.037 9.965 1.00 97.19 666 ASP A N 1
ATOM 5198 C CA . ASP A 1 666 ? 13.077 17.476 10.801 1.00 97.19 666 ASP A CA 1
ATOM 5199 C C . ASP A 1 666 ? 13.234 19.010 10.743 1.00 97.19 666 ASP A C 1
ATOM 5201 O O . ASP A 1 666 ? 13.499 19.647 11.763 1.00 97.19 666 ASP A O 1
ATOM 5205 N N . VAL A 1 667 ? 12.979 19.617 9.580 1.00 97.12 667 VAL A N 1
ATOM 5206 C CA . VAL A 1 667 ? 12.939 21.076 9.404 1.00 97.12 667 VAL A CA 1
ATOM 5207 C C . VAL A 1 667 ? 11.757 21.717 10.142 1.00 97.12 667 VAL A C 1
ATOM 5209 O O . VAL A 1 667 ? 11.962 22.676 10.882 1.00 97.12 667 VAL A O 1
ATOM 5212 N N . VAL A 1 668 ? 10.550 21.158 10.020 1.00 97.44 668 VAL A N 1
ATOM 5213 C CA . VAL A 1 668 ? 9.365 21.613 10.776 1.00 97.44 668 VAL A CA 1
ATOM 5214 C C . VAL A 1 668 ? 9.617 21.512 12.284 1.00 97.44 668 VAL A C 1
ATOM 5216 O O . VAL A 1 668 ? 9.338 22.449 13.025 1.00 97.44 668 VAL A O 1
ATOM 5219 N N . SER A 1 669 ? 10.206 20.407 12.751 1.00 96.25 669 SER A N 1
ATOM 5220 C CA . SER A 1 669 ? 10.572 20.232 14.160 1.00 96.25 669 SER A CA 1
ATOM 5221 C C . SER A 1 669 ? 11.572 21.289 14.632 1.00 96.25 669 SER A C 1
ATOM 5223 O O . SER A 1 669 ? 11.459 21.756 15.763 1.00 96.25 669 SER A O 1
ATOM 5225 N N . SER A 1 670 ? 12.538 21.667 13.791 1.00 95.19 670 SER A N 1
ATOM 5226 C CA . SER A 1 670 ? 13.492 22.733 14.108 1.00 95.19 670 SER A CA 1
ATOM 5227 C C . SER A 1 670 ? 12.802 24.089 14.251 1.00 95.19 670 SER A C 1
ATOM 5229 O O . SER A 1 670 ? 13.152 24.846 15.151 1.00 95.19 670 SER A O 1
ATOM 5231 N N . ASP A 1 671 ? 11.822 24.392 13.399 1.00 95.00 671 ASP A N 1
ATOM 5232 C CA . ASP A 1 671 ? 11.070 25.652 13.454 1.00 95.00 671 ASP A CA 1
ATOM 5233 C C . ASP A 1 671 ? 10.158 25.717 14.684 1.00 95.00 671 ASP A C 1
ATOM 5235 O O . ASP A 1 671 ? 10.063 26.761 15.329 1.00 95.00 671 ASP A O 1
ATOM 5239 N N . ILE A 1 672 ? 9.561 24.585 15.071 1.00 93.25 672 ILE A N 1
ATOM 5240 C CA . ILE A 1 672 ? 8.821 24.446 16.332 1.00 93.25 672 ILE A CA 1
ATOM 5241 C C . ILE A 1 672 ? 9.741 24.727 17.525 1.00 93.25 672 ILE A C 1
ATOM 5243 O O . ILE A 1 672 ? 9.414 25.554 18.373 1.00 93.25 672 ILE A O 1
ATOM 5247 N N . SER A 1 673 ? 10.900 24.063 17.600 1.00 90.06 673 SER A N 1
ATOM 5248 C CA . SER A 1 673 ? 11.851 24.261 18.704 1.00 90.06 673 SER A CA 1
ATOM 5249 C C . SER A 1 673 ? 12.447 25.671 18.734 1.00 90.06 673 SER A C 1
ATOM 5251 O O . SER A 1 673 ? 12.767 26.168 19.809 1.00 90.06 673 SER A O 1
ATOM 5253 N N . GLY A 1 674 ? 12.574 26.319 17.574 1.00 88.81 674 GLY A N 1
ATOM 5254 C CA . GLY A 1 674 ? 13.032 27.701 17.442 1.00 88.81 674 GLY A CA 1
ATOM 5255 C C . GLY A 1 674 ? 11.966 28.761 17.739 1.00 88.81 674 GLY A C 1
ATOM 5256 O O . GLY A 1 674 ? 12.279 29.945 17.668 1.00 88.81 674 GLY A O 1
ATOM 5257 N N . GLY A 1 675 ? 10.723 28.369 18.045 1.00 86.12 675 GLY A N 1
ATOM 5258 C CA . GLY A 1 675 ? 9.623 29.304 18.308 1.00 86.12 675 GLY A CA 1
ATOM 5259 C C . GLY A 1 675 ? 9.132 30.060 17.068 1.00 86.12 675 GLY A C 1
ATOM 5260 O O . GLY A 1 675 ? 8.479 31.091 17.201 1.00 86.12 675 GLY A O 1
ATOM 5261 N N . ALA A 1 676 ? 9.440 29.566 15.866 1.00 85.50 676 ALA A N 1
ATOM 5262 C CA . ALA A 1 676 ? 9.056 30.205 14.608 1.00 85.50 676 ALA A CA 1
ATOM 5263 C C . ALA A 1 676 ? 7.583 29.960 14.229 1.00 85.50 676 ALA A C 1
ATOM 5265 O O . ALA A 1 676 ? 7.061 30.650 13.355 1.00 85.50 676 ALA A O 1
ATOM 5266 N N . LEU A 1 677 ? 6.918 28.988 14.866 1.00 88.31 677 LEU A N 1
ATOM 5267 C CA . LEU A 1 677 ? 5.506 28.666 14.643 1.00 88.31 677 LEU A CA 1
ATOM 5268 C C . LEU A 1 677 ? 4.657 29.053 15.857 1.00 88.31 677 LEU A C 1
ATOM 5270 O O . LEU A 1 677 ? 4.972 28.694 16.992 1.00 88.31 677 LEU A O 1
ATOM 5274 N N . THR A 1 678 ? 3.549 29.750 15.612 1.00 82.62 678 THR A N 1
ATOM 5275 C CA . THR A 1 678 ? 2.574 30.133 16.640 1.00 82.62 678 THR A CA 1
ATOM 5276 C C . THR A 1 678 ? 1.791 28.919 17.122 1.00 82.62 678 THR A C 1
ATOM 5278 O O . THR A 1 678 ? 1.091 28.275 16.341 1.00 82.62 678 THR A O 1
ATOM 5281 N N . ALA A 1 679 ? 1.889 28.605 18.412 1.00 81.81 679 ALA A N 1
ATOM 5282 C CA . ALA A 1 679 ? 1.103 27.541 19.026 1.00 81.81 679 ALA A CA 1
ATOM 5283 C C . ALA A 1 679 ? -0.386 27.938 19.106 1.00 81.81 679 ALA A C 1
ATOM 5285 O O . ALA A 1 679 ? -0.715 29.108 19.312 1.00 81.81 679 ALA A O 1
ATOM 5286 N N . THR A 1 680 ? -1.279 26.963 18.945 1.00 84.06 680 THR A N 1
ATOM 5287 C CA . THR A 1 680 ? -2.738 27.143 19.022 1.00 84.06 680 THR A CA 1
ATOM 5288 C C . THR A 1 680 ? -3.340 26.086 19.947 1.00 84.06 680 THR A C 1
ATOM 5290 O O . THR A 1 680 ? -2.648 25.181 20.422 1.00 84.06 680 THR A O 1
ATOM 5293 N N . THR A 1 681 ? -4.624 26.211 20.264 1.00 84.12 681 THR A N 1
ATOM 5294 C CA . THR A 1 681 ? -5.358 25.197 21.022 1.00 84.12 681 THR A CA 1
ATOM 5295 C C . THR A 1 681 ? -6.243 24.366 20.099 1.00 84.12 681 THR A C 1
ATOM 5297 O O . THR A 1 681 ? -6.849 24.884 19.164 1.00 84.12 681 THR A O 1
ATOM 5300 N N . THR A 1 682 ? -6.394 23.073 20.392 1.00 84.56 682 THR A N 1
ATOM 5301 C CA . THR A 1 682 ? -7.276 22.186 19.613 1.00 84.56 682 THR A CA 1
ATOM 5302 C C . THR A 1 682 ? -8.719 22.701 19.572 1.00 84.56 682 THR A C 1
ATOM 5304 O O . THR A 1 682 ? -9.374 22.608 18.542 1.00 84.56 682 THR A O 1
ATOM 5307 N N . ASN A 1 683 ? -9.194 23.334 20.650 1.00 84.94 683 ASN A N 1
ATOM 5308 C CA . ASN A 1 683 ? -10.537 23.920 20.700 1.00 84.94 683 ASN A CA 1
ATOM 5309 C C . ASN A 1 683 ? -10.718 25.089 19.717 1.00 84.94 683 ASN A C 1
ATOM 5311 O O . ASN A 1 683 ? -11.799 25.248 19.147 1.00 84.94 683 ASN A O 1
ATOM 5315 N N . GLU A 1 684 ? -9.687 25.920 19.527 1.00 87.50 684 GLU A N 1
ATOM 5316 C CA . GLU A 1 684 ? -9.712 27.001 18.534 1.00 87.50 684 GLU A CA 1
ATOM 5317 C C . GLU A 1 684 ? -9.756 26.429 17.121 1.00 87.50 684 GLU A C 1
ATOM 5319 O O . GLU A 1 684 ? -10.590 26.861 16.325 1.00 87.50 684 GLU A O 1
ATOM 5324 N N . VAL A 1 685 ? -8.922 25.421 16.838 1.00 92.00 685 VAL A N 1
ATOM 5325 C CA . VAL A 1 685 ? -8.910 24.722 15.547 1.00 92.00 685 VAL A CA 1
ATOM 5326 C C . VAL A 1 685 ? -10.280 24.118 15.250 1.00 92.00 685 VAL A C 1
ATOM 5328 O O . VAL A 1 685 ? -10.872 24.436 14.221 1.00 92.00 685 VAL A O 1
ATOM 5331 N N . ASP A 1 686 ? -10.843 23.346 16.176 1.00 90.56 686 ASP A N 1
ATOM 5332 C CA . ASP A 1 686 ? -12.140 22.682 15.998 1.00 90.56 686 ASP A CA 1
ATOM 5333 C C . ASP A 1 686 ? -13.275 23.684 15.784 1.00 90.56 686 ASP A C 1
ATOM 5335 O O . ASP A 1 686 ? -14.121 23.500 14.909 1.00 90.56 686 ASP A O 1
ATOM 5339 N N . SER A 1 687 ? -13.256 24.801 16.517 1.00 90.62 687 SER A N 1
ATOM 5340 C CA . SER A 1 687 ? -14.237 25.876 16.344 1.00 90.62 687 SER A CA 1
ATOM 5341 C C . SER A 1 687 ? -14.166 26.516 14.955 1.00 90.62 687 SER A C 1
ATOM 5343 O O . SER A 1 687 ? -15.191 26.943 14.424 1.00 90.62 687 SER A O 1
ATOM 5345 N N . GLN A 1 688 ? -12.972 26.627 14.363 1.00 92.19 688 GLN A N 1
ATOM 5346 C CA . GLN A 1 688 ? -12.802 27.160 13.009 1.00 92.19 688 GLN A CA 1
ATOM 5347 C C . GLN A 1 688 ? -13.185 26.128 11.944 1.00 92.19 688 GLN A C 1
ATOM 5349 O O . GLN A 1 688 ? -13.889 26.475 10.998 1.00 92.19 688 GLN A O 1
ATOM 5354 N N . LEU A 1 689 ? -12.796 24.861 12.111 1.00 91.81 689 LEU A N 1
ATOM 5355 C CA . LEU A 1 689 ? -13.163 23.783 11.186 1.00 91.81 689 LEU A CA 1
ATOM 5356 C C . LEU A 1 689 ? -14.675 23.548 11.145 1.00 91.81 689 LEU A C 1
ATOM 5358 O O . LEU A 1 689 ? -15.229 23.355 10.065 1.00 91.81 689 LEU A O 1
ATOM 5362 N N . GLN A 1 690 ? -15.358 23.642 12.289 1.00 89.88 690 GLN A N 1
ATOM 5363 C CA . GLN A 1 690 ? -16.818 23.551 12.355 1.00 89.88 690 GLN A CA 1
ATOM 5364 C C . GLN A 1 690 ? -17.498 24.690 11.581 1.00 89.88 690 GLN A C 1
ATOM 5366 O O . GLN A 1 690 ? -18.467 24.458 10.868 1.00 89.88 690 GLN A O 1
ATOM 5371 N N . LYS A 1 691 ? -16.984 25.926 11.671 1.00 89.06 691 LYS A N 1
ATOM 5372 C CA . LYS A 1 691 ? -17.513 27.071 10.899 1.00 89.06 691 LYS A CA 1
ATOM 5373 C C . LYS A 1 691 ? -17.318 26.916 9.392 1.00 89.06 691 LYS A C 1
ATOM 5375 O O . LYS A 1 691 ? -18.032 27.555 8.625 1.00 89.06 691 LYS A O 1
ATOM 5380 N N . LEU A 1 692 ? -16.327 26.127 8.988 1.00 87.06 692 LEU A N 1
ATOM 5381 C CA . LEU A 1 692 ? -16.029 25.825 7.592 1.00 87.06 692 LEU A CA 1
ATOM 5382 C C . LEU A 1 692 ? -16.732 24.557 7.092 1.00 87.06 692 LEU A C 1
ATOM 5384 O O . LEU A 1 692 ? -16.445 24.144 5.973 1.00 87.06 692 LEU A O 1
ATOM 5388 N N . ASP A 1 693 ? -17.619 23.958 7.897 1.00 84.25 693 ASP A N 1
ATOM 5389 C CA . ASP A 1 693 ? -18.345 22.723 7.565 1.00 84.25 693 ASP A CA 1
ATOM 5390 C C . ASP A 1 693 ? -17.406 21.538 7.264 1.00 84.25 693 ASP A C 1
ATOM 5392 O O . ASP A 1 693 ? -17.763 20.588 6.585 1.00 84.25 693 ASP A O 1
ATOM 5396 N N . VAL A 1 694 ? -16.162 21.590 7.758 1.00 86.00 694 VAL A N 1
ATOM 5397 C CA . VAL A 1 694 ? -15.163 20.522 7.557 1.00 86.00 694 VAL A CA 1
ATOM 5398 C C . VAL A 1 694 ? -15.425 19.357 8.506 1.00 86.00 694 VAL A C 1
ATOM 5400 O O . VAL A 1 694 ? -15.137 18.207 8.189 1.00 86.00 694 VAL A O 1
ATOM 5403 N N . MET A 1 695 ? -15.957 19.654 9.693 1.00 80.06 695 MET A N 1
ATOM 5404 C CA . MET A 1 695 ? -16.286 18.636 10.692 1.00 80.06 695 MET A CA 1
ATOM 5405 C C . MET A 1 695 ? -17.467 17.769 10.245 1.00 80.06 695 MET A C 1
ATOM 5407 O O . MET A 1 695 ? -17.529 16.597 10.613 1.00 80.06 695 MET A O 1
ATOM 5411 N N . ASP A 1 696 ? -18.344 18.300 9.396 1.00 76.06 696 ASP A N 1
ATOM 5412 C CA . ASP A 1 696 ? -19.517 17.610 8.880 1.00 76.06 696 ASP A CA 1
ATOM 5413 C C . ASP A 1 696 ? -19.209 17.022 7.488 1.00 76.06 696 ASP A C 1
ATOM 5415 O O . ASP A 1 696 ? -18.751 17.700 6.577 1.00 76.06 696 ASP A O 1
ATOM 5419 N N . GLY A 1 697 ? -19.392 15.709 7.314 1.00 76.00 697 GLY A N 1
ATOM 5420 C CA . GLY A 1 697 ? -19.168 15.031 6.024 1.00 76.00 697 GLY A CA 1
ATOM 5421 C C . GLY A 1 697 ? -17.723 14.604 5.712 1.00 76.00 697 GLY A C 1
ATOM 5422 O O . GLY A 1 697 ? -17.497 13.964 4.676 1.00 76.00 697 GLY A O 1
ATOM 5423 N N . HIS A 1 698 ? -16.756 14.882 6.596 1.00 90.25 698 HIS A N 1
ATOM 5424 C CA . HIS A 1 698 ? -15.432 14.256 6.513 1.00 90.25 698 HIS A CA 1
ATOM 5425 C C . HIS A 1 698 ? -15.493 12.762 6.851 1.00 90.25 698 HIS A C 1
ATOM 5427 O O . HIS A 1 698 ? -16.344 12.286 7.604 1.00 90.25 698 HIS A O 1
ATOM 5433 N N . VAL A 1 699 ? -14.524 12.022 6.323 1.00 92.00 699 VAL A N 1
ATOM 5434 C CA . VAL A 1 699 ? -14.281 10.624 6.668 1.00 92.00 699 VAL A CA 1
ATOM 5435 C C . VAL A 1 699 ? -13.143 10.568 7.675 1.00 92.00 699 VAL A C 1
ATOM 5437 O O . VAL A 1 699 ? -11.995 10.872 7.350 1.00 92.00 699 VAL A O 1
ATOM 5440 N N . SER A 1 700 ? -13.455 10.172 8.907 1.00 91.56 700 SER A N 1
ATOM 5441 C CA . SER A 1 700 ? -12.440 9.882 9.918 1.00 91.56 700 SER A CA 1
ATOM 5442 C C . SER A 1 700 ? -11.636 8.633 9.544 1.00 91.56 700 SER A C 1
ATOM 5444 O O . SER A 1 700 ? -12.058 7.818 8.719 1.00 91.56 700 SER A O 1
ATOM 5446 N N . TYR A 1 701 ? -10.488 8.421 10.194 1.00 90.56 701 TYR A N 1
ATOM 5447 C CA . TYR A 1 701 ? -9.714 7.200 9.951 1.00 90.56 701 TYR A CA 1
ATOM 5448 C C . TYR A 1 701 ? -10.494 5.936 10.346 1.00 90.56 701 TYR A C 1
ATOM 5450 O O . TYR A 1 701 ? -10.443 4.932 9.644 1.00 90.56 701 TYR A O 1
ATOM 5458 N N . SER A 1 702 ? -11.278 6.000 11.428 1.00 82.56 702 SER A N 1
ATOM 5459 C CA . SER A 1 702 ? -12.177 4.909 11.818 1.00 82.56 702 SER A CA 1
ATOM 5460 C C . SER A 1 702 ? -13.258 4.646 10.769 1.00 82.56 702 SER A C 1
ATOM 5462 O O . SER A 1 702 ? -13.540 3.487 10.480 1.00 82.56 702 SER A O 1
ATOM 5464 N N . GLY A 1 703 ? -13.805 5.694 10.143 1.00 82.69 703 GLY A N 1
ATOM 5465 C CA . GLY A 1 703 ? -14.715 5.561 9.007 1.00 82.69 703 GLY A CA 1
ATOM 5466 C C . GLY A 1 703 ? -14.050 4.857 7.824 1.00 82.69 703 GLY A C 1
ATOM 5467 O O . GLY A 1 703 ? -14.611 3.916 7.272 1.00 82.69 703 GLY A O 1
ATOM 5468 N N . TRP A 1 704 ? -12.811 5.226 7.489 1.00 92.00 704 TRP A N 1
ATOM 5469 C CA . TRP A 1 704 ? -12.022 4.500 6.489 1.00 92.00 704 TRP A CA 1
ATOM 5470 C C . TRP A 1 704 ? -11.882 3.003 6.822 1.00 92.00 704 TRP A C 1
ATOM 5472 O O . TRP A 1 704 ? -12.065 2.179 5.928 1.00 92.00 704 TRP A O 1
ATOM 5482 N N . LYS A 1 705 ? -11.618 2.625 8.082 1.00 87.75 705 LYS A N 1
ATOM 5483 C CA . LYS A 1 705 ? -11.500 1.205 8.469 1.00 87.75 705 LYS A CA 1
ATOM 5484 C C . LYS A 1 705 ? -12.798 0.415 8.253 1.00 87.75 705 LYS A C 1
ATOM 5486 O O . LYS A 1 705 ? -12.717 -0.748 7.879 1.00 87.75 705 LYS A O 1
ATOM 5491 N N . VAL A 1 706 ? -13.974 1.041 8.380 1.00 82.00 706 VAL A N 1
ATOM 5492 C CA . VAL A 1 706 ? -15.266 0.404 8.035 1.00 82.00 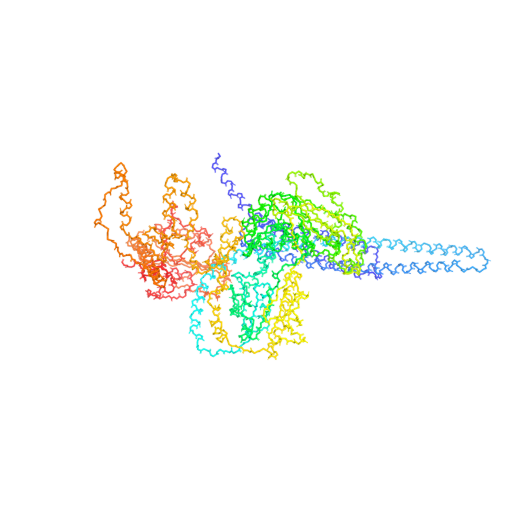706 VAL A CA 1
ATOM 5493 C C . VAL A 1 706 ? -15.320 0.039 6.551 1.00 82.00 706 VAL A C 1
ATOM 5495 O O . VAL A 1 706 ? -15.649 -1.094 6.196 1.00 82.00 706 VAL A O 1
ATOM 5498 N N . LEU A 1 707 ? -14.960 0.982 5.676 1.00 85.25 707 LEU A N 1
ATOM 5499 C CA . LEU A 1 707 ? -14.870 0.718 4.241 1.00 85.25 707 LEU A CA 1
ATOM 5500 C C . LEU A 1 707 ? -13.816 -0.352 3.943 1.00 85.25 707 LEU A C 1
ATOM 5502 O O . LEU A 1 707 ? -14.043 -1.235 3.123 1.00 85.25 707 LEU A O 1
ATOM 5506 N N . GLU A 1 708 ? -12.670 -0.288 4.612 1.00 91.88 708 GLU A N 1
ATOM 5507 C CA . GLU A 1 708 ? -11.587 -1.240 4.409 1.00 91.88 708 GLU A CA 1
ATOM 5508 C C . GLU A 1 708 ? -11.997 -2.679 4.753 1.00 91.88 708 GLU A C 1
ATOM 5510 O O . GLU A 1 708 ? -11.756 -3.598 3.966 1.00 91.88 708 GLU A O 1
ATOM 5515 N N . ASP A 1 709 ? -12.669 -2.872 5.887 1.00 78.12 709 ASP A N 1
ATOM 5516 C CA . ASP A 1 709 ? -13.200 -4.170 6.301 1.00 78.12 709 ASP A CA 1
ATOM 5517 C C . ASP A 1 709 ? -14.271 -4.672 5.323 1.00 78.12 709 ASP A C 1
ATOM 5519 O O . ASP A 1 709 ? -14.315 -5.862 4.995 1.00 78.12 709 ASP A O 1
ATOM 5523 N N . HIS A 1 710 ? -15.107 -3.774 4.794 1.00 80.00 710 HIS A N 1
ATOM 5524 C CA . HIS A 1 710 ? -16.055 -4.110 3.735 1.00 80.00 710 HIS A CA 1
ATOM 5525 C C . HIS A 1 710 ? -15.334 -4.621 2.473 1.00 80.00 710 HIS A C 1
ATOM 5527 O O . HIS A 1 710 ? -15.668 -5.693 1.967 1.00 80.00 710 HIS A O 1
ATOM 5533 N N . GLU A 1 711 ? -14.294 -3.923 2.007 1.00 86.06 711 GLU A N 1
ATOM 5534 C CA . GLU A 1 711 ? -13.480 -4.340 0.855 1.00 86.06 711 GLU A CA 1
ATOM 5535 C C . GLU A 1 711 ? -12.783 -5.691 1.075 1.00 86.06 711 GLU A C 1
ATOM 5537 O O . GLU A 1 711 ? -12.704 -6.517 0.158 1.00 86.06 711 GLU A O 1
ATOM 5542 N N . PHE A 1 712 ? -12.289 -5.950 2.289 1.00 82.19 712 PHE A N 1
ATOM 5543 C CA . PHE A 1 712 ? -11.710 -7.243 2.658 1.00 82.19 712 PHE A CA 1
ATOM 5544 C C . PHE A 1 712 ? -12.745 -8.369 2.629 1.00 82.19 712 PHE A C 1
ATOM 5546 O O . PHE A 1 712 ? -12.465 -9.448 2.103 1.00 82.19 712 PHE A O 1
ATOM 5553 N N . ASN A 1 713 ? -13.951 -8.124 3.141 1.00 72.75 713 ASN A N 1
ATOM 5554 C CA . ASN A 1 713 ? -15.034 -9.104 3.123 1.00 72.75 713 ASN A CA 1
ATOM 5555 C C . ASN A 1 713 ? -15.493 -9.428 1.696 1.00 72.75 713 ASN A C 1
ATOM 5557 O O . ASN A 1 713 ? -15.674 -10.606 1.372 1.00 72.75 713 ASN A O 1
ATOM 5561 N N . LEU A 1 714 ? -15.614 -8.414 0.832 1.00 78.25 714 LEU A N 1
ATOM 5562 C CA . LEU A 1 714 ? -15.895 -8.614 -0.590 1.00 78.25 714 LEU A CA 1
ATOM 5563 C C . LEU A 1 714 ? -14.801 -9.453 -1.256 1.00 78.25 714 LEU A C 1
ATOM 5565 O O . LEU A 1 714 ? -15.108 -10.449 -1.908 1.00 78.25 714 LEU A O 1
ATOM 5569 N N . GLY A 1 715 ? -13.529 -9.106 -1.035 1.00 77.81 715 GLY A N 1
ATOM 5570 C CA . GLY A 1 715 ? -12.395 -9.855 -1.577 1.00 77.81 715 GLY A CA 1
ATOM 5571 C C . GLY A 1 715 ? -12.390 -11.313 -1.124 1.00 77.81 715 GLY A C 1
ATOM 5572 O O . GLY A 1 715 ? -12.302 -12.218 -1.953 1.00 77.81 715 GLY A O 1
ATOM 5573 N N . LYS A 1 716 ? -12.578 -11.561 0.177 1.00 75.31 716 LYS A N 1
ATOM 5574 C CA . LYS A 1 716 ? -12.635 -12.911 0.752 1.00 75.31 716 LYS A CA 1
ATOM 5575 C C . LYS A 1 716 ? -13.727 -13.768 0.111 1.00 75.31 716 LYS A C 1
ATOM 5577 O O . LYS A 1 716 ? -13.496 -14.953 -0.123 1.00 75.31 716 LYS A O 1
ATOM 5582 N N . ALA A 1 717 ? -14.888 -13.187 -0.197 1.00 73.56 717 ALA A N 1
ATOM 5583 C CA . ALA A 1 717 ? -15.991 -13.897 -0.844 1.00 73.56 717 ALA A CA 1
ATOM 5584 C C . ALA A 1 717 ? -15.646 -14.396 -2.261 1.00 73.56 717 ALA A C 1
ATOM 5586 O O . ALA A 1 717 ? -16.220 -15.388 -2.707 1.00 73.56 717 ALA A O 1
ATOM 5587 N N . ILE A 1 718 ? -14.697 -13.747 -2.943 1.00 82.00 718 ILE A N 1
ATOM 5588 C CA . ILE A 1 718 ? -14.259 -14.085 -4.308 1.00 82.00 718 ILE A CA 1
ATOM 5589 C C . ILE A 1 718 ? -12.801 -14.574 -4.383 1.00 82.00 718 ILE A C 1
ATOM 5591 O O . ILE A 1 718 ? -12.255 -14.719 -5.472 1.00 82.00 718 ILE A O 1
ATOM 5595 N N . GLY A 1 719 ? -12.169 -14.872 -3.240 1.00 82.19 719 GLY A N 1
ATOM 5596 C CA . GLY A 1 719 ? -10.817 -15.443 -3.179 1.00 82.19 719 GLY A CA 1
ATOM 5597 C C . GLY A 1 719 ? -9.667 -14.448 -3.385 1.00 82.19 719 GLY A C 1
ATOM 5598 O O . GLY A 1 719 ? -8.570 -14.859 -3.759 1.00 82.19 719 GLY A O 1
ATOM 5599 N N . LYS A 1 720 ? -9.899 -13.158 -3.133 1.00 88.38 720 LYS A N 1
ATOM 5600 C CA . LYS A 1 720 ? -8.927 -12.062 -3.272 1.00 88.38 720 LYS A CA 1
ATOM 5601 C C . LYS A 1 720 ? -8.534 -11.486 -1.913 1.00 88.38 720 LYS A C 1
ATOM 5603 O O . LYS A 1 720 ? -9.318 -11.575 -0.967 1.00 88.38 720 LYS A O 1
ATOM 5608 N N . PRO A 1 721 ? -7.364 -10.831 -1.801 1.00 86.88 721 PRO A N 1
ATOM 5609 C CA . PRO A 1 721 ? -6.993 -10.115 -0.585 1.00 86.88 721 PRO A CA 1
ATOM 5610 C C . PRO A 1 721 ? -7.986 -8.996 -0.258 1.00 86.88 721 PRO A C 1
ATOM 5612 O O . PRO A 1 721 ? -8.239 -8.759 0.912 1.00 86.88 721 PRO A O 1
ATOM 5615 N N . ARG A 1 722 ? -8.550 -8.322 -1.271 1.00 90.06 722 ARG A N 1
ATOM 5616 C CA . ARG A 1 722 ? -9.629 -7.326 -1.159 1.00 90.06 722 ARG A CA 1
ATOM 5617 C C . ARG A 1 722 ? -10.291 -7.096 -2.515 1.00 90.06 722 ARG A C 1
ATOM 5619 O O . ARG A 1 722 ? -9.643 -7.304 -3.538 1.00 90.06 722 ARG A O 1
ATOM 5626 N N . GLU A 1 723 ? -11.521 -6.596 -2.506 1.00 93.38 723 GLU A N 1
ATOM 5627 C CA . GLU A 1 723 ? -12.170 -6.003 -3.679 1.00 93.38 723 GLU A CA 1
ATOM 5628 C C . GLU A 1 723 ? -12.497 -4.544 -3.378 1.00 93.38 723 GLU A C 1
ATOM 5630 O O . GLU A 1 723 ? -13.189 -4.249 -2.406 1.00 93.38 723 GLU A O 1
ATOM 5635 N N . LYS A 1 724 ? -11.957 -3.626 -4.185 1.00 94.44 724 LYS A N 1
ATOM 5636 C CA . LYS A 1 724 ? -12.060 -2.189 -3.913 1.00 94.44 724 LYS A CA 1
ATOM 5637 C C . LYS A 1 724 ? -13.423 -1.657 -4.329 1.00 94.44 724 LYS A C 1
ATOM 5639 O O . LYS A 1 724 ? -13.833 -1.830 -5.477 1.00 94.44 724 LYS A O 1
ATOM 5644 N N . VAL A 1 725 ? -14.064 -0.902 -3.445 1.00 92.31 725 VAL A N 1
ATOM 5645 C CA . VAL A 1 725 ? -15.185 -0.044 -3.833 1.00 92.31 725 VAL A CA 1
ATOM 5646 C C . VAL A 1 725 ? -14.591 1.110 -4.629 1.00 92.31 725 VAL A C 1
ATOM 5648 O O . VAL A 1 725 ? -13.612 1.720 -4.211 1.00 92.31 725 VAL A O 1
ATOM 5651 N N . THR A 1 726 ? -15.128 1.382 -5.815 1.00 91.62 726 THR A N 1
ATOM 5652 C CA . THR A 1 726 ? -14.528 2.353 -6.749 1.00 91.62 726 THR A CA 1
ATOM 5653 C C . THR A 1 726 ? -15.327 3.646 -6.864 1.00 91.62 726 THR A C 1
ATOM 5655 O O . THR A 1 726 ? -14.776 4.663 -7.274 1.00 91.62 726 THR A O 1
ATOM 5658 N N . ASN A 1 727 ? -16.597 3.653 -6.456 1.00 89.62 727 ASN A N 1
ATOM 5659 C CA . ASN A 1 727 ? -17.440 4.840 -6.495 1.00 89.62 727 ASN A CA 1
ATOM 5660 C C . ASN A 1 727 ? -17.423 5.580 -5.149 1.00 89.62 727 ASN A C 1
ATOM 5662 O O . ASN A 1 727 ? -17.702 4.985 -4.112 1.00 89.62 727 ASN A O 1
ATOM 5666 N N . VAL A 1 728 ? -17.151 6.890 -5.163 1.00 91.31 728 VAL A N 1
ATOM 5667 C CA . VAL A 1 728 ? -17.097 7.714 -3.937 1.00 91.31 728 VAL A CA 1
ATOM 5668 C C . VAL A 1 728 ? -18.428 7.723 -3.187 1.00 91.31 728 VAL A C 1
ATOM 5670 O O . VAL A 1 728 ? -18.430 7.696 -1.963 1.00 91.31 728 VAL A O 1
ATOM 5673 N N . LYS A 1 729 ? -19.563 7.735 -3.892 1.00 88.06 729 LYS A N 1
ATOM 5674 C CA . LYS A 1 729 ? -20.874 7.713 -3.242 1.00 88.06 729 LYS A CA 1
ATOM 5675 C C . LYS A 1 729 ? -21.080 6.407 -2.479 1.00 88.06 729 LYS A C 1
ATOM 5677 O O . LYS A 1 729 ? -21.485 6.456 -1.328 1.00 88.06 729 LYS A O 1
ATOM 5682 N N . ASP A 1 730 ? -20.735 5.276 -3.087 1.00 84.62 730 ASP A N 1
ATOM 5683 C CA . ASP A 1 730 ? -20.854 3.965 -2.442 1.00 84.62 730 ASP A CA 1
ATOM 5684 C C . ASP A 1 730 ? -19.903 3.858 -1.242 1.00 84.62 730 ASP A C 1
ATOM 5686 O O . ASP A 1 730 ? -20.295 3.371 -0.186 1.00 84.62 730 ASP A O 1
ATOM 5690 N N . MET A 1 731 ? -18.678 4.391 -1.361 1.00 88.81 731 MET A N 1
ATOM 5691 C CA . MET A 1 731 ? -17.748 4.505 -0.231 1.00 88.81 731 MET A CA 1
ATOM 5692 C C . MET A 1 731 ? -18.387 5.264 0.939 1.00 88.81 731 MET A C 1
ATOM 5694 O O . MET A 1 731 ? -18.376 4.776 2.064 1.00 88.81 731 MET A O 1
ATOM 5698 N N . LEU A 1 732 ? -18.956 6.446 0.682 1.00 86.50 732 LEU A N 1
ATOM 5699 C CA . LEU A 1 732 ? -19.587 7.271 1.714 1.00 86.50 732 LEU A CA 1
ATOM 5700 C C . LEU A 1 732 ? -20.844 6.608 2.287 1.00 86.50 732 LEU A C 1
ATOM 5702 O O . LEU A 1 732 ? -21.036 6.637 3.501 1.00 86.50 732 LEU A O 1
ATOM 5706 N N . ASP A 1 733 ? -21.664 5.966 1.455 1.00 79.94 733 ASP A N 1
ATOM 5707 C CA . ASP A 1 733 ? -22.841 5.214 1.896 1.00 79.94 733 ASP A CA 1
ATOM 5708 C C . ASP A 1 733 ? -22.435 4.052 2.829 1.00 79.94 733 ASP A C 1
ATOM 5710 O O . ASP A 1 733 ? -23.118 3.812 3.824 1.00 79.94 733 ASP A O 1
ATOM 5714 N N . ILE A 1 734 ? -21.317 3.361 2.568 1.00 78.06 734 ILE A N 1
ATOM 5715 C CA . ILE A 1 734 ? -20.783 2.294 3.439 1.00 78.06 734 ILE A CA 1
ATOM 5716 C C . ILE A 1 734 ? -20.247 2.857 4.761 1.00 78.06 734 ILE A C 1
ATOM 5718 O O . ILE A 1 734 ? -20.444 2.251 5.808 1.00 78.06 734 ILE A O 1
ATOM 5722 N N . ILE A 1 735 ? -19.577 4.010 4.721 1.00 78.88 735 ILE A N 1
ATOM 5723 C CA . ILE A 1 735 ? -18.963 4.638 5.902 1.00 78.88 735 ILE A CA 1
ATOM 5724 C C . ILE A 1 735 ? -20.019 5.251 6.836 1.00 78.88 735 ILE A C 1
ATOM 5726 O O . ILE A 1 735 ? -19.868 5.206 8.054 1.00 78.88 735 ILE A O 1
ATOM 5730 N N . THR A 1 736 ? -21.063 5.866 6.272 1.00 68.81 736 THR A N 1
ATOM 5731 C CA . THR A 1 736 ? -22.071 6.637 7.024 1.00 68.81 736 THR A CA 1
ATOM 5732 C C . THR A 1 736 ? -23.257 5.806 7.494 1.00 68.81 736 THR A C 1
ATOM 5734 O O . THR A 1 736 ? -23.873 6.141 8.508 1.00 68.81 736 THR A O 1
ATOM 5737 N N . ASN A 1 737 ? -23.595 4.721 6.793 1.00 48.91 737 ASN A N 1
ATOM 5738 C CA . ASN A 1 737 ? -24.546 3.759 7.321 1.00 48.91 737 ASN A CA 1
ATOM 5739 C C . ASN A 1 737 ? -23.819 2.914 8.360 1.00 48.91 737 ASN A C 1
ATOM 5741 O O . ASN A 1 737 ? -22.895 2.191 8.014 1.00 48.91 737 ASN A O 1
ATOM 5745 N N . ASP A 1 738 ? -24.252 3.025 9.616 1.00 38.44 738 ASP A N 1
ATOM 5746 C CA . ASP A 1 738 ? -23.870 2.183 10.752 1.00 38.44 738 ASP A CA 1
ATOM 5747 C C . ASP A 1 738 ? -23.980 0.702 10.333 1.00 38.44 738 ASP A C 1
ATOM 5749 O O . ASP A 1 738 ? -25.049 0.087 10.423 1.00 38.44 738 ASP A O 1
ATOM 5753 N N . TYR A 1 739 ? -22.896 0.166 9.757 1.00 33.72 739 TYR A N 1
ATOM 5754 C CA . TYR A 1 739 ? -22.738 -1.223 9.346 1.00 33.72 739 TYR A CA 1
ATOM 5755 C C . TYR A 1 739 ? -22.598 -2.021 10.639 1.00 33.72 739 TYR A C 1
ATOM 5757 O O . TYR A 1 739 ? -21.515 -2.407 11.074 1.00 33.72 739 TYR A O 1
ATOM 5765 N N . ASP A 1 740 ? -23.741 -2.213 11.292 1.00 30.91 740 ASP A N 1
ATOM 5766 C CA . ASP A 1 740 ? -23.916 -3.194 12.340 1.00 30.91 740 ASP A CA 1
ATOM 5767 C C . ASP A 1 740 ? -23.444 -4.527 11.750 1.00 30.91 740 ASP A C 1
ATOM 5769 O O . ASP A 1 740 ? -23.915 -4.975 10.699 1.00 30.91 740 ASP A O 1
ATOM 5773 N N . SER A 1 741 ? -22.450 -5.128 12.393 1.00 31.05 741 SER A N 1
ATOM 5774 C CA . SER A 1 741 ? -21.729 -6.335 11.972 1.00 31.05 741 SER A CA 1
ATOM 5775 C C . SER A 1 741 ? -22.591 -7.610 12.054 1.00 31.05 741 SER A C 1
ATOM 5777 O O . SER A 1 741 ? -22.107 -8.707 12.324 1.00 31.05 741 SER A O 1
ATOM 5779 N N . GLY A 1 742 ? -23.888 -7.496 11.771 1.00 30.02 742 GLY A N 1
ATOM 5780 C CA . GLY A 1 742 ? -24.860 -8.574 11.803 1.00 30.02 742 GLY A CA 1
ATOM 5781 C C . GLY A 1 742 ? -25.822 -8.514 10.621 1.00 30.02 742 GLY A C 1
ATOM 5782 O O . GLY A 1 742 ? -26.796 -7.776 10.653 1.00 30.02 742 GLY A O 1
ATOM 5783 N N . LEU A 1 743 ? -25.575 -9.369 9.623 1.00 31.73 743 LEU A N 1
ATOM 5784 C CA . LEU A 1 743 ? -26.586 -9.992 8.754 1.00 31.73 743 LEU A CA 1
ATOM 5785 C C . LEU A 1 743 ? -27.691 -9.072 8.191 1.00 31.73 743 LEU A C 1
ATOM 5787 O O . LEU A 1 743 ? -28.849 -9.168 8.590 1.00 31.73 743 LEU A O 1
ATOM 5791 N N . TRP A 1 744 ? -27.372 -8.309 7.143 1.00 32.00 744 TRP A N 1
ATOM 5792 C CA . TRP A 1 744 ? -28.376 -7.803 6.199 1.00 32.00 744 TRP A CA 1
ATOM 5793 C C . TRP A 1 744 ? -27.855 -7.999 4.773 1.00 32.00 744 TRP A C 1
ATOM 5795 O O . TRP A 1 744 ? -26.913 -7.345 4.342 1.00 32.00 744 TRP A O 1
ATOM 5805 N N . PHE A 1 745 ? -28.419 -8.979 4.063 1.00 28.11 745 PHE A N 1
ATOM 5806 C CA . PHE A 1 745 ? -28.031 -9.306 2.691 1.00 28.11 745 PHE A CA 1
ATOM 5807 C C . PHE A 1 745 ? -28.580 -8.263 1.715 1.00 28.11 745 PHE A C 1
ATOM 5809 O O . PHE A 1 745 ? -29.793 -8.059 1.643 1.00 28.11 745 PHE A O 1
ATOM 5816 N N . GLU A 1 746 ? -27.698 -7.658 0.919 1.00 30.91 746 GLU A N 1
ATOM 5817 C CA . GLU A 1 746 ? -28.101 -6.808 -0.195 1.00 30.91 746 GLU A CA 1
ATOM 5818 C C . GLU A 1 746 ? -28.727 -7.625 -1.343 1.00 30.91 746 GLU A C 1
ATOM 5820 O O . GLU A 1 746 ? -28.324 -8.729 -1.713 1.00 30.91 746 GLU A O 1
ATOM 5825 N N . THR A 1 747 ? -29.771 -7.026 -1.897 1.00 38.78 747 THR A N 1
ATOM 5826 C CA . THR A 1 747 ? -30.861 -7.527 -2.746 1.00 38.78 747 THR A CA 1
ATOM 5827 C C . THR A 1 747 ? -30.516 -8.107 -4.128 1.00 38.78 747 THR A C 1
ATOM 5829 O O . THR A 1 747 ? -31.429 -8.472 -4.879 1.00 38.78 747 THR A O 1
ATOM 5832 N N . GLU A 1 748 ? -29.250 -8.247 -4.516 1.00 35.91 748 GLU A N 1
ATOM 5833 C CA . GLU A 1 748 ? -28.928 -8.666 -5.890 1.00 35.91 748 GLU A CA 1
ATOM 5834 C C . GLU A 1 748 ? -29.106 -10.180 -6.121 1.00 35.91 748 GLU A C 1
ATOM 5836 O O . GLU A 1 748 ? -29.567 -10.615 -7.183 1.00 35.91 748 GLU A O 1
ATOM 5841 N N . ILE A 1 749 ? -28.861 -10.992 -5.090 1.00 34.47 749 ILE A N 1
ATOM 5842 C CA . ILE A 1 749 ? -28.994 -12.454 -5.156 1.00 34.47 749 ILE A CA 1
ATOM 5843 C C . ILE A 1 749 ? -30.469 -12.878 -5.255 1.00 34.47 749 ILE A C 1
ATOM 5845 O O . ILE A 1 749 ? -30.797 -13.767 -6.041 1.00 34.47 749 ILE A O 1
ATOM 5849 N N . ILE A 1 750 ? -31.384 -12.196 -4.555 1.00 35.84 750 ILE A N 1
ATOM 5850 C CA . ILE A 1 750 ? -32.829 -12.492 -4.597 1.00 35.84 750 ILE A CA 1
ATOM 5851 C C . ILE A 1 750 ? -33.441 -12.034 -5.929 1.00 35.84 750 ILE A C 1
ATOM 5853 O O . ILE A 1 750 ? -34.207 -12.775 -6.542 1.00 35.84 750 ILE A O 1
ATOM 5857 N N . SER A 1 751 ? -33.032 -10.871 -6.452 1.00 37.25 751 SER A N 1
ATOM 5858 C CA . SER A 1 751 ? -33.418 -10.408 -7.795 1.00 37.25 751 SER A CA 1
ATOM 5859 C C . SER A 1 751 ? -32.996 -11.406 -8.882 1.00 37.25 751 SER A C 1
ATOM 5861 O O . SER A 1 751 ? -33.791 -11.730 -9.768 1.00 37.25 751 SER A O 1
ATOM 5863 N N . ARG A 1 752 ? -31.778 -11.965 -8.797 1.00 35.91 752 ARG A N 1
ATOM 5864 C CA . ARG A 1 752 ? -31.269 -12.969 -9.750 1.00 35.91 752 ARG A CA 1
ATOM 5865 C C . ARG A 1 752 ? -31.903 -14.358 -9.564 1.00 35.91 752 ARG A C 1
ATOM 5867 O O . ARG A 1 752 ? -32.212 -15.003 -10.568 1.00 35.91 752 ARG A O 1
ATOM 5874 N N . LEU A 1 753 ? -32.157 -14.801 -8.328 1.00 33.44 753 LEU A N 1
ATOM 5875 C CA . LEU A 1 753 ? -32.812 -16.086 -8.029 1.00 33.44 753 LEU A CA 1
ATOM 5876 C C . LEU A 1 753 ? -34.297 -16.084 -8.423 1.00 33.44 753 LEU A C 1
ATOM 5878 O O . LEU A 1 753 ? -34.752 -17.001 -9.105 1.00 33.44 753 LEU A O 1
ATOM 5882 N N . CYS A 1 754 ? -35.048 -15.028 -8.102 1.00 38.47 754 CYS A N 1
ATOM 5883 C CA . CYS A 1 754 ? -36.475 -14.937 -8.428 1.00 38.47 754 CYS A CA 1
ATOM 5884 C C . CYS A 1 754 ? -36.724 -14.697 -9.929 1.00 38.47 754 CYS A C 1
ATOM 5886 O O . CYS A 1 754 ? -37.695 -15.213 -10.490 1.00 38.47 754 CYS A O 1
ATOM 5888 N N . LYS A 1 755 ? -35.817 -13.997 -10.632 1.00 38.97 755 LYS A N 1
ATOM 5889 C CA . LYS A 1 755 ? -35.879 -13.844 -12.099 1.00 38.97 755 LYS A CA 1
ATOM 5890 C C . LYS A 1 755 ? -35.639 -15.153 -12.856 1.00 38.97 755 LYS A C 1
ATOM 5892 O O . LYS A 1 755 ? -36.056 -15.248 -14.010 1.00 38.97 755 LYS A O 1
ATOM 5897 N N . LYS A 1 756 ? -35.015 -16.176 -12.270 1.00 36.22 756 LYS A N 1
ATOM 5898 C CA . LYS A 1 756 ? -34.862 -17.476 -12.946 1.00 36.22 756 LYS A CA 1
ATOM 5899 C C . LYS A 1 756 ? -36.109 -18.363 -12.841 1.00 36.22 756 LYS A C 1
ATOM 5901 O O . LYS A 1 756 ? -36.368 -19.108 -13.779 1.00 36.22 756 LYS A O 1
ATOM 5906 N N . SER A 1 757 ? -36.925 -18.204 -11.796 1.00 35.66 757 SER A N 1
ATOM 5907 C CA . SER A 1 757 ? -37.988 -19.169 -11.454 1.00 35.66 757 SER A CA 1
ATOM 5908 C C . SER A 1 757 ? -39.425 -18.715 -11.756 1.00 35.66 757 SER A C 1
ATOM 5910 O O . SER A 1 757 ? -40.346 -19.518 -11.650 1.00 35.66 757 SER A O 1
ATOM 5912 N N . LEU A 1 758 ? -39.646 -17.448 -12.137 1.00 36.50 758 LEU A N 1
ATOM 5913 C CA . LEU A 1 758 ? -40.992 -16.901 -12.383 1.00 36.50 758 LEU A CA 1
ATOM 5914 C C . LEU A 1 758 ? -41.421 -16.927 -13.871 1.00 36.50 758 LEU A C 1
ATOM 5916 O O . LEU A 1 758 ? -40.601 -16.627 -14.753 1.00 36.50 758 LEU A O 1
ATOM 5920 N N . PRO A 1 759 ? -42.711 -17.197 -14.176 1.00 39.12 759 PRO A N 1
ATOM 5921 C CA . PRO A 1 759 ? -43.277 -17.067 -15.521 1.00 39.12 759 PRO A CA 1
ATOM 5922 C C . PRO A 1 759 ? -43.172 -15.640 -16.087 1.00 39.12 759 PRO A C 1
ATOM 5924 O O . PRO A 1 759 ? -43.193 -14.646 -15.358 1.00 39.12 759 PRO A O 1
ATOM 5927 N N . LYS A 1 760 ? -43.062 -15.529 -17.418 1.00 38.56 760 LYS A N 1
ATOM 5928 C CA . LYS A 1 760 ? -42.721 -14.288 -18.149 1.00 38.56 760 LYS A CA 1
ATOM 5929 C C . LYS A 1 760 ? -43.687 -13.120 -17.888 1.00 38.56 760 LYS A C 1
ATOM 5931 O O . LYS A 1 760 ? -43.254 -11.975 -17.849 1.00 38.56 760 LYS A O 1
ATOM 5936 N N . ASN A 1 761 ? -44.964 -13.410 -17.661 1.00 38.75 761 ASN A N 1
ATOM 5937 C CA . ASN A 1 761 ? -46.007 -12.434 -17.336 1.00 38.75 761 ASN A CA 1
ATOM 5938 C C . ASN A 1 761 ? -45.920 -11.918 -15.885 1.00 38.75 761 ASN A C 1
ATOM 5940 O O . ASN A 1 761 ? -46.108 -10.727 -15.655 1.00 38.75 761 ASN A O 1
ATOM 5944 N N . MET A 1 762 ? -45.548 -12.765 -14.916 1.00 35.25 762 MET A N 1
ATOM 5945 C CA . MET A 1 762 ? -45.309 -12.335 -13.529 1.00 35.25 762 MET A CA 1
ATOM 5946 C C . MET A 1 762 ? -44.034 -11.504 -13.374 1.00 35.25 762 MET A C 1
ATOM 5948 O O . MET A 1 762 ? -43.986 -10.628 -12.520 1.00 35.25 762 MET A O 1
ATOM 5952 N N . LYS A 1 763 ? -43.014 -11.714 -14.214 1.00 42.16 763 LYS A N 1
ATOM 5953 C CA . LYS A 1 763 ? -41.795 -10.881 -14.219 1.00 42.16 763 LYS A CA 1
ATOM 5954 C C . LYS A 1 763 ? -42.079 -9.414 -14.534 1.00 42.16 763 LYS A C 1
ATOM 5956 O O . LYS A 1 763 ? -41.393 -8.542 -14.012 1.00 42.16 763 LYS A O 1
ATOM 5961 N N . ILE A 1 764 ? -43.084 -9.159 -15.370 1.00 39.81 764 ILE A N 1
ATOM 5962 C CA . ILE A 1 764 ? -43.485 -7.810 -15.778 1.00 39.81 764 ILE A CA 1
ATOM 5963 C C . ILE A 1 764 ? -44.262 -7.134 -14.642 1.00 39.81 764 ILE A C 1
ATOM 5965 O O . ILE A 1 764 ? -43.905 -6.030 -14.248 1.00 39.81 764 ILE A O 1
ATOM 5969 N N . ALA A 1 765 ? -45.237 -7.826 -14.040 1.00 37.59 765 ALA A N 1
ATOM 5970 C CA . ALA A 1 765 ? -46.007 -7.301 -12.908 1.00 37.59 765 ALA A CA 1
ATOM 5971 C C . ALA A 1 765 ? -45.153 -7.116 -11.636 1.00 37.59 765 ALA A C 1
ATOM 5973 O O . ALA A 1 765 ? -45.245 -6.091 -10.967 1.00 37.59 765 ALA A O 1
ATOM 5974 N N . PHE A 1 766 ? -44.263 -8.066 -11.331 1.00 39.91 766 PHE A N 1
ATOM 5975 C CA . PHE A 1 766 ? -43.321 -7.970 -10.210 1.00 39.91 766 PHE A CA 1
ATOM 5976 C C . PHE A 1 766 ? -42.250 -6.897 -10.458 1.00 39.91 766 PHE A C 1
ATOM 5978 O O . PHE A 1 766 ? -41.872 -6.177 -9.542 1.00 39.91 766 PHE A O 1
ATOM 5985 N N . GLY A 1 767 ? -41.799 -6.735 -11.707 1.00 38.41 767 GLY A N 1
ATOM 5986 C CA . GLY A 1 767 ? -40.906 -5.645 -12.109 1.00 38.41 767 GLY A CA 1
ATOM 5987 C C . GLY A 1 767 ? -41.552 -4.259 -12.008 1.00 38.41 767 GLY A C 1
ATOM 5988 O O . GLY A 1 767 ? -40.867 -3.304 -11.662 1.00 38.41 767 GLY A O 1
ATOM 5989 N N . GLN A 1 768 ? -42.863 -4.155 -12.246 1.00 38.22 768 GLN A N 1
ATOM 5990 C CA . GLN A 1 768 ? -43.632 -2.920 -12.068 1.00 38.22 768 GLN A CA 1
ATOM 5991 C C . GLN A 1 768 ? -43.960 -2.631 -10.595 1.00 38.22 768 GLN A C 1
ATOM 5993 O O . GLN A 1 768 ? -43.927 -1.479 -10.194 1.00 38.22 768 GLN A O 1
ATOM 5998 N N . ALA A 1 769 ? -44.213 -3.642 -9.758 1.00 36.94 769 ALA A N 1
ATOM 5999 C CA . ALA A 1 769 ? -44.372 -3.448 -8.310 1.00 36.94 769 ALA A CA 1
ATOM 6000 C C . ALA A 1 769 ? -43.047 -3.072 -7.616 1.00 36.94 769 ALA A C 1
ATOM 6002 O O . ALA A 1 769 ? -43.041 -2.350 -6.624 1.00 36.94 769 ALA A O 1
ATOM 6003 N N . MET A 1 770 ? -41.919 -3.528 -8.166 1.00 40.09 770 MET A N 1
ATOM 6004 C CA . MET A 1 770 ? -40.563 -3.212 -7.707 1.00 40.09 770 MET A CA 1
ATOM 6005 C C . MET A 1 770 ? -39.968 -1.968 -8.381 1.00 40.09 770 MET A C 1
ATOM 6007 O O . MET A 1 770 ? -38.776 -1.715 -8.231 1.00 40.09 770 MET A O 1
ATOM 6011 N N . SER A 1 771 ? -40.763 -1.127 -9.056 1.00 40.31 771 SER A N 1
ATOM 6012 C CA . SER A 1 771 ? -40.326 0.225 -9.457 1.00 40.31 771 SER A CA 1
ATOM 6013 C C . SER A 1 771 ? -40.211 1.196 -8.264 1.00 40.31 771 SER A C 1
ATOM 6015 O O . SER A 1 771 ? -40.249 2.415 -8.424 1.00 40.31 771 SER A O 1
ATOM 6017 N N . VAL A 1 772 ? -40.097 0.640 -7.059 1.00 40.59 772 VAL A N 1
ATOM 6018 C CA . VAL A 1 772 ? -39.742 1.285 -5.802 1.00 40.59 772 VAL A CA 1
ATOM 6019 C C . VAL A 1 772 ? -38.229 1.148 -5.662 1.00 40.59 772 VAL A C 1
ATOM 6021 O O . VAL A 1 772 ? -37.687 0.048 -5.713 1.00 40.59 772 VAL A O 1
ATOM 6024 N N . GLU A 1 773 ? -37.535 2.272 -5.517 1.00 39.50 773 GLU A N 1
ATOM 6025 C CA . GLU A 1 773 ? -36.078 2.338 -5.693 1.00 39.50 773 GLU A CA 1
ATOM 6026 C C . GLU A 1 773 ? -35.300 1.568 -4.611 1.00 39.50 773 GLU A C 1
ATOM 6028 O O . GLU A 1 773 ? -34.190 1.107 -4.867 1.00 39.50 773 GLU A O 1
ATOM 6033 N N . ARG A 1 774 ? -35.883 1.402 -3.413 1.00 41.50 774 ARG A N 1
ATOM 6034 C CA . ARG A 1 774 ? -35.324 0.612 -2.305 1.00 41.50 774 ARG A CA 1
ATOM 6035 C C . ARG A 1 774 ? -36.442 -0.030 -1.479 1.00 41.50 774 ARG A C 1
ATOM 6037 O O . ARG A 1 774 ? -37.448 0.621 -1.185 1.00 41.50 774 ARG A O 1
ATOM 6044 N N . PHE A 1 775 ? -36.243 -1.295 -1.111 1.00 40.56 775 PHE A N 1
ATOM 6045 C CA . PHE A 1 775 ? -37.170 -2.113 -0.331 1.00 40.56 775 PHE A CA 1
ATOM 6046 C C . PHE A 1 775 ? -36.450 -2.658 0.901 1.00 40.56 775 PHE A C 1
ATOM 6048 O O . PHE A 1 775 ? -35.358 -3.212 0.775 1.00 40.56 775 PHE A O 1
ATOM 6055 N N . TYR A 1 776 ? -37.060 -2.514 2.075 1.00 41.69 776 TYR A N 1
ATOM 6056 C CA . TYR A 1 776 ? -36.459 -2.937 3.338 1.00 41.69 776 TYR A CA 1
ATOM 6057 C C . TYR A 1 776 ? -37.393 -3.898 4.064 1.00 41.69 776 TYR A C 1
ATOM 6059 O O . TYR A 1 776 ? -38.510 -3.522 4.413 1.00 41.69 776 TYR A O 1
ATOM 6067 N N . LEU A 1 777 ? -36.931 -5.129 4.288 1.00 36.34 777 LEU A N 1
ATOM 6068 C CA . LEU A 1 777 ? -37.591 -6.120 5.139 1.00 36.34 777 LEU A CA 1
ATOM 6069 C C . LEU A 1 777 ? -36.899 -6.136 6.491 1.00 36.34 777 LEU A C 1
ATOM 6071 O O . LEU A 1 777 ? -35.675 -6.050 6.555 1.00 36.34 777 LEU A O 1
ATOM 6075 N N . ASN A 1 778 ? -37.659 -6.297 7.571 1.00 39.75 778 ASN A N 1
ATOM 6076 C CA . ASN A 1 778 ? -37.040 -6.688 8.831 1.00 39.75 778 ASN A CA 1
ATOM 6077 C C . ASN A 1 778 ? -36.631 -8.175 8.796 1.00 39.75 778 ASN A C 1
ATOM 6079 O O . ASN A 1 778 ? -37.118 -8.957 7.980 1.00 39.75 778 ASN A O 1
ATOM 6083 N N . SER A 1 779 ? -35.776 -8.592 9.729 1.00 34.12 779 SER A N 1
ATOM 6084 C CA . SER A 1 779 ? -35.208 -9.948 9.807 1.00 34.12 779 SER A CA 1
ATOM 6085 C C . SER A 1 779 ? -36.234 -11.072 10.029 1.00 34.12 779 SER A C 1
ATOM 6087 O O . SER A 1 779 ? -35.871 -12.247 10.020 1.00 34.12 779 SER A O 1
ATOM 6089 N N . ARG A 1 780 ? -37.516 -10.734 10.226 1.00 35.94 780 ARG A N 1
ATOM 6090 C CA . ARG A 1 780 ? -38.629 -11.679 10.410 1.00 35.94 780 ARG A CA 1
ATOM 6091 C C . ARG A 1 780 ? -39.705 -11.586 9.316 1.00 35.94 780 ARG A C 1
ATOM 6093 O O . ARG A 1 780 ? -40.724 -12.256 9.442 1.00 35.94 780 ARG A O 1
ATOM 6100 N N . ASN A 1 781 ? -39.498 -10.786 8.264 1.00 42.25 781 ASN A N 1
ATOM 6101 C CA . ASN A 1 781 ? -40.449 -10.533 7.169 1.00 42.25 781 ASN A CA 1
ATOM 6102 C C . ASN A 1 781 ? -41.836 -10.007 7.607 1.00 42.25 781 ASN A C 1
ATOM 6104 O O . ASN A 1 781 ? -42.826 -10.231 6.915 1.00 42.25 781 ASN A O 1
ATOM 6108 N N . THR A 1 782 ? -41.938 -9.323 8.751 1.00 37.66 782 THR A N 1
ATOM 6109 C CA . THR A 1 782 ? -43.229 -8.873 9.311 1.00 37.66 782 THR A CA 1
ATOM 6110 C C . THR A 1 782 ? -43.605 -7.438 8.961 1.00 37.66 782 THR A C 1
ATOM 6112 O O . THR A 1 782 ? -44.763 -7.070 9.122 1.00 37.66 782 THR A O 1
ATOM 6115 N N . PHE A 1 783 ? -42.657 -6.636 8.472 1.00 41.56 783 PHE A N 1
ATOM 6116 C CA . PHE A 1 783 ? -42.897 -5.274 7.997 1.00 41.56 783 PHE A CA 1
ATOM 6117 C C . PHE A 1 783 ? -41.997 -4.984 6.796 1.00 41.56 783 PHE A C 1
ATOM 6119 O O . PHE A 1 783 ? -40.857 -5.453 6.742 1.00 41.56 783 PHE A O 1
ATOM 6126 N N . ALA A 1 784 ? -42.513 -4.192 5.859 1.00 45.62 784 ALA A N 1
ATOM 6127 C CA . ALA A 1 784 ? -41.776 -3.681 4.712 1.00 45.62 784 ALA A CA 1
ATOM 6128 C C . ALA A 1 784 ? -41.776 -2.148 4.727 1.00 45.62 784 ALA A C 1
ATOM 6130 O O . ALA A 1 784 ? -42.704 -1.546 5.267 1.00 45.62 784 ALA A O 1
ATOM 6131 N N . LEU A 1 785 ? -40.740 -1.535 4.151 1.00 44.41 785 LEU A N 1
ATOM 6132 C CA . LEU A 1 785 ? -40.616 -0.083 4.009 1.00 44.41 785 LEU A CA 1
ATOM 6133 C C . LEU A 1 785 ? -40.166 0.264 2.583 1.00 44.41 785 LEU A C 1
ATOM 6135 O O . LEU A 1 785 ? -39.248 -0.364 2.050 1.00 44.41 785 LEU A O 1
ATOM 6139 N N . ALA A 1 786 ? -40.833 1.243 1.968 1.00 45.72 786 ALA A N 1
ATOM 6140 C CA . ALA A 1 786 ? -40.706 1.577 0.550 1.00 45.72 786 ALA A CA 1
ATOM 6141 C C . ALA A 1 786 ? -40.592 3.098 0.318 1.00 45.72 786 ALA A C 1
ATOM 6143 O O . ALA A 1 786 ? -41.297 3.887 0.951 1.00 45.72 786 ALA A O 1
ATOM 6144 N N . LYS A 1 787 ? -39.723 3.509 -0.621 1.00 42.44 787 LYS A N 1
ATOM 6145 C CA . LYS A 1 787 ? -39.529 4.910 -1.056 1.00 42.44 787 LYS A CA 1
ATOM 6146 C C . LYS A 1 787 ? -40.036 5.111 -2.490 1.00 42.44 787 LYS A C 1
ATOM 6148 O O . LYS A 1 787 ? -39.540 4.458 -3.408 1.00 42.44 787 LYS A O 1
ATOM 6153 N N . VAL A 1 788 ? -40.991 6.026 -2.696 1.00 42.03 788 VAL A N 1
ATOM 6154 C CA . VAL A 1 788 ? -41.603 6.292 -4.015 1.00 42.03 788 VAL A CA 1
ATOM 6155 C C . VAL A 1 788 ? -41.070 7.599 -4.612 1.00 42.03 788 VAL A C 1
ATOM 6157 O O . VAL A 1 788 ? -41.054 8.640 -3.961 1.00 42.03 788 VAL A O 1
ATOM 6160 N N . ARG A 1 789 ? -40.619 7.544 -5.872 1.00 41.41 789 ARG A N 1
ATOM 6161 C CA . ARG A 1 789 ? -39.867 8.622 -6.543 1.00 41.41 789 ARG A CA 1
ATOM 6162 C C . ARG A 1 789 ? -40.700 9.837 -6.968 1.00 41.41 789 ARG A C 1
ATOM 6164 O O . ARG A 1 789 ? -40.135 10.907 -7.145 1.00 41.41 789 ARG A O 1
ATOM 6171 N N . SER A 1 790 ? -42.008 9.696 -7.178 1.00 36.66 790 SER A N 1
ATOM 6172 C CA . SER A 1 790 ? -42.777 10.689 -7.946 1.00 36.66 790 SER A CA 1
ATOM 6173 C C . SER A 1 790 ? -43.361 11.854 -7.140 1.00 36.66 790 SER A C 1
ATOM 6175 O O . SER A 1 790 ? -43.875 12.787 -7.747 1.00 36.66 790 SER A O 1
ATOM 6177 N N . THR A 1 791 ? -43.294 11.842 -5.805 1.00 40.75 791 THR A N 1
ATOM 6178 C CA . THR A 1 791 ? -43.931 12.889 -4.974 1.00 40.75 791 THR A CA 1
ATOM 6179 C C . THR A 1 791 ? -43.098 13.363 -3.782 1.00 40.75 791 THR A C 1
ATOM 6181 O O . THR A 1 791 ? -43.561 14.210 -3.026 1.00 40.75 791 THR A O 1
ATOM 6184 N N . GLY A 1 792 ? -41.892 12.825 -3.568 1.00 41.06 792 GLY A N 1
ATOM 6185 C CA . GLY A 1 792 ? -41.074 13.141 -2.388 1.00 41.06 792 GLY A CA 1
ATOM 6186 C C . GLY A 1 792 ? -41.610 12.581 -1.060 1.00 41.06 792 GLY A C 1
ATOM 6187 O O . GLY A 1 792 ? -40.929 12.701 -0.047 1.00 41.06 792 GLY A O 1
ATOM 6188 N N . LYS A 1 793 ? -42.777 11.920 -1.049 1.00 36.81 793 LYS A N 1
ATOM 6189 C CA . LYS A 1 793 ? -43.343 11.273 0.144 1.00 36.81 793 LYS A CA 1
ATOM 6190 C C . LYS A 1 793 ? -42.879 9.820 0.279 1.00 36.81 793 LYS A C 1
ATOM 6192 O O . LYS A 1 793 ? -42.855 9.062 -0.691 1.00 36.81 793 LYS A O 1
ATOM 6197 N N . GLN A 1 794 ? -42.536 9.425 1.505 1.00 41.94 794 GLN A N 1
ATOM 6198 C CA . GLN A 1 794 ? -42.109 8.070 1.869 1.00 41.94 794 GLN A CA 1
ATOM 6199 C C . GLN A 1 794 ? -43.295 7.297 2.462 1.00 41.94 794 GLN A C 1
ATOM 6201 O O . GLN A 1 794 ? -43.818 7.706 3.496 1.00 41.94 794 GLN A O 1
ATOM 6206 N N . VAL A 1 795 ? -43.748 6.208 1.823 1.00 38.84 795 VAL A N 1
ATOM 6207 C CA . VAL A 1 795 ? -44.871 5.394 2.331 1.00 38.84 795 VAL A CA 1
ATOM 6208 C C . VAL A 1 795 ? -44.769 3.938 1.847 1.00 38.84 795 VAL A C 1
ATOM 6210 O O . VAL A 1 795 ? -44.777 3.682 0.647 1.00 38.84 795 VAL A O 1
ATOM 6213 N N . LEU A 1 796 ? -44.701 2.979 2.775 1.00 39.72 796 LEU A N 1
ATOM 6214 C CA . LEU A 1 796 ? -45.811 2.080 3.150 1.00 39.72 796 LEU A CA 1
ATOM 6215 C C . LEU A 1 796 ? -45.281 1.020 4.124 1.00 39.72 796 LEU A C 1
ATOM 6217 O O . LEU A 1 796 ? -44.447 0.198 3.761 1.00 39.72 796 LEU A O 1
ATOM 6221 N N . VAL A 1 797 ? -45.814 1.050 5.344 1.00 43.22 797 VAL A N 1
ATOM 6222 C CA . VAL A 1 797 ? -45.716 0.006 6.371 1.00 43.22 797 VAL A CA 1
ATOM 6223 C C . VAL A 1 797 ? -46.924 -0.893 6.199 1.00 43.22 797 VAL A C 1
ATOM 6225 O O . VAL A 1 797 ? -48.023 -0.363 6.016 1.00 43.22 797 VAL A O 1
ATOM 6228 N N . ILE A 1 798 ? -46.786 -2.216 6.347 1.00 42.25 798 ILE A N 1
ATOM 6229 C CA . ILE A 1 798 ? -47.988 -2.979 6.671 1.00 42.25 798 ILE A CA 1
ATOM 6230 C C . ILE A 1 798 ? -47.814 -3.983 7.790 1.00 42.25 798 ILE A C 1
ATOM 6232 O O . ILE A 1 798 ? -46.962 -4.864 7.755 1.00 42.25 798 ILE A O 1
ATOM 6236 N N . GLY A 1 799 ? -48.660 -3.767 8.793 1.00 39.72 799 GLY A N 1
ATOM 6237 C CA . GLY A 1 799 ? -48.893 -4.653 9.907 1.00 39.72 799 GLY A CA 1
ATOM 6238 C C . GLY A 1 799 ? -49.961 -5.697 9.597 1.00 39.72 799 GLY A C 1
ATOM 6239 O O . GLY A 1 799 ? -50.418 -5.865 8.466 1.00 39.72 799 GLY A O 1
ATOM 6240 N N . LYS A 1 800 ? -50.334 -6.384 10.672 1.00 38.41 800 LYS A N 1
ATOM 6241 C CA . LYS A 1 800 ? -51.033 -7.671 10.789 1.00 38.41 800 LYS A CA 1
ATOM 6242 C C . LYS A 1 800 ? -52.106 -8.022 9.738 1.00 38.41 800 LYS A C 1
ATOM 6244 O O . LYS A 1 800 ? -52.213 -9.190 9.395 1.00 38.41 800 LYS A O 1
ATOM 6249 N N . ALA A 1 801 ? -52.840 -7.060 9.188 1.00 36.00 801 ALA A N 1
ATOM 6250 C CA . ALA A 1 801 ? -53.908 -7.280 8.210 1.00 36.00 801 ALA A CA 1
ATOM 6251 C C . ALA A 1 801 ? -53.440 -7.489 6.749 1.00 36.00 801 ALA A C 1
ATOM 6253 O O . ALA A 1 801 ? -54.150 -8.074 5.936 1.00 36.00 801 ALA A O 1
ATOM 6254 N N . SER A 1 802 ? -52.221 -7.089 6.379 1.00 43.00 802 SER A N 1
ATOM 6255 C CA . SER A 1 802 ? -51.713 -7.369 5.017 1.00 43.00 802 SER A CA 1
ATOM 6256 C C . SER A 1 802 ? -51.299 -8.810 4.791 1.00 43.00 802 SER A C 1
ATOM 6258 O O . SER A 1 802 ? -51.265 -9.292 3.660 1.00 43.00 802 SER A O 1
ATOM 6260 N N . TRP A 1 803 ? -51.036 -9.504 5.890 1.00 43.06 803 TRP A N 1
ATOM 6261 C CA . TRP A 1 803 ? -50.954 -10.950 5.932 1.00 43.06 803 TRP A CA 1
ATOM 6262 C C . TRP A 1 803 ? -52.317 -11.606 5.644 1.00 43.06 803 TRP A C 1
ATOM 6264 O O . TRP A 1 803 ? -52.375 -12.640 4.988 1.00 43.06 803 TRP A O 1
ATOM 6274 N N . GLU A 1 804 ? -53.426 -10.973 6.027 1.00 39.78 804 GLU A N 1
ATOM 6275 C CA . GLU A 1 804 ? -54.776 -11.482 5.766 1.00 39.78 804 GLU A CA 1
ATOM 6276 C C . GLU A 1 804 ? -55.204 -11.286 4.289 1.00 39.78 804 GLU A C 1
ATOM 6278 O O . GLU A 1 804 ? -55.788 -12.187 3.686 1.00 39.78 804 GLU A O 1
ATOM 6283 N N . LEU A 1 805 ? -54.815 -10.186 3.627 1.00 36.72 805 LEU A N 1
ATOM 6284 C CA . LEU A 1 805 ? -55.090 -9.950 2.193 1.00 36.72 805 LEU A CA 1
ATOM 6285 C C . LEU A 1 805 ? -54.285 -10.873 1.251 1.00 36.72 805 LEU A C 1
ATOM 6287 O O . LEU A 1 805 ? -54.725 -11.225 0.158 1.00 36.72 805 LEU A O 1
ATOM 6291 N N . PHE A 1 806 ? -53.104 -11.312 1.685 1.00 42.41 806 PHE A N 1
ATOM 6292 C CA . PHE A 1 806 ? -52.343 -12.346 0.985 1.00 42.41 806 PHE A CA 1
ATOM 6293 C C . PHE A 1 806 ? -53.040 -13.714 1.063 1.00 42.41 806 PHE A C 1
ATOM 6295 O O . PHE A 1 806 ? -52.931 -14.501 0.130 1.00 42.41 806 PHE A O 1
ATOM 6302 N N . ILE A 1 807 ? -53.800 -13.969 2.135 1.00 38.62 807 ILE A N 1
ATOM 6303 C CA . ILE A 1 807 ? -54.588 -15.191 2.363 1.00 38.62 807 ILE A CA 1
ATOM 6304 C C . ILE A 1 807 ? -55.927 -15.202 1.576 1.00 38.62 807 ILE A C 1
ATOM 6306 O O . ILE A 1 807 ? -56.529 -16.255 1.386 1.00 38.62 807 ILE A O 1
ATOM 6310 N N . THR A 1 808 ? -56.372 -14.069 1.019 1.00 36.81 808 THR A N 1
ATOM 6311 C CA . THR A 1 808 ? -57.486 -14.030 0.038 1.00 36.81 808 THR A CA 1
ATOM 6312 C C . THR A 1 808 ? -57.032 -14.079 -1.408 1.00 36.81 808 THR A C 1
ATOM 6314 O O . THR A 1 808 ? -57.870 -14.035 -2.310 1.00 36.81 808 THR A O 1
ATOM 6317 N N . GLN A 1 809 ? -55.722 -14.163 -1.654 1.00 46.22 809 GLN A N 1
ATOM 6318 C CA . GLN A 1 809 ? -55.204 -14.409 -2.989 1.00 46.22 809 GLN A CA 1
ATOM 6319 C C . GLN A 1 809 ? -56.040 -15.554 -3.622 1.00 46.22 809 GLN A C 1
ATOM 6321 O O . GLN A 1 809 ? -56.432 -16.455 -2.921 1.00 46.22 809 GLN A O 1
ATOM 6326 N N . LEU A 1 810 ? -56.369 -15.513 -4.918 1.00 44.25 810 LEU A N 1
ATOM 6327 C CA . LEU A 1 810 ? -56.923 -16.619 -5.740 1.00 44.25 810 LEU A CA 1
ATOM 6328 C C . LEU A 1 810 ? -58.458 -16.763 -6.007 1.00 44.25 810 LEU A C 1
ATOM 6330 O O . LEU A 1 810 ? -59.275 -16.544 -5.125 1.00 44.25 810 LEU A O 1
ATOM 6334 N N . PRO A 1 811 ? -58.878 -17.243 -7.215 1.00 34.94 811 PRO A N 1
ATOM 6335 C CA . PRO A 1 811 ? -60.235 -17.756 -7.518 1.00 34.94 811 PRO A CA 1
ATOM 6336 C C . PRO A 1 811 ? -60.421 -19.262 -7.249 1.00 34.94 811 PRO A C 1
ATOM 6338 O O . PRO A 1 811 ? -59.632 -20.066 -7.724 1.00 34.94 811 PRO A O 1
ATOM 6341 N N . VAL A 1 812 ? -61.502 -19.635 -6.551 1.00 40.59 812 VAL A N 1
ATOM 6342 C CA . VAL A 1 812 ? -62.074 -20.937 -6.098 1.00 40.59 812 VAL A CA 1
ATOM 6343 C C . VAL A 1 812 ? -61.328 -22.253 -6.335 1.00 40.59 812 VAL A C 1
ATOM 6345 O O . VAL A 1 812 ? -61.177 -23.009 -5.382 1.00 40.59 812 VAL A O 1
ATOM 6348 N N . LYS A 1 813 ? -60.828 -22.579 -7.530 1.00 38.81 813 LYS A N 1
ATOM 6349 C CA . LYS A 1 813 ? -59.930 -23.746 -7.630 1.00 38.81 813 LYS A CA 1
ATOM 6350 C C . LYS A 1 813 ? -58.618 -23.466 -6.916 1.00 38.81 813 LYS A C 1
ATOM 6352 O O . LYS A 1 813 ? -58.075 -24.347 -6.283 1.00 38.81 813 LYS A O 1
ATOM 6357 N N . LEU A 1 814 ? -58.202 -22.213 -6.992 1.00 36.22 814 LEU A N 1
ATOM 6358 C CA . LEU A 1 814 ? -57.135 -21.601 -6.262 1.00 36.22 814 LEU A CA 1
ATOM 6359 C C . LEU A 1 814 ? -57.641 -20.844 -4.990 1.00 36.22 814 LEU A C 1
ATOM 6361 O O . LEU A 1 814 ? -56.828 -20.650 -4.131 1.00 36.22 814 LEU A O 1
ATOM 6365 N N . SER A 1 815 ? -58.916 -20.476 -4.738 1.00 33.50 815 SER A N 1
ATOM 6366 C CA . SER A 1 815 ? -59.368 -19.916 -3.413 1.00 33.50 815 SER A CA 1
ATOM 6367 C C . SER A 1 815 ? -59.870 -20.979 -2.411 1.00 33.50 815 SER A C 1
ATOM 6369 O O . SER A 1 815 ? -59.813 -20.823 -1.201 1.00 33.50 815 SER A O 1
ATOM 6371 N N . ASN A 1 816 ? -60.242 -22.167 -2.871 1.00 39.25 816 ASN A N 1
ATOM 6372 C CA . ASN A 1 816 ? -60.159 -23.372 -2.034 1.00 39.25 816 ASN A CA 1
ATOM 6373 C C . ASN A 1 816 ? -58.716 -23.920 -2.019 1.00 39.25 816 ASN A C 1
ATOM 6375 O O . ASN A 1 816 ? -58.436 -24.951 -1.415 1.00 39.25 816 ASN A O 1
ATOM 6379 N N . MET A 1 817 ? -57.807 -23.158 -2.646 1.00 39.34 817 MET A N 1
ATOM 6380 C CA . MET A 1 817 ? -56.383 -23.052 -2.350 1.00 39.34 817 MET A CA 1
ATOM 6381 C C . MET A 1 817 ? -56.005 -21.644 -1.806 1.00 39.34 817 MET A C 1
ATOM 6383 O O . MET A 1 817 ? -54.837 -21.302 -1.932 1.00 39.34 817 MET A O 1
ATOM 6387 N N . LEU A 1 818 ? -56.953 -20.840 -1.263 1.00 36.44 818 LEU A N 1
ATOM 6388 C CA . LEU A 1 818 ? -56.771 -19.603 -0.457 1.00 36.44 818 LEU A CA 1
ATOM 6389 C C . LEU A 1 818 ? -58.126 -19.014 0.081 1.00 36.44 818 LEU A C 1
ATOM 6391 O O . LEU A 1 818 ? -58.877 -18.389 -0.678 1.00 36.44 818 LEU A O 1
ATOM 6395 N N . PRO A 1 819 ? -58.501 -19.236 1.363 1.00 29.80 819 PRO A N 1
ATOM 6396 C CA . PRO A 1 819 ? -59.871 -18.999 1.857 1.00 29.80 819 PRO A CA 1
ATOM 6397 C C . PRO A 1 819 ? -60.120 -17.657 2.604 1.00 29.80 819 PRO A C 1
ATOM 6399 O O . PRO A 1 819 ? -59.477 -17.370 3.606 1.00 29.80 819 PRO A O 1
ATOM 6402 N N . ASN A 1 820 ? -61.150 -16.918 2.147 1.00 31.34 820 ASN A N 1
ATOM 6403 C CA . ASN A 1 820 ? -62.110 -15.983 2.801 1.00 31.34 820 ASN A CA 1
ATOM 6404 C C . ASN A 1 820 ? -61.712 -15.075 3.996 1.00 31.34 820 ASN A C 1
ATOM 6406 O O . ASN A 1 820 ? -61.847 -15.477 5.150 1.00 31.34 820 ASN A O 1
ATOM 6410 N N . ILE A 1 821 ? -61.474 -13.779 3.729 1.00 31.91 821 ILE A N 1
ATOM 6411 C CA . ILE A 1 821 ? -61.475 -12.670 4.718 1.00 31.91 821 ILE A CA 1
ATOM 6412 C C . ILE A 1 821 ? -62.249 -11.464 4.134 1.00 31.91 821 ILE A C 1
ATOM 6414 O O . ILE A 1 821 ? -62.152 -11.211 2.931 1.00 31.91 821 ILE A O 1
ATOM 6418 N N . ARG A 1 822 ? -63.073 -10.756 4.932 1.00 32.16 822 ARG A N 1
ATOM 6419 C CA . ARG A 1 822 ? -63.977 -9.681 4.458 1.00 32.16 822 ARG A CA 1
ATOM 6420 C C . ARG A 1 822 ? -63.325 -8.284 4.559 1.00 32.16 822 ARG A C 1
ATOM 6422 O O . ARG A 1 822 ? -62.577 -8.042 5.499 1.00 32.16 822 ARG A O 1
ATOM 6429 N N . PRO A 1 823 ? -63.658 -7.315 3.673 1.00 33.28 823 PRO A N 1
ATOM 6430 C CA . PRO A 1 823 ? -63.119 -5.941 3.711 1.00 33.28 823 PRO A CA 1
ATOM 6431 C C . PRO A 1 823 ? -63.399 -5.138 4.997 1.00 33.28 823 PRO A C 1
ATOM 6433 O O . PRO A 1 823 ? -62.803 -4.087 5.197 1.00 33.28 823 PRO A O 1
ATOM 6436 N N . SER A 1 824 ? -64.301 -5.615 5.858 1.00 33.91 824 SER A N 1
ATOM 6437 C CA . SER A 1 824 ? -64.601 -5.057 7.182 1.00 33.91 824 SER A CA 1
ATOM 6438 C C . SER A 1 824 ? -63.589 -5.438 8.270 1.00 33.91 824 SER A C 1
ATOM 6440 O O . SER A 1 824 ? -63.670 -4.897 9.367 1.00 33.91 824 SER A O 1
ATOM 6442 N N . ASP A 1 825 ? -62.657 -6.353 7.979 1.00 34.91 825 ASP A N 1
ATOM 6443 C CA . ASP A 1 825 ? -61.780 -6.985 8.975 1.00 34.91 825 ASP A CA 1
ATOM 6444 C C . ASP A 1 825 ? -60.341 -6.409 8.957 1.00 34.91 825 ASP A C 1
ATOM 6446 O O . ASP A 1 825 ? -59.461 -6.897 9.661 1.00 34.91 825 ASP A O 1
ATOM 6450 N N . VAL A 1 826 ? -60.090 -5.335 8.187 1.00 30.48 826 VAL A N 1
ATOM 6451 C CA . VAL A 1 826 ? -58.787 -4.647 8.103 1.00 30.48 826 VAL A CA 1
ATOM 6452 C C . VAL A 1 826 ? -58.875 -3.225 8.658 1.00 30.48 826 VAL A C 1
ATOM 6454 O O . VAL A 1 826 ? -59.324 -2.298 7.986 1.00 30.48 826 VAL A O 1
ATOM 6457 N N . GLU A 1 827 ? -58.379 -3.038 9.879 1.00 30.70 827 GLU A N 1
ATOM 6458 C CA . GLU A 1 827 ? -58.145 -1.722 10.474 1.00 30.70 827 GLU A CA 1
ATOM 6459 C C . GLU A 1 827 ? -56.749 -1.217 10.052 1.00 30.70 827 GLU A C 1
ATOM 6461 O O . GLU A 1 827 ? -55.719 -1.823 10.367 1.00 30.70 827 GLU A O 1
ATOM 6466 N N . ILE A 1 828 ? -56.696 -0.116 9.291 1.00 36.12 828 ILE A N 1
ATOM 6467 C CA . ILE A 1 828 ? -55.447 0.596 8.982 1.00 36.12 828 ILE A CA 1
ATOM 6468 C C . ILE A 1 828 ? -54.936 1.189 10.294 1.00 36.12 828 ILE A C 1
ATOM 6470 O O . ILE A 1 828 ? -55.421 2.221 10.744 1.00 36.12 828 ILE A O 1
ATOM 6474 N N . LEU A 1 829 ? -53.942 0.544 10.904 1.00 35.56 829 LEU A N 1
ATOM 6475 C CA . LEU A 1 829 ? -53.456 0.961 12.222 1.00 35.56 829 LEU A CA 1
ATOM 6476 C C . LEU A 1 829 ? -52.643 2.267 12.222 1.00 35.56 829 LEU A C 1
ATOM 6478 O O . LEU A 1 829 ? -52.351 2.749 13.308 1.00 35.56 829 LEU A O 1
ATOM 6482 N N . ASN A 1 830 ? -52.274 2.815 11.053 1.00 31.39 830 ASN A N 1
ATOM 6483 C CA . ASN A 1 830 ? -51.953 4.229 10.759 1.00 31.39 830 ASN A CA 1
ATOM 6484 C C . ASN A 1 830 ? -51.039 4.325 9.524 1.00 31.39 830 ASN A C 1
ATOM 6486 O O . ASN A 1 830 ? -50.022 3.635 9.435 1.00 31.39 830 ASN A O 1
ATOM 6490 N N . ILE A 1 831 ? -51.357 5.232 8.597 1.00 36.94 831 ILE A N 1
ATOM 6491 C CA . ILE A 1 831 ? -50.400 5.702 7.589 1.00 36.94 831 ILE A CA 1
ATOM 6492 C C . ILE A 1 831 ? -49.636 6.850 8.232 1.00 36.94 831 ILE A C 1
ATOM 6494 O O . ILE A 1 831 ? -50.183 7.936 8.406 1.00 36.94 831 ILE A O 1
ATOM 6498 N N . VAL A 1 832 ? -48.379 6.611 8.592 1.00 37.12 832 VAL A N 1
ATOM 6499 C CA . VAL A 1 832 ? -47.491 7.694 9.012 1.00 37.12 832 VAL A CA 1
ATOM 6500 C C . VAL A 1 832 ? -46.717 8.140 7.782 1.00 37.12 832 VAL A C 1
ATOM 6502 O O . VAL A 1 832 ? -45.758 7.496 7.361 1.00 37.12 832 VAL A O 1
ATOM 6505 N N . SER A 1 833 ? -47.204 9.203 7.147 1.00 39.25 833 SER A N 1
ATOM 6506 C CA . SER A 1 833 ? -46.435 9.937 6.151 1.00 39.25 833 SER A CA 1
ATOM 6507 C C . SER A 1 833 ? -45.549 10.926 6.886 1.00 39.25 833 SER A C 1
ATOM 6509 O O . SER A 1 833 ? -46.056 11.798 7.587 1.00 39.25 833 SER A O 1
ATOM 6511 N N . PHE A 1 834 ? -44.241 10.793 6.722 1.00 43.09 834 PHE A N 1
ATOM 6512 C CA . PHE A 1 834 ? -43.297 11.776 7.226 1.00 43.09 834 PHE A CA 1
ATOM 6513 C C . PHE A 1 834 ? -43.089 12.801 6.122 1.00 43.09 834 PHE A C 1
ATOM 6515 O O . PHE A 1 834 ? -42.571 12.467 5.054 1.00 43.09 834 PHE A O 1
ATOM 6522 N N . ASP A 1 835 ? -43.541 14.029 6.353 1.00 38.88 835 ASP A N 1
ATOM 6523 C CA . ASP A 1 835 ? -43.317 15.120 5.404 1.00 38.88 835 ASP A CA 1
ATOM 6524 C C . ASP A 1 835 ? -41.852 15.611 5.463 1.00 38.88 835 ASP A C 1
ATOM 6526 O O . ASP A 1 835 ? -41.389 16.280 4.539 1.00 38.88 835 ASP A O 1
ATOM 6530 N N . TYR A 1 836 ? -41.098 15.213 6.506 1.00 45.34 836 TYR A N 1
ATOM 6531 C CA . TYR A 1 836 ? -39.706 15.600 6.750 1.00 45.34 836 TYR A CA 1
ATOM 6532 C C . TYR A 1 836 ? -38.843 14.451 7.324 1.00 45.34 836 TYR A C 1
ATOM 6534 O O . TYR A 1 836 ? -39.278 13.666 8.168 1.00 45.34 836 TYR A O 1
ATOM 6542 N N . GLU A 1 837 ? -37.573 14.389 6.910 1.00 44.31 837 GLU A N 1
ATOM 6543 C CA . GLU A 1 837 ? -36.588 13.345 7.270 1.00 44.31 837 GLU A CA 1
ATOM 6544 C C . GLU A 1 837 ? -36.317 13.159 8.792 1.00 44.31 837 GLU A C 1
ATOM 6546 O O . GLU A 1 837 ? -36.111 12.020 9.231 1.00 44.31 837 GLU A O 1
ATOM 6551 N N . PRO A 1 838 ? -36.344 14.203 9.650 1.00 44.16 838 PRO A N 1
ATOM 6552 C CA . PRO A 1 838 ? -36.115 14.040 11.092 1.00 44.16 838 PRO A CA 1
ATOM 6553 C C . PRO A 1 838 ? -37.210 13.237 11.808 1.00 44.16 838 PRO A C 1
ATOM 6555 O O . PRO A 1 838 ? -36.919 12.479 12.735 1.00 44.16 838 PRO A O 1
ATOM 6558 N N . GLU A 1 839 ? -38.466 13.352 11.368 1.00 43.78 839 GLU A N 1
ATOM 6559 C CA . GLU A 1 839 ? -39.587 12.598 11.945 1.00 43.78 839 GLU A CA 1
ATOM 6560 C C . GLU A 1 839 ? -39.505 11.115 11.568 1.00 43.78 839 GLU A C 1
ATOM 6562 O O . GLU A 1 839 ? -39.713 10.241 12.414 1.00 43.78 839 GLU A O 1
ATOM 6567 N N . PHE A 1 840 ? -39.094 10.832 10.327 1.00 46.75 840 PHE A N 1
ATOM 6568 C CA . PHE A 1 840 ? -38.780 9.482 9.868 1.00 46.75 840 PHE A CA 1
ATOM 6569 C C . PHE A 1 840 ? -37.630 8.866 10.678 1.00 46.75 840 PHE A C 1
ATOM 6571 O O . PHE A 1 840 ? -37.718 7.723 11.130 1.00 46.75 840 PHE A O 1
ATOM 6578 N N . THR A 1 841 ? -36.578 9.645 10.938 1.00 45.62 841 THR A N 1
ATOM 6579 C CA . THR A 1 841 ? -35.428 9.216 11.747 1.00 45.62 841 THR A CA 1
ATOM 6580 C C . THR A 1 841 ? -35.835 8.916 13.194 1.00 45.62 841 THR A C 1
ATOM 6582 O O . THR A 1 841 ? -35.457 7.879 13.741 1.00 45.62 841 THR A O 1
ATOM 6585 N N . SER A 1 842 ? -36.674 9.763 13.800 1.00 46.34 842 SER A N 1
ATOM 6586 C CA . SER A 1 842 ? -37.232 9.531 15.141 1.00 46.34 842 SER A CA 1
ATOM 6587 C C . SER A 1 842 ? -38.096 8.265 15.200 1.00 46.34 842 SER A C 1
ATOM 6589 O O . SER A 1 842 ? -38.003 7.480 16.145 1.00 46.34 842 SER A O 1
ATOM 6591 N N . PHE A 1 843 ? -38.906 8.011 14.171 1.00 46.59 843 PHE A N 1
ATOM 6592 C CA . PHE A 1 843 ? -39.726 6.804 14.089 1.00 46.59 843 PHE A CA 1
ATOM 6593 C C . PHE A 1 843 ? -38.886 5.535 13.881 1.00 46.59 843 PHE A C 1
ATOM 6595 O O . PHE A 1 843 ? -39.130 4.516 14.530 1.00 46.59 843 PHE A O 1
ATOM 6602 N N . LYS A 1 844 ? -37.837 5.605 13.051 1.00 48.28 844 LYS A N 1
ATOM 6603 C CA . LYS A 1 844 ? -36.853 4.526 12.870 1.00 48.28 844 LYS A CA 1
ATOM 6604 C C . LYS A 1 844 ? -36.157 4.178 14.190 1.00 48.28 844 LYS A C 1
ATOM 6606 O O . LYS A 1 844 ? -35.997 2.998 14.499 1.00 48.28 844 LYS A O 1
ATOM 6611 N N . GLN A 1 845 ? -35.808 5.187 14.987 1.00 47.66 845 GLN A N 1
ATOM 6612 C CA . GLN A 1 845 ? -35.225 5.010 16.317 1.00 47.66 845 GLN A CA 1
ATOM 6613 C C . GLN A 1 845 ? -36.198 4.306 17.281 1.00 47.66 845 GLN A C 1
ATOM 6615 O O . GLN A 1 845 ? -35.816 3.326 17.916 1.00 47.66 845 GLN A O 1
ATOM 6620 N N . LYS A 1 846 ? -37.480 4.698 17.298 1.00 47.56 846 LYS A N 1
ATOM 6621 C CA . LYS A 1 846 ? -38.519 4.014 18.095 1.00 47.56 846 LYS A CA 1
ATOM 6622 C C . LYS A 1 846 ? -38.728 2.555 17.677 1.00 47.56 846 LYS A C 1
ATOM 6624 O O . LYS A 1 846 ? -38.938 1.693 18.523 1.00 47.56 846 LYS A O 1
ATOM 6629 N N . ILE A 1 847 ? -38.633 2.247 16.381 1.00 46.00 847 ILE A N 1
ATOM 6630 C CA . ILE A 1 847 ? -38.683 0.860 15.887 1.00 46.00 847 ILE A CA 1
ATOM 6631 C C . ILE A 1 847 ? -37.447 0.067 16.333 1.00 46.00 847 ILE A C 1
ATOM 6633 O O . ILE A 1 847 ? -37.571 -1.108 16.682 1.00 46.00 847 ILE A O 1
ATOM 6637 N N . LYS A 1 848 ? -36.257 0.682 16.340 1.00 46.19 848 LYS A N 1
ATOM 6638 C CA . LYS A 1 848 ? -35.028 0.051 16.847 1.00 46.19 848 LYS A CA 1
ATOM 6639 C C . LYS A 1 848 ? -35.173 -0.297 18.330 1.00 46.19 848 LYS A C 1
ATOM 6641 O O . LYS A 1 848 ? -34.906 -1.437 18.700 1.00 46.19 848 LYS A O 1
ATOM 6646 N N . GLU A 1 849 ? -35.668 0.639 19.134 1.00 48.62 849 GLU A N 1
ATOM 6647 C CA . GLU A 1 849 ? -35.955 0.444 20.563 1.00 48.62 849 GLU A CA 1
ATOM 6648 C C . GLU A 1 849 ? -36.980 -0.680 20.781 1.00 48.62 849 GLU A C 1
ATOM 6650 O O . GLU A 1 849 ? -36.722 -1.618 21.531 1.00 48.62 849 GLU A O 1
ATOM 6655 N N . TYR A 1 850 ? -38.079 -0.682 20.022 1.00 46.22 850 TYR A N 1
ATOM 6656 C CA . TYR A 1 850 ? -39.094 -1.738 20.084 1.00 46.22 850 TYR A CA 1
ATOM 6657 C C . TYR A 1 850 ? -38.549 -3.127 19.696 1.00 46.22 850 TYR A C 1
ATOM 6659 O O . TYR A 1 850 ? -38.853 -4.139 20.328 1.00 46.22 850 TYR A O 1
ATOM 6667 N N . ASN A 1 851 ? -37.689 -3.206 18.676 1.00 46.41 851 ASN A N 1
ATOM 6668 C CA . ASN A 1 851 ? -37.057 -4.464 18.271 1.00 46.41 851 ASN A CA 1
ATOM 6669 C C . ASN A 1 851 ? -36.032 -4.962 19.300 1.00 46.41 851 ASN A C 1
ATOM 6671 O O . ASN A 1 851 ? -35.907 -6.176 19.507 1.00 46.41 851 ASN A O 1
ATOM 6675 N N . GLN A 1 852 ? -35.310 -4.047 19.952 1.00 51.66 852 GLN A N 1
ATOM 6676 C CA . GLN A 1 852 ? -34.430 -4.371 21.073 1.00 51.66 852 GLN A CA 1
ATOM 6677 C C . GLN A 1 852 ? -35.241 -4.921 22.248 1.00 51.66 852 GLN A C 1
ATOM 6679 O O . GLN A 1 852 ? -34.860 -5.950 22.803 1.00 51.66 852 GLN A O 1
ATOM 6684 N N . GLU A 1 853 ? -36.396 -4.331 22.563 1.00 57.12 853 GLU A N 1
ATOM 6685 C CA . GLU A 1 853 ? -37.313 -4.847 23.585 1.00 57.12 853 GLU A CA 1
ATOM 6686 C C . GLU A 1 853 ? -37.851 -6.241 23.241 1.00 57.12 853 GLU A C 1
ATOM 6688 O O . GLU A 1 853 ? -37.832 -7.128 24.093 1.00 57.12 853 GLU A O 1
ATOM 6693 N N . ILE A 1 854 ? -38.254 -6.493 21.990 1.00 53.12 854 ILE A N 1
ATOM 6694 C CA . ILE A 1 854 ? -38.714 -7.823 21.555 1.00 53.12 854 ILE A CA 1
ATOM 6695 C C . ILE A 1 854 ? -37.590 -8.861 21.628 1.00 53.12 854 ILE A C 1
ATOM 6697 O O . ILE A 1 854 ? -37.819 -9.999 22.046 1.00 53.12 854 ILE A O 1
ATOM 6701 N N . THR A 1 855 ? -36.377 -8.501 21.207 1.00 59.78 855 THR A N 1
ATOM 6702 C CA . THR A 1 855 ? -35.219 -9.407 21.241 1.00 59.78 855 THR A CA 1
ATOM 6703 C C . THR A 1 855 ? -34.828 -9.715 22.682 1.00 59.78 855 THR A C 1
ATOM 6705 O O . THR A 1 855 ? -34.660 -10.886 23.033 1.00 59.78 855 THR A O 1
ATOM 6708 N N . ARG A 1 856 ? -34.807 -8.688 23.541 1.00 69.12 856 ARG A N 1
ATOM 6709 C CA . ARG A 1 856 ? -34.615 -8.810 24.988 1.00 69.12 856 ARG A CA 1
ATOM 6710 C C . ARG A 1 856 ? -35.674 -9.723 25.606 1.00 69.12 856 ARG A C 1
ATOM 6712 O O . ARG A 1 856 ? -35.319 -10.659 26.315 1.00 69.12 856 ARG A O 1
ATOM 6719 N N . ALA A 1 857 ? -36.953 -9.519 25.289 1.00 68.06 857 ALA A N 1
ATOM 6720 C CA . ALA A 1 857 ? -38.060 -10.336 25.789 1.00 68.06 857 ALA A CA 1
ATOM 6721 C C . ALA A 1 857 ? -37.974 -11.796 25.312 1.00 68.06 857 ALA A C 1
ATOM 6723 O O . ALA A 1 857 ? -38.218 -12.722 26.085 1.00 68.06 857 ALA A O 1
ATOM 6724 N N . SER A 1 858 ? -37.581 -12.020 24.055 1.00 69.69 858 SER A N 1
ATOM 6725 C CA . SER A 1 858 ? -37.379 -13.362 23.502 1.00 69.69 858 SER A CA 1
ATOM 6726 C C . SER A 1 858 ? -36.223 -14.089 24.186 1.00 69.69 858 SER A C 1
ATOM 6728 O O . SER A 1 858 ? -36.367 -15.262 24.528 1.00 69.69 858 SER A O 1
ATOM 6730 N N . LYS A 1 859 ? -35.090 -13.407 24.407 1.00 75.94 859 LYS A N 1
ATOM 6731 C CA . LYS A 1 859 ? -33.932 -14.007 25.075 1.00 75.94 859 LYS A CA 1
ATOM 6732 C C . LYS A 1 859 ? -34.212 -14.268 26.552 1.00 75.94 859 LYS A C 1
ATOM 6734 O O . LYS A 1 859 ? -33.880 -15.340 27.038 1.00 75.94 859 LYS A O 1
ATOM 6739 N N . LEU A 1 860 ? -34.907 -13.357 27.235 1.00 78.62 860 LEU A N 1
ATOM 6740 C CA . LEU A 1 860 ? -35.389 -13.580 28.601 1.00 78.62 860 LEU A CA 1
ATOM 6741 C C . LEU A 1 860 ? -36.319 -14.791 28.689 1.00 78.62 860 LEU A C 1
ATOM 6743 O O . LEU A 1 860 ? -36.208 -15.575 29.619 1.00 78.62 860 LEU A O 1
ATOM 6747 N N . LYS A 1 861 ? -37.194 -15.009 27.701 1.00 79.94 861 LYS A N 1
ATOM 6748 C CA . LYS A 1 861 ? -38.051 -16.203 27.666 1.00 79.94 861 LYS A CA 1
ATOM 6749 C C . LYS A 1 861 ? -37.245 -17.502 27.529 1.00 79.94 861 LYS A C 1
ATOM 6751 O O . LYS A 1 861 ? -37.606 -18.506 28.139 1.00 79.94 861 LYS A O 1
ATOM 6756 N N . GLU A 1 862 ? -36.175 -17.489 26.737 1.00 83.81 862 GLU A N 1
ATOM 6757 C CA . GLU A 1 862 ? -35.256 -18.625 26.585 1.00 83.81 862 GLU A CA 1
ATOM 6758 C C . GLU A 1 862 ? -34.463 -18.887 27.874 1.00 83.81 862 GLU A C 1
ATOM 6760 O O . GLU A 1 862 ? -34.422 -20.023 28.342 1.00 83.81 862 GLU A O 1
ATOM 6765 N N . LEU A 1 863 ? -33.896 -17.838 28.479 1.00 86.94 863 LEU A N 1
ATOM 6766 C CA . LEU A 1 863 ? -33.142 -17.923 29.733 1.00 86.94 863 LEU A CA 1
ATOM 6767 C C . LEU A 1 863 ? -34.026 -18.372 30.902 1.00 86.94 863 LEU A C 1
ATOM 6769 O O . LEU A 1 863 ? -33.613 -19.220 31.691 1.00 86.94 863 LEU A O 1
ATOM 6773 N N . LYS A 1 864 ? -35.272 -17.891 30.959 1.00 87.81 864 LYS A N 1
ATOM 6774 C CA . LYS A 1 864 ? -36.264 -18.344 31.934 1.00 87.81 864 LYS A CA 1
ATOM 6775 C C . LYS A 1 864 ? -36.548 -19.835 31.787 1.00 87.81 864 LYS A C 1
ATOM 6777 O O . LYS A 1 864 ? -36.474 -20.566 32.766 1.00 87.81 864 LYS A O 1
ATOM 6782 N N . LYS A 1 865 ? -36.783 -20.312 30.558 1.00 87.88 865 LYS A N 1
ATOM 6783 C CA . LYS A 1 865 ? -36.964 -21.747 30.289 1.00 87.88 865 LYS A CA 1
ATOM 6784 C C . LYS A 1 865 ? -35.737 -22.558 30.726 1.00 87.88 865 LYS A C 1
ATOM 6786 O O . LYS A 1 865 ? -35.887 -23.597 31.359 1.00 87.88 865 LYS A O 1
ATOM 6791 N N . TYR A 1 866 ? -34.537 -22.074 30.413 1.00 90.81 866 TYR A N 1
ATOM 6792 C CA . TYR A 1 866 ? -33.281 -22.710 30.810 1.00 90.81 866 TYR A CA 1
ATOM 6793 C C . TYR A 1 866 ? -33.138 -22.820 32.336 1.00 90.81 866 TYR A C 1
ATOM 6795 O O . TYR A 1 866 ? -32.752 -23.869 32.857 1.00 90.81 866 TYR A O 1
ATOM 6803 N N . ARG A 1 867 ? -33.501 -21.759 33.064 1.00 90.00 867 ARG A N 1
ATOM 6804 C CA . ARG A 1 867 ? -33.494 -21.740 34.528 1.00 90.00 867 ARG A CA 1
ATOM 6805 C C . ARG A 1 867 ? -34.558 -22.654 35.128 1.00 90.00 867 ARG A C 1
ATOM 6807 O O . ARG A 1 867 ? -34.231 -23.406 36.043 1.00 90.00 867 ARG A O 1
ATOM 6814 N N . ASP A 1 868 ? -35.781 -22.633 34.606 1.00 90.38 868 ASP A N 1
ATOM 6815 C CA . ASP A 1 868 ? -36.868 -23.510 35.053 1.00 90.38 868 ASP A CA 1
ATOM 6816 C C . ASP A 1 868 ? -36.462 -24.988 34.893 1.00 90.38 868 ASP A C 1
ATOM 6818 O O . ASP A 1 868 ? -36.587 -25.779 35.826 1.00 90.38 868 ASP A O 1
ATOM 6822 N N . GLU A 1 869 ? -35.859 -25.357 33.756 1.00 90.19 869 GLU A N 1
ATOM 6823 C CA . GLU A 1 869 ? -35.318 -26.704 33.542 1.00 90.19 869 GLU A CA 1
ATOM 6824 C C . GLU A 1 869 ? -34.206 -27.065 34.542 1.00 90.19 869 GLU A C 1
ATOM 6826 O O . GLU A 1 869 ? -34.141 -28.208 35.005 1.00 90.19 869 GLU A O 1
ATOM 6831 N N . ALA A 1 870 ? -33.320 -26.124 34.883 1.00 90.81 870 ALA A N 1
ATOM 6832 C CA . ALA A 1 870 ? -32.269 -26.337 35.877 1.00 90.81 870 ALA A CA 1
ATOM 6833 C C . ALA A 1 870 ? -32.843 -26.542 37.292 1.00 90.81 870 ALA A C 1
ATOM 6835 O O . ALA A 1 870 ? -32.393 -27.445 38.003 1.00 90.81 870 ALA A O 1
ATOM 6836 N N . ILE A 1 871 ? -33.860 -25.757 37.672 1.00 91.50 871 ILE A N 1
ATOM 6837 C CA . ILE A 1 871 ? -34.584 -25.877 38.946 1.00 91.50 871 ILE A CA 1
ATOM 6838 C C . ILE A 1 871 ? -35.271 -27.240 39.040 1.00 91.50 871 ILE A C 1
ATOM 6840 O O . ILE A 1 871 ? -35.052 -27.963 40.011 1.00 91.50 871 ILE A O 1
ATOM 6844 N N . GLU A 1 872 ? -36.038 -27.631 38.021 1.00 90.31 872 GLU A N 1
ATOM 6845 C CA . GLU A 1 872 ? -36.748 -28.915 38.010 1.00 90.31 872 GLU A CA 1
ATOM 6846 C C . GLU A 1 872 ? -35.782 -30.104 38.050 1.00 90.31 872 GLU A C 1
ATOM 6848 O O . GLU A 1 872 ? -35.969 -31.046 38.823 1.00 90.31 872 GLU A O 1
ATOM 6853 N N . THR A 1 873 ? -34.679 -30.032 37.295 1.00 89.94 873 THR A N 1
ATOM 6854 C CA . THR A 1 873 ? -33.647 -31.081 37.322 1.00 89.94 873 THR A CA 1
ATOM 6855 C C . THR A 1 873 ? -33.047 -31.234 38.727 1.00 89.94 873 THR A C 1
ATOM 6857 O O . THR A 1 873 ? -32.819 -32.357 39.180 1.00 89.94 873 THR A O 1
ATOM 6860 N N . ARG A 1 874 ? -32.826 -30.122 39.444 1.00 90.00 874 ARG A N 1
ATOM 6861 C CA . ARG A 1 874 ? -32.302 -30.137 40.819 1.00 90.00 874 ARG A CA 1
ATOM 6862 C C . ARG A 1 874 ? -33.328 -30.642 41.825 1.00 90.00 874 ARG A C 1
ATOM 6864 O O . ARG A 1 874 ? -32.980 -31.460 42.677 1.00 90.00 874 ARG A O 1
ATOM 6871 N N . LYS A 1 875 ? -34.588 -30.211 41.712 1.00 88.12 875 LYS A N 1
ATOM 6872 C CA . LYS A 1 875 ? -35.699 -30.675 42.560 1.00 88.12 875 LYS A CA 1
ATOM 6873 C C . LYS A 1 875 ? -35.913 -32.179 42.469 1.00 88.12 875 LYS A C 1
ATOM 6875 O O . LYS A 1 875 ? -36.237 -32.797 43.478 1.00 88.12 875 LYS A O 1
ATOM 6880 N N . ALA A 1 876 ? -35.670 -32.774 41.302 1.00 88.75 876 ALA A N 1
ATOM 6881 C CA . ALA A 1 876 ? -35.764 -34.218 41.121 1.00 88.75 876 ALA A CA 1
ATOM 6882 C C . ALA A 1 876 ? -34.738 -35.009 41.958 1.00 88.75 876 ALA A C 1
ATOM 6884 O O . ALA A 1 876 ? -34.951 -36.193 42.206 1.00 88.75 876 ALA A O 1
ATOM 6885 N N . LYS A 1 877 ? -33.629 -34.385 42.394 1.00 89.56 877 LYS A N 1
ATOM 6886 C CA . LYS A 1 877 ? -32.543 -35.016 43.178 1.00 89.56 877 LYS A CA 1
ATOM 6887 C C . LYS A 1 877 ? -31.976 -36.304 42.558 1.00 89.56 877 LYS A C 1
ATOM 6889 O O . LYS A 1 877 ? -31.477 -37.187 43.257 1.00 89.56 877 LYS A O 1
ATOM 6894 N N . THR A 1 878 ? -32.061 -36.418 41.235 1.00 88.00 878 THR A N 1
ATOM 6895 C CA . THR A 1 878 ? -31.644 -37.609 40.485 1.00 88.00 878 THR A CA 1
ATOM 6896 C C . THR A 1 878 ? -30.188 -37.558 40.035 1.00 88.00 878 THR A C 1
ATOM 6898 O O . THR A 1 878 ? -29.609 -38.612 39.799 1.00 88.00 878 THR A O 1
ATOM 6901 N N . HIS A 1 879 ? -29.597 -36.365 39.926 1.00 91.94 879 HIS A N 1
ATOM 6902 C CA . HIS A 1 879 ? -28.248 -36.155 39.396 1.00 91.94 879 HIS A CA 1
ATOM 6903 C C . HIS A 1 879 ? -27.303 -35.610 40.467 1.00 91.94 879 HIS A C 1
ATOM 6905 O O . HIS A 1 879 ? -27.710 -34.789 41.289 1.00 91.94 879 HIS A O 1
ATOM 6911 N N . ARG A 1 880 ? -26.025 -36.000 40.410 1.00 94.31 880 ARG A N 1
ATOM 6912 C CA . ARG A 1 880 ? -24.952 -35.277 41.113 1.00 94.31 880 ARG A CA 1
ATOM 6913 C C . ARG A 1 880 ? -24.444 -34.128 40.259 1.00 94.31 880 ARG A C 1
ATOM 6915 O O . ARG A 1 880 ? -24.373 -34.245 39.036 1.00 94.31 880 ARG A O 1
ATOM 6922 N N . TYR A 1 881 ? -24.061 -33.039 40.909 1.00 96.00 881 TYR A N 1
ATOM 6923 C CA . TYR A 1 881 ? -23.558 -31.843 40.242 1.00 96.00 881 TYR A CA 1
ATOM 6924 C C . TYR A 1 881 ? -22.063 -31.725 40.473 1.00 96.00 881 TYR A C 1
ATOM 6926 O O . TYR A 1 881 ? -21.621 -31.809 41.614 1.00 96.00 881 TYR A O 1
ATOM 6934 N N . VAL A 1 882 ? -21.291 -31.528 39.409 1.00 95.81 882 VAL A N 1
ATOM 6935 C CA . VAL A 1 882 ? -19.847 -31.305 39.497 1.00 95.81 882 VAL A CA 1
ATOM 6936 C C . VAL A 1 882 ? -19.534 -29.948 38.890 1.00 95.81 882 VAL A C 1
ATOM 6938 O O . VAL A 1 882 ? -19.668 -29.754 37.684 1.00 95.81 882 VAL A O 1
ATOM 6941 N N . SER A 1 883 ? -19.148 -29.003 39.738 1.00 96.94 883 SER A N 1
ATOM 6942 C CA . SER A 1 883 ? -18.606 -27.718 39.313 1.00 96.94 883 SER A CA 1
ATOM 6943 C C . SER A 1 883 ? -17.123 -27.874 39.021 1.00 96.94 883 SER A C 1
ATOM 6945 O O . SER A 1 883 ? -16.438 -28.479 39.841 1.00 96.94 883 SER A O 1
ATOM 6947 N N . ILE A 1 884 ? -16.635 -27.394 37.877 1.00 94.44 884 ILE A N 1
ATOM 6948 C CA . ILE A 1 884 ? -15.224 -27.529 37.479 1.00 94.44 884 ILE A CA 1
ATOM 6949 C C . ILE A 1 884 ? -14.718 -26.194 36.959 1.00 94.44 884 ILE A C 1
ATOM 6951 O O . ILE A 1 884 ? -15.400 -25.556 36.160 1.00 94.44 884 ILE A O 1
ATOM 6955 N N . ASP A 1 885 ? -13.514 -25.832 37.382 1.00 95.69 885 ASP A N 1
ATOM 6956 C CA . ASP A 1 885 ? -12.817 -24.626 36.958 1.00 95.69 885 ASP A CA 1
ATOM 6957 C C . ASP A 1 885 ? -11.327 -24.929 36.713 1.00 95.69 885 ASP A C 1
ATOM 6959 O O . ASP A 1 885 ? -10.782 -25.915 37.236 1.00 95.69 885 ASP A O 1
ATOM 6963 N N . CYS A 1 886 ? -10.677 -24.147 35.851 1.00 94.12 886 CYS A N 1
ATOM 6964 C CA . CYS A 1 886 ? -9.285 -24.338 35.457 1.00 94.12 886 CYS A CA 1
ATOM 6965 C C . CYS A 1 886 ? -8.547 -23.001 35.404 1.00 94.12 886 CYS A C 1
ATOM 6967 O O . CYS A 1 886 ? -8.822 -22.168 34.544 1.00 94.12 886 CYS A O 1
ATOM 6969 N N . GLU A 1 887 ? -7.499 -22.858 36.214 1.00 93.62 887 GLU A N 1
ATOM 6970 C CA . GLU A 1 887 ? -6.632 -21.684 36.137 1.00 93.62 887 GLU A CA 1
ATOM 6971 C C . GLU A 1 887 ? -5.471 -21.915 35.170 1.00 93.62 887 GLU A C 1
ATOM 6973 O O . GLU A 1 887 ? -4.842 -22.982 35.113 1.00 93.62 887 GLU A O 1
ATOM 6978 N N . MET A 1 888 ? -5.194 -20.892 34.367 1.00 91.88 888 MET A N 1
ATOM 6979 C CA . MET A 1 888 ? -4.299 -20.974 33.214 1.00 91.88 888 MET A CA 1
ATOM 6980 C C . MET A 1 888 ? -3.084 -20.083 33.406 1.00 91.88 888 MET A C 1
ATOM 6982 O O . MET A 1 888 ? -3.167 -19.024 34.024 1.00 91.88 888 MET A O 1
ATOM 6986 N N . TRP A 1 889 ? -1.954 -20.449 32.804 1.00 90.38 889 TRP A N 1
ATOM 6987 C CA . TRP A 1 889 ? -0.796 -19.566 32.835 1.00 90.38 889 TRP A CA 1
ATOM 6988 C C . TRP A 1 889 ? -0.995 -18.362 31.911 1.00 90.38 889 TRP A C 1
ATOM 6990 O O . TRP A 1 889 ? -1.121 -18.522 30.699 1.00 90.38 889 TRP A O 1
ATOM 7000 N N . GLU A 1 890 ? -0.923 -17.143 32.450 1.00 83.38 890 GLU A N 1
ATOM 7001 C CA . GLU A 1 890 ? -1.174 -15.887 31.714 1.00 83.38 890 GLU A CA 1
ATOM 7002 C C . GLU A 1 890 ? -0.310 -15.686 30.453 1.00 83.38 890 GLU A C 1
ATOM 7004 O O . GLU A 1 890 ? -0.651 -14.903 29.565 1.00 83.38 890 GLU A O 1
ATOM 7009 N N . ARG A 1 891 ? 0.853 -16.347 30.369 1.00 81.38 891 ARG A N 1
ATOM 7010 C CA . ARG A 1 891 ? 1.750 -16.265 29.200 1.00 81.38 891 ARG A CA 1
ATOM 7011 C C . ARG A 1 891 ? 1.479 -17.353 28.156 1.00 81.38 891 ARG A C 1
ATOM 7013 O O . ARG A 1 891 ? 2.015 -17.266 27.051 1.00 81.38 891 ARG A O 1
ATOM 7020 N N . ASN A 1 892 ? 0.679 -18.366 28.495 1.00 82.06 892 ASN A N 1
ATOM 7021 C CA . ASN A 1 892 ? 0.238 -19.431 27.601 1.00 82.06 892 ASN A CA 1
ATOM 7022 C C . ASN A 1 892 ? -1.123 -20.000 28.044 1.00 82.06 892 ASN A C 1
ATOM 7024 O O . ASN A 1 892 ? -1.187 -20.958 28.816 1.00 82.06 892 ASN A O 1
ATOM 7028 N N . ASN A 1 893 ? -2.196 -19.491 27.440 1.00 75.62 893 ASN A N 1
ATOM 7029 C CA . ASN A 1 893 ? -3.581 -19.909 27.678 1.00 75.62 893 ASN A CA 1
ATOM 7030 C C . ASN A 1 893 ? -3.911 -21.314 27.117 1.00 75.62 893 ASN A C 1
ATOM 7032 O O . ASN A 1 893 ? -5.052 -21.589 26.777 1.00 75.62 893 ASN A O 1
ATOM 7036 N N . ASN A 1 894 ? -2.939 -22.209 26.952 1.00 76.94 894 ASN A N 1
ATOM 7037 C CA . ASN A 1 894 ? -3.178 -23.646 26.766 1.00 76.94 894 ASN A CA 1
ATOM 7038 C C . ASN A 1 894 ? -2.528 -24.476 27.886 1.00 76.94 894 ASN A C 1
ATOM 7040 O O . ASN A 1 894 ? -2.587 -25.704 27.851 1.00 76.94 894 ASN A O 1
ATOM 7044 N N . PHE A 1 895 ? -1.874 -23.830 28.854 1.00 85.62 895 PHE A N 1
ATOM 7045 C CA . PHE A 1 895 ? -1.146 -24.498 29.920 1.00 85.62 895 PHE A CA 1
ATOM 7046 C C . PHE A 1 895 ? -1.898 -24.358 31.244 1.00 85.62 895 PHE A C 1
ATOM 7048 O O . PHE A 1 895 ? -2.010 -23.258 31.783 1.00 85.62 895 PHE A O 1
ATOM 7055 N N . ILE A 1 896 ? -2.419 -25.482 31.741 1.00 92.50 896 ILE A N 1
ATOM 7056 C CA . ILE A 1 896 ? -3.202 -25.550 32.980 1.00 92.50 896 ILE A CA 1
ATOM 7057 C C . ILE A 1 896 ? -2.257 -25.489 34.181 1.00 92.50 896 ILE A C 1
ATOM 7059 O O . ILE A 1 896 ? -1.343 -26.316 34.286 1.00 92.50 896 ILE A O 1
ATOM 7063 N N . LEU A 1 897 ? -2.472 -24.527 35.074 1.00 93.12 897 LEU A N 1
ATOM 7064 C CA . LEU A 1 897 ? -1.767 -24.426 36.351 1.00 93.12 897 LEU A CA 1
ATOM 7065 C C . LEU A 1 897 ? -2.493 -25.213 37.438 1.00 93.12 897 LEU A C 1
ATOM 7067 O O . LEU A 1 897 ? -1.851 -25.950 38.187 1.00 93.12 897 LEU A O 1
ATOM 7071 N N . GLU A 1 898 ? -3.817 -25.098 37.484 1.00 95.00 898 GLU A N 1
ATOM 7072 C CA . GLU A 1 898 ? -4.663 -25.694 38.514 1.00 95.00 898 GLU A CA 1
ATOM 7073 C C . GLU A 1 898 ? -5.952 -26.235 37.900 1.00 95.00 898 GLU A C 1
ATOM 7075 O O . GLU A 1 898 ? -6.476 -25.681 36.934 1.00 95.00 898 GLU A O 1
ATOM 7080 N N . ILE A 1 899 ? -6.474 -27.312 38.477 1.00 96.38 899 ILE A N 1
ATOM 7081 C CA . ILE A 1 899 ? -7.816 -27.816 38.190 1.00 96.38 899 ILE A CA 1
ATOM 7082 C C . ILE A 1 899 ? -8.526 -27.957 39.526 1.00 96.38 899 ILE A C 1
ATOM 7084 O O . ILE A 1 899 ? -8.051 -28.668 40.415 1.00 96.38 899 ILE A O 1
ATOM 7088 N N . GLY A 1 900 ? -9.667 -27.297 39.658 1.00 96.38 900 GLY A N 1
ATOM 7089 C CA . GLY A 1 900 ? -10.525 -27.402 40.824 1.00 96.38 900 GLY A CA 1
ATOM 7090 C C . GLY A 1 900 ? -11.869 -27.990 40.457 1.00 96.38 900 GLY A C 1
ATOM 7091 O O . GLY A 1 900 ? -12.404 -27.719 39.382 1.00 96.38 900 GLY A O 1
ATOM 7092 N N . TRP A 1 901 ? -12.427 -28.804 41.347 1.00 97.00 901 TRP A N 1
ATOM 7093 C CA . TRP A 1 901 ? -13.805 -29.242 41.203 1.00 97.00 901 TRP A CA 1
ATOM 7094 C C . TRP A 1 901 ? -14.499 -29.414 42.546 1.00 97.00 901 TRP A C 1
ATOM 7096 O O . TRP A 1 901 ? -13.892 -29.775 43.552 1.00 97.00 901 TRP A O 1
ATOM 7106 N N . SER A 1 902 ? -15.804 -29.171 42.545 1.00 97.44 902 SER A N 1
ATOM 7107 C CA . SER A 1 902 ? -16.667 -29.300 43.713 1.00 97.44 902 SER A CA 1
ATOM 7108 C C . SER A 1 902 ? -17.888 -30.138 43.350 1.00 97.44 902 SER A C 1
ATOM 7110 O O . SER A 1 902 ? -18.508 -29.929 42.306 1.00 97.44 902 SER A O 1
ATOM 7112 N N . ILE A 1 903 ? -18.214 -31.122 44.181 1.00 96.88 903 ILE A N 1
ATOM 7113 C CA . ILE A 1 903 ? -19.271 -32.104 43.936 1.00 96.88 903 ILE A CA 1
ATOM 7114 C C . ILE A 1 903 ? -20.403 -31.847 44.914 1.00 96.88 903 ILE A C 1
ATOM 7116 O O . ILE A 1 903 ? -20.163 -31.865 46.114 1.00 96.88 903 ILE A O 1
ATOM 7120 N N . TYR A 1 904 ? -21.630 -31.711 44.423 1.00 96.69 904 TYR A N 1
ATOM 7121 C CA . TYR A 1 904 ? -22.835 -31.682 45.245 1.00 96.69 904 TYR A CA 1
ATOM 7122 C C . TYR A 1 904 ? -23.694 -32.923 45.005 1.00 96.69 904 TYR A C 1
ATOM 7124 O O . TYR A 1 904 ? -24.100 -33.202 43.869 1.00 96.69 904 TYR A O 1
ATOM 7132 N N . ASP A 1 905 ? -24.003 -33.639 46.088 1.00 94.44 905 ASP A N 1
ATOM 7133 C CA . ASP A 1 905 ? -24.996 -34.713 46.089 1.00 94.44 905 ASP A CA 1
ATOM 7134 C C . ASP A 1 905 ? -26.309 -34.214 46.728 1.00 94.44 905 ASP A C 1
ATOM 7136 O O . ASP A 1 905 ? -26.360 -33.985 47.941 1.00 94.44 905 ASP A O 1
ATOM 7140 N N . PRO A 1 906 ? -27.394 -34.052 45.947 1.00 91.25 906 PRO A N 1
ATOM 7141 C CA . PRO A 1 906 ? -28.661 -33.530 46.457 1.00 91.25 906 PRO A CA 1
ATOM 7142 C C . PRO A 1 906 ? -29.425 -34.503 47.374 1.00 91.25 906 PRO A C 1
ATOM 7144 O O . PRO A 1 906 ? -30.412 -34.095 48.001 1.00 91.25 906 PRO A O 1
ATOM 7147 N N . GLN A 1 907 ? -29.024 -35.780 47.445 1.00 89.00 907 GLN A N 1
ATOM 7148 C CA . GLN A 1 907 ? -29.645 -36.773 48.329 1.00 89.00 907 GLN A CA 1
ATOM 7149 C C . GLN A 1 907 ? -29.122 -36.655 49.759 1.00 89.00 907 GLN A C 1
ATOM 7151 O O . GLN A 1 907 ? -29.906 -36.753 50.701 1.00 89.00 907 GLN A O 1
ATOM 7156 N N . THR A 1 908 ? -27.820 -36.414 49.918 1.00 91.06 908 THR A N 1
ATOM 7157 C CA . THR A 1 908 ? -27.170 -36.266 51.231 1.00 91.06 908 THR A CA 1
ATOM 7158 C C . THR A 1 908 ? -26.933 -34.811 51.627 1.00 91.06 908 THR A C 1
ATOM 7160 O O . THR A 1 908 ? -26.506 -34.562 52.748 1.00 91.06 908 THR A O 1
ATOM 7163 N N . ASP A 1 909 ? -27.166 -33.870 50.707 1.00 88.88 909 ASP A N 1
ATOM 7164 C CA . ASP A 1 909 ? -26.824 -32.446 50.833 1.00 88.88 909 ASP A CA 1
ATOM 7165 C C . ASP A 1 909 ? -25.331 -32.209 51.133 1.00 88.88 909 ASP A C 1
ATOM 7167 O O . ASP A 1 909 ? -24.933 -31.216 51.739 1.00 88.88 909 ASP A O 1
ATOM 7171 N N . ALA A 1 910 ? -24.482 -33.150 50.707 1.00 91.25 910 ALA A N 1
ATOM 7172 C CA . ALA A 1 910 ? -23.046 -33.098 50.943 1.00 91.25 910 ALA A CA 1
ATOM 7173 C C . ALA A 1 910 ? -22.346 -32.366 49.796 1.00 91.25 910 ALA A C 1
ATOM 7175 O O . ALA A 1 910 ? -22.680 -32.582 48.626 1.00 91.25 910 ALA A O 1
ATOM 7176 N N . ILE A 1 911 ? -21.345 -31.549 50.139 1.00 95.81 911 ILE A N 1
ATOM 7177 C CA . ILE A 1 911 ? -20.422 -30.956 49.171 1.00 95.81 911 ILE A CA 1
ATOM 7178 C C . ILE A 1 911 ? -19.003 -31.445 49.457 1.00 95.81 911 ILE A C 1
ATOM 7180 O O . ILE A 1 911 ? -18.560 -31.406 50.605 1.00 95.81 911 ILE A O 1
ATOM 7184 N N . LEU A 1 912 ? -18.312 -31.906 48.416 1.00 95.38 912 LEU A N 1
ATOM 7185 C CA . LEU A 1 912 ? -16.918 -32.342 48.471 1.00 95.38 912 LEU A CA 1
ATOM 7186 C C . LEU A 1 912 ? -16.081 -31.507 47.507 1.00 95.38 912 LEU A C 1
ATOM 7188 O O . LEU A 1 912 ? -16.427 -31.407 46.332 1.00 95.38 912 LEU A O 1
ATOM 7192 N N . ASP A 1 913 ? -14.977 -30.953 47.997 1.00 97.19 913 ASP A N 1
ATOM 7193 C CA . ASP A 1 913 ? -14.130 -30.031 47.246 1.00 97.19 913 ASP A CA 1
ATOM 7194 C C . ASP A 1 913 ? -12.747 -30.623 47.004 1.00 97.19 913 ASP A C 1
ATOM 7196 O O . ASP A 1 913 ? -12.149 -31.242 47.886 1.00 97.19 913 ASP A O 1
ATOM 7200 N N . TYR A 1 914 ? -12.232 -30.398 45.801 1.00 96.94 914 TYR A N 1
ATOM 7201 C CA . TYR A 1 914 ? -10.951 -30.914 45.353 1.00 96.94 914 TYR A CA 1
ATOM 7202 C C . TYR A 1 914 ? -10.195 -29.835 44.595 1.00 96.94 914 TYR A C 1
ATOM 7204 O O . TYR A 1 914 ? -10.772 -29.048 43.839 1.00 96.94 914 TYR A O 1
ATOM 7212 N N . HIS A 1 915 ? -8.881 -29.827 44.782 1.00 97.69 915 HIS A N 1
ATOM 7213 C CA . HIS A 1 915 ? -8.007 -28.870 44.133 1.00 97.69 915 HIS A CA 1
ATOM 7214 C C . HIS A 1 915 ? -6.661 -29.504 43.800 1.00 97.69 915 HIS A C 1
ATOM 7216 O O . HIS A 1 915 ? -5.943 -29.974 44.687 1.00 97.69 915 HIS A O 1
ATOM 7222 N N . HIS A 1 916 ? -6.332 -29.545 42.512 1.00 97.19 916 HIS A N 1
ATOM 7223 C CA . HIS A 1 916 ? -5.099 -30.126 42.004 1.00 97.19 916 HIS A CA 1
ATOM 7224 C C . HIS A 1 916 ? -4.220 -29.052 41.370 1.00 97.19 916 HIS A C 1
ATOM 7226 O O . HIS A 1 916 ? -4.597 -28.439 40.374 1.00 97.19 916 HIS A O 1
ATOM 7232 N N . ILE A 1 917 ? -3.008 -28.892 41.899 1.00 96.00 917 ILE A N 1
ATOM 7233 C CA . ILE A 1 917 ? -1.966 -28.048 41.313 1.00 96.00 917 ILE A CA 1
ATOM 7234 C C . ILE A 1 917 ? -1.132 -28.915 40.372 1.00 96.00 917 ILE A C 1
ATOM 7236 O O . ILE A 1 917 ? -0.626 -29.972 40.766 1.00 96.00 917 ILE A O 1
ATOM 7240 N N . ASN A 1 918 ? -0.946 -28.457 39.137 1.00 95.00 918 ASN A N 1
ATOM 7241 C CA . ASN A 1 918 ? -0.157 -29.166 38.143 1.00 95.00 918 ASN A CA 1
ATOM 7242 C C . ASN A 1 918 ? 1.306 -29.286 38.602 1.00 95.00 918 ASN A C 1
ATOM 7244 O O . ASN A 1 918 ? 2.062 -28.311 38.613 1.00 95.00 918 ASN A O 1
ATOM 7248 N N . SER A 1 919 ? 1.738 -30.504 38.937 1.00 91.75 919 SER A N 1
ATOM 7249 C CA . SER A 1 919 ? 3.096 -30.766 39.438 1.00 91.75 919 SER A CA 1
ATOM 7250 C C . SER A 1 919 ? 4.193 -30.415 38.428 1.00 91.75 919 SER A C 1
ATOM 7252 O O . SER A 1 919 ? 5.326 -30.146 38.819 1.00 91.75 919 SER A O 1
ATOM 7254 N N . ASN A 1 920 ? 3.865 -30.375 37.132 1.00 89.69 920 ASN A N 1
ATOM 7255 C CA . ASN A 1 920 ? 4.795 -29.991 36.066 1.00 89.69 920 ASN A CA 1
ATOM 7256 C C . ASN A 1 920 ? 4.931 -28.463 35.914 1.00 89.69 920 ASN A C 1
ATOM 7258 O O . ASN A 1 920 ? 5.693 -28.000 35.067 1.00 89.69 920 ASN A O 1
ATOM 7262 N N . ALA A 1 921 ? 4.176 -27.689 36.700 1.00 84.12 921 ALA A N 1
ATOM 7263 C CA . ALA A 1 921 ? 4.015 -26.243 36.579 1.00 84.12 921 ALA A CA 1
ATOM 7264 C C . ALA A 1 921 ? 4.319 -25.480 37.878 1.00 84.12 921 ALA A C 1
ATOM 7266 O O . ALA A 1 921 ? 3.984 -24.303 37.990 1.00 84.12 921 ALA A O 1
ATOM 7267 N N . LEU A 1 922 ? 4.926 -26.123 38.881 1.00 85.50 922 LEU A N 1
ATOM 7268 C CA . LEU A 1 922 ? 5.075 -25.540 40.224 1.00 85.50 922 LEU A CA 1
ATOM 7269 C C . LEU A 1 922 ? 5.855 -24.215 40.234 1.00 85.50 922 LEU A C 1
ATOM 7271 O O . LEU A 1 922 ? 5.579 -23.346 41.056 1.00 85.50 922 LEU A O 1
ATOM 7275 N N . ASN A 1 923 ? 6.791 -24.057 39.300 1.00 86.69 923 ASN A N 1
ATOM 7276 C CA . ASN A 1 923 ? 7.616 -22.866 39.096 1.00 86.69 923 ASN A CA 1
ATOM 7277 C C . ASN A 1 923 ? 6.952 -21.776 38.233 1.00 86.69 923 ASN A C 1
ATOM 7279 O O . ASN A 1 923 ? 7.556 -20.726 38.013 1.00 86.69 923 ASN A O 1
ATOM 7283 N N . LEU A 1 924 ? 5.750 -22.018 37.708 1.00 88.50 924 LEU A N 1
ATOM 7284 C CA . LEU A 1 924 ? 4.980 -21.031 36.959 1.00 88.50 924 LEU A CA 1
ATOM 7285 C C . LEU A 1 924 ? 3.991 -20.333 37.891 1.00 88.50 924 LEU A C 1
ATOM 7287 O O . LEU A 1 924 ? 3.372 -20.961 38.748 1.00 88.50 924 LEU A O 1
ATOM 7291 N N . HIS A 1 925 ? 3.872 -19.021 37.720 1.00 84.00 925 HIS A N 1
ATOM 7292 C CA . HIS A 1 925 ? 3.086 -18.143 38.578 1.00 84.00 925 HIS A CA 1
ATOM 7293 C C . HIS A 1 925 ? 2.347 -17.120 37.712 1.00 84.00 925 HIS A C 1
ATOM 7295 O O . HIS A 1 925 ? 2.904 -16.637 36.713 1.00 84.00 925 HIS A O 1
ATOM 7301 N N . ASN A 1 926 ? 1.112 -16.813 38.100 1.00 84.81 926 ASN A N 1
ATOM 7302 C CA . ASN A 1 926 ? 0.343 -15.685 37.575 1.00 84.81 926 ASN A CA 1
ATOM 7303 C C . ASN A 1 926 ? 0.644 -14.411 38.390 1.00 84.81 926 ASN A C 1
ATOM 7305 O O . ASN A 1 926 ? 1.389 -14.452 39.370 1.00 84.81 926 ASN A O 1
ATOM 7309 N N . GLY A 1 927 ? 0.152 -13.251 37.953 1.00 79.56 927 GLY A N 1
ATOM 7310 C CA . GLY A 1 927 ? 0.351 -11.998 38.691 1.00 79.56 927 GLY A CA 1
ATOM 7311 C C . GLY A 1 927 ? 0.387 -10.735 37.837 1.00 79.56 927 GLY A C 1
ATOM 7312 O O . GLY A 1 927 ? 0.537 -9.644 38.385 1.00 79.56 927 GLY A O 1
ATOM 7313 N N . ARG A 1 928 ? 0.282 -10.841 36.505 1.00 78.75 928 ARG A N 1
ATOM 7314 C CA . ARG A 1 928 ? 0.194 -9.670 35.620 1.00 78.75 928 ARG A CA 1
ATOM 7315 C C . ARG A 1 928 ? -1.248 -9.216 35.421 1.00 78.75 928 ARG A C 1
ATOM 7317 O O . ARG A 1 928 ? -1.472 -8.015 35.286 1.00 78.75 928 ARG A O 1
ATOM 7324 N N . TYR A 1 929 ? -2.190 -10.153 35.359 1.00 77.31 929 TYR A N 1
ATOM 7325 C CA . TYR A 1 929 ? -3.602 -9.889 35.074 1.00 77.31 929 TYR A CA 1
ATOM 7326 C C . TYR A 1 929 ? -4.525 -10.460 36.152 1.00 77.31 929 TYR A C 1
ATOM 7328 O O . TYR A 1 929 ? -5.502 -9.807 36.508 1.00 77.31 929 TYR A O 1
ATOM 7336 N N . VAL A 1 930 ? -4.192 -11.634 36.688 1.00 78.00 930 VAL A N 1
ATOM 7337 C CA . VAL A 1 930 ? -4.890 -12.302 37.785 1.00 78.00 930 VAL A CA 1
ATOM 7338 C C . VAL A 1 930 ? -3.895 -12.629 38.910 1.00 78.00 930 VAL A C 1
ATOM 7340 O O . VAL A 1 930 ? -2.733 -12.941 38.640 1.00 78.00 930 VAL A O 1
ATOM 7343 N N . PRO A 1 931 ? -4.291 -12.497 40.184 1.00 82.75 931 PRO A N 1
ATOM 7344 C CA . PRO A 1 931 ? -3.439 -12.849 41.316 1.00 82.75 931 PRO A CA 1
ATOM 7345 C C . PRO A 1 931 ? -3.142 -14.357 41.348 1.00 82.75 931 PRO A C 1
ATOM 7347 O O . PRO A 1 931 ? -3.986 -15.168 40.989 1.00 82.75 931 PRO A O 1
ATOM 7350 N N . ASP A 1 932 ? -1.943 -14.736 41.799 1.00 87.25 932 ASP A N 1
ATOM 7351 C CA . ASP A 1 932 ? -1.571 -16.143 41.990 1.00 87.25 932 ASP A CA 1
ATOM 7352 C C . ASP A 1 932 ? -1.978 -16.623 43.386 1.00 87.25 932 ASP A C 1
ATOM 7354 O O . ASP A 1 932 ? -1.256 -16.423 44.367 1.00 87.25 932 ASP A O 1
ATOM 7358 N N . TYR A 1 933 ? -3.150 -17.253 43.465 1.00 91.19 933 TYR A N 1
ATOM 7359 C CA . TYR A 1 933 ? -3.672 -17.863 44.686 1.00 91.19 933 TYR A CA 1
ATOM 7360 C C . TYR A 1 933 ? -3.623 -19.392 44.655 1.00 91.19 933 TYR A C 1
ATOM 7362 O O . TYR A 1 933 ? -4.388 -20.044 45.365 1.00 91.19 933 TYR A O 1
ATOM 7370 N N . LYS A 1 934 ? -2.693 -19.994 43.906 1.00 89.12 934 LYS A N 1
ATOM 7371 C CA . LYS A 1 934 ? -2.643 -21.454 43.731 1.00 89.12 934 LYS A CA 1
ATOM 7372 C C . LYS A 1 934 ? -2.490 -22.265 45.018 1.00 89.12 934 LYS A C 1
ATOM 7374 O O . LYS A 1 934 ? -2.987 -23.378 45.134 1.00 89.12 934 LYS A O 1
ATOM 7379 N N . GLU A 1 935 ? -1.832 -21.700 46.026 1.00 90.25 935 GLU A N 1
ATOM 7380 C CA . GLU A 1 935 ? -1.681 -22.326 47.351 1.00 90.25 935 GLU A CA 1
ATOM 7381 C C . GLU A 1 935 ? -2.787 -21.891 48.342 1.00 90.25 935 GLU A C 1
ATOM 7383 O O . GLU A 1 935 ? -2.766 -22.270 49.509 1.00 90.25 935 GLU A O 1
ATOM 7388 N N . GLY A 1 936 ? -3.756 -21.085 47.897 1.00 92.44 936 GLY A N 1
ATOM 7389 C CA . GLY A 1 936 ? -4.803 -20.453 48.707 1.00 92.44 936 GLY A CA 1
ATOM 7390 C C . GLY A 1 936 ? -6.148 -21.186 48.725 1.00 92.44 936 GLY A C 1
ATOM 7391 O O . GLY A 1 936 ? -7.181 -20.532 48.897 1.00 92.44 936 GLY A O 1
ATOM 7392 N N . PHE A 1 937 ? -6.159 -22.508 48.529 1.00 96.62 937 PHE A N 1
ATOM 7393 C CA . PHE A 1 937 ? -7.382 -23.316 48.543 1.00 96.62 937 PHE A CA 1
ATOM 7394 C C . PHE A 1 937 ? -7.998 -23.380 49.950 1.00 96.62 937 PHE A C 1
ATOM 7396 O O . PHE A 1 937 ? -7.323 -23.726 50.918 1.00 96.62 937 PHE A O 1
ATOM 7403 N N . LEU A 1 938 ? -9.283 -23.037 50.070 1.00 94.69 938 LEU A N 1
ATOM 7404 C CA . LEU A 1 938 ? -9.948 -22.820 51.363 1.00 94.69 938 LEU A CA 1
ATOM 7405 C C . LEU A 1 938 ? -10.659 -24.058 51.922 1.00 94.69 938 LEU A C 1
ATOM 7407 O O . LEU A 1 938 ? -10.941 -24.116 53.117 1.00 94.69 938 LEU A O 1
ATOM 7411 N N . PHE A 1 939 ? -10.974 -25.036 51.072 1.00 93.94 939 PHE A N 1
ATOM 7412 C CA . PHE A 1 939 ? -11.917 -26.115 51.395 1.00 93.94 939 PHE A CA 1
ATOM 7413 C C . PHE A 1 939 ? -11.249 -27.486 51.570 1.00 93.94 939 PHE A C 1
ATOM 7415 O O . PHE A 1 939 ? -11.910 -28.520 51.533 1.00 93.94 939 PHE A O 1
ATOM 7422 N N . GLY A 1 940 ? -9.932 -27.512 51.776 1.00 90.69 940 GLY A N 1
ATOM 7423 C CA . GLY A 1 940 ? -9.176 -28.744 51.966 1.00 90.69 940 GLY A CA 1
ATOM 7424 C C . GLY A 1 940 ? -7.685 -28.542 51.741 1.00 90.69 940 GLY A C 1
ATOM 7425 O O . GLY A 1 940 ? -7.144 -27.465 51.973 1.00 90.69 940 GLY A O 1
ATOM 7426 N N . SER A 1 941 ? -7.006 -29.593 51.288 1.00 90.69 941 SER A N 1
ATOM 7427 C CA . SER A 1 941 ? -5.592 -29.536 50.913 1.00 90.69 941 SER A CA 1
ATOM 7428 C C . SER A 1 941 ? -5.434 -29.684 49.407 1.00 90.69 941 SER A C 1
ATOM 7430 O O . SER A 1 941 ? -6.068 -30.544 48.798 1.00 90.69 941 SER A O 1
ATOM 7432 N N . SER A 1 942 ? -4.560 -28.871 48.818 1.00 95.19 942 SER A N 1
ATOM 7433 C CA . SER A 1 942 ? -4.188 -29.000 47.411 1.00 95.19 942 SER A CA 1
ATOM 7434 C C . SER A 1 942 ? -3.357 -30.264 47.187 1.00 95.19 942 SER A C 1
ATOM 7436 O O . SER A 1 942 ? -2.380 -30.514 47.898 1.00 95.19 942 SER A O 1
ATOM 7438 N N . VAL A 1 943 ? -3.693 -31.036 46.158 1.00 95.56 943 VAL A N 1
ATOM 7439 C CA . VAL A 1 943 ? -2.897 -32.185 45.712 1.00 95.56 943 VAL A CA 1
ATOM 7440 C C . VAL A 1 943 ? -2.007 -31.744 44.557 1.00 95.56 943 VAL A C 1
ATOM 7442 O O . VAL A 1 943 ? -2.451 -31.081 43.626 1.00 95.56 943 VAL A O 1
ATOM 7445 N N . ARG A 1 944 ? -0.727 -32.110 44.591 1.00 95.69 944 ARG A N 1
ATOM 7446 C CA . ARG A 1 944 ? 0.200 -31.831 43.487 1.00 95.69 944 ARG A CA 1
ATOM 7447 C C . ARG A 1 944 ? 0.269 -33.048 42.579 1.00 95.69 944 ARG A C 1
ATOM 7449 O O . ARG A 1 944 ? 0.841 -34.063 42.967 1.00 95.69 944 ARG A O 1
ATOM 7456 N N . ALA A 1 945 ? -0.297 -32.943 41.383 1.00 92.12 945 ALA A N 1
ATOM 7457 C CA . ALA A 1 945 ? -0.363 -34.047 40.431 1.00 92.12 945 ALA A CA 1
ATOM 7458 C C . ALA A 1 945 ? -0.225 -33.545 38.984 1.00 92.12 945 ALA A C 1
ATOM 7460 O O . ALA A 1 945 ? -0.603 -32.408 38.694 1.00 92.12 945 ALA A O 1
ATOM 7461 N N . PRO A 1 946 ? 0.290 -34.359 38.047 1.00 94.25 946 PRO A N 1
ATOM 7462 C CA . PRO A 1 946 ? 0.235 -34.028 36.629 1.00 94.25 946 PRO A CA 1
ATOM 7463 C C . PRO A 1 946 ? -1.218 -33.927 36.150 1.00 94.25 946 PRO A C 1
ATOM 7465 O O . PRO A 1 946 ? -2.069 -34.710 36.573 1.00 94.25 946 PRO A O 1
ATOM 7468 N N . VAL A 1 947 ? -1.490 -33.039 35.187 1.00 93.25 947 VAL A N 1
ATOM 7469 C CA . VAL A 1 947 ? -2.834 -32.863 34.590 1.00 93.25 947 VAL A CA 1
ATOM 7470 C C . VAL A 1 947 ? -3.441 -34.186 34.110 1.00 93.25 947 VAL A C 1
ATOM 7472 O O . VAL A 1 947 ? -4.634 -34.407 34.284 1.00 93.25 947 VAL A O 1
ATOM 7475 N N . SER A 1 948 ? -2.634 -35.093 33.549 1.00 92.31 948 SER A N 1
ATOM 7476 C CA . SER A 1 948 ? -3.103 -36.411 33.101 1.00 92.31 948 SER A CA 1
ATOM 7477 C C . SER A 1 948 ? -3.699 -37.244 34.237 1.00 92.31 948 SER A C 1
ATOM 7479 O O . SER A 1 948 ? -4.747 -37.853 34.057 1.00 92.31 948 SER A O 1
ATOM 7481 N N . THR A 1 949 ? -3.068 -37.227 35.414 1.00 93.06 949 THR A N 1
ATOM 7482 C CA . THR A 1 949 ? -3.543 -37.951 36.598 1.00 93.06 949 THR A CA 1
ATOM 7483 C C . THR A 1 949 ? -4.862 -37.365 37.091 1.00 93.06 949 THR A C 1
ATOM 7485 O O . THR A 1 949 ? -5.803 -38.113 37.335 1.00 93.06 949 THR A O 1
ATOM 7488 N N . THR A 1 950 ? -4.964 -36.035 37.149 1.00 93.88 950 THR A N 1
ATOM 7489 C CA . THR A 1 950 ? -6.207 -35.340 37.513 1.00 93.88 950 THR A CA 1
ATOM 7490 C C . THR A 1 950 ? -7.343 -35.648 36.533 1.00 93.88 950 THR A C 1
ATOM 7492 O O . THR A 1 950 ? -8.474 -35.902 36.937 1.00 93.88 950 THR A O 1
ATOM 7495 N N . VAL A 1 951 ? -7.054 -35.680 35.229 1.00 93.56 951 VAL A N 1
ATOM 7496 C CA . VAL A 1 951 ? -8.042 -36.036 34.201 1.00 93.56 951 VAL A CA 1
ATOM 7497 C C . VAL A 1 951 ? -8.518 -37.481 34.355 1.00 93.56 951 VAL A C 1
ATOM 7499 O O . VAL A 1 951 ? -9.709 -37.748 34.201 1.00 93.56 951 VAL A O 1
ATOM 7502 N N . ASP A 1 952 ? -7.624 -38.422 34.654 1.00 91.94 952 ASP A N 1
ATOM 7503 C CA . ASP A 1 952 ? -8.005 -39.821 34.859 1.00 91.94 952 ASP A CA 1
ATOM 7504 C C . ASP A 1 952 ? -8.835 -40.019 36.138 1.00 91.94 952 ASP A C 1
ATOM 7506 O O . ASP A 1 952 ? -9.780 -40.816 36.148 1.00 91.94 952 ASP A O 1
ATOM 7510 N N . GLU A 1 953 ? -8.567 -39.231 37.179 1.00 93.69 953 GLU A N 1
ATOM 7511 C CA . GLU A 1 953 ? -9.403 -39.169 38.376 1.00 93.69 953 GLU A CA 1
ATOM 7512 C C . GLU A 1 953 ? -10.806 -38.635 38.062 1.00 93.69 953 GLU A C 1
ATOM 7514 O O . GLU A 1 953 ? -11.795 -39.292 38.390 1.00 93.69 953 GLU A O 1
ATOM 7519 N N . LEU A 1 954 ? -10.911 -37.520 37.330 1.00 92.25 954 LEU A N 1
ATOM 7520 C CA . LEU A 1 954 ? -12.193 -36.964 36.883 1.00 92.25 954 LEU A CA 1
ATOM 7521 C C . LEU A 1 954 ? -12.978 -37.944 35.992 1.00 92.25 954 LEU A C 1
ATOM 7523 O O . LEU A 1 954 ? -14.194 -38.074 36.142 1.00 92.25 954 LEU A O 1
ATOM 7527 N N . LYS A 1 955 ? -12.306 -38.706 35.115 1.00 90.50 955 LYS A N 1
ATOM 7528 C CA . LYS A 1 955 ? -12.942 -39.783 34.327 1.00 90.50 955 LYS A CA 1
ATOM 7529 C C . LYS A 1 955 ? -13.567 -40.847 35.221 1.00 90.50 955 LYS A C 1
ATOM 7531 O O . LYS A 1 955 ? -14.698 -41.273 34.982 1.00 90.50 955 LYS A O 1
ATOM 7536 N N . SER A 1 956 ? -12.814 -41.318 36.213 1.00 89.69 956 SER A N 1
ATOM 7537 C CA . SER A 1 956 ? -13.289 -42.322 37.169 1.00 89.69 956 SER A CA 1
ATOM 7538 C C . SER A 1 956 ? -14.460 -41.777 37.989 1.00 89.69 956 SER A C 1
ATOM 7540 O O . SER A 1 956 ? -15.482 -42.447 38.165 1.00 89.69 956 SER A O 1
ATOM 7542 N N . LEU A 1 957 ? -14.354 -40.513 38.401 1.00 89.81 957 LEU A N 1
ATOM 7543 C CA . LEU A 1 957 ? -15.372 -39.803 39.153 1.00 89.81 957 LEU A CA 1
ATOM 7544 C C . LEU A 1 957 ? -16.687 -39.686 38.372 1.00 89.81 957 LEU A C 1
ATOM 7546 O O . LEU A 1 957 ? -17.731 -40.063 38.899 1.00 89.81 957 LEU A O 1
ATOM 7550 N N . PHE A 1 958 ? -16.661 -39.240 37.113 1.00 88.81 958 PHE A N 1
ATOM 7551 C CA . PHE A 1 958 ? -17.871 -39.117 36.286 1.00 88.81 958 PHE A CA 1
ATOM 7552 C C . PHE A 1 958 ? -18.589 -40.452 36.092 1.00 88.81 958 PHE A C 1
ATOM 7554 O O . PHE A 1 958 ? -19.819 -40.499 36.129 1.00 88.81 958 PHE A O 1
ATOM 7561 N N . LYS A 1 959 ? -17.835 -41.550 35.950 1.00 86.31 959 LYS A N 1
ATOM 7562 C CA . LYS A 1 959 ? -18.411 -42.900 35.887 1.00 86.31 959 LYS A CA 1
ATOM 7563 C C . LYS A 1 959 ? -19.084 -43.289 37.202 1.00 86.31 959 LYS A C 1
ATOM 7565 O O . LYS A 1 959 ? -20.185 -43.828 37.182 1.00 86.31 959 LYS A O 1
ATOM 7570 N N . LYS A 1 960 ? -18.445 -42.998 38.339 1.00 87.94 960 LYS A N 1
ATOM 7571 C CA . LYS A 1 960 ? -18.959 -43.331 39.677 1.00 87.94 960 LYS A CA 1
ATOM 7572 C C . LYS A 1 960 ? -20.180 -42.495 40.072 1.00 87.94 960 LYS A C 1
ATOM 7574 O O . LYS A 1 960 ? -21.069 -43.001 40.750 1.00 87.94 960 LYS A O 1
ATOM 7579 N N . LEU A 1 961 ? -20.214 -41.224 39.677 1.00 87.62 961 LEU A N 1
ATOM 7580 C CA . LEU A 1 961 ? -21.272 -40.281 40.047 1.00 87.62 961 LEU A CA 1
ATOM 7581 C C . LEU A 1 961 ? -22.487 -40.310 39.113 1.00 87.62 961 LEU A C 1
ATOM 7583 O O . LEU A 1 961 ? -23.463 -39.624 39.407 1.00 87.62 961 LEU A O 1
ATOM 7587 N N . HIS A 1 962 ? -22.451 -41.079 38.021 1.00 85.25 962 HIS A N 1
ATOM 7588 C CA . HIS A 1 962 ? -23.526 -41.120 37.032 1.00 85.25 962 HIS A CA 1
ATOM 7589 C C . HIS A 1 962 ? -24.911 -41.408 37.674 1.00 85.25 962 HIS A C 1
ATOM 7591 O O . HIS A 1 962 ? -25.011 -42.317 38.504 1.00 85.25 962 HIS A O 1
ATOM 7597 N N . PRO A 1 963 ? -25.980 -40.672 37.301 1.00 89.50 963 PRO A N 1
ATOM 7598 C CA . PRO A 1 963 ? -26.002 -39.586 36.320 1.00 89.50 963 PRO A CA 1
ATOM 7599 C C . PRO A 1 963 ? -25.450 -38.266 36.890 1.00 89.50 963 PRO A C 1
ATOM 7601 O O . PRO A 1 963 ? -25.746 -37.866 38.016 1.00 89.50 963 PRO A O 1
ATOM 7604 N N . VAL A 1 964 ? -24.624 -37.585 36.089 1.00 91.25 964 VAL A N 1
ATOM 7605 C CA . VAL A 1 964 ? -23.869 -36.387 36.488 1.00 91.25 964 VAL A CA 1
ATOM 7606 C C . VAL A 1 964 ? -24.237 -35.193 35.610 1.00 91.25 964 VAL A C 1
ATOM 7608 O O . VAL A 1 964 ? -24.514 -35.355 34.423 1.00 91.25 964 VAL A O 1
ATOM 7611 N N . ILE A 1 965 ? -24.239 -33.997 36.196 1.00 94.00 965 ILE A N 1
ATOM 7612 C CA . ILE A 1 965 ? -24.398 -32.714 35.507 1.00 94.00 965 ILE A CA 1
ATOM 7613 C C . ILE A 1 965 ? -23.195 -31.844 35.836 1.00 94.00 965 ILE A C 1
ATOM 7615 O O . ILE A 1 965 ? -22.792 -31.750 36.994 1.00 94.00 965 ILE A O 1
ATOM 7619 N N . ILE A 1 966 ? -22.641 -31.186 34.823 1.00 94.81 966 ILE A N 1
ATOM 7620 C CA . ILE A 1 966 ? -21.523 -30.264 35.012 1.00 94.81 966 ILE A CA 1
ATOM 7621 C C . ILE A 1 966 ? -22.060 -28.853 35.202 1.00 94.81 966 ILE A C 1
ATOM 7623 O O . ILE A 1 966 ? -22.967 -28.431 34.488 1.00 94.81 966 ILE A O 1
ATOM 7627 N N . VAL A 1 967 ? -21.503 -28.132 36.165 1.00 95.38 967 VAL A N 1
ATOM 7628 C CA . VAL A 1 967 ? -21.827 -26.735 36.453 1.00 95.38 967 VAL A CA 1
ATOM 7629 C C . VAL A 1 967 ? -20.578 -25.894 36.195 1.00 95.38 967 VAL A C 1
ATOM 7631 O O . VAL A 1 967 ? -19.472 -26.317 36.505 1.00 95.38 967 VAL A O 1
ATOM 7634 N N . GLY A 1 968 ? -20.728 -24.708 35.619 1.00 93.75 968 GLY A N 1
ATOM 7635 C CA . GLY A 1 968 ? -19.617 -23.765 35.510 1.00 93.75 968 GLY A CA 1
ATOM 7636 C C . GLY A 1 968 ? -20.094 -22.341 35.273 1.00 93.75 968 GLY A C 1
ATOM 7637 O O . GLY A 1 968 ? -21.295 -22.062 35.337 1.00 93.75 968 GLY A O 1
ATOM 7638 N N . HIS A 1 969 ? -19.164 -21.428 35.017 1.00 92.56 969 HIS A N 1
ATOM 7639 C CA . HIS A 1 969 ? -19.461 -20.015 34.808 1.00 92.56 969 HIS A CA 1
ATOM 7640 C C . HIS A 1 969 ? -18.723 -19.489 33.577 1.00 92.56 969 HIS A C 1
ATOM 7642 O O . HIS A 1 969 ? -17.507 -19.362 33.599 1.00 92.56 969 HIS A O 1
ATOM 7648 N N . GLY A 1 970 ? -19.432 -19.228 32.473 1.00 88.31 970 GLY A N 1
ATOM 7649 C CA . GLY A 1 970 ? -18.749 -18.973 31.193 1.00 88.31 970 GLY A CA 1
ATOM 7650 C C . GLY A 1 970 ? -17.956 -20.196 30.696 1.00 88.31 970 GLY A C 1
ATOM 7651 O O . GLY A 1 970 ? -16.985 -20.073 29.954 1.00 88.31 970 GLY A O 1
ATOM 7652 N N . VAL A 1 971 ? -18.425 -21.385 31.080 1.00 84.50 971 VAL A N 1
ATOM 7653 C CA . VAL A 1 971 ? -17.721 -22.682 31.156 1.00 84.50 971 VAL A CA 1
ATOM 7654 C C . VAL A 1 971 ? -17.187 -23.250 29.830 1.00 84.50 971 VAL A C 1
ATOM 7656 O O . VAL A 1 971 ? -16.539 -24.296 29.788 1.00 84.50 971 VAL A O 1
ATOM 7659 N N . LYS A 1 972 ? -17.467 -22.596 28.698 1.00 86.31 972 LYS A N 1
ATOM 7660 C CA . LYS A 1 972 ? -17.048 -23.078 27.374 1.00 86.31 972 LYS A CA 1
ATOM 7661 C C . LYS A 1 972 ? -15.522 -23.187 27.266 1.00 86.31 972 LYS A C 1
ATOM 7663 O O . LYS A 1 972 ? -15.033 -24.168 26.712 1.00 86.31 972 LYS A O 1
ATOM 7668 N N . GLY A 1 973 ? -14.792 -22.205 27.804 1.00 83.50 973 GLY A N 1
ATOM 7669 C CA . GLY A 1 973 ? -13.327 -22.183 27.779 1.00 83.50 973 GLY A CA 1
ATOM 7670 C C . GLY A 1 973 ? -12.711 -23.356 28.543 1.00 83.50 973 GLY A C 1
ATOM 7671 O O . GLY A 1 973 ? -11.889 -24.086 27.987 1.00 83.50 973 GLY A O 1
ATOM 7672 N N . ASP A 1 974 ? -13.177 -23.589 29.769 1.00 86.56 974 ASP A N 1
ATOM 7673 C CA . ASP A 1 974 ? -12.689 -24.656 30.654 1.00 86.56 974 ASP A CA 1
ATOM 7674 C C . ASP A 1 974 ? -12.982 -26.042 30.083 1.00 86.56 974 ASP A C 1
ATOM 7676 O O . ASP A 1 974 ? -12.132 -26.934 30.080 1.00 86.56 974 ASP A O 1
ATOM 7680 N N . ILE A 1 975 ? -14.172 -26.221 29.504 1.00 88.62 975 ILE A N 1
ATOM 7681 C CA . ILE A 1 975 ? -14.553 -27.476 28.850 1.00 88.62 975 ILE A CA 1
ATOM 7682 C C . ILE A 1 975 ? -13.655 -27.764 27.651 1.00 88.62 975 ILE A C 1
ATOM 7684 O O . ILE A 1 975 ? -13.188 -28.893 27.492 1.00 88.62 975 ILE A O 1
ATOM 7688 N N . ASP A 1 976 ? -13.412 -26.775 26.793 1.00 88.06 976 ASP A N 1
ATOM 7689 C CA . ASP A 1 976 ? -12.565 -26.962 25.616 1.00 88.06 976 ASP A CA 1
ATOM 7690 C C . ASP A 1 976 ? -11.111 -27.267 26.020 1.00 88.06 976 ASP A C 1
ATOM 7692 O O . ASP A 1 976 ? -10.442 -28.084 25.378 1.00 88.06 976 ASP A O 1
ATOM 7696 N N . LEU A 1 977 ? -10.641 -26.694 27.131 1.00 86.56 977 LEU A N 1
ATOM 7697 C CA . LEU A 1 977 ? -9.339 -26.988 27.727 1.00 86.56 977 LEU A CA 1
ATOM 7698 C C . LEU A 1 977 ? -9.254 -28.427 28.263 1.00 86.56 977 LEU A C 1
ATOM 7700 O O . LEU A 1 977 ? -8.321 -29.164 27.937 1.00 86.56 977 LEU A O 1
ATOM 7704 N N . LEU A 1 978 ? -10.252 -28.867 29.028 1.00 89.06 978 LEU A N 1
ATOM 7705 C CA . LEU A 1 978 ? -10.305 -30.219 29.588 1.00 89.06 978 LEU A CA 1
ATOM 7706 C C . LEU A 1 978 ? -10.497 -31.289 28.503 1.00 89.06 978 LEU A C 1
ATOM 7708 O O . LEU A 1 978 ? -9.909 -32.370 28.591 1.00 89.06 978 LEU A O 1
ATOM 7712 N N . LYS A 1 979 ? -11.232 -30.985 27.424 1.00 89.31 979 LYS A N 1
ATOM 7713 C CA . LYS A 1 979 ? -11.316 -31.848 26.232 1.00 89.31 979 LYS A CA 1
ATOM 7714 C C . LYS A 1 979 ? -9.949 -32.034 25.581 1.00 89.31 979 LYS A C 1
ATOM 7716 O O . LYS A 1 979 ? -9.589 -33.165 25.257 1.00 89.31 979 LYS A O 1
ATOM 7721 N N . LYS A 1 980 ? -9.159 -30.961 25.430 1.00 87.75 980 LYS A N 1
ATOM 7722 C CA . LYS A 1 980 ? -7.768 -31.051 24.942 1.00 87.75 980 LYS A CA 1
ATOM 7723 C C . LYS A 1 980 ? -6.895 -31.891 25.877 1.00 87.75 980 LYS A C 1
ATOM 7725 O O . LYS A 1 980 ? -6.071 -32.669 25.404 1.00 87.75 980 LYS A O 1
ATOM 7730 N N . ALA A 1 981 ? -7.128 -31.804 27.187 1.00 86.19 981 ALA A N 1
ATOM 7731 C CA . ALA A 1 981 ? -6.491 -32.660 28.187 1.00 86.19 981 ALA A CA 1
ATOM 7732 C C . ALA A 1 981 ? -7.013 -34.117 28.190 1.00 86.19 981 ALA A C 1
ATOM 7734 O O . ALA A 1 981 ? -6.575 -34.923 29.008 1.00 86.19 981 ALA A O 1
ATOM 7735 N N . LYS A 1 982 ? -7.884 -34.487 27.236 1.00 90.50 982 LYS A N 1
ATOM 7736 C CA . LYS A 1 982 ? -8.474 -35.821 27.031 1.00 90.50 982 LYS A CA 1
ATOM 7737 C C . LYS A 1 982 ? -9.499 -36.240 28.094 1.00 90.50 982 LYS A C 1
ATOM 7739 O O . LYS A 1 982 ? -9.673 -37.441 28.319 1.00 90.50 982 LYS A O 1
ATOM 7744 N N . LEU A 1 983 ? -10.197 -35.294 28.730 1.00 87.25 983 LEU A N 1
ATOM 7745 C CA . LEU A 1 983 ? -11.379 -35.582 29.550 1.00 87.25 983 LEU A CA 1
ATOM 7746 C C . LEU A 1 983 ? -12.620 -35.750 28.642 1.00 87.25 983 LEU A C 1
ATOM 7748 O O . LEU A 1 983 ? -12.988 -34.806 27.938 1.00 87.25 983 LEU A O 1
ATOM 7752 N N . PRO A 1 984 ? -13.276 -36.925 28.616 1.00 81.75 984 PRO A N 1
ATOM 7753 C CA . PRO A 1 984 ? -14.519 -37.123 27.882 1.00 81.75 984 PRO A CA 1
ATOM 7754 C C . PRO A 1 984 ? -15.694 -36.470 28.621 1.00 81.75 984 PRO A C 1
ATOM 7756 O O . PRO A 1 984 ? -15.947 -36.756 29.788 1.00 81.75 984 PRO A O 1
ATOM 7759 N N . PHE A 1 985 ? -16.453 -35.634 27.914 1.00 87.25 985 PHE A N 1
ATOM 7760 C CA . PHE A 1 985 ? -17.705 -35.035 28.399 1.00 87.25 985 PHE A CA 1
ATOM 7761 C C . PHE A 1 985 ? -18.915 -35.882 27.984 1.00 87.25 985 PHE A C 1
ATOM 7763 O O . PHE A 1 985 ? -19.917 -35.377 27.476 1.00 87.25 985 PHE A O 1
ATOM 7770 N N . THR A 1 986 ? -18.787 -37.195 28.161 1.00 83.25 986 THR A N 1
ATOM 7771 C CA . THR A 1 986 ? -19.811 -38.189 27.839 1.00 83.25 986 THR A CA 1
ATOM 7772 C C . THR A 1 986 ? -20.057 -39.089 29.038 1.00 83.25 986 THR A C 1
ATOM 7774 O O . THR A 1 986 ? -19.142 -39.362 29.815 1.00 83.25 986 THR A O 1
ATOM 7777 N N . ASP A 1 987 ? -21.287 -39.555 29.185 1.00 76.56 987 ASP A N 1
ATOM 7778 C CA . ASP A 1 987 ? -21.686 -40.469 30.236 1.00 76.56 987 ASP A CA 1
ATOM 7779 C C . ASP A 1 987 ? -21.174 -41.903 29.996 1.00 76.56 987 ASP A C 1
ATOM 7781 O O . ASP A 1 987 ? -20.441 -42.183 29.042 1.00 76.56 987 ASP A O 1
ATOM 7785 N N . VAL A 1 988 ? -21.555 -42.829 30.881 1.00 76.44 988 VAL A N 1
ATOM 7786 C CA . VAL A 1 988 ? -21.152 -44.245 30.809 1.00 76.44 988 VAL A CA 1
ATOM 7787 C C . VAL A 1 988 ? -21.625 -44.960 29.535 1.00 76.44 988 VAL A C 1
ATOM 7789 O O . VAL A 1 988 ? -21.049 -45.985 29.181 1.00 76.44 988 VAL A O 1
ATOM 7792 N N . ASN A 1 989 ? -22.622 -44.411 28.836 1.00 74.62 989 ASN A N 1
ATOM 7793 C CA . ASN A 1 989 ? -23.194 -44.938 27.597 1.00 74.62 989 ASN A CA 1
ATOM 7794 C C . ASN A 1 989 ? -22.717 -44.166 26.348 1.00 74.62 989 ASN A C 1
ATOM 7796 O O . ASN A 1 989 ? -23.147 -44.474 25.238 1.00 74.62 989 ASN A O 1
ATOM 7800 N N . GLY A 1 990 ? -21.839 -43.170 26.506 1.00 75.00 990 GLY A N 1
ATOM 7801 C CA . GLY A 1 990 ? -21.329 -42.341 25.411 1.00 75.00 990 GLY A CA 1
ATOM 7802 C C . GLY A 1 990 ? -22.220 -41.151 25.032 1.00 75.00 990 GLY A C 1
ATOM 7803 O O . GLY A 1 990 ? -21.909 -40.463 24.058 1.00 75.00 990 GLY A O 1
ATOM 7804 N N . PHE A 1 991 ? -23.289 -40.860 25.781 1.00 76.00 991 PHE A N 1
ATOM 7805 C CA . PHE A 1 991 ? -24.129 -39.681 25.544 1.00 76.00 991 PHE A CA 1
ATOM 7806 C C . PHE A 1 991 ? -23.511 -38.417 26.157 1.00 76.00 991 PHE A C 1
ATOM 7808 O O . PHE A 1 991 ? -22.882 -38.501 27.209 1.00 76.00 991 PHE A O 1
ATOM 7815 N N . PRO A 1 992 ? -23.681 -37.226 25.556 1.00 84.25 992 PRO A N 1
ATOM 7816 C CA . PRO A 1 992 ? -23.146 -35.982 26.110 1.00 84.25 992 PRO A CA 1
ATOM 7817 C C . PRO A 1 992 ? -23.656 -35.685 27.530 1.00 84.25 992 PRO A C 1
ATOM 7819 O O . PRO A 1 992 ? -24.861 -35.719 27.782 1.00 84.25 992 PRO A O 1
ATOM 7822 N N . ILE A 1 993 ? -22.747 -35.337 28.446 1.00 88.56 993 ILE A N 1
ATOM 7823 C CA . ILE A 1 993 ? -23.104 -34.894 29.804 1.00 88.56 993 ILE A CA 1
ATOM 7824 C C . ILE A 1 993 ? -23.770 -33.512 29.728 1.00 88.56 993 ILE A C 1
ATOM 7826 O O . ILE A 1 993 ? -23.261 -32.605 29.065 1.00 88.56 993 ILE A O 1
ATOM 7830 N N . LYS A 1 994 ? -24.901 -33.330 30.424 1.00 91.44 994 LYS A N 1
ATOM 7831 C CA . LYS A 1 994 ? -25.602 -32.037 30.497 1.00 91.44 994 LYS A CA 1
ATOM 7832 C C . LYS A 1 994 ? -24.745 -31.013 31.252 1.00 91.44 994 LYS A C 1
ATOM 7834 O O . LYS A 1 994 ? -24.207 -31.315 32.316 1.00 91.44 994 LYS A O 1
ATOM 7839 N N . ILE A 1 995 ? -24.655 -29.798 30.711 1.00 93.31 995 ILE A N 1
ATOM 7840 C CA . ILE A 1 995 ? -23.876 -28.688 31.274 1.00 93.31 995 ILE A CA 1
ATOM 7841 C C . ILE A 1 995 ? -24.810 -27.530 31.627 1.00 93.31 995 ILE A C 1
ATOM 7843 O O . ILE A 1 995 ? -25.672 -27.147 30.830 1.00 93.31 995 ILE A O 1
ATOM 7847 N N . ILE A 1 996 ? -24.619 -26.969 32.819 1.00 94.31 996 ILE A N 1
ATOM 7848 C CA . ILE A 1 996 ? -25.324 -25.798 33.325 1.00 94.31 996 ILE A CA 1
ATOM 7849 C C . ILE A 1 996 ? -24.337 -24.639 33.490 1.00 94.31 996 ILE A C 1
ATOM 7851 O O . ILE A 1 996 ? -23.359 -24.746 34.225 1.00 94.31 996 ILE A O 1
ATOM 7855 N N . ASP A 1 997 ? -24.615 -23.519 32.828 1.00 94.44 997 ASP A N 1
ATOM 7856 C CA . ASP A 1 997 ? -23.827 -22.293 32.913 1.00 94.44 997 ASP A CA 1
ATOM 7857 C C . ASP A 1 997 ? -24.520 -21.287 33.839 1.00 94.44 997 ASP A C 1
ATOM 7859 O O . ASP A 1 997 ? -25.582 -20.735 33.533 1.00 94.44 997 ASP A O 1
ATOM 7863 N N . THR A 1 998 ? -23.903 -21.042 34.990 1.00 94.06 998 THR A N 1
ATOM 7864 C CA . THR A 1 998 ? -24.396 -20.101 36.002 1.00 94.06 998 THR A CA 1
ATOM 7865 C C . THR A 1 998 ? -24.439 -18.662 35.503 1.00 94.06 998 THR A C 1
ATOM 7867 O O . THR A 1 998 ? -25.273 -17.899 35.983 1.00 94.06 998 THR A O 1
ATOM 7870 N N . SER A 1 999 ? -23.630 -18.293 34.501 1.00 93.06 999 SER A N 1
ATOM 7871 C CA . SER A 1 999 ? -23.692 -16.963 33.886 1.00 93.06 999 SER A CA 1
ATOM 7872 C C . SER A 1 999 ? -25.049 -16.736 33.210 1.00 93.06 999 SER A C 1
ATOM 7874 O O . SER A 1 999 ? -25.677 -15.696 33.399 1.00 93.06 999 SER A O 1
ATOM 7876 N N . GLN A 1 1000 ? -25.578 -17.753 32.520 1.00 92.50 1000 GLN A N 1
ATOM 7877 C CA . GLN A 1 1000 ? -26.899 -17.691 31.884 1.00 92.50 1000 GLN A CA 1
ATOM 7878 C C . GLN A 1 1000 ? -28.040 -17.702 32.909 1.00 92.50 1000 GLN A C 1
ATOM 7880 O O . GLN A 1 1000 ? -29.010 -16.960 32.757 1.00 92.50 1000 GLN A O 1
ATOM 7885 N N . LEU A 1 1001 ? -27.913 -18.495 33.980 1.00 92.19 1001 LEU A N 1
ATOM 7886 C CA . LEU A 1 1001 ? -28.881 -18.476 35.085 1.00 92.19 1001 LEU A CA 1
ATOM 7887 C C . LEU A 1 1001 ? -28.937 -17.099 35.762 1.00 92.19 1001 LEU A C 1
ATOM 7889 O O . LEU A 1 1001 ? -30.015 -16.621 36.112 1.00 92.19 1001 LEU A O 1
ATOM 7893 N N . TYR A 1 1002 ? -27.783 -16.452 35.925 1.00 92.38 1002 TYR A N 1
ATOM 7894 C CA . TYR A 1 1002 ? -27.693 -15.131 36.531 1.00 92.38 1002 TYR A CA 1
ATOM 7895 C C . TYR A 1 1002 ? -28.289 -14.031 35.638 1.00 92.38 1002 TYR A C 1
ATOM 7897 O O . TYR A 1 1002 ? -28.951 -13.134 36.153 1.00 92.38 1002 TYR A O 1
ATOM 7905 N N . MET A 1 1003 ? -28.135 -14.124 34.312 1.00 91.62 1003 MET A N 1
ATOM 7906 C CA . MET A 1 1003 ? -28.771 -13.195 33.362 1.00 91.62 1003 MET A CA 1
ATOM 7907 C C . MET A 1 1003 ? -30.306 -13.215 33.440 1.00 91.62 1003 MET A C 1
ATOM 7909 O O . MET A 1 1003 ? -30.936 -12.166 33.298 1.00 91.62 1003 MET A O 1
ATOM 7913 N N . ASP A 1 1004 ? -30.922 -14.383 33.671 1.00 90.62 1004 ASP A N 1
ATOM 7914 C CA . ASP A 1 1004 ? -32.361 -14.459 33.973 1.00 90.62 1004 ASP A CA 1
ATOM 7915 C C . ASP A 1 1004 ? -32.674 -13.812 35.327 1.00 90.62 1004 ASP A C 1
ATOM 7917 O O . ASP A 1 1004 ? -33.562 -12.966 35.423 1.00 90.62 1004 ASP A O 1
ATOM 7921 N N . TYR A 1 1005 ? -31.899 -14.162 36.359 1.00 88.62 1005 TYR A N 1
ATOM 7922 C CA . TYR A 1 1005 ? -32.088 -13.668 37.724 1.00 88.62 1005 TYR A CA 1
ATOM 7923 C C . TYR A 1 1005 ? -32.069 -12.132 37.814 1.00 88.62 1005 TYR A C 1
ATOM 7925 O O . TYR A 1 1005 ? -32.873 -11.555 38.544 1.00 88.62 1005 TYR A O 1
ATOM 7933 N N . THR A 1 1006 ? -31.205 -11.459 37.048 1.00 88.94 1006 THR A N 1
ATOM 7934 C CA . THR A 1 1006 ? -31.145 -9.987 36.980 1.00 88.94 1006 THR A CA 1
ATOM 7935 C C . THR A 1 1006 ? -32.044 -9.376 35.905 1.00 88.94 1006 THR A C 1
ATOM 7937 O O . THR A 1 1006 ? -32.174 -8.156 35.841 1.00 88.94 1006 THR A O 1
ATOM 7940 N N . SER A 1 1007 ? -32.687 -10.192 35.064 1.00 85.06 1007 SER A N 1
ATOM 7941 C CA . SER A 1 1007 ? -33.429 -9.747 33.877 1.00 85.06 1007 SER A CA 1
ATOM 7942 C C . SER A 1 1007 ? -32.579 -8.953 32.866 1.00 85.06 1007 SER A C 1
ATOM 7944 O O . SER A 1 1007 ? -33.088 -8.075 32.155 1.00 85.06 1007 SER A O 1
ATOM 7946 N N . GLU A 1 1008 ? -31.288 -9.281 32.756 1.00 85.50 1008 GLU A N 1
ATOM 7947 C CA . GLU A 1 1008 ? -30.310 -8.643 31.864 1.00 85.50 1008 GLU A CA 1
ATOM 7948 C C . GLU A 1 1008 ? -29.684 -9.664 30.884 1.00 85.50 1008 GLU A C 1
ATOM 7950 O O . GLU A 1 1008 ? -28.575 -10.151 31.100 1.00 85.50 1008 GLU A O 1
ATOM 7955 N N . PRO A 1 1009 ? -30.346 -9.980 29.753 1.00 77.69 1009 PRO A N 1
ATOM 7956 C CA . PRO A 1 1009 ? -29.984 -11.109 28.880 1.00 77.69 1009 PRO A CA 1
ATOM 7957 C C . PRO A 1 1009 ? -28.698 -10.925 28.050 1.00 77.69 1009 PRO A C 1
ATOM 7959 O O . PRO A 1 1009 ? -28.321 -11.822 27.296 1.00 77.69 1009 PRO A O 1
ATOM 7962 N N . HIS A 1 1010 ? -28.053 -9.760 28.142 1.00 78.00 1010 HIS A N 1
ATOM 7963 C CA . HIS A 1 1010 ? -26.863 -9.393 27.365 1.00 78.00 1010 HIS A CA 1
ATOM 7964 C C . HIS A 1 1010 ? -25.691 -8.928 28.243 1.00 78.00 1010 HIS A C 1
ATOM 7966 O O . HIS A 1 1010 ? -24.716 -8.404 27.713 1.00 78.00 1010 HIS A O 1
ATOM 7972 N N . ASN A 1 1011 ? -25.779 -9.096 29.567 1.00 78.12 1011 ASN A N 1
ATOM 7973 C CA . ASN A 1 1011 ? -24.777 -8.604 30.511 1.00 78.12 1011 ASN A CA 1
ATOM 7974 C C . ASN A 1 1011 ? -24.175 -9.761 31.335 1.00 78.12 1011 ASN A C 1
ATOM 7976 O O . ASN A 1 1011 ? -24.624 -10.011 32.457 1.00 78.12 1011 ASN A O 1
ATOM 7980 N N . PRO A 1 1012 ? -23.202 -10.522 30.791 1.00 79.00 1012 PRO A N 1
ATOM 7981 C CA . PRO A 1 1012 ? -22.491 -11.530 31.573 1.00 79.00 1012 PRO A CA 1
ATOM 7982 C C . PRO A 1 1012 ? -21.706 -10.854 32.701 1.00 79.00 1012 PRO A C 1
ATOM 7984 O O . PRO A 1 1012 ? -21.073 -9.820 32.501 1.00 79.00 1012 PRO A O 1
ATOM 7987 N N . THR A 1 1013 ? -21.732 -11.446 33.891 1.00 86.88 1013 THR A N 1
ATOM 7988 C CA . THR A 1 1013 ? -20.967 -10.966 35.050 1.00 86.88 1013 THR A CA 1
ATOM 7989 C C . THR A 1 1013 ? -19.819 -11.924 35.370 1.00 86.88 1013 THR A C 1
ATOM 7991 O O . THR A 1 1013 ? -19.756 -12.994 34.780 1.00 86.88 1013 THR A O 1
ATOM 7994 N N . SER A 1 1014 ? -18.914 -11.547 36.276 1.00 90.31 1014 SER A N 1
ATOM 7995 C CA . SER A 1 1014 ? -17.874 -12.445 36.799 1.00 90.31 1014 SER A CA 1
ATOM 7996 C C . SER A 1 1014 ? -18.382 -13.248 38.000 1.00 90.31 1014 SER A C 1
ATOM 7998 O O . SER A 1 1014 ? -19.286 -12.789 38.706 1.00 90.31 1014 SER A O 1
ATOM 8000 N N . VAL A 1 1015 ? -17.753 -14.393 38.303 1.00 89.00 1015 VAL A N 1
ATOM 8001 C CA . VAL A 1 1015 ? -18.088 -15.226 39.478 1.00 89.00 1015 VAL A CA 1
ATOM 8002 C C . VAL A 1 1015 ? -18.099 -14.397 40.763 1.00 89.00 1015 VAL A C 1
ATOM 8004 O O . VAL A 1 1015 ? -19.069 -14.443 41.513 1.00 89.00 1015 VAL A O 1
ATOM 8007 N N . GLY A 1 1016 ? -17.075 -13.567 40.988 1.00 89.44 1016 GLY A N 1
ATOM 8008 C CA . GLY A 1 1016 ? -16.990 -12.721 42.182 1.00 89.44 1016 GLY A CA 1
ATOM 8009 C C . GLY A 1 1016 ? -18.149 -11.728 42.315 1.00 89.44 1016 GLY A C 1
ATOM 8010 O O . GLY A 1 1016 ? -18.733 -11.598 43.391 1.00 89.44 1016 GLY A O 1
ATOM 8011 N N . ASN A 1 1017 ? -18.538 -11.060 41.224 1.00 91.19 1017 ASN A N 1
ATOM 8012 C CA . ASN A 1 1017 ? -19.666 -10.124 41.242 1.00 91.19 1017 ASN A CA 1
ATOM 8013 C C . ASN A 1 1017 ? -21.009 -10.847 41.400 1.00 91.19 1017 ASN A C 1
ATOM 8015 O O . ASN A 1 1017 ? -21.859 -10.389 42.165 1.00 91.19 1017 ASN A O 1
ATOM 8019 N N . MET A 1 1018 ? -21.187 -11.991 40.732 1.00 94.12 1018 MET A N 1
ATOM 8020 C CA . MET A 1 1018 ? -22.353 -12.858 40.905 1.00 94.12 1018 MET A CA 1
ATOM 8021 C C . MET A 1 1018 ? -22.498 -13.285 42.368 1.00 94.12 1018 MET A C 1
ATOM 8023 O O . MET A 1 1018 ? -23.544 -13.060 42.972 1.00 94.12 1018 MET A O 1
ATOM 8027 N N . CYS A 1 1019 ? -21.445 -13.852 42.959 1.00 93.31 1019 CYS A N 1
ATOM 8028 C CA . CYS A 1 1019 ? -21.442 -14.309 44.344 1.00 93.31 1019 CYS A CA 1
ATOM 8029 C C . CYS A 1 1019 ? -21.720 -13.164 45.318 1.00 93.31 1019 CYS A C 1
ATOM 8031 O O . CYS A 1 1019 ? -22.595 -13.297 46.172 1.00 93.31 1019 CYS A O 1
ATOM 8033 N N . LYS A 1 1020 ? -21.074 -12.007 45.133 1.00 92.19 1020 LYS A N 1
ATOM 8034 C CA . LYS A 1 1020 ? -21.326 -10.809 45.942 1.00 92.19 1020 LYS A CA 1
ATOM 8035 C C . LYS A 1 1020 ? -22.796 -10.387 45.906 1.00 92.19 1020 LYS A C 1
ATOM 8037 O O . LYS A 1 1020 ? -23.389 -10.157 46.957 1.00 92.19 1020 LYS A O 1
ATOM 8042 N N . ASN A 1 1021 ? -23.400 -10.318 44.720 1.00 91.62 1021 ASN A N 1
ATOM 8043 C CA . ASN A 1 1021 ? -24.802 -9.915 44.561 1.00 91.62 1021 ASN A CA 1
ATOM 8044 C C . ASN A 1 1021 ? -25.781 -10.969 45.084 1.00 91.62 1021 ASN A C 1
ATOM 8046 O O . ASN A 1 1021 ? -26.871 -10.640 45.546 1.00 91.62 1021 ASN A O 1
ATOM 8050 N N . LEU A 1 1022 ? -25.376 -12.236 45.057 1.00 92.31 1022 LEU A N 1
ATOM 8051 C CA . LEU A 1 1022 ? -26.093 -13.325 45.698 1.00 92.31 1022 LEU A CA 1
ATOM 8052 C C . LEU A 1 1022 ? -25.810 -13.403 47.206 1.00 92.31 1022 LEU A C 1
ATOM 8054 O O . LEU A 1 1022 ? -26.356 -14.288 47.849 1.00 92.31 1022 LEU A O 1
ATOM 8058 N N . GLY A 1 1023 ? -24.999 -12.527 47.807 1.00 92.12 1023 GLY A N 1
ATOM 8059 C CA . GLY A 1 1023 ? -24.663 -12.582 49.235 1.00 92.12 1023 GLY A CA 1
ATOM 8060 C C . GLY A 1 1023 ? -23.913 -13.860 49.627 1.00 92.12 1023 GLY A C 1
ATOM 8061 O O . GLY A 1 1023 ? -24.228 -14.472 50.645 1.00 92.12 1023 GLY A O 1
ATOM 8062 N N . ILE A 1 1024 ? -23.003 -14.315 48.768 1.00 94.19 1024 ILE A N 1
ATOM 8063 C CA . ILE A 1 1024 ? -22.058 -15.405 49.018 1.00 94.19 1024 ILE A CA 1
ATOM 8064 C C . ILE A 1 1024 ? -20.702 -14.752 49.280 1.00 94.19 1024 ILE A C 1
ATOM 8066 O O . ILE A 1 1024 ? -20.176 -14.049 48.416 1.00 94.19 1024 ILE A O 1
ATOM 8070 N N . GLU A 1 1025 ? -20.151 -14.962 50.472 1.00 91.56 1025 GLU A N 1
ATOM 8071 C CA . GLU A 1 1025 ? -18.819 -14.468 50.813 1.00 91.56 1025 GLU A CA 1
ATOM 8072 C C . GLU A 1 1025 ? -17.754 -15.279 50.071 1.00 91.56 1025 GLU A C 1
ATOM 8074 O O . GLU A 1 1025 ? -17.721 -16.507 50.150 1.00 91.56 1025 GLU A O 1
ATOM 8079 N N . THR A 1 1026 ? -16.892 -14.582 49.333 1.00 92.88 1026 THR A N 1
ATOM 8080 C CA . THR A 1 1026 ? -15.813 -15.179 48.540 1.00 92.88 1026 THR A CA 1
ATOM 8081 C C . THR A 1 1026 ? -14.458 -14.682 49.019 1.00 92.88 1026 THR A C 1
ATOM 8083 O O . THR A 1 1026 ? -14.312 -13.501 49.336 1.00 92.88 1026 THR A O 1
ATOM 8086 N N . ALA A 1 1027 ? -13.449 -15.545 48.979 1.00 91.69 1027 ALA A N 1
ATOM 8087 C CA . ALA A 1 1027 ? -12.054 -15.194 49.222 1.00 91.69 1027 ALA A CA 1
ATOM 8088 C C . ALA A 1 1027 ? -11.150 -16.012 48.291 1.00 91.69 1027 ALA A C 1
ATOM 8090 O O . ALA A 1 1027 ? -11.535 -17.104 47.884 1.00 91.69 1027 ALA A O 1
ATOM 8091 N N . ASN A 1 1028 ? -9.964 -15.487 47.963 1.00 92.06 1028 ASN A N 1
ATOM 8092 C CA . ASN A 1 1028 ? -8.989 -16.144 47.081 1.00 92.06 1028 ASN A CA 1
ATOM 8093 C C . ASN A 1 1028 ? -9.605 -16.626 45.745 1.00 92.06 1028 ASN A C 1
ATOM 8095 O O . ASN A 1 1028 ? -9.400 -17.775 45.359 1.00 92.06 1028 ASN A O 1
ATOM 8099 N N . LEU A 1 1029 ? -10.389 -15.760 45.082 1.00 90.69 1029 LEU A N 1
ATOM 8100 C CA . LEU A 1 1029 ? -10.825 -15.952 43.687 1.00 90.69 1029 LEU A CA 1
ATOM 8101 C C . LEU A 1 1029 ? -9.595 -15.944 42.773 1.00 90.69 1029 LEU A C 1
ATOM 8103 O O . LEU A 1 1029 ? -8.668 -15.188 43.062 1.00 90.69 1029 LEU A O 1
ATOM 8107 N N . HIS A 1 1030 ? -9.613 -16.697 41.675 1.00 91.69 1030 HIS A N 1
ATOM 8108 C CA . HIS A 1 1030 ? -8.431 -17.118 40.903 1.00 91.69 1030 HIS A CA 1
ATOM 8109 C C . HIS A 1 1030 ? -7.626 -18.242 41.564 1.00 91.69 1030 HIS A C 1
ATOM 8111 O O . HIS A 1 1030 ? -6.401 -18.318 41.465 1.00 91.69 1030 HIS A O 1
ATOM 8117 N N . ASN A 1 1031 ? -8.341 -19.102 42.280 1.00 95.31 1031 ASN A N 1
ATOM 8118 C CA . ASN A 1 1031 ? -7.886 -20.418 42.694 1.00 95.31 1031 ASN A CA 1
ATOM 8119 C C . ASN A 1 1031 ? -8.957 -21.383 42.200 1.00 95.31 1031 ASN A C 1
ATOM 8121 O O . ASN A 1 1031 ? -10.090 -21.340 42.689 1.00 95.31 1031 ASN A O 1
ATOM 8125 N N . ALA A 1 1032 ? -8.596 -22.276 41.281 1.00 95.12 1032 ALA A N 1
ATOM 8126 C CA . ALA A 1 1032 ? -9.574 -23.089 40.560 1.00 95.12 1032 ALA A CA 1
ATOM 8127 C C . ALA A 1 1032 ? -10.492 -23.894 41.507 1.00 95.12 1032 ALA A C 1
ATOM 8129 O O . ALA A 1 1032 ? -11.674 -24.102 41.237 1.00 95.12 1032 ALA A O 1
ATOM 8130 N N . GLY A 1 1033 ? -9.974 -24.347 42.657 1.00 96.19 1033 GLY A N 1
ATOM 8131 C CA . GLY A 1 1033 ? -10.763 -25.063 43.667 1.00 96.19 1033 GLY A CA 1
ATOM 8132 C C . GLY A 1 1033 ? -11.813 -24.177 44.340 1.00 96.19 1033 GLY A C 1
ATOM 8133 O O . GLY A 1 1033 ? -12.970 -24.578 44.500 1.00 96.19 1033 GLY A O 1
ATOM 8134 N N . ASN A 1 1034 ? -11.422 -22.960 44.714 1.00 96.56 1034 ASN A N 1
ATOM 8135 C CA . ASN A 1 1034 ? -12.323 -21.980 45.309 1.00 96.56 1034 ASN A CA 1
ATOM 8136 C C . ASN A 1 1034 ? -13.384 -21.521 44.300 1.00 96.56 1034 ASN A C 1
ATOM 8138 O O . ASN A 1 1034 ? -14.569 -21.488 44.634 1.00 96.56 1034 ASN A O 1
ATOM 8142 N N . ASP A 1 1035 ? -12.983 -21.224 43.063 1.00 95.75 1035 ASP A N 1
ATOM 8143 C CA . ASP A 1 1035 ? -13.883 -20.759 42.004 1.00 95.75 1035 ASP A CA 1
ATOM 8144 C C . ASP A 1 1035 ? -14.912 -21.829 41.620 1.00 95.75 1035 ASP A C 1
ATOM 8146 O O . ASP A 1 1035 ? -16.108 -21.528 41.508 1.00 95.75 1035 ASP A O 1
ATOM 8150 N N . ALA A 1 1036 ? -14.503 -23.102 41.562 1.00 96.69 1036 ALA A N 1
ATOM 8151 C CA . ALA A 1 1036 ? -15.423 -24.223 41.400 1.00 96.69 1036 ALA A CA 1
ATOM 8152 C C . ALA A 1 1036 ? -16.446 -24.298 42.551 1.00 96.69 1036 ALA A C 1
ATOM 8154 O O . ALA A 1 1036 ? -17.650 -24.440 42.298 1.00 96.69 1036 ALA A O 1
ATOM 8155 N N . ARG A 1 1037 ? -16.014 -24.154 43.813 1.00 96.88 1037 ARG A N 1
ATOM 8156 C CA . ARG A 1 1037 ? -16.908 -24.170 44.986 1.00 96.88 1037 ARG A CA 1
ATOM 8157 C C . ARG A 1 1037 ? -17.873 -22.983 44.997 1.00 96.88 1037 ARG A C 1
ATOM 8159 O O . ARG A 1 1037 ? -19.074 -23.174 45.193 1.00 96.88 1037 ARG A O 1
ATOM 8166 N N . PHE A 1 1038 ? -17.398 -21.765 44.757 1.00 97.31 1038 PHE A N 1
ATOM 8167 C CA . PHE A 1 1038 ? -18.262 -20.582 44.746 1.00 97.31 1038 PHE A CA 1
ATOM 8168 C C . PHE A 1 1038 ? -19.255 -20.604 43.583 1.00 97.31 1038 PHE A C 1
ATOM 8170 O O . PHE A 1 1038 ? -20.427 -20.272 43.774 1.00 97.31 1038 PHE A O 1
ATOM 8177 N N . THR A 1 1039 ? -18.837 -21.091 42.414 1.00 97.06 1039 THR A N 1
ATOM 8178 C CA . THR A 1 1039 ? -19.733 -21.323 41.273 1.00 97.06 1039 THR A CA 1
ATOM 8179 C C . THR A 1 1039 ? -20.832 -22.329 41.618 1.00 97.06 1039 THR A C 1
ATOM 8181 O O . THR A 1 1039 ? -22.005 -22.096 41.310 1.00 97.06 1039 THR A O 1
ATOM 8184 N N . LEU A 1 1040 ? -20.499 -23.408 42.336 1.00 96.69 1040 LEU A N 1
ATOM 8185 C CA . LEU A 1 1040 ? -21.487 -24.377 42.811 1.00 96.69 1040 LEU A CA 1
ATOM 8186 C C . LEU A 1 1040 ? -22.470 -23.746 43.806 1.00 96.69 1040 LEU A C 1
ATOM 8188 O O . LEU A 1 1040 ? -23.677 -23.935 43.681 1.00 96.69 1040 LEU A O 1
ATOM 8192 N N . MET A 1 1041 ? -21.986 -22.948 44.760 1.00 96.12 1041 MET A N 1
ATOM 8193 C CA . MET A 1 1041 ? -22.852 -22.240 45.711 1.00 96.12 1041 MET A CA 1
ATOM 8194 C C . MET A 1 1041 ? -23.794 -21.252 45.014 1.00 96.12 1041 MET A C 1
ATOM 8196 O O . MET A 1 1041 ? -24.977 -21.182 45.358 1.00 96.12 1041 MET A O 1
ATOM 8200 N N . ALA A 1 1042 ? -23.303 -20.525 44.008 1.00 95.81 1042 ALA A N 1
ATOM 8201 C CA . ALA A 1 1042 ? -24.126 -19.632 43.202 1.00 95.81 1042 ALA A CA 1
ATOM 8202 C C . ALA A 1 1042 ? -25.208 -20.404 42.438 1.00 95.81 1042 ALA A C 1
ATOM 8204 O O . ALA A 1 1042 ? -26.372 -20.008 42.471 1.00 95.81 1042 ALA A O 1
ATOM 8205 N N . PHE A 1 1043 ? -24.865 -21.546 41.832 1.00 96.31 1043 PHE A N 1
ATOM 8206 C CA . PHE A 1 1043 ? -25.840 -22.443 41.208 1.00 96.31 1043 PHE A CA 1
ATOM 8207 C C . PHE A 1 1043 ? -26.933 -22.881 42.190 1.00 96.31 1043 PHE A C 1
ATOM 8209 O O . PHE A 1 1043 ? -28.120 -22.759 41.877 1.00 96.31 1043 PHE A O 1
ATOM 8216 N N . LEU A 1 1044 ? -26.560 -23.342 43.389 1.00 94.19 1044 LEU A N 1
ATOM 8217 C CA . LEU A 1 1044 ? -27.524 -23.776 44.406 1.00 94.19 1044 LEU A CA 1
ATOM 8218 C C . LEU A 1 1044 ? -28.467 -22.642 44.817 1.00 94.19 1044 LEU A C 1
ATOM 8220 O O . LEU A 1 1044 ? -29.664 -22.878 44.972 1.00 94.19 1044 LEU A O 1
ATOM 8224 N N . LYS A 1 1045 ? -27.952 -21.413 44.934 1.00 93.94 1045 LYS A N 1
ATOM 8225 C CA . LYS A 1 1045 ? -28.741 -20.230 45.298 1.00 93.94 1045 LYS A CA 1
ATOM 8226 C C . LYS A 1 1045 ? -29.677 -19.780 44.174 1.00 93.94 1045 LYS A C 1
ATOM 8228 O O . LYS A 1 1045 ? -30.849 -19.506 44.419 1.00 93.94 1045 LYS A O 1
ATOM 8233 N N . LEU A 1 1046 ? -29.199 -19.784 42.929 1.00 93.06 1046 LEU A N 1
ATOM 8234 C CA . LEU A 1 1046 ? -29.993 -19.453 41.736 1.00 93.06 1046 LEU A CA 1
ATOM 8235 C C . LEU A 1 1046 ? -31.118 -20.468 41.465 1.00 93.06 1046 LEU A C 1
ATOM 8237 O O . LEU A 1 1046 ? -32.110 -20.136 40.806 1.00 93.06 1046 LEU A O 1
ATOM 8241 N N . THR A 1 1047 ? -30.981 -21.684 42.004 1.00 91.81 1047 THR A N 1
ATOM 8242 C CA . THR A 1 1047 ? -31.927 -22.800 41.851 1.00 91.81 1047 THR A CA 1
ATOM 8243 C C . THR A 1 1047 ? -32.649 -23.185 43.150 1.00 91.81 1047 THR A C 1
ATOM 8245 O O . THR A 1 1047 ? -33.171 -24.295 43.266 1.00 91.81 1047 THR A O 1
ATOM 8248 N N . GLN A 1 1048 ? -32.676 -22.300 44.151 1.00 83.69 1048 GLN A N 1
ATOM 8249 C CA . GLN A 1 1048 ? -33.258 -22.578 45.473 1.00 83.69 1048 GLN A CA 1
ATOM 8250 C C . GLN A 1 1048 ? -34.792 -22.416 45.541 1.00 83.69 1048 GLN A C 1
ATOM 8252 O O . GLN A 1 1048 ? -35.374 -22.701 46.584 1.00 83.69 1048 GLN A O 1
ATOM 8257 N N . GLN A 1 1049 ? -35.439 -21.967 44.459 1.00 59.47 1049 GLN A N 1
ATOM 8258 C CA . GLN A 1 1049 ? -36.878 -21.655 44.415 1.00 59.47 1049 GLN A CA 1
ATOM 8259 C C . GLN A 1 1049 ? -37.779 -22.876 44.258 1.00 59.47 1049 GLN A C 1
ATOM 8261 O O . GLN A 1 1049 ? -37.482 -23.738 43.403 1.00 59.47 1049 GLN A O 1
#

Organism: NCBI:txid417184

Radius of gyration: 40.2 Å; chains: 1; bounding box: 156×93×92 Å

Secondary structure (DSSP, 8-state):
--THHHHHHHHHHHHHHHHHHHHHHHHHHHHHHHHHHHHHHHHHHHHHHHHTTSTT--HHHHHHHHHHHHHHHHHHHHHHHHHHHGGGGGTTS-HHHHHHHHHHHHHHHHHHHHHHHHHHHHHHHHHHHHHHHHHHHHHHHHHHHHHHHHHHH------HHHHHHHHHHHHHHHHHHHHHHHHHHHHHHHHHHHHHHHHHHHHHHHHHHHHHHHHHHHHHHHHHHHHHHHHHHHHHHHHHHHHHHHHHHHHHGGGS-PPPB-EEEEE--SHHHHHHHHHHHHH-SS-EEEEE-SSSS--THHHHTS-TT-HHHHTTHHHHHHHHTSTTEEEEBT--TTSSSS-HHHHHHHSSEEEE-----EEPP---TTTT----TT--------SSPEEHHHHHHHHTT-GGGTT-----SS-SEEEEES-SHHHHHHHHHHHS-HHHHTTSS--HHHHHHHHH----EEEEE-SS-GGG----HHHHHHHHT-TTEEEEE-HHHHHHHHHHTHHHHHH-HHHHHHHHHHHHHHTTS-SS---SS---TT-EEEEEE-SEEEEEEEE-TTSSSEEEEEEEEEEEES-TTSPEEEEEEEEEEEE-SEEEE-S-EE----TTS--BTTTTB--EETTEEE-TTS-EEEEEEE-THHHH-S-S-HHHHHHHHHHHHHHHHHHHHTT-S--B-HHHHHHHHHHTT-SSS-B-HHHHHHHHHHHHHHHHHTTSS------HHHHHHHHHS---SS----THHHHHHHHHHS-HHHHHHHHHHT-SS-EEE-TTSS-EEEB-TTSS-B-----TTHHHHHHT-S-TTTTTTS----TTS--------BSSHHHHHHHHHHHHHHHHHHHHHHHHHHHHHHHHHHHHHHHTT-SEEEEEEEEEETTEEEEEEEEEEEEEETTTTEEEEEEEEEGGGTT----SSS---TT--SSS--EEE-HHHHHHHHHHHHHHH-SEEEEESSTHHHHHHHHHTT---B-TTSPBPEEEEHHHHHHHHTT-TT----HHHHHHHTT----S-S-HHHHHHHHHHHHHHHT--

Sequence (1049 aa):
MSFNDLEAGYGRSIQQENSIDHEYRNAIKSLSQDIFLVNATRGQISKLVGFLGTNRDTPELRKKLHDKQDSTRELAKEVGSRLKGLSAFQESVDDGTRRKRRLEQEKLTKDFQKTLEDFQNIERLALTKTRKAIMSADEAVQQQERDRLNAEENVEEEQPLLDEQRQVQLQVFDNEIGYNEMLIRERENEIREIEQGIIELNTVFRDLGTIVTEQQSLFDNIESNVNNVKNHTNNASEQLTRASEHQKRSRKNAHTKSASIPHIAIVGGGPAGFYTAARLLSRVKAIAIDIYEKLPTPHGLVRYGVAPDHPEVKICMNKFDQVAEDERVRYFGNVEVGTDGLTLEKLRSIYSGVVLSFGASRDRKLGIPGEDGWRPTGSGADSRLEGGILSARDFVNWYNGHPTAQALAPDLESCDRAIIIGQGNVALDAARILLSDIDVLAKTDITENALDHLRKSKIRHVDVVGRRGPLQAAFTIKELREMIKLPNVAFSTDAELVDREIKEGAGLLAKSRPLKRMADLLSKHAAQSISEPPTTGMPSQDKRSWSLQFLLSPVKVTGNPNGHSPQMVVFEKNRLEGPSERPRAVGIGEYVELGCGLALRSVGYASMPMKGAPFDEKKMLVPNIGGRALKADGDVEPGLYVSGWLKRGPVGVIATTMQDAYQTADVVSSDISGGALTATTTNEVDSQLQKLDVMDGHVSYSGWKVLEDHEFNLGKAIGKPREKVTNVKDMLDIITNDYDSGLWFETEIISRLCKKSLPKNMKIAFGQAMSVERFYLNSRNTFALAKVRSTGKQVLVIGKASWELFITQLPVKLSNMLPNIRPSDVEILNIVSFDYEPEFTSFKQKIKEYNQEITRASKLKELKKYRDEAIETRKAKTHRYVSIDCEMWERNNNFILEIGWSIYDPQTDAILDYHHINSNALNLHNGRYVPDYKEGFLFGSSVRAPVSTTVDELKSLFKKLHPVIIVGHGVKGDIDLLKKAKLPFTDVNGFPIKIIDTSQLYMDYTSEPHNPTSVGNMCKNLGIETANLHNAGNDARFTLMAFLKLTQQ